Protein AF-A0A2D6L6X4-F1 (afdb_monomer)

Mean predicted aligned error: 18.99 Å

pLDDT: mean 77.28, std 18.65, range [30.44, 98.62]

Structure (mmCIF, N/CA/C/O backbone):
data_AF-A0A2D6L6X4-F1
#
_entry.id   AF-A0A2D6L6X4-F1
#
loop_
_atom_site.group_PDB
_atom_site.id
_atom_site.type_symbol
_atom_site.label_atom_id
_atom_site.label_alt_id
_atom_site.label_comp_id
_atom_site.label_asym_id
_atom_site.label_entity_id
_atom_site.label_seq_id
_atom_site.pdbx_PDB_ins_code
_atom_site.Cartn_x
_atom_site.Cartn_y
_atom_site.Cartn_z
_atom_site.occupancy
_atom_site.B_iso_or_equiv
_atom_site.auth_seq_id
_atom_site.auth_comp_id
_atom_site.auth_asym_id
_atom_site.auth_atom_id
_atom_site.pdbx_PDB_model_num
ATOM 1 N N . MET A 1 1 ? 1.448 -11.538 -87.434 1.00 34.59 1 MET A N 1
ATOM 2 C CA . MET A 1 1 ? 0.051 -11.839 -87.066 1.00 34.59 1 MET A CA 1
ATOM 3 C C . MET A 1 1 ? 0.050 -11.872 -85.547 1.00 34.59 1 MET A C 1
ATOM 5 O O . MET A 1 1 ? 0.572 -12.832 -85.002 1.00 34.59 1 MET A O 1
ATOM 9 N N . THR A 1 2 ? 0.038 -10.677 -84.942 1.00 36.59 2 THR A N 1
ATOM 10 C CA . THR A 1 2 ? -1.147 -9.905 -84.465 1.00 36.59 2 THR A CA 1
ATOM 11 C C . THR A 1 2 ? -1.623 -10.507 -83.142 1.00 36.59 2 THR A C 1
ATOM 13 O O . THR A 1 2 ? -2.024 -11.665 -83.146 1.00 36.59 2 THR A O 1
ATOM 16 N N . GLU A 1 3 ? -1.242 -9.938 -81.992 1.00 39.75 3 GLU A N 1
ATOM 17 C CA . GLU A 1 3 ? -1.817 -8.752 -81.298 1.00 39.75 3 GLU A CA 1
ATOM 18 C C . GLU A 1 3 ? -3.246 -8.966 -80.776 1.00 39.75 3 GLU A C 1
ATOM 20 O O . GLU A 1 3 ? -4.036 -9.616 -81.451 1.00 39.75 3 GLU A O 1
ATOM 25 N N . GLU A 1 4 ? -3.504 -8.356 -79.603 1.00 41.28 4 GLU A N 1
ATOM 26 C CA . GLU A 1 4 ? -4.781 -8.207 -78.864 1.00 41.28 4 GLU A CA 1
ATOM 27 C C . GLU A 1 4 ? -5.187 -9.436 -78.013 1.00 41.28 4 GLU A C 1
ATOM 29 O O . GLU A 1 4 ? -5.156 -10.564 -78.483 1.00 41.28 4 GLU A O 1
ATOM 34 N N . GLU A 1 5 ? -5.522 -9.387 -76.716 1.00 41.41 5 GLU A N 1
ATOM 35 C CA . GLU A 1 5 ? -5.902 -8.340 -75.754 1.00 41.41 5 GLU A CA 1
ATOM 36 C C . GLU A 1 5 ? -5.718 -8.914 -74.325 1.00 41.41 5 GLU A C 1
ATOM 38 O O . GLU A 1 5 ? -6.194 -10.013 -74.036 1.00 41.41 5 GLU A O 1
ATOM 43 N N . LYS A 1 6 ? -5.084 -8.178 -73.400 1.00 37.44 6 LYS A N 1
ATOM 44 C CA . LYS A 1 6 ? -5.322 -8.300 -71.946 1.00 37.44 6 LYS A CA 1
ATOM 45 C C . LYS A 1 6 ? -5.182 -6.919 -71.311 1.00 37.44 6 LYS A C 1
ATOM 47 O O . LYS A 1 6 ? -4.082 -6.472 -71.000 1.00 37.44 6 LYS A O 1
ATOM 52 N N . SER A 1 7 ? -6.314 -6.245 -71.152 1.00 34.25 7 SER A N 1
ATOM 53 C CA . SER A 1 7 ? -6.459 -5.026 -70.363 1.00 34.25 7 SER A CA 1
ATOM 54 C C . SER A 1 7 ? -6.369 -5.365 -68.873 1.00 34.25 7 SER A C 1
ATOM 56 O O . SER A 1 7 ? -7.303 -5.933 -68.306 1.00 34.25 7 SER A O 1
ATOM 58 N N . GLY A 1 8 ? -5.237 -5.039 -68.252 1.00 33.69 8 GLY A N 1
ATOM 59 C CA . GLY A 1 8 ? -5.114 -4.910 -66.803 1.00 33.69 8 GLY A CA 1
ATOM 60 C C . GLY A 1 8 ? -5.420 -3.470 -66.406 1.00 33.69 8 GLY A C 1
ATOM 61 O O . GLY A 1 8 ? -4.806 -2.541 -66.929 1.00 33.69 8 GLY A O 1
ATOM 62 N N . SER A 1 9 ? -6.385 -3.286 -65.511 1.00 31.66 9 SER A N 1
ATOM 63 C CA . SER A 1 9 ? -6.603 -2.037 -64.789 1.00 31.66 9 SER A CA 1
ATOM 64 C C . SER A 1 9 ? -5.427 -1.810 -63.838 1.00 31.66 9 SER A C 1
ATOM 66 O O . SER A 1 9 ? -5.205 -2.596 -62.920 1.00 31.66 9 SER A O 1
ATOM 68 N N . VAL A 1 10 ? -4.654 -0.758 -64.100 1.00 32.19 10 VAL A N 1
ATOM 69 C CA . VAL A 1 10 ? -3.645 -0.217 -63.187 1.00 32.19 10 VAL A CA 1
ATOM 70 C C . VAL A 1 10 ? -4.375 0.739 -62.251 1.00 32.19 10 VAL A C 1
ATOM 72 O O . VAL A 1 10 ? -4.785 1.817 -62.677 1.00 32.19 10 VAL A O 1
ATOM 75 N N . GLU A 1 11 ? -4.568 0.333 -60.999 1.00 33.31 11 GLU A N 1
ATOM 76 C CA . GLU A 1 11 ? -4.852 1.275 -59.920 1.00 33.31 11 GLU A CA 1
ATOM 77 C C . GLU A 1 11 ? -3.551 2.020 -59.614 1.00 33.31 11 GLU A C 1
ATOM 79 O O . GLU A 1 11 ? -2.537 1.432 -59.239 1.00 33.31 11 GLU A O 1
ATOM 84 N N . VAL A 1 12 ? -3.558 3.323 -59.885 1.00 32.38 12 VAL A N 1
ATOM 85 C CA . VAL A 1 12 ? -2.525 4.247 -59.430 1.00 32.38 12 VAL A CA 1
ATOM 86 C C . VAL A 1 12 ? -2.882 4.580 -57.987 1.00 32.38 12 VAL A C 1
ATOM 88 O O . VAL A 1 12 ? -3.754 5.410 -57.747 1.00 32.38 12 VAL A O 1
ATOM 91 N N . GLU A 1 13 ? -2.243 3.909 -57.032 1.00 33.19 13 GLU A N 1
ATOM 92 C CA . GLU A 1 13 ? -2.196 4.399 -55.658 1.00 33.19 13 GLU A CA 1
ATOM 93 C C . GLU A 1 13 ? -1.339 5.671 -55.656 1.00 33.19 13 GLU A C 1
ATOM 95 O O . GLU A 1 13 ? -0.118 5.631 -55.825 1.00 33.19 13 GLU A O 1
ATOM 100 N N . GLU A 1 14 ? -1.997 6.828 -55.547 1.00 31.38 14 GLU A N 1
ATOM 101 C CA . GLU A 1 14 ? -1.325 8.072 -55.189 1.00 31.38 14 GLU A CA 1
ATOM 102 C C . GLU A 1 14 ? -0.695 7.896 -53.804 1.00 31.38 14 GLU A C 1
ATOM 104 O O . GLU A 1 14 ? -1.373 7.660 -52.805 1.00 31.38 14 GLU A O 1
ATOM 109 N N . GLU A 1 15 ? 0.629 8.009 -53.770 1.00 32.16 15 GLU A N 1
ATOM 110 C CA . GLU A 1 15 ? 1.462 7.991 -52.577 1.00 32.16 15 GLU A CA 1
ATOM 111 C C . GLU A 1 15 ? 1.106 9.202 -51.690 1.00 32.16 15 GLU A C 1
ATOM 113 O O . GLU A 1 15 ? 1.673 10.292 -51.811 1.00 32.16 15 GLU A O 1
ATOM 118 N N . ILE A 1 16 ? 0.119 9.028 -50.804 1.00 33.69 16 ILE A N 1
ATOM 119 C CA . ILE A 1 16 ? -0.172 9.977 -49.727 1.00 33.69 16 ILE A CA 1
ATOM 120 C C . ILE A 1 16 ? 1.005 9.905 -48.758 1.00 33.69 16 ILE A C 1
ATOM 122 O O . ILE A 1 16 ? 1.120 8.986 -47.947 1.00 33.69 16 ILE A O 1
ATOM 126 N N . LYS A 1 17 ? 1.906 10.886 -48.853 1.00 32.12 17 LYS A N 1
ATOM 127 C CA . LYS A 1 17 ? 2.943 11.098 -47.842 1.00 32.12 17 LYS A CA 1
ATOM 128 C C . LYS A 1 17 ? 2.262 11.256 -46.477 1.00 32.12 17 LYS A C 1
ATOM 130 O O . LYS A 1 17 ? 1.397 12.126 -46.362 1.00 32.12 17 LYS A O 1
ATOM 135 N N . PRO A 1 18 ? 2.635 10.470 -45.454 1.00 31.59 18 PRO A N 1
ATOM 136 C CA . PRO A 1 18 ? 2.104 10.663 -44.118 1.00 31.59 18 PRO A CA 1
ATOM 137 C C . PRO A 1 18 ? 2.541 12.042 -43.628 1.00 31.59 18 PRO A C 1
ATOM 139 O O . PRO A 1 18 ? 3.733 12.335 -43.523 1.00 31.59 18 PRO A O 1
ATOM 142 N N . THR A 1 19 ? 1.563 12.908 -43.383 1.00 34.34 19 THR A N 1
ATOM 143 C CA . THR A 1 19 ? 1.746 14.116 -42.588 1.00 34.34 19 THR A CA 1
ATOM 144 C C . THR A 1 19 ? 2.292 13.692 -41.230 1.00 34.34 19 THR A C 1
ATOM 146 O O . THR A 1 19 ? 1.737 12.800 -40.588 1.00 34.34 19 THR A O 1
ATOM 149 N N . GLU A 1 20 ? 3.409 14.298 -40.832 1.00 31.61 20 GLU A N 1
ATOM 150 C CA . GLU A 1 20 ? 4.036 14.073 -39.533 1.00 31.61 20 GLU A CA 1
ATOM 151 C C . GLU A 1 20 ? 3.000 14.234 -38.404 1.00 31.61 20 GLU A C 1
ATOM 153 O O . GLU A 1 20 ? 2.127 15.106 -38.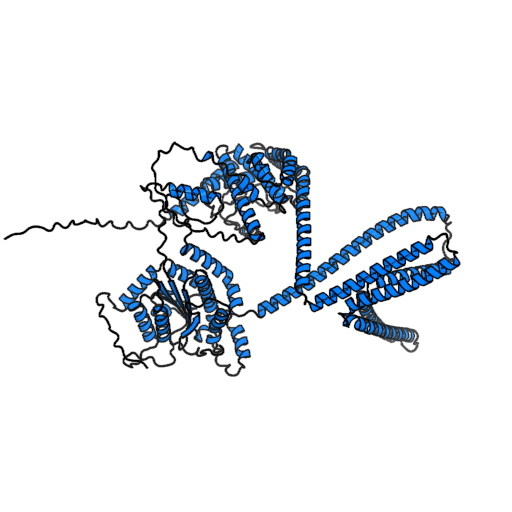494 1.00 31.61 20 GLU A O 1
ATOM 158 N N . PRO A 1 21 ? 3.060 13.402 -37.349 1.00 30.44 21 PRO A N 1
ATOM 159 C CA . PRO A 1 21 ? 2.186 13.553 -36.199 1.00 30.44 21 PRO A CA 1
ATOM 160 C C . PRO A 1 21 ? 2.417 14.930 -35.573 1.00 30.44 21 PRO A C 1
ATOM 162 O O . PRO A 1 21 ? 3.527 15.268 -35.162 1.00 30.44 21 PRO A O 1
ATOM 165 N N . ILE A 1 22 ? 1.351 15.725 -35.507 1.00 30.67 22 ILE A N 1
ATOM 166 C CA . ILE A 1 22 ? 1.318 16.956 -34.723 1.00 30.67 22 ILE A CA 1
ATOM 167 C C . ILE A 1 22 ? 1.385 16.523 -33.257 1.00 30.67 22 ILE A C 1
ATOM 169 O O . ILE A 1 22 ? 0.386 16.122 -32.665 1.00 30.67 22 ILE A O 1
ATOM 173 N N . ILE A 1 23 ? 2.588 16.556 -32.690 1.00 33.97 23 ILE A N 1
ATOM 174 C CA . ILE A 1 23 ? 2.798 16.583 -31.242 1.00 33.97 23 ILE A CA 1
ATOM 175 C C . ILE A 1 23 ? 2.035 17.817 -30.732 1.00 33.97 23 ILE A C 1
ATOM 177 O O . ILE A 1 23 ? 2.186 18.872 -31.357 1.00 33.97 23 ILE A O 1
ATOM 181 N N . PRO A 1 24 ? 1.236 17.739 -29.646 1.00 31.44 24 PRO A N 1
ATOM 182 C CA . PRO A 1 24 ? 0.692 18.934 -29.020 1.00 31.44 24 PRO A CA 1
ATOM 183 C C . PRO A 1 24 ? 1.869 19.859 -28.724 1.00 31.44 24 PRO A C 1
ATOM 185 O O . PRO A 1 24 ? 2.774 19.527 -27.955 1.00 31.44 24 PRO A O 1
ATOM 188 N N . SER A 1 25 ? 1.902 20.978 -29.431 1.00 36.38 25 SER A N 1
ATOM 189 C CA . SER A 1 25 ? 2.843 22.064 -29.218 1.00 36.38 25 SER A CA 1
ATOM 190 C C . SER A 1 25 ? 2.775 22.498 -27.746 1.00 36.38 25 SER A C 1
ATOM 192 O O . SER A 1 25 ? 1.835 22.191 -27.010 1.00 36.38 25 SER A O 1
ATOM 194 N N . MET A 1 26 ? 3.757 23.279 -27.302 1.00 34.78 26 MET A N 1
ATOM 195 C CA . MET A 1 26 ? 3.735 23.949 -25.995 1.00 34.78 26 MET A CA 1
ATOM 196 C C . MET A 1 26 ? 2.493 24.851 -25.743 1.00 34.78 26 MET A C 1
ATOM 198 O O . MET A 1 26 ? 2.417 25.460 -24.679 1.00 34.78 26 MET A O 1
ATOM 202 N N . GLU A 1 27 ? 1.506 24.899 -26.648 1.00 42.66 27 GLU A N 1
ATOM 203 C CA . GLU A 1 27 ? 0.260 25.677 -26.554 1.00 42.66 27 GLU A CA 1
ATOM 204 C C . GLU A 1 27 ? -0.662 25.228 -25.395 1.00 42.66 27 GLU A C 1
ATOM 206 O O . GLU A 1 27 ? -1.338 26.063 -24.805 1.00 42.66 27 GLU A O 1
ATOM 211 N N . GLY A 1 28 ? -0.614 23.967 -24.935 1.00 49.91 28 GLY A N 1
ATOM 212 C CA . GLY A 1 28 ? -1.445 23.516 -23.797 1.00 49.91 28 GLY A CA 1
ATOM 213 C C . GLY A 1 28 ? -1.080 24.136 -22.434 1.00 49.91 28 GLY A C 1
ATOM 214 O O . GLY A 1 28 ? -1.917 24.213 -21.534 1.00 49.91 28 GLY A O 1
ATOM 215 N N . LYS A 1 29 ? 0.163 24.615 -22.263 1.00 52.53 29 LYS A N 1
ATOM 216 C CA . LYS A 1 29 ? 0.559 25.387 -21.068 1.00 52.53 29 LYS A CA 1
ATOM 217 C C . LYS A 1 29 ? 0.121 26.850 -21.156 1.00 52.53 29 LYS A C 1
ATOM 219 O O . LYS A 1 29 ? -0.106 27.464 -20.115 1.00 52.53 29 LYS A O 1
ATOM 224 N N . GLU A 1 30 ? 0.004 27.396 -22.366 1.00 56.56 30 GLU A N 1
ATOM 225 C CA . GLU A 1 30 ? -0.491 28.760 -22.581 1.00 56.56 30 GLU A CA 1
ATOM 226 C C . GLU A 1 30 ? -2.002 28.842 -22.297 1.00 56.56 30 GLU A C 1
ATOM 228 O O . GLU A 1 30 ? -2.437 29.772 -21.616 1.00 56.56 30 GLU A O 1
ATOM 233 N N . ASP A 1 31 ? -2.772 27.815 -22.679 1.00 66.44 31 ASP A N 1
ATOM 234 C CA . ASP A 1 31 ? -4.220 27.737 -22.424 1.00 66.44 31 ASP A CA 1
ATOM 235 C C . ASP A 1 31 ? -4.576 27.639 -20.928 1.00 66.44 31 ASP A C 1
ATOM 237 O O . ASP A 1 31 ? -5.497 28.310 -20.457 1.00 66.44 31 ASP A O 1
ATOM 241 N N . MET A 1 32 ? -3.812 26.877 -20.135 1.00 68.75 32 MET A N 1
ATOM 242 C CA . MET A 1 32 ? -4.025 26.806 -18.678 1.00 68.75 32 MET A CA 1
ATOM 243 C C . MET A 1 32 ? -3.682 28.125 -17.977 1.00 68.75 32 MET A C 1
ATOM 245 O O . MET A 1 32 ? -4.373 28.531 -17.041 1.00 68.75 32 MET A O 1
ATOM 249 N N . GLY A 1 33 ? -2.648 28.830 -18.451 1.00 78.56 33 GLY A N 1
ATOM 250 C CA . GLY A 1 33 ? -2.317 30.169 -17.965 1.00 78.56 33 GLY A CA 1
ATOM 251 C C . GLY A 1 33 ? -3.445 31.171 -18.224 1.00 78.56 33 GLY A C 1
ATOM 252 O O . GLY A 1 33 ? -3.769 31.973 -17.347 1.00 78.56 33 GLY A O 1
ATOM 253 N N . HIS A 1 34 ? -4.090 31.082 -19.390 1.00 82.31 34 HIS A N 1
ATOM 254 C CA . HIS A 1 34 ? -5.250 31.906 -19.723 1.00 82.31 34 HIS A CA 1
ATOM 255 C C . HIS A 1 34 ? -6.455 31.597 -18.824 1.00 82.31 34 HIS A C 1
ATOM 257 O O . HIS A 1 34 ? -7.058 32.524 -18.283 1.00 82.31 34 HIS A O 1
ATOM 263 N N . LEU A 1 35 ? -6.763 30.316 -18.594 1.00 80.94 35 LEU A N 1
ATOM 264 C CA . LEU A 1 35 ? -7.847 29.910 -17.696 1.00 80.94 35 LEU A CA 1
ATOM 265 C C . LEU A 1 35 ? -7.605 30.386 -16.255 1.00 80.94 35 LEU A C 1
ATOM 267 O O . LEU A 1 35 ? -8.516 30.917 -15.621 1.00 80.94 35 LEU A O 1
ATOM 271 N N . HIS A 1 36 ? -6.378 30.264 -15.742 1.00 82.25 36 HIS A N 1
ATOM 272 C CA . HIS A 1 36 ? -6.020 30.776 -14.414 1.00 82.25 36 HIS A CA 1
ATOM 273 C C . HIS A 1 36 ? -6.205 32.291 -14.309 1.00 82.25 36 HIS A C 1
ATOM 275 O O . HIS A 1 36 ? -6.719 32.777 -13.302 1.00 82.25 36 HIS A O 1
ATOM 281 N N . GLU A 1 37 ? -5.833 33.043 -15.346 1.00 86.44 37 GLU A N 1
ATOM 282 C CA . GLU A 1 37 ? -5.993 34.497 -15.358 1.00 86.44 37 GLU A CA 1
ATOM 283 C C . GLU A 1 37 ? -7.463 34.922 -15.496 1.00 86.44 37 GLU A C 1
ATOM 285 O O . GLU A 1 37 ? -7.899 35.879 -14.847 1.00 86.44 37 GLU A O 1
ATOM 290 N N . GLN A 1 38 ? -8.257 34.194 -16.288 1.00 86.44 38 GLN A N 1
ATOM 291 C CA . GLN A 1 38 ? -9.705 34.392 -16.377 1.00 86.44 38 GLN A CA 1
ATOM 292 C C . GLN A 1 38 ? -10.372 34.137 -15.029 1.00 86.44 38 GLN A C 1
ATOM 294 O O . GLN A 1 38 ? -11.122 34.987 -14.545 1.00 86.44 38 GLN A O 1
ATOM 299 N N . ILE A 1 39 ? -10.055 33.009 -14.393 1.00 85.81 39 ILE A N 1
ATOM 300 C CA . ILE A 1 39 ? -10.564 32.670 -13.069 1.00 85.81 39 ILE A CA 1
ATOM 301 C C . ILE A 1 39 ? -10.131 33.729 -12.052 1.00 85.81 39 ILE A C 1
ATOM 303 O O . ILE A 1 39 ? -10.970 34.260 -11.328 1.00 85.81 39 ILE A O 1
ATOM 307 N N . GLY A 1 40 ? -8.854 34.113 -12.035 1.00 87.88 40 GLY A N 1
ATOM 308 C CA . GLY A 1 40 ? -8.357 35.154 -11.139 1.00 87.88 40 GLY A CA 1
ATOM 309 C C . GLY A 1 40 ? -9.059 36.496 -11.343 1.00 87.88 40 GLY A C 1
ATOM 310 O O . GLY A 1 40 ? -9.381 37.184 -10.374 1.00 87.88 40 GLY A O 1
ATOM 311 N N . SER A 1 41 ? -9.373 36.851 -12.588 1.00 88.44 41 SER A N 1
ATOM 312 C CA . SER A 1 41 ? -10.129 38.062 -12.915 1.00 88.44 41 SER A CA 1
ATOM 313 C C . SER A 1 41 ? -11.580 37.998 -12.437 1.00 88.44 41 SER A C 1
ATOM 315 O O . SER A 1 41 ? -12.091 39.001 -11.942 1.00 88.44 41 SER A O 1
ATOM 317 N N . LEU A 1 42 ? -12.225 36.831 -12.520 1.00 85.38 42 LEU A N 1
ATOM 318 C CA . LEU A 1 42 ? -13.570 36.616 -11.978 1.00 85.38 42 LEU A CA 1
ATOM 319 C C . LEU A 1 42 ? -13.585 36.710 -10.452 1.00 85.38 42 LEU A C 1
ATOM 321 O O . LEU A 1 42 ? -14.441 37.400 -9.902 1.00 85.38 42 LEU A O 1
ATOM 325 N N . ILE A 1 43 ? -12.605 36.096 -9.780 1.00 84.88 43 ILE A N 1
ATOM 326 C CA . ILE A 1 43 ? -12.444 36.181 -8.323 1.00 84.88 43 ILE A CA 1
ATOM 327 C C . ILE A 1 43 ? -12.307 37.653 -7.908 1.00 84.88 43 ILE A C 1
ATOM 329 O O . ILE A 1 43 ? -13.094 38.128 -7.092 1.00 84.88 43 ILE A O 1
ATOM 333 N N . ARG A 1 44 ? -11.384 38.408 -8.525 1.00 88.69 44 ARG A N 1
ATOM 334 C CA . ARG A 1 44 ? -11.177 39.846 -8.253 1.00 88.69 44 ARG A CA 1
ATOM 335 C C . ARG A 1 44 ? -12.428 40.687 -8.514 1.00 88.69 44 ARG A C 1
ATOM 337 O O . ARG A 1 44 ? -12.765 41.567 -7.723 1.00 88.69 44 ARG A O 1
ATOM 344 N N . ALA A 1 45 ? -13.133 40.423 -9.614 1.00 86.69 45 ALA A N 1
ATOM 345 C CA . ALA A 1 45 ? -14.360 41.138 -9.953 1.00 86.69 45 ALA A CA 1
ATOM 346 C C . ALA A 1 45 ? -15.466 40.886 -8.919 1.00 86.69 45 ALA A C 1
ATOM 348 O O . ALA A 1 45 ? -16.160 41.818 -8.511 1.00 86.69 45 ALA A O 1
ATOM 349 N N . MET A 1 46 ? -15.607 39.642 -8.463 1.00 82.88 46 MET A N 1
ATOM 350 C CA . MET A 1 46 ? -16.660 39.260 -7.533 1.00 82.88 46 MET A CA 1
ATOM 351 C C . MET A 1 46 ? -16.381 39.719 -6.097 1.00 82.88 46 MET A C 1
ATOM 353 O O . MET A 1 46 ? -17.316 40.120 -5.396 1.00 82.88 46 MET A O 1
ATOM 357 N N . THR A 1 47 ? -15.114 39.726 -5.668 1.00 81.88 47 THR A N 1
ATOM 358 C CA . THR A 1 47 ? -14.695 40.247 -4.354 1.00 81.88 47 THR A CA 1
ATOM 359 C C . THR A 1 47 ? -14.596 41.773 -4.319 1.00 81.88 47 THR A C 1
ATOM 361 O O . THR A 1 47 ? -14.638 42.349 -3.234 1.00 81.88 47 THR A O 1
ATOM 364 N N . LYS A 1 48 ? -14.508 42.433 -5.485 1.00 83.25 48 LYS A N 1
ATOM 365 C CA . LYS A 1 48 ? -14.160 43.859 -5.663 1.00 83.25 48 LYS A CA 1
ATOM 366 C C . LYS A 1 48 ? -12.779 44.245 -5.127 1.00 83.25 48 LYS A C 1
ATOM 368 O O . LYS A 1 48 ? -12.492 45.433 -4.976 1.00 83.25 48 LYS A O 1
ATOM 373 N N . ASP A 1 49 ? -11.924 43.264 -4.876 1.00 82.31 49 ASP A N 1
ATOM 374 C CA . ASP A 1 49 ? -10.539 43.482 -4.489 1.00 82.31 49 ASP A CA 1
ATOM 375 C C . ASP A 1 49 ? -9.647 43.230 -5.707 1.00 82.31 49 ASP A C 1
ATOM 377 O O . ASP A 1 49 ? -9.250 42.103 -5.999 1.00 82.31 49 ASP A O 1
ATOM 381 N N . TYR A 1 50 ? -9.376 44.291 -6.470 1.00 84.56 50 TYR A N 1
ATOM 382 C CA . TYR A 1 50 ? -8.532 44.207 -7.666 1.00 84.56 50 TYR A CA 1
ATOM 383 C C . TYR A 1 50 ? -7.052 43.970 -7.334 1.00 84.56 50 TYR A C 1
ATOM 385 O O . TYR A 1 50 ? -6.308 43.537 -8.215 1.00 84.56 50 TYR A O 1
ATOM 393 N N . ASP A 1 51 ? -6.646 44.210 -6.084 1.00 83.56 51 ASP A N 1
ATOM 394 C CA . ASP A 1 51 ? -5.290 43.963 -5.589 1.00 83.56 51 ASP A CA 1
ATOM 395 C C . ASP A 1 51 ? -5.139 42.544 -5.002 1.00 83.56 51 ASP A C 1
ATOM 397 O O . ASP A 1 51 ? -4.032 42.138 -4.629 1.00 83.56 51 ASP A O 1
ATOM 401 N N . LEU A 1 52 ? -6.226 41.761 -4.955 1.00 84.50 52 LEU A N 1
ATOM 402 C CA . LEU A 1 52 ? -6.219 40.382 -4.486 1.00 84.50 52 LEU A CA 1
ATOM 403 C C . LEU A 1 52 ? -5.300 39.521 -5.356 1.00 84.50 52 LEU A C 1
ATOM 405 O O . LEU A 1 52 ? -5.546 39.277 -6.544 1.00 84.50 52 LEU A O 1
ATOM 409 N N . SER A 1 53 ? -4.230 39.026 -4.735 1.00 85.88 53 SER A N 1
ATOM 410 C CA . SER A 1 53 ? -3.309 38.104 -5.384 1.00 85.88 53 SER A CA 1
ATOM 411 C C . SER A 1 53 ? -3.997 36.757 -5.600 1.00 85.88 53 SER A C 1
ATOM 413 O O . SER A 1 53 ? -4.640 36.212 -4.706 1.00 85.88 53 SER A O 1
ATOM 415 N N . VAL A 1 54 ? -3.861 36.212 -6.800 1.00 86.56 54 VAL A N 1
ATOM 416 C CA . VAL A 1 54 ? -4.358 34.885 -7.154 1.00 86.56 54 VAL A CA 1
ATOM 417 C C . VAL A 1 54 ? -3.154 34.077 -7.613 1.00 86.56 54 VAL A C 1
ATOM 419 O O . VAL A 1 54 ? -2.368 34.561 -8.427 1.00 86.56 54 VAL A O 1
ATOM 422 N N . THR A 1 55 ? -2.948 32.897 -7.037 1.00 87.94 55 THR A N 1
ATOM 423 C CA . THR A 1 55 ? -1.728 32.104 -7.240 1.00 87.94 55 THR A CA 1
ATOM 424 C C . THR A 1 55 ? -2.048 30.622 -7.319 1.00 87.94 55 THR A C 1
ATOM 426 O O . THR A 1 55 ? -2.985 30.165 -6.682 1.00 87.94 55 THR A O 1
ATOM 429 N N . SER A 1 56 ? -1.248 29.856 -8.051 1.00 85.81 56 SER A N 1
ATOM 430 C CA . SER A 1 56 ? -1.288 28.390 -8.011 1.00 85.81 56 SER A CA 1
ATOM 431 C C . SER A 1 56 ? -0.231 27.790 -7.084 1.00 85.81 56 SER A C 1
ATOM 433 O O . SER A 1 56 ? -0.081 26.579 -6.972 1.00 85.81 56 SER A O 1
ATOM 435 N N . HIS A 1 57 ? 0.541 28.648 -6.411 1.00 87.38 57 HIS A N 1
ATOM 436 C CA . HIS A 1 57 ? 1.573 28.204 -5.495 1.00 87.38 57 HIS A CA 1
ATOM 437 C C . HIS A 1 57 ? 0.993 27.907 -4.112 1.00 87.38 57 HIS A C 1
ATOM 439 O O . HIS A 1 57 ? 0.434 28.785 -3.446 1.00 87.38 57 HIS A O 1
ATOM 445 N N . VAL A 1 58 ? 1.202 26.680 -3.644 1.00 83.62 58 VAL A N 1
ATOM 446 C CA . VAL A 1 58 ? 0.804 26.260 -2.301 1.00 83.62 58 VAL A CA 1
ATOM 447 C C . VAL A 1 58 ? 1.876 26.660 -1.287 1.00 83.62 58 VAL A C 1
ATOM 449 O O . VAL A 1 58 ? 3.019 26.210 -1.358 1.00 83.62 58 VAL A O 1
ATOM 452 N N . ASP A 1 59 ? 1.498 27.451 -0.281 1.00 84.06 59 ASP A N 1
ATOM 453 C CA . ASP A 1 59 ? 2.392 27.765 0.837 1.00 84.06 59 ASP A CA 1
ATOM 454 C C . ASP A 1 59 ? 2.781 26.490 1.617 1.00 84.06 59 ASP A C 1
ATOM 456 O O . ASP A 1 59 ? 1.905 25.679 1.938 1.00 84.06 59 ASP A O 1
ATOM 460 N N . PRO A 1 60 ? 4.065 26.304 1.986 1.00 84.62 60 PRO A N 1
ATOM 461 C CA . PRO A 1 60 ? 4.533 25.097 2.671 1.00 84.62 60 PRO A CA 1
ATOM 462 C C . PRO A 1 60 ? 3.788 24.757 3.972 1.00 84.62 60 PRO A C 1
ATOM 464 O O . PRO A 1 60 ? 3.646 23.581 4.317 1.00 84.62 60 PRO A O 1
ATOM 467 N N . MET A 1 61 ? 3.306 25.762 4.708 1.00 80.19 61 MET A N 1
ATOM 468 C CA . MET A 1 61 ? 2.550 25.557 5.942 1.00 80.19 61 MET A CA 1
ATOM 469 C C . MET A 1 61 ? 1.157 25.004 5.640 1.00 80.19 61 MET A C 1
ATOM 471 O O . MET A 1 61 ? 0.731 24.048 6.286 1.00 80.19 61 MET A O 1
ATOM 475 N N . ILE A 1 62 ? 0.482 25.556 4.628 1.00 79.44 62 ILE A N 1
ATOM 476 C CA . ILE A 1 62 ? -0.837 25.087 4.178 1.00 79.44 62 ILE A CA 1
ATOM 477 C C . ILE A 1 62 ? -0.725 23.687 3.575 1.00 79.44 62 ILE A C 1
ATOM 479 O O . ILE A 1 62 ? -1.503 22.806 3.935 1.00 79.44 62 ILE A O 1
ATOM 483 N N . ARG A 1 63 ? 0.313 23.439 2.766 1.00 84.62 63 ARG A N 1
ATOM 484 C CA . ARG A 1 63 ? 0.652 22.108 2.241 1.00 84.62 63 ARG A CA 1
ATOM 485 C C . ARG A 1 63 ? 0.715 21.062 3.352 1.00 84.62 63 ARG A C 1
ATOM 487 O O . ARG A 1 63 ? 0.103 20.008 3.234 1.00 84.62 63 ARG A O 1
ATOM 494 N N . LYS A 1 64 ? 1.393 21.370 4.461 1.00 80.31 64 LYS A N 1
ATOM 495 C CA . LYS A 1 64 ? 1.493 20.466 5.617 1.00 80.31 64 LYS A CA 1
ATOM 496 C C . LYS A 1 64 ? 0.147 20.232 6.313 1.00 80.31 64 LYS A C 1
ATOM 498 O O . LYS A 1 64 ? -0.076 19.136 6.821 1.00 80.31 64 LYS A O 1
ATOM 503 N N . VAL A 1 65 ? -0.722 21.241 6.380 1.00 77.75 65 VAL A N 1
ATOM 504 C CA . VAL A 1 65 ? -2.061 21.114 6.983 1.00 77.75 65 VAL A CA 1
ATOM 505 C C . VAL A 1 65 ? -2.965 20.238 6.116 1.00 77.75 65 VAL A C 1
ATOM 507 O O . VAL A 1 65 ? -3.540 19.287 6.636 1.00 77.75 65 VAL A O 1
ATOM 510 N N . LEU A 1 66 ? -3.027 20.498 4.809 1.00 77.06 66 LEU A N 1
ATOM 511 C CA . LEU A 1 66 ? -3.841 19.726 3.865 1.00 77.06 66 LEU A CA 1
ATOM 512 C C . LEU A 1 66 ? -3.357 18.272 3.746 1.00 77.06 66 LEU A C 1
ATOM 514 O O . LEU A 1 66 ? -4.163 17.351 3.833 1.00 77.06 66 LEU A O 1
ATOM 518 N N . MET A 1 67 ? -2.040 18.036 3.708 1.00 79.62 67 MET A N 1
ATOM 519 C CA . MET A 1 67 ? -1.485 16.674 3.715 1.00 79.62 67 MET A CA 1
ATOM 520 C C . MET A 1 67 ? -1.827 15.897 4.994 1.00 79.62 67 MET A C 1
ATOM 522 O O . MET A 1 67 ? -2.103 14.704 4.930 1.00 79.62 67 MET A O 1
ATOM 526 N N . LYS A 1 68 ? -1.872 16.556 6.162 1.00 74.62 68 LYS A N 1
ATOM 527 C CA . LYS A 1 68 ? -2.341 15.917 7.408 1.00 74.62 68 LYS A CA 1
ATOM 528 C C . LYS A 1 68 ? -3.822 15.538 7.366 1.00 74.62 68 LYS A C 1
ATOM 530 O O . LYS A 1 68 ? -4.231 14.661 8.116 1.00 74.62 68 LYS A O 1
ATOM 535 N N . GLN A 1 69 ? -4.608 16.208 6.528 1.00 72.12 69 GLN A N 1
ATOM 536 C CA . GLN A 1 69 ? -6.018 15.905 6.287 1.00 72.12 69 GLN A CA 1
ATOM 537 C C . GLN A 1 69 ? -6.211 14.882 5.155 1.00 72.12 69 GLN A C 1
ATOM 539 O O . GLN A 1 69 ? -7.349 14.571 4.823 1.00 72.12 69 GLN A O 1
ATOM 544 N N . GLY A 1 70 ? -5.126 14.368 4.557 1.00 79.75 70 GLY A N 1
ATOM 545 C CA . GLY A 1 70 ? -5.184 13.443 3.423 1.00 79.75 70 GLY A CA 1
ATOM 546 C C . GLY A 1 70 ? -5.577 14.100 2.096 1.00 79.75 70 GLY A C 1
ATOM 547 O O . GLY A 1 70 ? -5.951 13.398 1.166 1.00 79.75 70 GLY A O 1
ATOM 548 N N . LYS A 1 71 ? -5.511 15.433 2.002 1.00 79.50 71 LYS A N 1
ATOM 549 C CA . LYS A 1 71 ? -5.865 16.200 0.802 1.00 79.50 71 LYS A CA 1
ATOM 550 C C . LYS A 1 71 ? -4.624 16.560 -0.011 1.00 79.50 71 LYS A C 1
ATOM 552 O O . LYS A 1 71 ? -3.601 16.927 0.575 1.00 79.50 71 LYS A O 1
ATOM 557 N N . ASP A 1 72 ? -4.722 16.513 -1.343 1.00 81.56 72 ASP A N 1
ATOM 558 C CA . ASP A 1 72 ? -3.671 16.998 -2.247 1.00 81.56 72 ASP A CA 1
ATOM 559 C C . ASP A 1 72 ? -3.753 18.531 -2.366 1.00 81.56 72 ASP A C 1
ATOM 561 O O . ASP A 1 72 ? -4.677 19.064 -2.981 1.00 81.56 72 ASP A O 1
ATOM 565 N N . PRO A 1 73 ? -2.777 19.282 -1.828 1.00 79.75 73 PRO A N 1
ATOM 566 C CA . PRO A 1 73 ? -2.806 20.739 -1.860 1.00 79.75 73 PRO A CA 1
ATOM 567 C C . PRO A 1 73 ? -2.777 21.330 -3.271 1.00 79.75 73 PRO A C 1
ATOM 569 O O . PRO A 1 73 ? -3.185 22.472 -3.454 1.00 79.75 73 PRO A O 1
ATOM 572 N N . SER A 1 74 ? -2.272 20.581 -4.257 1.00 80.44 74 SER A N 1
ATOM 573 C CA . SER A 1 74 ? -2.226 21.021 -5.654 1.00 80.44 74 SER A CA 1
ATOM 574 C C . SER A 1 74 ? -3.587 20.956 -6.354 1.00 80.44 74 SER A C 1
ATOM 576 O O . SER A 1 74 ? -3.716 21.483 -7.460 1.00 80.44 74 SER A O 1
ATOM 578 N N . GLN A 1 75 ? -4.584 20.343 -5.704 1.00 81.38 75 GLN A N 1
ATOM 579 C CA . GLN A 1 75 ? -5.939 20.124 -6.214 1.00 81.38 75 GLN A CA 1
ATOM 580 C C . GLN A 1 75 ? -7.015 20.911 -5.449 1.00 81.38 75 GLN A C 1
ATOM 582 O O . GLN A 1 75 ? -8.156 20.982 -5.895 1.00 81.38 75 GLN A O 1
ATOM 587 N N . GLU A 1 76 ? -6.669 21.533 -4.321 1.00 78.75 76 GLU A N 1
ATOM 588 C CA . GLU A 1 76 ? -7.632 22.200 -3.437 1.00 78.75 76 GLU A CA 1
ATOM 589 C C . GLU A 1 76 ? -7.644 23.720 -3.655 1.00 78.75 76 GLU A C 1
ATOM 591 O O . GLU A 1 76 ? -6.597 24.376 -3.658 1.00 78.75 76 GLU A O 1
ATOM 596 N N . TYR A 1 77 ? -8.833 24.305 -3.789 1.00 80.88 77 TYR A N 1
ATOM 597 C CA . TYR A 1 77 ? -9.004 25.755 -3.707 1.00 80.88 77 TYR A CA 1
ATOM 598 C C . TYR A 1 77 ? -8.957 26.193 -2.239 1.00 80.88 77 TYR A C 1
ATOM 600 O O . TYR A 1 77 ? -9.488 25.519 -1.359 1.00 80.88 77 TYR A O 1
ATOM 608 N N . PHE A 1 78 ? -8.295 27.315 -1.951 1.00 79.75 78 PHE A N 1
ATOM 609 C CA . PHE A 1 78 ? -8.333 27.914 -0.614 1.00 79.75 78 PHE A CA 1
ATOM 610 C C . PHE A 1 78 ? -7.974 29.400 -0.642 1.00 79.75 78 PHE A C 1
ATOM 612 O O . PHE A 1 78 ? -7.186 29.856 -1.468 1.00 79.75 78 PHE A O 1
ATOM 619 N N . ALA A 1 79 ? -8.486 30.164 0.321 1.00 80.25 79 ALA A N 1
ATOM 620 C CA . ALA A 1 79 ? -8.069 31.543 0.559 1.00 80.25 79 ALA A CA 1
ATOM 621 C C . ALA A 1 79 ? -7.115 31.616 1.758 1.00 80.25 79 ALA A C 1
ATOM 623 O O . ALA A 1 79 ? -7.376 31.041 2.817 1.00 80.25 79 ALA A O 1
ATOM 624 N N . ARG A 1 80 ? -6.004 32.347 1.616 1.00 80.25 80 ARG A N 1
ATOM 625 C CA . ARG A 1 80 ? -5.117 32.656 2.741 1.00 80.25 80 ARG A CA 1
ATOM 626 C C . ARG A 1 80 ? -5.363 34.070 3.216 1.00 80.25 80 ARG A C 1
ATOM 628 O O . ARG A 1 80 ? -5.185 35.021 2.465 1.00 80.25 80 ARG A O 1
ATOM 635 N N . PHE A 1 81 ? -5.650 34.208 4.498 1.00 78.44 81 PHE A N 1
ATOM 636 C CA . PHE A 1 81 ? -5.759 35.493 5.173 1.00 78.44 81 PHE A CA 1
ATOM 637 C C . PHE A 1 81 ? -4.385 35.942 5.687 1.00 78.44 81 PHE A C 1
ATOM 639 O O . PHE A 1 81 ? -3.584 35.117 6.147 1.00 78.44 81 PHE A O 1
ATOM 646 N N . LYS A 1 82 ? -4.078 37.243 5.605 1.00 80.44 82 LYS A N 1
ATOM 647 C CA . LYS A 1 82 ? -2.875 37.808 6.238 1.00 80.44 82 LYS A CA 1
ATOM 648 C C . LYS A 1 82 ? -2.944 37.524 7.737 1.00 80.44 82 LYS A C 1
ATOM 650 O O . LYS A 1 82 ? -4.019 37.494 8.305 1.00 80.44 82 LYS A O 1
ATOM 655 N N . MET A 1 83 ? -1.818 37.308 8.408 1.00 77.62 83 MET A N 1
ATOM 656 C CA . MET A 1 83 ? -1.803 37.099 9.862 1.00 77.62 83 MET A CA 1
ATOM 657 C C . MET A 1 83 ? -1.475 38.404 10.579 1.00 77.62 83 MET A C 1
ATOM 659 O O . MET A 1 83 ? -0.510 39.076 10.211 1.00 77.62 83 MET A O 1
ATOM 663 N N . ASP A 1 84 ? -2.222 38.740 11.632 1.00 77.00 84 ASP A N 1
ATOM 664 C CA . ASP A 1 84 ? -1.864 39.851 12.506 1.00 77.00 84 ASP A CA 1
ATOM 665 C C . ASP A 1 84 ? -0.537 39.485 13.187 1.00 77.00 84 ASP A C 1
ATOM 667 O O . ASP A 1 84 ? -0.457 38.482 13.913 1.00 77.00 84 ASP A O 1
ATOM 671 N N . PRO A 1 85 ? 0.534 40.270 12.982 1.00 75.44 85 PRO A N 1
ATOM 672 C CA . PRO A 1 85 ? 1.839 39.943 13.530 1.00 75.44 85 PRO A CA 1
ATOM 673 C C . PRO A 1 85 ? 1.843 39.871 15.063 1.00 75.44 85 PRO A C 1
ATOM 675 O O . PRO A 1 85 ? 2.688 39.147 15.605 1.00 75.44 85 PRO A O 1
ATOM 678 N N . ARG A 1 86 ? 0.923 40.577 15.743 1.00 76.62 86 ARG A N 1
ATOM 679 C CA . ARG A 1 86 ? 0.808 40.645 17.208 1.00 76.62 86 ARG A CA 1
ATOM 680 C C . ARG A 1 86 ? -0.031 39.515 17.784 1.00 76.62 86 ARG A C 1
ATOM 682 O O . ARG A 1 86 ? 0.423 38.854 18.711 1.00 76.62 86 ARG A O 1
ATOM 689 N N . THR A 1 87 ? -1.234 39.296 17.260 1.00 82.44 87 THR A N 1
ATOM 690 C CA . THR A 1 87 ? -2.169 38.311 17.830 1.00 82.44 87 THR A CA 1
ATOM 691 C C . THR A 1 87 ? -2.000 36.913 17.241 1.00 82.44 87 THR A C 1
ATOM 693 O O . THR A 1 87 ? -2.526 35.957 17.803 1.00 82.44 87 THR A O 1
ATOM 696 N N . LYS A 1 88 ? -1.273 36.785 16.117 1.00 76.62 88 LYS A N 1
ATOM 697 C CA . LYS A 1 88 ? -1.174 35.560 15.300 1.00 76.62 88 LYS A CA 1
ATOM 698 C C . LYS A 1 88 ? -2.527 35.032 14.822 1.00 76.62 88 LYS A C 1
ATOM 700 O O . LYS A 1 88 ? -2.610 33.898 14.361 1.00 76.62 88 LYS A O 1
ATOM 705 N N . ARG A 1 89 ? -3.572 35.854 14.914 1.00 69.88 89 ARG A N 1
ATOM 706 C CA . ARG A 1 89 ? -4.883 35.560 14.352 1.00 69.88 89 ARG A CA 1
ATOM 707 C C . ARG A 1 89 ? -4.910 36.033 12.898 1.00 69.88 89 ARG A C 1
ATOM 709 O O . ARG A 1 89 ? -4.276 37.048 12.593 1.00 69.88 89 ARG A O 1
ATOM 716 N N . PRO A 1 90 ? -5.605 35.323 12.001 1.00 66.25 90 PRO A N 1
ATOM 717 C CA . PRO A 1 90 ? -5.834 35.815 10.648 1.00 66.25 90 PRO A CA 1
ATOM 718 C C . PRO A 1 90 ? -6.524 37.189 10.709 1.00 66.25 90 PRO A C 1
ATOM 720 O O . PRO A 1 90 ? -7.503 37.374 11.431 1.00 66.25 90 PRO A O 1
ATOM 723 N N . THR A 1 91 ? -5.964 38.174 10.008 1.00 73.50 91 THR A N 1
ATOM 724 C CA . THR A 1 91 ? -6.598 39.457 9.709 1.00 73.50 91 THR A CA 1
ATOM 725 C C . THR A 1 91 ? -7.681 39.260 8.652 1.00 73.50 91 THR A C 1
ATOM 727 O O . THR A 1 91 ? -7.818 38.201 8.046 1.00 73.50 91 THR A O 1
ATOM 730 N N . ARG A 1 92 ? -8.463 40.313 8.415 1.00 62.03 92 ARG A N 1
ATOM 731 C CA . ARG A 1 92 ? -9.561 40.320 7.439 1.00 62.03 92 ARG A CA 1
ATOM 732 C C . ARG A 1 92 ? -9.093 40.557 6.000 1.00 62.03 92 ARG A C 1
ATOM 734 O O . ARG A 1 92 ? -9.892 40.457 5.080 1.00 62.03 92 ARG A O 1
ATOM 741 N N . GLU A 1 93 ? -7.809 40.855 5.802 1.00 71.75 93 GLU A N 1
ATOM 742 C CA . GLU A 1 93 ? -7.231 41.049 4.474 1.00 71.75 93 GLU A CA 1
ATOM 743 C C . GLU A 1 93 ? -6.825 39.695 3.893 1.00 71.75 93 GLU A C 1
ATOM 745 O O . GLU A 1 93 ? -5.916 39.034 4.408 1.00 71.75 93 GLU A O 1
ATOM 750 N N . VAL A 1 94 ? -7.473 39.290 2.802 1.00 74.81 94 VAL A N 1
ATOM 751 C CA . VAL A 1 94 ? -7.049 38.111 2.050 1.00 74.81 94 VAL A CA 1
ATOM 752 C C . VAL A 1 94 ? -5.685 38.415 1.436 1.00 74.81 94 VAL A C 1
ATOM 754 O O . VAL A 1 94 ? -5.490 39.400 0.730 1.00 74.81 94 VAL A O 1
ATOM 757 N N . GLN A 1 95 ? -4.699 37.593 1.772 1.00 77.81 95 GLN A N 1
ATOM 758 C CA . GLN A 1 95 ? -3.354 37.695 1.230 1.00 77.81 95 GLN A CA 1
ATOM 759 C C . GLN A 1 95 ? -3.324 37.206 -0.215 1.00 77.81 95 GLN A C 1
ATOM 761 O O . GLN A 1 95 ? -2.719 37.859 -1.061 1.00 77.81 95 GLN A O 1
ATOM 766 N N . TYR A 1 96 ? -3.943 36.051 -0.470 1.00 83.31 96 TYR A N 1
ATOM 767 C CA . TYR A 1 96 ? -4.146 35.518 -1.810 1.00 83.31 96 TYR A CA 1
ATOM 768 C C . TYR A 1 96 ? -5.221 34.423 -1.836 1.00 83.31 96 TYR A C 1
ATOM 770 O O . TYR A 1 96 ? -5.511 33.806 -0.807 1.00 83.31 96 TYR A O 1
ATOM 778 N N . VAL A 1 97 ? -5.753 34.144 -3.026 1.00 84.62 97 VAL A N 1
ATOM 779 C CA . VAL A 1 97 ? -6.580 32.963 -3.318 1.00 84.62 97 VAL A CA 1
ATOM 780 C C . VAL A 1 97 ? -5.764 31.962 -4.130 1.00 84.62 97 VAL A C 1
ATOM 782 O O . VAL A 1 97 ? -5.103 32.331 -5.101 1.00 84.62 97 VAL A O 1
ATOM 785 N N . HIS A 1 98 ? -5.776 30.705 -3.699 1.00 87.94 98 HIS A N 1
ATOM 786 C CA . HIS A 1 98 ? -5.123 29.602 -4.382 1.00 87.94 98 HIS A CA 1
ATOM 787 C C . HIS A 1 98 ? -6.042 28.988 -5.442 1.00 87.94 98 HIS A C 1
ATOM 789 O O . HIS A 1 98 ? -7.172 28.611 -5.130 1.00 87.94 98 HIS A O 1
ATOM 795 N N . ILE A 1 99 ? -5.535 28.860 -6.668 1.00 86.19 99 ILE A N 1
ATOM 796 C CA . ILE A 1 99 ? -6.156 28.102 -7.755 1.00 86.19 99 ILE A CA 1
ATOM 797 C C . ILE A 1 99 ? -5.292 26.860 -8.014 1.00 86.19 99 ILE A C 1
ATOM 799 O O . ILE A 1 99 ? -4.121 27.024 -8.352 1.00 86.19 99 ILE A O 1
ATOM 803 N N . PRO A 1 100 ? -5.841 25.641 -7.902 1.00 84.12 100 PRO A N 1
ATOM 804 C CA . PRO A 1 100 ? -5.147 24.398 -8.232 1.00 84.12 100 PRO A CA 1
ATOM 805 C C . PRO A 1 100 ? -4.381 24.456 -9.557 1.00 84.12 100 PRO A C 1
ATOM 807 O O . PRO A 1 100 ? -4.942 24.849 -10.573 1.00 84.12 100 PRO A O 1
ATOM 810 N N . GLU A 1 101 ? -3.120 24.005 -9.583 1.00 77.06 101 GLU A N 1
ATOM 811 C CA . GLU A 1 101 ? -2.351 23.904 -10.840 1.00 77.06 101 GLU A CA 1
ATOM 812 C C . GLU A 1 101 ? -2.993 22.921 -11.822 1.00 77.06 101 GLU A C 1
ATOM 814 O O . GLU A 1 101 ? -2.927 23.093 -13.039 1.00 77.06 101 GLU A O 1
ATOM 819 N N . LYS A 1 102 ? -3.629 21.887 -11.269 1.00 71.00 102 LYS A N 1
ATOM 820 C CA . LYS A 1 102 ? -4.380 20.876 -12.000 1.00 71.00 102 LYS A CA 1
ATOM 821 C C . LYS A 1 102 ? -5.869 21.111 -11.783 1.00 71.00 102 LYS A C 1
ATOM 823 O O . LYS A 1 102 ? -6.540 20.269 -11.191 1.00 71.00 102 LYS A O 1
ATOM 828 N N . ILE A 1 103 ? -6.400 22.242 -12.252 1.00 67.25 103 ILE A N 1
ATOM 829 C CA . ILE A 1 103 ? -7.856 22.379 -12.382 1.00 67.25 103 ILE A CA 1
ATOM 830 C C . ILE A 1 103 ? -8.324 21.189 -13.218 1.00 67.25 103 ILE A C 1
ATOM 832 O O . ILE A 1 103 ? -7.906 21.043 -14.365 1.00 67.25 103 ILE A O 1
ATOM 836 N N . HIS A 1 104 ? -9.127 20.294 -12.646 1.00 57.06 104 HIS A N 1
ATOM 837 C CA . HIS A 1 104 ? -9.648 19.156 -13.391 1.00 57.06 104 HIS A CA 1
ATOM 838 C C . HIS A 1 104 ? -10.539 19.675 -14.523 1.00 57.06 104 HIS A C 1
ATOM 840 O O . HIS A 1 104 ? -11.685 20.070 -14.313 1.00 57.06 104 HIS A O 1
ATOM 846 N N . VAL A 1 105 ? -9.983 19.694 -15.737 1.00 53.31 105 VAL A N 1
ATOM 847 C CA . VAL A 1 105 ? -10.592 20.239 -16.956 1.00 53.31 105 VAL A CA 1
ATOM 848 C C . VAL A 1 105 ? -11.663 19.281 -17.497 1.00 53.31 105 VAL A C 1
ATOM 850 O O . VAL A 1 105 ? -11.643 18.903 -18.664 1.00 53.31 105 VAL A O 1
ATOM 853 N N . ARG A 1 106 ? -12.624 18.856 -16.660 1.00 53.88 106 ARG A N 1
ATOM 854 C CA . ARG A 1 106 ? -13.834 18.180 -17.165 1.00 53.88 106 ARG A CA 1
ATOM 855 C C . ARG A 1 106 ? -14.578 19.124 -18.122 1.00 53.88 106 ARG A C 1
ATOM 857 O O . ARG A 1 106 ? -15.042 18.687 -19.170 1.00 53.88 106 ARG A O 1
ATOM 864 N N . ASN A 1 107 ? -14.667 20.413 -17.763 1.00 73.56 107 ASN A N 1
ATOM 865 C CA . ASN A 1 107 ? -15.251 21.502 -18.555 1.00 73.56 107 ASN A CA 1
ATOM 866 C C . ASN A 1 107 ? -14.814 22.871 -17.981 1.00 73.56 107 ASN A C 1
ATOM 868 O O . ASN A 1 107 ? -14.818 23.051 -16.763 1.00 73.56 107 ASN A O 1
ATOM 872 N N . GLU A 1 108 ? -14.506 23.852 -18.835 1.00 80.00 108 GLU A N 1
ATOM 873 C CA . GLU A 1 108 ? -14.227 25.249 -18.449 1.00 80.00 108 GLU A CA 1
ATOM 874 C C . GLU A 1 108 ? -15.335 25.843 -17.558 1.00 80.00 108 GLU A C 1
ATOM 876 O O . GLU A 1 108 ? -15.055 26.524 -16.574 1.00 80.00 108 GLU A O 1
ATOM 881 N N . ARG A 1 109 ? -16.606 25.525 -17.838 1.00 80.69 109 ARG A N 1
ATOM 882 C CA . ARG A 1 109 ? -17.751 26.010 -17.046 1.00 80.69 109 ARG A CA 1
ATOM 883 C C . ARG A 1 109 ? -17.729 25.519 -15.605 1.00 80.69 109 ARG A C 1
ATOM 885 O O . ARG A 1 109 ? -18.054 26.287 -14.708 1.00 80.69 109 ARG A O 1
ATOM 892 N N . ILE A 1 110 ? -17.328 24.266 -15.391 1.00 79.50 110 ILE A N 1
ATOM 893 C CA . ILE A 1 110 ? -17.212 23.661 -14.059 1.00 79.50 110 ILE A CA 1
ATOM 894 C C . ILE A 1 110 ? -16.089 24.350 -13.283 1.00 79.50 110 ILE A C 1
ATOM 896 O O . ILE A 1 110 ? -16.287 24.738 -12.137 1.00 79.50 110 ILE A O 1
ATOM 900 N N . ALA A 1 111 ? -14.943 24.585 -13.925 1.00 80.44 111 ALA A N 1
ATOM 901 C CA . ALA A 1 111 ? -13.833 25.315 -13.317 1.00 80.44 111 ALA A CA 1
ATOM 902 C C . ALA A 1 111 ? -14.235 26.740 -12.903 1.00 80.44 111 ALA A C 1
ATOM 904 O O . ALA A 1 111 ? -13.917 27.187 -11.801 1.00 80.44 111 ALA A O 1
ATOM 905 N N . ILE A 1 112 ? -14.978 27.438 -13.767 1.00 84.19 112 ILE A N 1
ATOM 906 C CA . ILE A 1 112 ? -15.502 28.771 -13.463 1.00 84.19 112 ILE A CA 1
ATOM 907 C C . ILE A 1 112 ? -16.536 28.709 -12.333 1.00 84.19 112 ILE A C 1
ATOM 909 O O . ILE A 1 112 ? -16.493 29.542 -11.434 1.00 84.19 112 ILE A O 1
ATOM 913 N N . ALA A 1 113 ? -17.439 27.728 -12.340 1.00 84.62 113 ALA A N 1
ATOM 914 C CA . ALA A 1 113 ? -18.430 27.546 -11.285 1.00 84.62 113 ALA A CA 1
ATOM 915 C C . ALA A 1 113 ? -17.777 27.308 -9.916 1.00 84.62 113 ALA A C 1
ATOM 917 O O . ALA A 1 113 ? -18.156 27.963 -8.948 1.00 84.62 113 ALA A O 1
ATOM 918 N N . ILE A 1 114 ? -16.757 26.445 -9.852 1.00 82.75 114 ILE A N 1
ATOM 919 C CA . ILE A 1 114 ? -15.983 26.197 -8.628 1.00 82.75 114 ILE A CA 1
ATOM 920 C C . ILE A 1 114 ? -15.313 27.494 -8.176 1.00 82.75 114 ILE A C 1
ATOM 922 O O . ILE A 1 114 ? -15.425 27.881 -7.021 1.00 82.75 114 ILE A O 1
ATOM 926 N N . ALA A 1 115 ? -14.680 28.232 -9.085 1.00 82.56 115 ALA A N 1
ATOM 927 C CA . ALA A 1 115 ? -14.036 29.482 -8.711 1.00 82.56 115 ALA A CA 1
ATOM 928 C C . ALA A 1 115 ? -15.006 30.564 -8.211 1.00 82.56 115 ALA A C 1
ATOM 930 O O . ALA A 1 115 ? -14.672 31.307 -7.289 1.00 82.56 115 ALA A O 1
ATOM 931 N N . LEU A 1 116 ? -16.192 30.673 -8.815 1.00 83.12 116 LEU A N 1
ATOM 932 C CA . LEU A 1 116 ? -17.244 31.580 -8.353 1.00 83.12 116 LEU A CA 1
ATOM 933 C C . LEU A 1 116 ? -17.770 31.161 -6.984 1.00 83.12 116 LEU A C 1
ATOM 935 O O . LEU A 1 116 ? -18.027 32.014 -6.143 1.00 83.12 116 LEU A O 1
ATOM 939 N N . HIS A 1 117 ? -17.895 29.861 -6.746 1.00 85.56 117 HIS A N 1
ATOM 940 C CA . HIS A 1 117 ? -18.246 29.335 -5.441 1.00 85.56 117 HIS A CA 1
ATOM 941 C C . HIS A 1 117 ? -17.182 29.710 -4.387 1.00 85.56 117 HIS A C 1
ATOM 943 O O . HIS A 1 117 ? -17.486 30.345 -3.382 1.00 85.56 117 HIS A O 1
ATOM 949 N N . GLU A 1 118 ? -15.903 29.467 -4.664 1.00 80.94 118 GLU A N 1
ATOM 950 C CA . GLU A 1 118 ? -14.799 29.769 -3.739 1.00 80.94 118 GLU A CA 1
ATOM 951 C C . GLU A 1 118 ? -14.614 31.267 -3.479 1.00 80.94 118 GLU A C 1
ATOM 953 O O . GLU A 1 118 ? -14.382 31.710 -2.351 1.00 80.94 118 GLU A O 1
ATOM 958 N N . ALA A 1 119 ? -14.774 32.099 -4.507 1.00 81.19 119 ALA A N 1
ATOM 959 C CA . ALA A 1 119 ? -14.793 33.540 -4.306 1.00 81.19 119 ALA A CA 1
ATOM 960 C C . ALA A 1 119 ? -16.032 33.983 -3.513 1.00 81.19 119 ALA A C 1
ATOM 962 O O . ALA A 1 119 ? -15.998 35.019 -2.848 1.00 81.19 119 ALA A O 1
ATOM 963 N N . GLY A 1 120 ? -17.119 33.209 -3.556 1.00 82.81 120 GLY A N 1
ATOM 964 C CA . GLY A 1 120 ? -18.307 33.441 -2.754 1.00 82.81 120 GLY A CA 1
ATOM 965 C C . GLY A 1 120 ? -17.968 33.254 -1.285 1.00 82.81 120 GLY A C 1
ATOM 966 O O . GLY A 1 120 ? -18.286 34.145 -0.507 1.00 82.81 120 GLY A O 1
ATOM 967 N N . HIS A 1 121 ? -17.200 32.212 -0.935 1.00 81.50 121 HIS A N 1
ATOM 968 C CA . HIS A 1 121 ? -16.672 32.005 0.418 1.00 81.50 121 HIS A CA 1
ATOM 969 C C . HIS A 1 121 ? -15.805 33.171 0.881 1.00 81.50 121 HIS A C 1
ATOM 971 O O . HIS A 1 121 ? -15.929 33.601 2.024 1.00 81.50 121 HIS A O 1
ATOM 977 N N . VAL A 1 122 ? -14.980 33.754 0.007 1.00 76.56 122 VAL A N 1
ATOM 978 C CA . VAL A 1 122 ? -14.189 34.956 0.346 1.00 76.56 122 VAL A CA 1
ATOM 979 C C . VAL A 1 122 ? -15.079 36.148 0.722 1.00 76.56 122 VAL A C 1
ATOM 981 O O . VAL A 1 122 ? -14.711 36.960 1.570 1.00 76.56 122 VAL A O 1
ATOM 984 N N . VAL A 1 123 ? -16.253 36.261 0.101 1.00 75.94 123 VAL A N 1
ATOM 985 C CA . VAL A 1 123 ? -17.210 37.348 0.346 1.00 75.94 123 VAL A CA 1
ATOM 986 C C . VAL A 1 123 ? -18.142 37.043 1.526 1.00 75.94 123 VAL A C 1
ATOM 988 O O . VAL A 1 123 ? -18.493 37.955 2.274 1.00 75.94 123 VAL A O 1
ATOM 991 N N . SER A 1 124 ? -18.566 35.788 1.682 1.00 71.25 124 SER A N 1
ATOM 992 C CA . SER A 1 124 ? -19.591 35.350 2.633 1.00 71.25 124 SER A CA 1
ATOM 993 C C . SER A 1 124 ? -19.009 34.928 3.984 1.00 71.25 124 SER A C 1
ATOM 995 O O . SER A 1 124 ? -19.618 35.223 5.018 1.00 71.25 124 SER A O 1
ATOM 997 N N . THR A 1 125 ? -17.843 34.269 4.002 1.00 63.09 125 THR A N 1
ATOM 998 C CA . THR A 1 125 ? -17.317 33.594 5.195 1.00 63.09 125 THR A CA 1
ATOM 999 C C . THR A 1 125 ? -16.249 34.402 5.930 1.00 63.09 125 THR A C 1
ATOM 1001 O O . THR A 1 125 ? -15.247 34.862 5.385 1.00 63.09 125 THR A O 1
ATOM 1004 N N . ARG A 1 126 ? -16.450 34.517 7.247 1.00 55.69 126 ARG A N 1
ATOM 1005 C CA . ARG A 1 126 ? -15.449 34.937 8.237 1.00 55.69 126 ARG A CA 1
ATOM 1006 C C . ARG A 1 126 ? -15.372 33.870 9.335 1.00 55.69 126 ARG A C 1
ATOM 1008 O O . ARG A 1 126 ? -15.724 34.119 10.481 1.00 55.69 126 ARG A O 1
ATOM 1015 N N . ASN A 1 127 ? -14.881 32.669 9.016 1.00 51.41 127 ASN A N 1
ATOM 1016 C CA . ASN A 1 127 ? -14.845 31.512 9.939 1.00 51.41 127 ASN A CA 1
ATOM 1017 C C . ASN A 1 127 ? -14.053 31.723 11.255 1.00 51.41 127 ASN A C 1
ATOM 1019 O O . ASN A 1 127 ? -13.993 30.833 12.096 1.00 51.41 127 ASN A O 1
ATOM 1023 N N . HIS A 1 128 ? -13.440 32.888 11.469 1.00 55.88 128 HIS A N 1
ATOM 1024 C CA . HIS A 1 128 ? -12.555 33.180 12.602 1.00 55.88 128 HIS A CA 1
ATOM 1025 C C . HIS A 1 128 ? -13.260 33.749 13.841 1.00 55.88 128 HIS A C 1
ATOM 1027 O O . HIS A 1 128 ? -12.591 34.070 14.822 1.00 55.88 128 HIS A O 1
ATOM 1033 N N . ILE A 1 129 ? -14.580 33.935 13.794 1.00 59.91 129 ILE A N 1
ATOM 1034 C CA . ILE A 1 129 ? -15.328 34.641 14.847 1.00 59.91 129 ILE A CA 1
ATOM 1035 C C . ILE A 1 129 ? -16.177 33.678 15.703 1.00 59.91 129 ILE A C 1
ATOM 1037 O O . ILE A 1 129 ? -16.707 34.068 16.742 1.00 59.91 129 ILE A O 1
ATOM 1041 N N . ILE A 1 130 ? -16.258 32.399 15.330 1.00 66.12 130 ILE A N 1
ATOM 1042 C CA . ILE A 1 130 ? -16.953 31.385 16.128 1.00 66.12 130 ILE A CA 1
ATOM 1043 C C . ILE A 1 130 ? -16.081 31.017 17.344 1.00 66.12 130 ILE A C 1
ATOM 1045 O O . ILE A 1 130 ? -14.938 30.602 17.152 1.00 66.12 130 ILE A O 1
ATOM 1049 N N . PRO A 1 131 ? -16.586 31.133 18.588 1.00 71.81 131 PRO A N 1
ATOM 1050 C CA . PRO A 1 131 ? -15.875 30.667 19.777 1.00 71.81 131 PRO A CA 1
ATOM 1051 C C . PRO A 1 131 ? -15.480 29.185 19.684 1.00 71.81 131 PRO A C 1
ATOM 1053 O O . PRO A 1 131 ? -16.307 28.345 19.321 1.00 71.81 131 PRO A O 1
ATOM 1056 N N . ASP A 1 132 ? -14.250 28.850 20.087 1.00 69.38 132 ASP A N 1
ATOM 1057 C CA . ASP A 1 132 ? -13.702 27.482 20.033 1.00 69.38 132 ASP A CA 1
ATOM 1058 C C . ASP A 1 132 ? -14.587 26.447 20.747 1.00 69.38 132 ASP A C 1
ATOM 1060 O O . ASP A 1 132 ? -14.681 25.298 20.323 1.00 69.38 132 ASP A O 1
ATOM 1064 N N . GLU A 1 133 ? -15.254 26.846 21.831 1.00 70.50 133 GLU A N 1
ATOM 1065 C CA . GLU A 1 133 ? -16.188 26.003 22.587 1.00 70.50 133 GLU A CA 1
ATOM 1066 C C . GLU A 1 133 ? -17.373 25.544 21.724 1.00 70.50 133 GLU A C 1
ATOM 1068 O O . GLU A 1 133 ? -17.784 24.387 21.790 1.00 70.50 133 GLU A O 1
ATOM 1073 N N . ILE A 1 134 ? -17.878 26.424 20.856 1.00 69.12 134 ILE A N 1
ATOM 1074 C CA . ILE A 1 134 ? -18.994 26.128 19.953 1.00 69.12 134 ILE A CA 1
ATOM 1075 C C . ILE A 1 134 ? -18.498 25.266 18.790 1.00 69.12 134 ILE A C 1
ATOM 1077 O O . ILE A 1 134 ? -19.134 24.267 18.455 1.00 69.12 134 ILE A O 1
ATOM 1081 N N . ALA A 1 135 ? -17.322 25.584 18.241 1.00 69.25 135 ALA A N 1
ATOM 1082 C CA . ALA A 1 135 ? -16.698 24.813 17.165 1.00 69.25 135 ALA A CA 1
ATOM 1083 C C . ALA A 1 135 ? -16.408 23.348 17.555 1.00 69.25 135 ALA A C 1
ATOM 1085 O O . ALA A 1 135 ? -16.429 22.469 16.695 1.00 69.25 135 ALA A O 1
ATOM 1086 N N . LYS A 1 136 ? -16.180 23.076 18.848 1.00 73.75 136 LYS A N 1
ATOM 1087 C CA . LYS A 1 136 ? -15.960 21.725 19.395 1.00 73.75 136 LYS A CA 1
ATOM 1088 C C . LYS A 1 136 ? -17.234 20.890 19.547 1.00 73.75 136 LYS A C 1
ATOM 1090 O O . LYS A 1 136 ? -17.132 19.693 19.813 1.00 73.75 136 LYS A O 1
ATOM 1095 N N . THR A 1 137 ? -18.420 21.480 19.395 1.00 76.75 137 THR A N 1
ATOM 1096 C CA . THR A 1 137 ? -19.674 20.723 19.498 1.00 76.75 137 THR A CA 1
ATOM 1097 C C . THR A 1 137 ? -19.769 19.737 18.332 1.00 76.75 137 THR A C 1
ATOM 1099 O O . THR A 1 137 ? -19.624 20.123 17.171 1.00 76.75 137 THR A O 1
ATOM 1102 N N . MET A 1 138 ? -19.987 18.450 18.627 1.00 73.44 138 MET A N 1
ATOM 1103 C CA . MET A 1 138 ? -20.003 17.396 17.607 1.00 73.44 138 MET A CA 1
ATOM 1104 C C . MET A 1 138 ? -21.030 17.714 16.509 1.00 73.44 138 MET A C 1
ATOM 1106 O O . MET A 1 138 ? -22.164 18.080 16.795 1.00 73.44 138 MET A O 1
ATOM 1110 N N . GLY A 1 139 ? -20.613 17.611 15.246 1.00 75.31 139 GLY A N 1
ATOM 1111 C CA . GLY A 1 139 ? -21.461 17.893 14.083 1.00 75.31 139 GLY A CA 1
ATOM 1112 C C . GLY A 1 139 ? -21.633 19.379 13.738 1.00 75.31 139 GLY A C 1
ATOM 1113 O O . GLY A 1 139 ? -21.975 19.686 12.598 1.00 75.31 139 GLY A O 1
ATOM 1114 N N . PHE A 1 140 ? -21.328 20.316 14.645 1.00 80.56 140 PHE A N 1
ATOM 1115 C CA . PHE A 1 140 ? -21.512 21.751 14.388 1.00 80.56 140 PHE A CA 1
ATOM 1116 C C . PHE A 1 140 ? -20.665 22.251 13.211 1.00 80.56 140 PHE A C 1
ATOM 1118 O O . PHE A 1 140 ? -21.181 22.968 12.361 1.00 80.56 140 PHE A O 1
ATOM 1125 N N . GLY A 1 141 ? -19.399 21.830 13.106 1.00 76.25 141 GLY A N 1
ATOM 1126 C CA . GLY A 1 141 ? -18.532 22.219 11.987 1.00 76.25 141 GLY A CA 1
ATOM 1127 C C . GLY A 1 141 ? -19.059 21.759 10.622 1.00 76.25 141 GLY A C 1
ATOM 1128 O O . GLY A 1 141 ? -19.078 22.544 9.679 1.00 76.25 141 GLY A O 1
ATOM 1129 N N . ALA A 1 142 ? -19.554 20.520 10.532 1.00 77.50 142 ALA A N 1
ATOM 1130 C CA . ALA A 1 142 ? -20.128 19.975 9.300 1.00 77.50 142 ALA A CA 1
ATOM 1131 C C . ALA A 1 142 ? -21.445 20.673 8.920 1.00 77.50 142 ALA A C 1
ATOM 1133 O O . ALA A 1 142 ? -21.663 20.989 7.751 1.00 77.50 142 ALA A O 1
ATOM 1134 N N . LEU A 1 143 ? -22.298 20.972 9.908 1.00 83.06 143 LEU A N 1
ATOM 1135 C CA . LEU A 1 143 ? -23.532 21.733 9.696 1.00 83.06 143 LEU A CA 1
ATOM 1136 C C . LEU A 1 143 ? -23.246 23.166 9.259 1.00 83.06 143 LEU A C 1
ATOM 1138 O O . LEU A 1 143 ? -23.853 23.628 8.302 1.00 83.06 143 LEU A O 1
ATOM 1142 N N . MET A 1 144 ? -22.326 23.859 9.933 1.00 83.12 144 MET A N 1
ATOM 1143 C CA . MET A 1 144 ? -21.930 25.218 9.562 1.00 83.12 144 MET A CA 1
ATOM 1144 C C . MET A 1 144 ? -21.388 25.262 8.140 1.00 83.12 144 MET A C 1
ATOM 1146 O O . MET A 1 144 ? -21.836 26.101 7.371 1.00 83.12 144 MET A O 1
ATOM 1150 N N . ALA A 1 145 ? -20.484 24.342 7.782 1.00 81.25 145 ALA A N 1
ATOM 1151 C CA . ALA A 1 145 ? -19.972 24.244 6.421 1.00 81.25 145 ALA A CA 1
ATOM 1152 C C . ALA A 1 145 ? -21.130 24.085 5.427 1.00 81.25 145 ALA A C 1
ATOM 1154 O O . ALA A 1 145 ? -21.310 24.934 4.568 1.00 81.25 145 ALA A O 1
ATOM 1155 N N . SER A 1 146 ? -21.995 23.087 5.637 1.00 83.31 146 SER A N 1
ATOM 1156 C CA . SER A 1 146 ? -23.127 22.792 4.743 1.00 83.31 146 SER A CA 1
ATOM 1157 C C . SER A 1 146 ? -24.122 23.948 4.606 1.00 83.31 146 SER A C 1
ATOM 1159 O O . SER A 1 146 ? -24.710 24.153 3.550 1.00 83.31 146 SER A O 1
ATOM 1161 N N . VAL A 1 147 ? -24.346 24.699 5.685 1.00 85.44 147 VAL A N 1
ATOM 1162 C CA . VAL A 1 147 ? -25.287 25.821 5.704 1.00 85.44 147 VAL A CA 1
ATOM 1163 C C . VAL A 1 147 ? -24.691 27.076 5.063 1.00 85.44 147 VAL A C 1
ATOM 1165 O O . VAL A 1 147 ? -25.444 27.834 4.459 1.00 85.44 147 VAL A O 1
ATOM 1168 N N . GLU A 1 148 ? -23.376 27.298 5.160 1.00 84.56 148 GLU A N 1
ATOM 1169 C CA . GLU A 1 148 ? -22.689 28.442 4.532 1.00 84.56 148 GLU A CA 1
ATOM 1170 C C . GLU A 1 148 ? -22.509 28.271 3.013 1.00 84.56 148 GLU A C 1
ATOM 1172 O O . GLU A 1 148 ? -22.419 29.271 2.303 1.00 84.56 148 GLU A O 1
ATOM 1177 N N . GLU A 1 149 ? -22.567 27.042 2.487 1.00 85.06 149 GLU A N 1
ATOM 1178 C CA . GLU A 1 149 ? -22.537 26.785 1.038 1.00 85.06 149 GLU A CA 1
ATOM 1179 C C . GLU A 1 149 ? -23.641 27.546 0.277 1.00 85.06 149 GLU A C 1
ATOM 1181 O O . GLU A 1 149 ? -23.398 28.074 -0.808 1.00 85.06 149 GLU A O 1
ATOM 1186 N N . ARG A 1 150 ? -24.849 27.665 0.852 1.00 84.00 150 ARG A N 1
ATOM 1187 C CA . ARG A 1 150 ? -25.976 28.360 0.203 1.00 84.00 150 ARG A CA 1
ATOM 1188 C C . ARG A 1 150 ? -25.797 29.878 0.125 1.00 84.00 150 ARG A C 1
ATOM 1190 O O . ARG A 1 150 ? -25.932 30.416 -0.973 1.00 84.00 150 ARG A O 1
ATOM 1197 N N . PRO A 1 151 ? -25.490 30.596 1.228 1.00 83.62 151 PRO A N 1
ATOM 1198 C CA . PRO A 1 151 ? -25.081 31.992 1.163 1.00 83.62 151 PRO A CA 1
ATOM 1199 C C . PRO A 1 151 ? -23.973 32.238 0.139 1.00 83.62 151 PRO A C 1
ATOM 1201 O O . PRO A 1 151 ? -24.034 33.207 -0.615 1.00 83.62 151 PRO A O 1
ATOM 1204 N N . THR A 1 152 ? -22.983 31.347 0.087 1.00 84.50 152 THR A N 1
ATOM 1205 C CA . THR A 1 152 ? -21.879 31.415 -0.870 1.00 84.50 152 THR A CA 1
ATOM 1206 C C . THR A 1 152 ? -22.367 31.334 -2.319 1.00 84.50 152 THR A C 1
ATOM 1208 O O . THR A 1 152 ? -22.044 32.213 -3.123 1.00 84.50 152 THR A O 1
ATOM 1211 N N . ASP A 1 153 ? -23.217 30.362 -2.648 1.00 85.62 153 ASP A N 1
ATOM 1212 C CA . ASP A 1 153 ? -23.797 30.245 -3.989 1.00 85.62 153 ASP A CA 1
ATOM 1213 C C . ASP A 1 153 ? -24.673 31.460 -4.323 1.00 85.62 153 ASP A C 1
ATOM 1215 O O . ASP A 1 153 ? -24.617 32.004 -5.428 1.00 85.62 153 ASP A O 1
ATOM 1219 N N . GLN A 1 154 ? -25.435 31.959 -3.351 1.00 84.88 154 GLN A N 1
ATOM 1220 C CA . GLN A 1 154 ? -26.303 33.117 -3.518 1.00 84.88 154 GLN A CA 1
ATOM 1221 C C . GLN A 1 154 ? -25.518 34.415 -3.778 1.00 84.88 154 GLN A C 1
ATOM 1223 O O . GLN A 1 154 ? -25.974 35.246 -4.567 1.00 84.88 154 GLN A O 1
ATOM 1228 N N . VAL A 1 155 ? -24.315 34.581 -3.211 1.00 85.00 155 VAL A N 1
ATOM 1229 C CA . VAL A 1 155 ? -23.404 35.676 -3.592 1.00 85.00 155 VAL A CA 1
ATOM 1230 C C . VAL A 1 155 ? -23.085 35.606 -5.086 1.00 85.00 155 VAL A C 1
ATOM 1232 O O . VAL A 1 155 ? -23.180 36.629 -5.774 1.00 85.00 155 VAL A O 1
ATOM 1235 N N . ALA A 1 156 ? -22.763 34.417 -5.604 1.00 83.75 156 ALA A N 1
ATOM 1236 C CA . ALA A 1 156 ? -22.513 34.230 -7.029 1.00 83.75 156 ALA A CA 1
ATOM 1237 C C . ALA A 1 156 ? -23.770 34.534 -7.864 1.00 83.75 156 ALA A C 1
ATOM 1239 O O . ALA A 1 156 ? -23.670 35.214 -8.886 1.00 83.75 156 ALA A O 1
ATOM 1240 N N . ARG A 1 157 ? -24.968 34.138 -7.404 1.00 84.38 157 ARG A N 1
ATOM 1241 C CA . ARG A 1 157 ? -26.234 34.438 -8.104 1.00 84.38 157 ARG A CA 1
ATOM 1242 C C . ARG A 1 157 ? -26.539 35.931 -8.186 1.00 84.38 157 ARG A C 1
ATOM 1244 O O . ARG A 1 157 ? -26.969 36.408 -9.234 1.00 84.38 157 ARG A O 1
ATOM 1251 N N . VAL A 1 158 ? -26.321 36.668 -7.098 1.00 84.00 158 VAL A N 1
ATOM 1252 C CA . VAL A 1 158 ? -26.613 38.108 -7.032 1.00 84.00 158 VAL A CA 1
ATOM 1253 C C . VAL A 1 158 ? -25.591 38.911 -7.829 1.00 84.00 158 VAL A C 1
ATOM 1255 O O . VAL A 1 158 ? -25.967 39.797 -8.596 1.00 84.00 158 VAL A O 1
ATOM 1258 N N . ARG A 1 159 ? -24.298 38.608 -7.668 1.00 84.69 159 ARG A N 1
ATOM 1259 C CA . ARG A 1 159 ? -23.219 39.400 -8.279 1.00 84.69 159 ARG A CA 1
ATOM 1260 C C . ARG A 1 159 ? -22.935 39.008 -9.727 1.00 84.69 159 ARG A C 1
ATOM 1262 O O . ARG A 1 159 ? -22.527 39.860 -10.510 1.00 84.69 159 ARG A O 1
ATOM 1269 N N . MET A 1 160 ? -23.176 37.749 -10.095 1.00 85.44 160 MET A N 1
ATOM 1270 C CA . MET A 1 160 ? -22.882 37.186 -11.417 1.00 85.44 160 MET A CA 1
ATOM 1271 C C . MET A 1 160 ? -24.082 36.383 -11.965 1.00 85.44 160 MET A C 1
ATOM 1273 O O . MET A 1 160 ? -23.958 35.189 -12.252 1.00 85.44 160 MET A O 1
ATOM 1277 N N . PRO A 1 161 ? -25.255 37.013 -12.186 1.00 81.44 161 PRO A N 1
ATOM 1278 C CA . PRO A 1 161 ? -26.503 36.306 -12.505 1.00 81.44 161 PRO A CA 1
ATOM 1279 C C . PRO A 1 161 ? -26.438 35.464 -13.789 1.00 81.44 161 PRO A C 1
ATOM 1281 O O . PRO A 1 161 ? -27.120 34.449 -13.896 1.00 81.44 161 PRO A O 1
ATOM 1284 N N . GLY A 1 162 ? -25.592 35.839 -14.756 1.00 81.00 162 GLY A N 1
ATOM 1285 C CA . GLY A 1 162 ? -25.380 35.056 -15.979 1.00 81.00 162 GLY A CA 1
ATOM 1286 C C . GLY A 1 162 ? -24.610 33.745 -15.768 1.00 81.00 162 GLY A C 1
ATOM 1287 O O . GLY A 1 162 ? -24.724 32.843 -16.592 1.00 81.00 162 GLY A O 1
ATOM 1288 N N . MET A 1 163 ? -23.852 33.626 -14.674 1.00 81.94 163 MET A N 1
ATOM 1289 C CA . MET A 1 163 ? -23.028 32.454 -14.343 1.00 81.94 163 MET A CA 1
ATOM 1290 C C . MET A 1 163 ? -23.629 31.600 -13.216 1.00 81.94 163 MET A C 1
ATOM 1292 O O . MET A 1 163 ? -23.172 30.485 -12.989 1.00 81.94 163 MET A O 1
ATOM 1296 N N . ALA A 1 164 ? -24.698 32.077 -12.568 1.00 77.44 164 ALA A N 1
ATOM 1297 C CA . ALA A 1 164 ? -25.462 31.355 -11.548 1.00 77.44 164 ALA A CA 1
ATOM 1298 C C . ALA A 1 164 ? -25.833 29.926 -11.979 1.00 77.44 164 ALA A C 1
ATOM 1300 O O . ALA A 1 164 ? -25.631 28.970 -11.237 1.00 77.44 164 ALA A O 1
ATOM 1301 N N . SER A 1 165 ? -26.296 29.782 -13.225 1.00 81.50 165 SER A N 1
ATOM 1302 C CA . SER A 1 165 ? -26.685 28.484 -13.786 1.00 81.50 165 SER A CA 1
ATOM 1303 C C . SER A 1 165 ? -25.548 27.456 -13.824 1.00 81.50 165 SER A C 1
ATOM 1305 O O . SER A 1 165 ? -25.829 26.263 -13.783 1.00 81.50 165 SER A O 1
ATOM 1307 N N . TRP A 1 166 ? -24.284 27.897 -13.872 1.00 86.81 166 TRP A N 1
ATOM 1308 C CA . TRP A 1 166 ? -23.120 27.005 -13.866 1.00 86.81 166 TRP A CA 1
ATOM 1309 C C . TRP A 1 166 ? -22.802 26.506 -12.459 1.00 86.81 166 TRP A C 1
ATOM 1311 O O . TRP A 1 166 ? -22.400 25.359 -12.305 1.00 86.81 166 TRP A O 1
ATOM 1321 N N . VAL A 1 167 ? -23.030 27.331 -11.431 1.00 83.25 167 VAL A N 1
ATOM 1322 C CA . VAL A 1 167 ? -22.956 26.894 -10.027 1.00 83.25 167 VAL A CA 1
ATOM 1323 C C . VAL A 1 167 ? -24.056 25.867 -9.758 1.00 83.25 167 VAL A C 1
ATOM 1325 O O . VAL A 1 167 ? -23.777 24.798 -9.229 1.00 83.25 167 VAL A O 1
ATOM 1328 N N . ASP A 1 168 ? -25.280 26.114 -10.229 1.00 81.25 168 ASP A N 1
ATOM 1329 C CA . ASP A 1 168 ? -26.384 25.156 -10.084 1.00 81.25 168 ASP A CA 1
ATOM 1330 C C . ASP A 1 168 ? -26.150 23.847 -10.884 1.00 81.25 168 ASP A C 1
ATOM 1332 O O . ASP A 1 168 ? -26.632 22.778 -10.508 1.00 81.25 168 ASP A O 1
ATOM 1336 N N . GLU A 1 169 ? -25.439 23.904 -12.015 1.00 80.81 169 GLU A N 1
ATOM 1337 C CA . GLU A 1 169 ? -24.994 22.726 -12.783 1.00 80.81 169 GLU A CA 1
ATOM 1338 C C . GLU A 1 169 ? -23.916 21.942 -12.020 1.00 80.81 169 GLU A C 1
ATOM 1340 O O . GLU A 1 169 ? -24.093 20.750 -11.784 1.00 80.81 169 GLU A O 1
ATOM 1345 N N . LEU A 1 170 ? -22.880 22.625 -11.518 1.00 83.00 170 LEU A N 1
ATOM 1346 C CA . LEU A 1 170 ? -21.836 22.038 -10.671 1.00 83.00 170 LEU A CA 1
ATOM 1347 C C . LEU A 1 170 ? -22.425 21.313 -9.457 1.00 83.00 170 LEU A C 1
ATOM 1349 O O . LEU A 1 170 ? -22.019 20.197 -9.144 1.00 83.00 170 LEU A O 1
ATOM 1353 N N . ARG A 1 171 ? -23.384 21.938 -8.768 1.00 81.06 171 ARG A N 1
ATOM 1354 C CA . ARG A 1 171 ? -24.033 21.354 -7.590 1.00 81.06 171 ARG A CA 1
ATOM 1355 C C . ARG A 1 171 ? -24.782 20.073 -7.922 1.00 81.06 171 ARG A C 1
ATOM 1357 O O . ARG A 1 171 ? -24.697 19.112 -7.166 1.00 81.06 171 ARG A O 1
ATOM 1364 N N . ARG A 1 172 ? -25.476 20.036 -9.061 1.00 75.38 172 ARG A N 1
ATOM 1365 C CA . ARG A 1 172 ? -26.150 18.818 -9.529 1.00 75.38 172 ARG A CA 1
ATOM 1366 C C . ARG A 1 172 ? -25.151 17.701 -9.816 1.00 75.38 172 ARG A C 1
ATOM 1368 O O . ARG A 1 172 ? -25.375 16.581 -9.364 1.00 75.38 172 ARG A O 1
ATOM 1375 N N . ASP A 1 173 ? -24.038 18.017 -10.472 1.00 75.75 173 ASP A N 1
ATOM 1376 C CA . ASP A 1 173 ? -22.982 17.043 -10.764 1.00 75.75 173 ASP A CA 1
ATOM 1377 C C . ASP A 1 173 ? -22.326 16.503 -9.482 1.00 75.75 173 ASP A C 1
ATOM 1379 O O . ASP A 1 173 ? -22.155 15.293 -9.340 1.00 75.75 173 ASP A O 1
ATOM 1383 N N . GLN A 1 174 ? -22.030 17.372 -8.507 1.00 75.94 174 GLN A N 1
ATOM 1384 C CA . GLN A 1 174 ? -21.453 16.975 -7.215 1.00 75.94 174 GLN A CA 1
ATOM 1385 C C . GLN A 1 174 ? -22.351 16.004 -6.441 1.00 75.94 174 GLN A C 1
ATOM 1387 O O . GLN A 1 174 ? -21.847 15.071 -5.818 1.00 75.94 174 GLN A O 1
ATOM 1392 N N . VAL A 1 175 ? -23.676 16.191 -6.479 1.00 68.81 175 VAL A N 1
ATOM 1393 C CA . VAL A 1 175 ? -24.588 15.248 -5.816 1.00 68.81 175 VAL A CA 1
ATOM 1394 C C . VAL A 1 175 ? -24.612 13.911 -6.529 1.00 68.81 175 VAL A C 1
ATOM 1396 O O . VAL A 1 175 ? -24.600 12.881 -5.863 1.00 68.81 175 VAL A O 1
ATOM 1399 N N . ILE A 1 176 ? -24.633 13.906 -7.861 1.00 69.44 176 ILE A N 1
ATOM 1400 C CA . ILE A 1 176 ? -24.586 12.659 -8.628 1.00 69.44 176 ILE A CA 1
ATOM 1401 C C . ILE A 1 176 ? -23.316 11.881 -8.267 1.00 69.44 176 ILE A C 1
ATOM 1403 O O . ILE A 1 176 ? -23.404 10.697 -7.945 1.00 69.44 176 ILE A O 1
ATOM 1407 N N . ASP A 1 177 ? -22.162 12.549 -8.234 1.00 69.88 177 ASP A N 1
ATOM 1408 C CA . ASP A 1 177 ? -20.891 11.927 -7.856 1.00 69.88 177 ASP A CA 1
ATOM 1409 C C . ASP A 1 177 ? -20.933 11.394 -6.406 1.00 69.88 177 ASP A C 1
ATOM 1411 O O . ASP A 1 177 ? -20.593 10.232 -6.170 1.00 69.88 177 ASP A O 1
ATOM 1415 N N . MET A 1 178 ? -21.454 12.174 -5.448 1.00 71.56 178 MET A N 1
ATOM 1416 C CA . MET A 1 178 ? -21.621 11.744 -4.050 1.00 71.56 178 MET A CA 1
ATOM 1417 C C . MET A 1 178 ? -22.534 10.514 -3.918 1.00 71.56 178 MET A C 1
ATOM 1419 O O . MET A 1 178 ? -22.205 9.571 -3.197 1.00 71.56 178 MET A O 1
ATOM 1423 N N . LEU A 1 179 ? -23.674 10.496 -4.614 1.00 63.81 179 LEU A N 1
ATOM 1424 C CA . LEU A 1 179 ? -24.612 9.368 -4.600 1.00 63.81 179 LEU A CA 1
ATOM 1425 C C . LEU A 1 179 ? -23.964 8.100 -5.170 1.00 63.81 179 LEU A C 1
ATOM 1427 O O . LEU A 1 179 ? -24.130 7.013 -4.616 1.00 63.81 179 LEU A O 1
ATOM 1431 N N . LEU A 1 180 ? -23.172 8.237 -6.236 1.00 67.75 180 LEU A N 1
ATOM 1432 C CA . LEU A 1 180 ? -22.428 7.129 -6.833 1.00 67.75 180 LEU A CA 1
ATOM 1433 C C . LEU A 1 180 ? -21.312 6.598 -5.920 1.00 67.75 180 LEU A C 1
ATOM 1435 O O . LEU A 1 180 ? -21.012 5.404 -5.959 1.00 67.75 180 LEU A O 1
ATOM 1439 N N . GLU A 1 181 ? -20.674 7.453 -5.118 1.00 68.44 181 GLU A N 1
ATOM 1440 C CA . GLU A 1 181 ? -19.688 7.034 -4.112 1.00 68.44 181 GLU A CA 1
ATOM 1441 C C . GLU A 1 181 ? -20.336 6.314 -2.928 1.00 68.44 181 GLU A C 1
ATOM 1443 O O . GLU A 1 181 ? -19.830 5.282 -2.479 1.00 68.44 181 GLU A O 1
ATOM 1448 N N . MET A 1 182 ? -21.465 6.830 -2.432 1.00 61.97 182 MET A N 1
ATOM 1449 C CA . MET A 1 182 ? -22.230 6.189 -1.360 1.00 61.97 182 MET A CA 1
ATOM 1450 C C . MET A 1 182 ? -22.679 4.786 -1.778 1.00 61.97 182 MET A C 1
ATOM 1452 O O . MET A 1 182 ? -22.507 3.843 -1.006 1.00 61.97 182 MET A O 1
ATOM 1456 N N . GLN A 1 183 ? -23.150 4.627 -3.017 1.00 64.38 183 GLN A N 1
ATOM 1457 C CA . GLN A 1 183 ? -23.510 3.324 -3.570 1.00 64.38 183 GLN A CA 1
ATOM 1458 C C . GLN A 1 183 ? -22.316 2.361 -3.605 1.00 64.38 183 GLN A C 1
ATOM 1460 O O . GLN A 1 183 ? -22.417 1.238 -3.118 1.00 64.38 183 GLN A O 1
ATOM 1465 N N . ALA A 1 184 ? -21.162 2.812 -4.105 1.00 66.31 184 ALA A N 1
ATOM 1466 C CA . ALA A 1 184 ? -19.965 1.975 -4.172 1.00 66.31 184 ALA A CA 1
ATOM 1467 C C . ALA A 1 184 ? -19.519 1.471 -2.786 1.00 66.31 184 ALA A C 1
ATOM 1469 O O . ALA A 1 184 ? -19.035 0.347 -2.661 1.00 66.31 184 ALA A O 1
ATOM 1470 N N . ARG A 1 185 ? -19.704 2.276 -1.728 1.00 62.81 185 ARG A N 1
ATOM 1471 C CA . ARG A 1 185 ? -19.441 1.842 -0.346 1.00 62.81 185 ARG A CA 1
ATOM 1472 C C . ARG A 1 185 ? -20.429 0.785 0.130 1.00 62.81 185 ARG A C 1
ATOM 1474 O O . ARG A 1 185 ? -19.990 -0.215 0.688 1.00 62.81 185 ARG A O 1
ATOM 1481 N N . VAL A 1 186 ? -21.722 0.972 -0.131 1.00 59.81 186 VAL A N 1
ATOM 1482 C CA . VAL A 1 186 ? -22.754 -0.018 0.214 1.00 59.81 186 VAL A CA 1
ATOM 1483 C C . VAL A 1 186 ? -22.486 -1.353 -0.486 1.00 59.81 186 VAL A C 1
ATOM 1485 O O . VAL A 1 186 ? -22.589 -2.403 0.146 1.00 59.81 186 VAL A O 1
ATOM 1488 N N . ASP A 1 187 ? -22.087 -1.326 -1.757 1.00 63.50 187 ASP A N 1
ATOM 1489 C CA . ASP A 1 187 ? -21.767 -2.537 -2.521 1.00 63.50 187 ASP A CA 1
ATOM 1490 C C . ASP A 1 187 ? -20.529 -3.255 -1.962 1.00 63.50 187 ASP A C 1
ATOM 1492 O O . ASP A 1 187 ? -20.527 -4.480 -1.810 1.00 63.50 187 ASP A O 1
ATOM 1496 N N . MET A 1 188 ? -19.501 -2.499 -1.555 1.00 66.25 188 MET A N 1
ATOM 1497 C CA . MET A 1 188 ? -18.336 -3.057 -0.858 1.00 66.25 188 MET A CA 1
ATOM 1498 C C . MET A 1 188 ? -18.706 -3.687 0.491 1.00 66.25 188 MET A C 1
ATOM 1500 O O . MET A 1 188 ? -18.220 -4.773 0.809 1.00 66.25 188 MET A O 1
ATOM 1504 N N . GLU A 1 189 ? -19.572 -3.044 1.278 1.00 63.44 189 GLU A N 1
ATOM 1505 C CA . GLU A 1 189 ? -20.014 -3.548 2.586 1.00 63.44 189 GLU A CA 1
ATOM 1506 C C . GLU A 1 189 ? -20.890 -4.799 2.479 1.00 63.44 189 GLU A C 1
ATOM 1508 O O . GLU A 1 189 ? -20.830 -5.673 3.346 1.00 63.44 189 GLU A O 1
ATOM 1513 N N . ARG A 1 190 ? -21.673 -4.928 1.402 1.00 62.56 190 ARG A N 1
ATOM 1514 C CA . ARG A 1 190 ? -22.487 -6.123 1.139 1.00 62.56 190 ARG A CA 1
ATOM 1515 C C . ARG A 1 190 ? -21.672 -7.321 0.663 1.00 62.56 190 ARG A C 1
ATOM 1517 O O . ARG A 1 190 ? -22.203 -8.428 0.630 1.00 62.56 190 ARG A O 1
ATOM 1524 N N . GLY A 1 191 ? -20.403 -7.132 0.292 1.00 51.50 191 GLY A N 1
ATOM 1525 C CA . GLY A 1 191 ? -19.584 -8.190 -0.307 1.00 51.50 191 GLY A CA 1
ATOM 1526 C C . GLY A 1 191 ? -20.128 -8.683 -1.655 1.00 51.50 191 GLY A C 1
ATOM 1527 O O . GLY A 1 191 ? -19.648 -9.684 -2.189 1.00 51.50 191 GLY A O 1
ATOM 1528 N N . GLU A 1 192 ? -21.113 -7.982 -2.219 1.00 45.25 192 GLU A N 1
ATOM 1529 C CA . GLU A 1 192 ? -21.693 -8.247 -3.527 1.00 45.25 192 GLU A CA 1
ATOM 1530 C C . GLU A 1 192 ? -20.743 -7.673 -4.584 1.00 45.25 192 GLU A C 1
ATOM 1532 O O . GLU A 1 192 ? -20.969 -6.614 -5.161 1.00 45.25 192 GLU A O 1
ATOM 1537 N N . ARG A 1 193 ? -19.648 -8.389 -4.871 1.00 42.78 193 ARG A N 1
ATOM 1538 C CA . ARG A 1 193 ? -19.016 -8.265 -6.191 1.00 42.78 193 ARG A CA 1
ATOM 1539 C C . ARG A 1 193 ? -20.002 -8.842 -7.203 1.00 42.78 193 ARG A C 1
ATOM 1541 O O . ARG A 1 193 ? -20.017 -10.049 -7.432 1.00 42.78 193 ARG A O 1
ATOM 1548 N N . SER A 1 194 ? -20.858 -7.997 -7.768 1.00 39.81 194 SER A N 1
ATOM 1549 C CA . SER A 1 194 ? -21.752 -8.367 -8.861 1.00 39.81 194 SER A CA 1
ATOM 1550 C C . SER A 1 194 ? -20.934 -8.640 -10.127 1.00 39.81 194 SER A C 1
ATOM 1552 O O . SER A 1 194 ? -20.723 -7.785 -10.979 1.00 39.81 194 SER A O 1
ATOM 1554 N N . VAL A 1 195 ? -20.465 -9.879 -10.265 1.00 40.00 195 VAL A N 1
ATOM 1555 C CA . VAL A 1 195 ? -20.093 -10.435 -11.566 1.00 40.00 195 VAL A CA 1
ATOM 1556 C C . VAL A 1 195 ? -21.406 -10.754 -12.283 1.00 40.00 195 VAL A C 1
ATOM 1558 O O . VAL A 1 195 ? -21.946 -11.850 -12.157 1.00 40.00 195 VAL A O 1
ATOM 1561 N N . ILE A 1 196 ? -21.980 -9.763 -12.966 1.00 35.91 196 ILE A N 1
ATOM 1562 C CA . ILE A 1 196 ? -23.016 -10.010 -13.973 1.00 35.91 196 ILE A CA 1
ATOM 1563 C C . ILE A 1 196 ? -22.268 -10.239 -15.285 1.00 35.91 196 ILE A C 1
ATOM 1565 O O . ILE A 1 196 ? -21.948 -9.291 -16.000 1.00 35.91 196 ILE A O 1
ATOM 1569 N N . GLU A 1 197 ? -21.948 -11.498 -15.583 1.00 34.31 197 GLU A N 1
ATOM 1570 C CA . GLU A 1 197 ? -21.581 -11.882 -16.946 1.00 34.31 197 GLU A CA 1
ATOM 1571 C C . GLU A 1 197 ? -22.823 -11.734 -17.840 1.00 34.31 197 GLU A C 1
ATOM 1573 O O . GLU A 1 197 ? -23.890 -12.253 -17.494 1.00 34.31 197 GLU A O 1
ATOM 1578 N N . PRO A 1 198 ? -22.746 -11.017 -18.973 1.00 38.59 198 PRO A N 1
ATOM 1579 C CA . PRO A 1 198 ? -23.850 -10.983 -19.915 1.00 38.59 198 PRO A CA 1
ATOM 1580 C C . PRO A 1 198 ? -23.901 -12.313 -20.676 1.00 38.59 198 PRO A C 1
ATOM 1582 O O . PRO A 1 198 ? -22.969 -12.655 -21.402 1.00 38.59 198 PRO A O 1
ATOM 1585 N N . GLU A 1 199 ? -25.004 -13.052 -20.533 1.00 35.38 199 GLU A N 1
ATOM 1586 C CA . GLU A 1 199 ? -25.308 -14.204 -21.385 1.00 35.38 199 GLU A CA 1
ATOM 1587 C C . GLU A 1 199 ? -25.391 -13.758 -22.855 1.00 35.38 199 GLU A C 1
ATOM 1589 O O . GLU A 1 199 ? -26.295 -13.025 -23.269 1.00 35.38 199 GLU A O 1
ATOM 1594 N N . GLU A 1 200 ? -24.437 -14.223 -23.660 1.00 41.25 200 GLU A N 1
ATOM 1595 C CA . GLU A 1 200 ? -24.482 -14.142 -25.114 1.00 41.25 200 GLU A CA 1
ATOM 1596 C C . GLU A 1 200 ? -25.623 -15.021 -25.646 1.00 41.25 200 GLU A C 1
ATOM 1598 O O . GLU A 1 200 ? -25.533 -16.248 -25.671 1.00 41.25 200 GLU A O 1
ATOM 1603 N N . SER A 1 201 ? -26.691 -14.400 -26.146 1.00 32.56 201 SER A N 1
ATOM 1604 C CA . SER A 1 201 ? -27.586 -15.051 -27.105 1.00 32.56 201 SER A CA 1
ATOM 1605 C C . SER A 1 201 ? -27.632 -14.235 -28.392 1.00 32.56 201 SER A C 1
ATOM 1607 O O . SER A 1 201 ? -28.145 -13.118 -28.461 1.00 32.56 201 SER A O 1
ATOM 1609 N N . ALA A 1 202 ? -27.013 -14.804 -29.422 1.00 40.81 202 ALA A N 1
ATOM 1610 C CA . ALA A 1 202 ? -27.071 -14.329 -30.788 1.00 40.81 202 ALA A CA 1
ATOM 1611 C C . ALA A 1 202 ? -28.372 -14.819 -31.432 1.00 40.81 202 ALA A C 1
ATOM 1613 O O . ALA A 1 202 ? -28.497 -16.006 -31.718 1.00 40.81 202 ALA A O 1
ATOM 1614 N N . GLU A 1 203 ? -29.305 -13.913 -31.720 1.00 37.12 203 GLU A N 1
ATOM 1615 C CA . GLU A 1 203 ? -30.301 -14.142 -32.767 1.00 37.12 203 GLU A CA 1
ATOM 1616 C C . GLU A 1 203 ? -30.411 -12.925 -33.690 1.00 37.12 203 GLU A C 1
ATOM 1618 O O . GLU A 1 203 ? -30.520 -11.767 -33.277 1.00 37.12 203 GLU A O 1
ATOM 1623 N N . GLU A 1 204 ? -30.307 -13.245 -34.977 1.00 45.59 204 GLU A N 1
ATOM 1624 C CA . GLU A 1 204 ? -30.385 -12.380 -36.142 1.00 45.59 204 GLU A CA 1
ATOM 1625 C C . GLU A 1 204 ? -31.681 -11.562 -36.136 1.00 45.59 204 GLU A C 1
ATOM 1627 O O . GLU A 1 204 ? -32.763 -12.112 -35.949 1.00 45.59 204 GLU A O 1
ATOM 1632 N N . ASN A 1 205 ? -31.602 -10.255 -36.416 1.00 35.97 205 ASN A N 1
ATOM 1633 C CA . ASN A 1 205 ? -32.781 -9.530 -36.878 1.00 35.97 205 ASN A CA 1
ATOM 1634 C C . ASN A 1 205 ? -32.470 -8.521 -37.987 1.00 35.97 205 ASN A C 1
ATOM 1636 O O . ASN A 1 205 ? -31.668 -7.590 -37.859 1.00 35.97 205 ASN A O 1
ATOM 1640 N N . GLU A 1 206 ? -33.165 -8.799 -39.083 1.00 35.81 206 GLU A N 1
ATOM 1641 C CA . GLU A 1 206 ? -33.262 -8.152 -40.379 1.00 35.81 206 GLU A CA 1
ATOM 1642 C C . GLU A 1 206 ? -33.759 -6.701 -40.242 1.00 35.81 206 GLU A C 1
ATOM 1644 O O . GLU A 1 206 ? -34.678 -6.397 -39.481 1.00 35.81 206 GLU A O 1
ATOM 1649 N N . VAL A 1 207 ? -33.128 -5.778 -40.970 1.00 36.47 207 VAL A N 1
ATOM 1650 C CA . VAL A 1 207 ? -33.445 -4.343 -40.941 1.00 36.47 207 VAL A CA 1
ATOM 1651 C C . VAL A 1 207 ? -34.595 -4.056 -41.909 1.00 36.47 207 VAL A C 1
ATOM 1653 O O . VAL A 1 207 ? -34.412 -4.120 -43.122 1.00 36.47 207 VAL A O 1
ATOM 1656 N N . LEU A 1 208 ? -35.763 -3.692 -41.373 1.00 36.41 208 LEU A N 1
ATOM 1657 C CA . LEU A 1 208 ? -36.825 -3.004 -42.110 1.00 36.41 208 LEU A CA 1
ATOM 1658 C C . LEU A 1 208 ? -36.677 -1.491 -41.907 1.00 36.41 208 LEU A C 1
ATOM 1660 O O . LEU A 1 208 ? -36.763 -0.990 -40.787 1.00 36.41 208 LEU A O 1
ATOM 1664 N N . GLU A 1 209 ? -36.440 -0.776 -43.006 1.00 35.66 209 GLU A N 1
ATOM 1665 C CA . GLU A 1 209 ? -36.428 0.686 -43.073 1.00 35.66 209 GLU A CA 1
ATOM 1666 C C . GLU A 1 209 ? -37.866 1.223 -42.971 1.00 35.66 209 GLU A C 1
ATOM 1668 O O . GLU A 1 209 ? -38.697 0.981 -43.847 1.00 35.66 209 GLU A O 1
ATOM 1673 N N . GLY A 1 210 ? -38.158 1.951 -41.893 1.00 35.69 210 GLY A N 1
ATOM 1674 C CA . GLY A 1 210 ? -39.397 2.699 -41.692 1.00 35.69 210 GLY A CA 1
ATOM 1675 C C . GLY A 1 210 ? -39.083 4.092 -41.150 1.00 35.69 210 GLY A C 1
ATOM 1676 O O . GLY A 1 210 ? -38.216 4.240 -40.292 1.00 35.69 210 GLY A O 1
ATOM 1677 N N . GLU A 1 211 ? -39.751 5.095 -41.718 1.00 36.59 211 GLU A N 1
ATOM 1678 C CA . GLU A 1 211 ? -39.565 6.534 -41.504 1.00 36.59 211 GLU A CA 1
ATOM 1679 C C . GLU A 1 211 ? -39.599 6.928 -40.014 1.00 36.59 211 GLU A C 1
ATOM 1681 O O . GLU A 1 211 ? -40.502 6.541 -39.276 1.00 36.59 211 GLU A O 1
ATOM 1686 N N . VAL A 1 212 ? -38.599 7.705 -39.581 1.00 35.53 212 VAL A N 1
ATOM 1687 C CA . VAL A 1 212 ? -38.466 8.218 -38.210 1.00 35.53 212 VAL A CA 1
ATOM 1688 C C . VAL A 1 212 ? -39.169 9.572 -38.122 1.00 35.53 212 VAL A C 1
ATOM 1690 O O . VAL A 1 212 ? -38.738 10.539 -38.752 1.00 35.53 212 VAL A O 1
ATOM 1693 N N . GLU A 1 213 ? -40.252 9.621 -37.346 1.00 38.72 213 GLU A N 1
ATOM 1694 C CA . GLU A 1 213 ? -40.840 10.858 -36.826 1.00 38.72 213 GLU A CA 1
ATOM 1695 C C . GLU A 1 213 ? -39.819 11.583 -35.927 1.00 38.72 213 GLU A C 1
ATOM 1697 O O . GLU A 1 213 ? -39.061 10.952 -35.189 1.00 38.72 213 GLU A O 1
ATOM 1702 N N . GLU A 1 214 ? -39.766 12.914 -36.016 1.00 34.81 214 GLU A N 1
ATOM 1703 C CA . GLU A 1 214 ? -38.871 13.758 -35.215 1.00 34.81 214 GLU A CA 1
ATOM 1704 C C . GLU A 1 214 ? -39.139 13.580 -33.708 1.00 34.81 214 GLU A C 1
ATOM 1706 O O . GLU A 1 214 ? -40.228 13.896 -33.231 1.00 34.81 214 GLU A O 1
ATOM 1711 N N . GLU A 1 215 ? -38.135 13.127 -32.947 1.00 35.16 215 GLU A N 1
ATOM 1712 C CA . GLU A 1 215 ? -38.188 13.055 -31.479 1.00 35.16 215 GLU A CA 1
ATOM 1713 C C . GLU A 1 215 ? -37.332 14.145 -30.783 1.00 35.16 215 GLU A C 1
ATOM 1715 O O . GLU A 1 215 ? -36.352 14.633 -31.355 1.00 35.16 215 GLU A O 1
ATOM 1720 N N . PRO A 1 216 ? -37.717 14.558 -29.554 1.00 34.53 216 PRO A N 1
ATOM 1721 C CA . PRO A 1 216 ? -37.397 15.863 -28.959 1.00 34.53 216 PRO A CA 1
ATOM 1722 C C . PRO A 1 216 ? -36.021 15.975 -28.259 1.00 34.53 216 PRO A C 1
ATOM 1724 O O . PRO A 1 216 ? -35.330 14.995 -27.989 1.00 34.53 216 PRO A O 1
ATOM 1727 N N . HIS A 1 217 ? -35.624 17.220 -27.959 1.00 33.00 217 HIS A N 1
ATOM 1728 C CA . HIS A 1 217 ? -34.335 17.634 -27.380 1.00 33.00 217 HIS A CA 1
ATOM 1729 C C . HIS A 1 217 ? -34.012 17.062 -25.973 1.00 33.00 217 HIS A C 1
ATOM 1731 O O . HIS A 1 217 ? -34.876 16.867 -25.128 1.00 33.00 217 HIS A O 1
ATOM 1737 N N . ILE A 1 218 ? -32.705 16.912 -25.699 1.00 34.62 218 ILE A N 1
ATOM 1738 C CA . ILE A 1 218 ? -32.047 16.311 -24.511 1.00 34.62 218 ILE A CA 1
ATOM 1739 C C . ILE A 1 218 ? -32.427 16.919 -23.143 1.00 34.62 218 ILE A C 1
ATOM 1741 O O . ILE A 1 218 ? -32.191 16.287 -22.116 1.00 34.62 218 ILE A O 1
ATOM 1745 N N . HIS A 1 219 ? -33.047 18.096 -23.086 1.00 38.12 219 HIS A N 1
ATOM 1746 C CA . HIS A 1 219 ? -33.408 18.726 -21.809 1.00 38.12 219 HIS A CA 1
ATOM 1747 C C . HIS A 1 219 ? -34.595 18.064 -21.075 1.00 38.12 219 HIS A C 1
ATOM 1749 O O . HIS A 1 219 ? -34.881 18.463 -19.951 1.00 38.12 219 HIS A O 1
ATOM 1755 N N . ASP A 1 220 ? -35.227 17.033 -21.655 1.00 37.38 220 ASP A N 1
ATOM 1756 C CA . ASP A 1 220 ? -36.450 16.411 -21.118 1.00 37.38 220 ASP A CA 1
ATOM 1757 C C . ASP A 1 220 ? -36.285 15.008 -20.497 1.00 37.38 220 ASP A C 1
ATOM 1759 O O . ASP A 1 220 ? -37.269 14.423 -20.033 1.00 37.38 220 ASP A O 1
ATOM 1763 N N . ARG A 1 221 ? -35.076 14.428 -20.425 1.00 42.56 221 ARG A N 1
ATOM 1764 C CA . ARG A 1 221 ? -34.909 13.123 -19.752 1.00 42.56 221 ARG A CA 1
ATOM 1765 C C . ARG A 1 221 ? -34.723 13.290 -18.244 1.00 42.56 221 ARG A C 1
ATOM 1767 O O . ARG A 1 221 ? -33.614 13.498 -17.763 1.00 42.56 221 ARG A O 1
ATOM 1774 N N . LYS A 1 222 ? -35.824 13.138 -17.504 1.00 46.31 222 LYS A N 1
ATOM 1775 C CA . LYS A 1 222 ? -35.817 12.843 -16.065 1.00 46.31 222 LYS A CA 1
ATOM 1776 C C . LYS A 1 222 ? -35.007 11.562 -15.828 1.00 46.31 222 LYS A C 1
ATOM 1778 O O . LYS A 1 222 ? -35.333 10.534 -16.421 1.00 46.31 222 LYS A O 1
ATOM 1783 N N . PHE A 1 223 ? -33.972 11.615 -14.986 1.00 49.56 223 PHE A N 1
ATOM 1784 C CA . PHE A 1 223 ? -33.445 10.395 -14.370 1.00 49.56 223 PHE A CA 1
ATOM 1785 C C . PHE A 1 223 ? -34.614 9.685 -13.686 1.00 49.56 223 PHE A C 1
ATOM 1787 O O . PHE A 1 223 ? -35.455 10.344 -13.070 1.00 49.56 223 PHE A O 1
ATOM 1794 N N . ASP A 1 224 ? -34.695 8.366 -13.831 1.00 60.28 224 ASP A N 1
ATOM 1795 C CA . ASP A 1 224 ? -35.692 7.597 -13.103 1.00 60.28 224 ASP A CA 1
ATOM 1796 C C . ASP A 1 224 ? -35.348 7.657 -11.613 1.00 60.28 224 ASP A C 1
ATOM 1798 O O . ASP A 1 224 ? -34.418 7.010 -11.129 1.00 60.28 224 ASP A O 1
ATOM 1802 N N . LEU A 1 225 ? -36.068 8.516 -10.900 1.00 53.12 225 LEU A N 1
ATOM 1803 C CA . LEU A 1 225 ? -35.856 8.776 -9.486 1.00 53.12 225 LEU A CA 1
ATOM 1804 C C . LEU A 1 225 ? -36.021 7.500 -8.661 1.00 53.12 225 LEU A C 1
ATOM 1806 O O . LEU A 1 225 ? -35.339 7.363 -7.649 1.00 53.12 225 LEU A O 1
ATOM 1810 N N . GLU A 1 226 ? -36.842 6.544 -9.113 1.00 53.22 226 GLU A N 1
ATOM 1811 C CA . GLU A 1 226 ? -37.001 5.244 -8.453 1.00 53.22 226 GLU A CA 1
ATOM 1812 C C . GLU A 1 226 ? -35.685 4.457 -8.423 1.00 53.22 226 GLU A C 1
ATOM 1814 O O . GLU A 1 226 ? -35.335 3.877 -7.393 1.00 53.22 226 GLU A O 1
ATOM 1819 N N . SER A 1 227 ? -34.906 4.515 -9.504 1.00 56.28 227 SER A N 1
ATOM 1820 C CA . SER A 1 227 ? -33.593 3.873 -9.591 1.00 56.28 227 SER A CA 1
ATOM 1821 C C . SER A 1 227 ? -32.569 4.513 -8.647 1.00 56.28 227 SER A C 1
ATOM 1823 O O . SER A 1 227 ? -31.769 3.799 -8.053 1.00 56.28 227 SER A O 1
ATOM 1825 N N . ILE A 1 228 ? -32.620 5.833 -8.430 1.00 54.50 228 ILE A N 1
ATOM 1826 C CA . ILE A 1 228 ? -31.729 6.524 -7.477 1.00 54.50 228 ILE A CA 1
ATOM 1827 C C . ILE A 1 228 ? -32.168 6.267 -6.019 1.00 54.50 228 ILE A C 1
ATOM 1829 O O . ILE A 1 228 ? -31.325 6.089 -5.140 1.00 54.50 228 ILE A O 1
ATOM 1833 N N . ALA A 1 229 ? -33.475 6.146 -5.762 1.00 54.41 229 ALA A N 1
ATOM 1834 C CA . ALA A 1 229 ? -34.049 5.789 -4.454 1.00 54.41 229 ALA A CA 1
ATOM 1835 C C . ALA A 1 229 ? -33.544 4.446 -3.909 1.00 54.41 229 ALA A C 1
ATOM 1837 O O . ALA A 1 229 ? -33.409 4.242 -2.701 1.00 54.41 229 ALA A O 1
ATOM 1838 N N . LEU A 1 230 ? -33.316 3.491 -4.814 1.00 52.66 230 LEU A N 1
ATOM 1839 C CA . LEU A 1 230 ? -32.838 2.147 -4.496 1.00 52.66 230 LEU A CA 1
ATOM 1840 C C . LEU A 1 230 ? -31.370 2.128 -4.036 1.00 52.66 230 LEU A C 1
ATOM 1842 O O . LEU A 1 230 ? -30.987 1.182 -3.345 1.00 52.66 230 LEU A O 1
ATOM 1846 N N . LEU A 1 231 ? -30.598 3.171 -4.365 1.00 48.16 231 LEU A N 1
ATOM 1847 C CA . LEU A 1 231 ? -29.148 3.278 -4.145 1.00 48.16 231 LEU A CA 1
ATOM 1848 C C . LEU A 1 231 ? -28.769 4.050 -2.867 1.00 48.16 231 LEU A C 1
ATOM 1850 O O . LEU A 1 231 ? -27.612 4.079 -2.455 1.00 48.16 231 LEU A O 1
ATOM 1854 N N . MET A 1 232 ? -29.735 4.689 -2.203 1.00 54.22 232 MET A N 1
ATOM 1855 C CA . MET A 1 232 ? -29.474 5.433 -0.969 1.00 54.22 232 MET A CA 1
ATOM 1856 C C . MET A 1 232 ? -29.350 4.474 0.230 1.00 54.22 232 MET A C 1
ATOM 1858 O O . MET A 1 232 ? -30.221 3.614 0.419 1.00 54.22 232 MET A O 1
ATOM 1862 N N . PRO A 1 233 ? -28.305 4.592 1.078 1.00 53.75 233 PRO A N 1
ATOM 1863 C CA . PRO A 1 233 ? -28.177 3.769 2.273 1.00 53.75 233 PRO A CA 1
ATOM 1864 C C . PRO A 1 233 ? -29.352 4.050 3.209 1.00 53.75 233 PRO A C 1
ATOM 1866 O O . PRO A 1 233 ? -29.484 5.129 3.784 1.00 53.75 233 PRO A O 1
ATOM 1869 N N . LYS A 1 234 ? -30.226 3.050 3.352 1.00 57.81 234 LYS A N 1
ATOM 1870 C CA . LYS A 1 234 ? -31.477 3.159 4.115 1.00 57.81 234 LYS A CA 1
ATOM 1871 C C . LYS A 1 234 ? -31.269 3.203 5.636 1.00 57.81 234 LYS A C 1
ATOM 1873 O O . LYS A 1 234 ? -32.248 3.377 6.349 1.00 57.81 234 LYS A O 1
ATOM 1878 N N . LYS A 1 235 ? -30.042 2.986 6.142 1.00 60.62 235 LYS A N 1
ATOM 1879 C CA . LYS A 1 235 ? -29.673 3.026 7.574 1.00 60.62 235 LYS A CA 1
ATOM 1880 C C . LYS A 1 235 ? -28.209 3.457 7.756 1.00 60.62 235 LYS A C 1
ATOM 1882 O O . LYS A 1 235 ? -27.382 3.081 6.933 1.00 60.62 235 LYS A O 1
ATOM 1887 N N . GLY A 1 236 ? -27.909 4.211 8.822 1.00 63.38 236 GLY A N 1
ATOM 1888 C CA . GLY A 1 236 ? -26.537 4.486 9.289 1.00 63.38 236 GLY A CA 1
ATOM 1889 C C . GLY A 1 236 ? -25.848 5.790 8.852 1.00 63.38 236 GLY A C 1
ATOM 1890 O O . GLY A 1 236 ? -24.687 5.982 9.197 1.00 63.38 236 GLY A O 1
ATOM 1891 N N . HIS A 1 237 ? -26.513 6.699 8.129 1.00 82.50 237 HIS A N 1
ATOM 1892 C CA . HIS A 1 237 ? -25.896 7.953 7.646 1.00 82.50 237 HIS A CA 1
ATOM 1893 C C . HIS A 1 237 ? -26.876 9.140 7.588 1.00 82.50 237 HIS A C 1
ATOM 1895 O O . HIS A 1 237 ? -26.770 10.004 6.710 1.00 82.50 237 HIS A O 1
ATOM 1901 N N . ARG A 1 238 ? -27.865 9.200 8.485 1.00 90.50 238 ARG A N 1
ATOM 1902 C CA . ARG A 1 238 ? -28.936 10.211 8.430 1.00 90.50 238 ARG A CA 1
ATOM 1903 C C . ARG A 1 238 ? -28.391 11.626 8.606 1.00 90.50 238 ARG A C 1
ATOM 1905 O O . ARG A 1 238 ? -28.802 12.541 7.893 1.00 90.50 238 ARG A O 1
ATOM 1912 N N . PHE A 1 239 ? -27.412 11.817 9.489 1.00 90.12 239 PHE A N 1
ATOM 1913 C CA . PHE A 1 239 ? -26.768 13.119 9.664 1.00 90.12 239 PHE A CA 1
ATOM 1914 C C . PHE A 1 239 ? -26.034 13.585 8.395 1.00 90.12 239 PHE A C 1
ATOM 1916 O O . PHE A 1 239 ? -26.131 14.753 8.016 1.00 90.12 239 PHE A O 1
ATOM 1923 N N . GLN A 1 240 ? -25.359 12.670 7.694 1.00 84.69 240 GLN A N 1
ATOM 1924 C CA . GLN A 1 240 ? -24.675 12.983 6.438 1.00 84.69 240 GLN A CA 1
ATOM 1925 C C . GLN A 1 240 ? -25.673 13.344 5.324 1.00 84.69 240 GLN A C 1
ATOM 1927 O O . GLN A 1 240 ? -25.469 14.319 4.596 1.00 84.69 240 GLN A O 1
ATOM 1932 N N . GLN A 1 241 ? -26.793 12.620 5.230 1.00 86.50 241 GLN A N 1
ATOM 1933 C CA . GLN A 1 241 ? -27.880 12.969 4.310 1.00 86.50 241 GLN A CA 1
ATOM 1934 C C . GLN A 1 241 ? -28.451 14.361 4.616 1.00 86.50 241 GLN A C 1
ATOM 1936 O O . GLN A 1 241 ? -28.675 15.141 3.690 1.00 86.50 241 GLN A O 1
ATOM 1941 N N . LEU A 1 242 ? -28.613 14.721 5.898 1.00 91.69 242 LEU A N 1
ATOM 1942 C CA . LEU A 1 242 ? -29.047 16.066 6.284 1.00 91.69 242 LEU A CA 1
ATOM 1943 C C . LEU A 1 242 ? -28.055 17.132 5.811 1.00 91.69 242 LEU A C 1
ATOM 1945 O O . LEU A 1 242 ? -28.479 18.130 5.237 1.00 91.69 242 LEU A O 1
ATOM 1949 N N . THR A 1 243 ? -26.749 16.930 6.015 1.00 88.00 243 THR A N 1
ATOM 1950 C CA . THR A 1 243 ? -25.726 17.875 5.532 1.00 88.00 243 THR A CA 1
ATOM 1951 C C . THR A 1 243 ? -25.769 18.042 4.012 1.00 88.00 243 THR A C 1
ATOM 1953 O O . THR A 1 243 ? -25.727 19.169 3.527 1.00 88.00 243 THR A O 1
ATOM 1956 N N . GLY A 1 244 ? -25.993 16.958 3.261 1.00 83.50 244 GLY A N 1
ATOM 1957 C CA . GLY A 1 244 ? -26.229 17.028 1.818 1.00 83.50 244 GLY A CA 1
ATOM 1958 C C . GLY A 1 244 ? -27.483 17.835 1.465 1.00 83.50 244 GLY A C 1
ATOM 1959 O O . GLY A 1 244 ? -27.416 18.754 0.653 1.00 83.50 244 GLY A O 1
ATOM 1960 N N . LEU A 1 245 ? -28.622 17.580 2.117 1.00 87.94 245 LEU A N 1
ATOM 1961 C CA . LEU A 1 245 ? -29.849 18.355 1.882 1.00 87.94 245 LEU A CA 1
ATOM 1962 C C . LEU A 1 245 ? -29.702 19.839 2.230 1.00 87.94 245 LEU A C 1
ATOM 1964 O O . LEU A 1 245 ? -30.294 20.702 1.576 1.00 87.94 245 LEU A O 1
ATOM 1968 N N . LEU A 1 246 ? -28.907 20.161 3.248 1.00 88.06 246 LEU A N 1
ATOM 1969 C CA . LEU A 1 246 ? -28.612 21.543 3.602 1.00 88.06 246 LEU A CA 1
ATOM 1970 C C . LEU A 1 246 ? -27.882 22.274 2.477 1.00 88.06 246 LEU A C 1
ATOM 1972 O O . LEU A 1 246 ? -28.192 23.437 2.258 1.00 88.06 246 LEU A O 1
ATOM 1976 N N . VAL A 1 247 ? -27.035 21.606 1.699 1.00 84.00 247 VAL A N 1
ATOM 1977 C CA . VAL A 1 247 ? -26.398 22.208 0.518 1.00 84.00 247 VAL A CA 1
ATOM 1978 C C . VAL A 1 247 ? -27.352 22.186 -0.679 1.00 84.00 247 VAL A C 1
ATOM 1980 O O . VAL A 1 247 ? -27.671 23.225 -1.251 1.00 84.00 247 VAL A O 1
ATOM 1983 N N . PHE A 1 248 ? -27.877 21.010 -1.020 1.00 81.31 248 PHE A N 1
ATOM 1984 C CA . PHE A 1 248 ? -28.461 20.755 -2.339 1.00 81.31 248 PHE A CA 1
ATOM 1985 C C . PHE A 1 248 ? -29.991 20.756 -2.382 1.00 81.31 248 PHE A C 1
ATOM 1987 O O . PHE A 1 248 ? -30.583 20.776 -3.458 1.00 81.31 248 PHE A O 1
ATOM 1994 N N . GLY A 1 249 ? -30.651 20.771 -1.224 1.00 83.00 249 GLY A N 1
ATOM 1995 C CA . GLY A 1 249 ? -32.107 20.689 -1.093 1.00 83.00 249 GLY A CA 1
ATOM 1996 C C . GLY A 1 249 ? -32.940 21.643 -1.968 1.00 83.00 249 GLY A C 1
ATOM 1997 O O . GLY A 1 249 ? -34.005 21.216 -2.401 1.00 83.00 249 GLY A O 1
ATOM 1998 N N . PRO A 1 250 ? -32.523 22.891 -2.283 1.00 82.75 250 PRO A N 1
ATOM 1999 C CA . PRO A 1 250 ? -33.305 23.793 -3.134 1.00 82.75 250 PRO A CA 1
ATOM 2000 C C . PRO A 1 250 ? -33.318 23.382 -4.608 1.00 82.75 250 PRO A C 1
ATOM 2002 O O . PRO A 1 250 ? -34.146 23.876 -5.369 1.00 82.75 250 PRO A O 1
ATOM 2005 N N . HIS A 1 251 ? -32.392 22.513 -5.019 1.00 77.75 251 HIS A N 1
ATOM 2006 C CA . HIS A 1 251 ? -32.253 22.056 -6.400 1.00 77.75 251 HIS A CA 1
ATOM 2007 C C . HIS A 1 251 ? -33.126 20.841 -6.724 1.00 77.75 251 HIS A C 1
ATOM 2009 O O . HIS A 1 251 ? -33.186 20.443 -7.885 1.00 77.75 251 HIS A O 1
ATOM 2015 N N . TYR A 1 252 ? -33.808 20.288 -5.719 1.00 79.19 252 TYR A N 1
ATOM 2016 C CA . TYR A 1 252 ? -34.704 19.149 -5.850 1.00 79.19 252 TYR A CA 1
ATOM 2017 C C . TYR A 1 252 ? -36.160 19.577 -5.687 1.00 79.19 252 TYR A C 1
ATOM 2019 O O . TYR A 1 252 ? -36.508 20.389 -4.827 1.00 79.19 252 TYR A O 1
ATOM 2027 N N . SER A 1 253 ? -37.028 18.991 -6.502 1.00 84.38 253 SER A N 1
ATOM 2028 C CA . SER A 1 253 ? -38.469 18.990 -6.264 1.00 84.38 253 SER A CA 1
ATOM 2029 C C . SER A 1 253 ? -38.810 18.227 -4.979 1.00 84.38 253 SER A C 1
ATOM 2031 O O . SER A 1 253 ? -38.045 17.391 -4.494 1.00 84.38 253 SER A O 1
ATOM 2033 N N . GLU A 1 254 ? -39.980 18.500 -4.400 1.00 85.56 254 GLU A N 1
ATOM 2034 C CA . GLU A 1 254 ? -40.419 17.800 -3.186 1.00 85.56 254 GLU A CA 1
ATOM 2035 C C . GLU A 1 254 ? -40.592 16.294 -3.419 1.00 85.56 254 GLU A C 1
ATOM 2037 O O . GLU A 1 254 ? -40.368 15.496 -2.509 1.00 85.56 254 GLU A O 1
ATOM 2042 N N . GLU A 1 255 ? -40.975 15.893 -4.632 1.00 84.94 255 GLU A N 1
ATOM 2043 C CA . GLU A 1 255 ? -41.044 14.494 -5.039 1.00 84.94 255 GLU A CA 1
ATOM 2044 C C . GLU A 1 255 ? -39.657 13.845 -5.054 1.00 84.94 255 GLU A C 1
ATOM 2046 O O . GLU A 1 255 ? -39.494 12.756 -4.510 1.00 84.94 255 GLU A O 1
ATOM 2051 N N . GLU A 1 256 ? -38.649 14.528 -5.601 1.00 82.81 256 GLU A N 1
ATOM 2052 C CA . GLU A 1 256 ? -37.261 14.053 -5.607 1.00 82.81 256 GLU A CA 1
ATOM 2053 C C . GLU A 1 256 ? -36.723 13.881 -4.187 1.00 82.81 256 GLU A C 1
ATOM 2055 O O . GLU A 1 256 ? -36.163 12.837 -3.862 1.00 82.81 256 GLU A O 1
ATOM 2060 N N . LEU A 1 257 ? -36.965 14.849 -3.300 1.00 84.19 257 LEU A N 1
ATOM 2061 C CA . LEU A 1 257 ? -36.516 14.769 -1.908 1.00 84.19 257 LEU A CA 1
ATOM 2062 C C . LEU A 1 257 ? -37.125 13.586 -1.147 1.00 84.19 257 LEU A C 1
ATOM 2064 O O . LEU A 1 257 ? -36.419 12.948 -0.366 1.00 84.19 257 LEU A O 1
ATOM 2068 N N . LYS A 1 258 ? -38.405 13.270 -1.384 1.00 86.31 258 LYS A N 1
ATOM 2069 C CA . LYS A 1 258 ? -39.096 12.119 -0.766 1.00 86.31 258 LYS A CA 1
ATOM 2070 C C . LYS A 1 258 ? -38.550 10.778 -1.227 1.00 86.31 258 LYS A C 1
ATOM 2072 O O . LYS A 1 258 ? -38.636 9.802 -0.489 1.00 86.31 258 LYS A O 1
ATOM 2077 N N . ILE A 1 259 ? -38.058 10.731 -2.456 1.00 80.94 259 ILE A N 1
ATOM 2078 C CA . ILE A 1 259 ? -37.528 9.517 -3.063 1.00 80.94 259 ILE A CA 1
ATOM 2079 C C . ILE A 1 259 ? -36.077 9.304 -2.630 1.00 80.94 259 ILE A C 1
ATOM 2081 O O . ILE A 1 259 ? -35.685 8.188 -2.299 1.00 80.94 259 ILE A O 1
ATOM 2085 N N . LEU A 1 260 ? -35.290 10.378 -2.621 1.00 79.00 260 LEU A N 1
ATOM 2086 C CA . LEU A 1 260 ? -33.864 10.310 -2.347 1.00 79.00 260 LEU A CA 1
ATOM 2087 C C . LEU A 1 260 ? -33.577 10.194 -0.852 1.00 79.00 260 LEU A C 1
ATOM 2089 O O . LEU A 1 260 ? -32.675 9.469 -0.470 1.00 79.00 260 LEU A O 1
ATOM 2093 N N . THR A 1 261 ? -34.326 10.864 0.016 1.00 85.00 261 THR A N 1
ATOM 2094 C CA . THR A 1 261 ? -33.902 11.036 1.413 1.00 85.00 261 THR A CA 1
ATOM 2095 C C . THR A 1 261 ? -34.607 10.080 2.367 1.00 85.00 261 THR A C 1
ATOM 2097 O O . THR A 1 261 ? -35.798 9.806 2.218 1.00 85.00 261 THR A O 1
ATOM 2100 N N . ASP A 1 262 ? -33.902 9.642 3.412 1.00 90.31 262 ASP A N 1
ATOM 2101 C CA . ASP A 1 262 ? -34.527 8.994 4.562 1.00 90.31 262 ASP A CA 1
ATOM 2102 C C . ASP A 1 262 ? -35.688 9.861 5.124 1.00 90.31 262 ASP A C 1
ATOM 2104 O O . ASP A 1 262 ? -35.529 11.081 5.283 1.00 90.31 262 ASP A O 1
ATOM 2108 N N . PRO A 1 263 ? -36.864 9.273 5.426 1.00 92.88 263 PRO A N 1
ATOM 2109 C CA . PRO A 1 263 ? -38.024 10.022 5.911 1.00 92.88 263 PRO A CA 1
ATOM 2110 C C . PRO A 1 263 ? -37.765 10.847 7.179 1.00 92.88 263 PRO A C 1
ATOM 2112 O O . PRO A 1 263 ? -38.326 11.937 7.317 1.00 92.88 263 PRO A O 1
ATOM 2115 N N . ASP A 1 264 ? -36.916 10.367 8.096 1.00 94.25 264 ASP A N 1
ATOM 2116 C CA . ASP A 1 264 ? -36.552 11.109 9.306 1.00 94.25 264 ASP A CA 1
ATOM 2117 C C . ASP A 1 264 ? -35.698 12.327 8.960 1.00 94.25 264 ASP A C 1
ATOM 2119 O O . ASP A 1 264 ? -35.898 13.409 9.518 1.00 94.25 264 ASP A O 1
ATOM 2123 N N . VAL A 1 265 ? -34.782 12.178 8.003 1.00 94.00 265 VAL A N 1
ATOM 2124 C CA . VAL A 1 265 ? -33.948 13.278 7.509 1.00 94.00 265 VAL A CA 1
ATOM 2125 C C . VAL A 1 265 ? -34.817 14.336 6.842 1.00 94.00 265 VAL A C 1
ATOM 2127 O O . VAL A 1 265 ? -34.660 15.518 7.142 1.00 94.00 265 VAL A O 1
ATOM 2130 N N . LEU A 1 266 ? -35.769 13.931 5.995 1.00 93.81 266 LEU A N 1
ATOM 2131 C CA . LEU A 1 266 ? -36.684 14.861 5.336 1.00 93.81 266 LEU A CA 1
ATOM 2132 C C . LEU A 1 266 ? -37.562 15.603 6.353 1.00 93.81 266 LEU A C 1
ATOM 2134 O O . LEU A 1 266 ? -37.682 16.825 6.280 1.00 93.81 266 LEU A O 1
ATOM 2138 N N . ARG A 1 267 ? -38.094 14.897 7.359 1.00 95.69 267 ARG A N 1
ATOM 2139 C CA . ARG A 1 267 ? -38.851 15.494 8.474 1.00 95.69 267 ARG A CA 1
ATOM 2140 C C . ARG A 1 267 ? -38.030 16.553 9.215 1.00 95.69 267 ARG A C 1
ATOM 2142 O O . ARG A 1 267 ? -38.541 17.628 9.535 1.00 95.69 267 ARG A O 1
ATOM 2149 N N . ILE A 1 268 ? -36.762 16.257 9.510 1.00 95.94 268 ILE A N 1
ATOM 2150 C CA . ILE A 1 268 ? -35.857 17.206 10.171 1.00 95.94 268 ILE A CA 1
ATOM 2151 C C . ILE A 1 268 ? -35.519 18.377 9.249 1.00 95.94 268 ILE A C 1
ATOM 2153 O O . ILE A 1 268 ? -35.554 19.520 9.701 1.00 95.94 268 ILE A O 1
ATOM 2157 N N . TYR A 1 269 ? -35.255 18.122 7.967 1.00 95.00 269 TYR A N 1
ATOM 2158 C CA . TYR A 1 269 ? -34.988 19.156 6.973 1.00 95.00 269 TYR A CA 1
ATOM 2159 C C . TYR A 1 269 ? -36.167 20.128 6.843 1.00 95.00 269 TYR A C 1
ATOM 2161 O O . TYR A 1 269 ? -35.969 21.337 6.934 1.00 95.00 269 TYR A O 1
ATOM 2169 N N . GLU A 1 270 ? -37.402 19.634 6.735 1.00 94.56 270 GLU A N 1
ATOM 2170 C CA . GLU A 1 270 ? -38.614 20.464 6.696 1.00 94.56 270 GLU A CA 1
ATOM 2171 C C . GLU A 1 270 ? -38.757 21.343 7.950 1.00 94.56 270 GLU A C 1
ATOM 2173 O O . GLU A 1 270 ? -39.086 22.527 7.842 1.00 94.56 270 GLU A O 1
ATOM 2178 N N . LYS A 1 271 ? -38.434 20.802 9.135 1.00 96.00 271 LYS A N 1
ATOM 2179 C CA . LYS A 1 271 ? -38.446 21.538 10.414 1.00 96.00 271 LYS A CA 1
ATOM 2180 C C . LYS A 1 271 ? -37.449 22.701 10.428 1.00 96.00 271 LYS A C 1
ATOM 2182 O O . LYS A 1 271 ? -37.733 23.730 11.039 1.00 96.00 271 LYS A O 1
ATOM 2187 N N . ILE A 1 272 ? -36.293 22.555 9.776 1.00 95.69 272 ILE A N 1
ATOM 2188 C CA . ILE A 1 272 ? -35.234 23.578 9.764 1.00 95.69 272 ILE A CA 1
ATOM 2189 C C . ILE A 1 272 ? -35.200 24.429 8.491 1.00 95.69 272 ILE A C 1
ATOM 2191 O O . ILE A 1 272 ? -34.503 25.442 8.475 1.00 95.69 272 ILE A O 1
ATOM 2195 N N . ARG A 1 273 ? -35.954 24.071 7.446 1.00 94.12 273 ARG A N 1
ATOM 2196 C CA . ARG A 1 273 ? -35.904 24.688 6.110 1.00 94.12 273 ARG A CA 1
ATOM 2197 C C . ARG A 1 273 ? -36.007 26.211 6.149 1.00 94.12 273 ARG A C 1
ATOM 2199 O O . ARG A 1 273 ? -35.170 26.889 5.567 1.00 94.12 273 ARG A O 1
ATOM 2206 N N . GLN A 1 274 ? -36.962 26.750 6.907 1.00 94.25 274 GLN A N 1
ATOM 2207 C CA . GLN A 1 274 ? -37.151 28.202 7.042 1.00 94.25 274 GLN A CA 1
ATOM 2208 C C . GLN A 1 274 ? -35.942 28.904 7.681 1.00 94.25 274 GLN A C 1
ATOM 2210 O O . GLN A 1 274 ? -35.655 30.058 7.376 1.00 94.25 274 GLN A O 1
ATOM 2215 N N . HIS A 1 275 ? -35.219 28.222 8.574 1.00 95.25 275 HIS A N 1
ATOM 2216 C CA . HIS A 1 275 ? -34.005 28.759 9.191 1.00 95.25 275 HIS A CA 1
ATOM 2217 C C . HIS A 1 275 ? -32.818 28.732 8.229 1.00 95.25 275 HIS A C 1
ATOM 2219 O O . HIS A 1 275 ? -32.006 29.651 8.249 1.00 95.25 275 HIS A O 1
ATOM 2225 N N . VAL A 1 276 ? -32.741 27.717 7.368 1.00 91.56 276 VAL A N 1
ATOM 2226 C CA . VAL A 1 276 ? -31.732 27.641 6.304 1.00 91.56 276 VAL A CA 1
ATOM 2227 C C . VAL A 1 276 ? -31.982 28.727 5.258 1.00 91.56 276 VAL A C 1
ATOM 2229 O O . VAL A 1 276 ? -31.060 29.452 4.905 1.00 91.56 276 VAL A O 1
ATOM 2232 N N . GLU A 1 277 ? -33.235 28.908 4.834 1.00 90.88 277 GLU A N 1
ATOM 2233 C CA . GLU A 1 277 ? -33.635 29.997 3.933 1.00 90.88 277 GLU A CA 1
ATOM 2234 C C . GLU A 1 277 ? -33.344 31.368 4.565 1.00 90.88 277 GLU A C 1
ATOM 2236 O O . GLU A 1 277 ? -32.821 32.258 3.903 1.00 90.88 277 GLU A O 1
ATOM 2241 N N . PHE A 1 278 ? -33.602 31.550 5.863 1.00 93.19 278 PHE A N 1
ATOM 2242 C CA . PHE A 1 278 ? -33.228 32.780 6.568 1.00 93.19 278 PHE A CA 1
ATOM 2243 C C . PHE A 1 278 ? -31.717 33.048 6.523 1.00 93.19 278 PHE A C 1
ATOM 2245 O O . PHE A 1 278 ? -31.303 34.179 6.275 1.00 93.19 278 PHE A O 1
ATOM 2252 N N . ILE A 1 279 ? -30.896 32.014 6.728 1.00 90.06 279 ILE A N 1
ATOM 2253 C CA . ILE A 1 279 ? -29.436 32.118 6.643 1.00 90.06 279 ILE A CA 1
ATOM 2254 C C . ILE A 1 279 ? -29.012 32.515 5.225 1.00 90.06 279 ILE A C 1
ATOM 2256 O O . ILE A 1 279 ? -28.232 33.457 5.079 1.00 90.06 279 ILE A O 1
ATOM 2260 N N . GLU A 1 280 ? -29.567 31.872 4.198 1.00 87.44 280 GLU A N 1
ATOM 2261 C CA . GLU A 1 280 ? -29.311 32.184 2.785 1.00 87.44 280 GLU A CA 1
ATOM 2262 C C . GLU A 1 280 ? -29.603 33.654 2.443 1.00 87.44 280 GLU A C 1
ATOM 2264 O O . GLU A 1 280 ? -28.866 34.269 1.679 1.00 87.44 280 GLU A O 1
ATOM 2269 N N . HIS A 1 281 ? -30.625 34.256 3.058 1.00 88.50 281 HIS A N 1
ATOM 2270 C CA . HIS A 1 281 ? -30.985 35.662 2.839 1.00 88.50 281 HIS A CA 1
ATOM 2271 C C . HIS A 1 281 ? -30.288 36.646 3.791 1.00 88.50 281 HIS A C 1
ATOM 2273 O O . HIS A 1 281 ? -30.423 37.856 3.627 1.00 88.50 281 HIS A O 1
ATOM 2279 N N . SER A 1 282 ? -29.529 36.160 4.774 1.00 87.81 282 SER A N 1
ATOM 2280 C CA . SER A 1 282 ? -28.790 36.991 5.738 1.00 87.81 282 SER A CA 1
ATOM 2281 C C . SER A 1 282 ? -27.375 37.348 5.261 1.00 87.81 282 SER A C 1
ATOM 2283 O O . SER A 1 282 ? -26.443 37.486 6.055 1.00 87.81 282 SER A O 1
ATOM 2285 N N . ILE A 1 283 ? -27.194 37.465 3.945 1.00 84.81 283 ILE A N 1
ATOM 2286 C CA . ILE A 1 283 ? -25.937 37.903 3.335 1.00 84.81 283 ILE A CA 1
ATOM 2287 C C . ILE A 1 283 ? -25.859 39.429 3.469 1.00 84.81 283 ILE A C 1
ATOM 2289 O O . ILE A 1 283 ? -26.849 40.105 3.183 1.00 84.81 283 ILE A O 1
ATOM 2293 N N . PRO A 1 284 ? -24.715 39.990 3.894 1.00 81.06 284 PRO A N 1
ATOM 2294 C CA . PRO A 1 284 ? -24.546 41.437 3.932 1.00 81.06 284 PRO A CA 1
ATOM 2295 C C . PRO A 1 284 ? -24.747 42.056 2.538 1.00 81.06 284 PRO A C 1
ATOM 2297 O O . PRO A 1 284 ? -24.329 41.485 1.526 1.00 81.06 284 PRO A O 1
ATOM 2300 N N . GLU A 1 285 ? -25.381 43.231 2.484 1.00 82.38 285 GLU A N 1
ATOM 2301 C CA . GLU A 1 285 ? -25.593 43.951 1.227 1.00 82.38 285 GLU A CA 1
ATOM 2302 C C . GLU A 1 285 ? -24.261 44.309 0.546 1.00 82.38 285 GLU A C 1
ATOM 2304 O O . GLU A 1 285 ? -23.183 44.356 1.147 1.00 82.38 285 GLU A O 1
ATOM 2309 N N . GLU A 1 286 ? -24.312 44.552 -0.760 1.00 76.94 286 GLU A N 1
ATOM 2310 C CA . GLU A 1 286 ? -23.128 44.922 -1.524 1.00 76.94 286 GLU A CA 1
ATOM 2311 C C . GLU A 1 286 ? -22.569 46.276 -1.051 1.00 76.94 286 GLU A C 1
ATOM 2313 O O . GLU A 1 286 ? -23.165 47.324 -1.285 1.00 76.94 286 GLU A O 1
ATOM 2318 N N . GLY A 1 287 ? -21.390 46.257 -0.419 1.00 77.06 287 GLY A N 1
ATOM 2319 C CA . GLY A 1 287 ? -20.773 47.450 0.175 1.00 77.06 287 GLY A CA 1
ATOM 2320 C C . GLY A 1 287 ? -21.066 47.640 1.665 1.00 77.06 287 GLY A C 1
ATOM 2321 O O . GLY A 1 287 ? -20.680 48.678 2.200 1.00 77.06 287 GLY A O 1
ATOM 2322 N N . ALA A 1 288 ? -21.700 46.653 2.307 1.00 78.31 288 ALA A N 1
ATOM 2323 C CA . ALA A 1 288 ? -21.850 46.590 3.754 1.00 78.31 288 ALA A CA 1
ATOM 2324 C C . ALA A 1 288 ? -20.509 46.792 4.461 1.00 78.31 288 ALA A C 1
ATOM 2326 O O . ALA A 1 288 ? -19.462 46.307 4.006 1.00 78.31 288 ALA A O 1
ATOM 2327 N N . ASP A 1 289 ? -20.548 47.521 5.570 1.00 80.31 289 ASP A N 1
ATOM 2328 C CA . ASP A 1 289 ? -19.348 47.766 6.349 1.00 80.31 289 ASP A CA 1
ATOM 2329 C C . ASP A 1 289 ? -18.926 46.534 7.166 1.00 80.31 289 ASP A C 1
ATOM 2331 O O . ASP A 1 289 ? -19.514 45.447 7.133 1.00 80.31 289 ASP A O 1
ATOM 2335 N N . GLU A 1 290 ? -17.811 46.690 7.868 1.00 71.50 290 GLU A N 1
ATOM 2336 C CA . GLU A 1 290 ? -17.187 45.609 8.609 1.00 71.50 290 GLU A CA 1
ATOM 2337 C C . GLU A 1 290 ? -18.080 45.048 9.725 1.00 71.50 290 GLU A C 1
ATOM 2339 O O . GLU A 1 290 ? -18.026 43.845 9.993 1.00 71.50 290 GLU A O 1
ATOM 2344 N N . GLU A 1 291 ? -18.875 45.919 10.347 1.00 80.38 291 GLU A N 1
ATOM 2345 C CA . GLU A 1 291 ? -19.758 45.623 11.470 1.00 80.38 291 GLU A CA 1
ATOM 2346 C C . GLU A 1 291 ? -21.026 44.915 10.983 1.00 80.38 291 GLU A C 1
ATOM 2348 O O . GLU A 1 291 ? -21.453 43.924 11.576 1.00 80.38 291 GLU A O 1
ATOM 2353 N N . GLU A 1 292 ? -21.592 45.352 9.859 1.00 81.94 292 GLU A N 1
ATOM 2354 C CA . GLU A 1 292 ? -22.737 44.702 9.218 1.00 81.94 292 GLU A CA 1
ATOM 2355 C C . GLU A 1 292 ? -22.418 43.263 8.784 1.00 81.94 292 GLU A C 1
ATOM 2357 O O . GLU A 1 292 ? -23.207 42.349 9.044 1.00 81.94 292 GLU A O 1
ATOM 2362 N N . ALA A 1 293 ? -21.239 43.031 8.197 1.00 78.31 293 ALA A N 1
ATOM 2363 C CA . ALA A 1 293 ? -20.787 41.690 7.824 1.00 78.31 293 ALA A CA 1
ATOM 2364 C C . ALA A 1 293 ? -20.586 40.772 9.047 1.00 78.31 293 ALA A C 1
ATOM 2366 O O . ALA A 1 293 ? -20.966 39.597 9.012 1.00 78.31 293 ALA A O 1
ATOM 2367 N N . ASP A 1 294 ? -20.032 41.303 10.143 1.00 78.94 294 ASP A N 1
ATOM 2368 C CA . ASP A 1 294 ? -19.867 40.559 11.398 1.00 78.94 294 ASP A CA 1
ATOM 2369 C C . ASP A 1 294 ? -21.221 40.215 12.031 1.00 78.94 294 ASP A C 1
ATOM 2371 O O . ASP A 1 294 ? -21.434 39.081 12.464 1.00 78.94 294 ASP A O 1
ATOM 2375 N N . ASN A 1 295 ? -22.155 41.167 12.044 1.00 84.12 295 ASN A N 1
ATOM 2376 C CA . ASN A 1 295 ? -23.503 40.970 12.569 1.00 84.12 295 ASN A CA 1
ATOM 2377 C C . ASN A 1 295 ? -24.273 39.915 11.768 1.00 84.12 295 ASN A C 1
ATOM 2379 O O . ASN A 1 295 ? -24.898 39.033 12.361 1.00 84.12 295 ASN A O 1
ATOM 2383 N N . ALA A 1 296 ? -24.185 39.960 10.437 1.00 84.81 296 ALA A N 1
ATOM 2384 C CA . ALA A 1 296 ? -24.776 38.966 9.548 1.00 84.81 296 ALA A CA 1
ATOM 2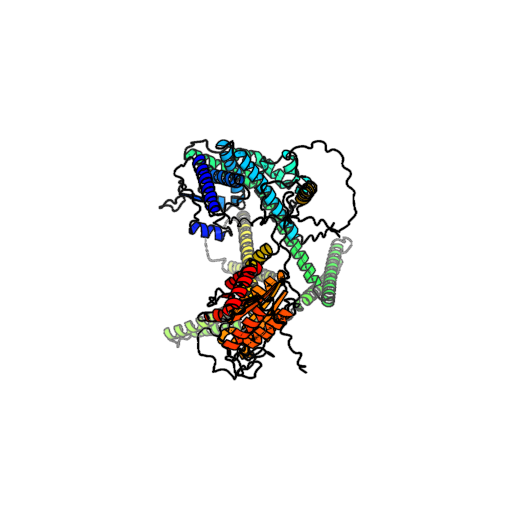385 C C . ALA A 1 296 ? -24.241 37.553 9.838 1.00 84.81 296 ALA A C 1
ATOM 2387 O O . ALA A 1 296 ? -25.011 36.612 10.021 1.00 84.81 296 ALA A O 1
ATOM 2388 N N . MET A 1 297 ? -22.923 37.399 9.967 1.00 82.44 297 MET A N 1
ATOM 2389 C CA . MET A 1 297 ? -22.309 36.106 10.266 1.00 82.44 297 MET A CA 1
ATOM 2390 C C . MET A 1 297 ? -22.634 35.616 11.691 1.00 82.44 297 MET A C 1
ATOM 2392 O O . MET A 1 297 ? -22.961 34.444 11.875 1.00 82.44 297 MET A O 1
ATOM 2396 N N . MET A 1 298 ? -22.615 36.491 12.704 1.00 84.38 298 MET A N 1
ATOM 2397 C CA . MET A 1 298 ? -23.014 36.133 14.074 1.00 84.38 298 MET A CA 1
ATOM 2398 C C . MET A 1 298 ? -24.469 35.669 14.127 1.00 84.38 298 MET A C 1
ATOM 2400 O O . MET A 1 298 ? -24.800 34.717 14.835 1.00 84.38 298 MET A O 1
ATOM 2404 N N . LEU A 1 299 ? -25.340 36.316 13.352 1.00 88.06 299 LEU A N 1
ATOM 2405 C CA . LEU A 1 299 ? -26.741 35.947 13.221 1.00 88.06 299 LEU A CA 1
ATOM 2406 C C . LEU A 1 299 ? -26.906 34.562 12.578 1.00 88.06 299 LEU A C 1
ATOM 2408 O O . LEU A 1 299 ? -27.702 33.759 13.077 1.00 88.06 299 LEU A O 1
ATOM 2412 N N . ARG A 1 300 ? -26.124 34.241 11.538 1.00 88.12 300 ARG A N 1
ATOM 2413 C CA . ARG A 1 300 ? -26.094 32.898 10.934 1.00 88.12 300 ARG A CA 1
ATOM 2414 C C . ARG A 1 300 ? -25.609 31.843 11.916 1.00 88.12 300 ARG A C 1
ATOM 2416 O O . ARG A 1 300 ? -26.335 30.884 12.169 1.00 88.12 300 ARG A O 1
ATOM 2423 N N . ALA A 1 301 ? -24.459 32.061 12.552 1.00 83.44 301 ALA A N 1
ATOM 2424 C CA . ALA A 1 301 ? -23.896 31.138 13.536 1.00 83.44 301 ALA A CA 1
ATOM 2425 C C . ALA A 1 301 ? -24.859 30.892 14.712 1.00 83.44 301 ALA A C 1
ATOM 2427 O O . ALA A 1 301 ? -25.102 29.747 15.098 1.00 83.44 301 ALA A O 1
ATOM 2428 N N . ALA A 1 302 ? -25.482 31.952 15.239 1.00 88.19 302 ALA A N 1
ATOM 2429 C CA . ALA A 1 302 ? -26.484 31.843 16.295 1.00 88.19 302 ALA A CA 1
ATOM 2430 C C . ALA A 1 302 ? -27.730 31.071 15.834 1.00 88.19 302 ALA A C 1
ATOM 2432 O O . ALA A 1 302 ? -28.307 30.314 16.618 1.00 88.19 302 ALA A O 1
ATOM 2433 N N . THR A 1 303 ? -28.145 31.238 14.576 1.00 92.19 303 THR A N 1
ATOM 2434 C CA . THR A 1 303 ? -29.268 30.491 13.995 1.00 92.19 303 THR A CA 1
ATOM 2435 C C . THR A 1 303 ? -28.921 29.011 13.854 1.00 92.19 303 THR A C 1
ATOM 2437 O O . THR A 1 303 ? -29.706 28.168 14.293 1.00 92.19 303 THR A O 1
ATOM 2440 N N . VAL A 1 304 ? -27.729 28.675 13.346 1.00 88.88 304 VAL A N 1
ATOM 2441 C CA . VAL A 1 304 ? -27.277 27.280 13.263 1.00 88.88 304 VAL A CA 1
ATOM 2442 C C . VAL A 1 304 ? -27.243 26.653 14.651 1.00 88.88 304 VAL A C 1
ATOM 2444 O O . VAL A 1 304 ? -27.880 25.628 14.875 1.00 88.88 304 VAL A O 1
ATOM 2447 N N . GLN A 1 305 ? -26.592 27.305 15.614 1.00 87.12 305 GLN A N 1
ATOM 2448 C CA . GLN A 1 305 ? -26.431 26.769 16.962 1.00 87.12 305 GLN A CA 1
ATOM 2449 C C . GLN A 1 305 ? -27.766 26.590 17.699 1.00 87.12 305 GLN A C 1
ATOM 2451 O O . GLN A 1 305 ? -27.974 25.580 18.364 1.00 87.12 305 GLN A O 1
ATOM 2456 N N . ARG A 1 306 ? -28.674 27.571 17.621 1.00 92.88 306 ARG A N 1
ATOM 2457 C CA . ARG A 1 306 ? -29.903 27.576 18.436 1.00 92.88 306 ARG A CA 1
ATOM 2458 C C . ARG A 1 306 ? -31.086 26.886 17.772 1.00 92.88 306 ARG A C 1
ATOM 2460 O O . ARG A 1 306 ? -32.034 26.542 18.475 1.00 92.88 306 ARG A O 1
ATOM 2467 N N . LYS A 1 307 ? -31.093 26.769 16.442 1.00 95.44 307 LYS A N 1
ATOM 2468 C CA . LYS A 1 307 ? -32.255 26.280 15.682 1.00 95.44 307 LYS A CA 1
ATOM 2469 C C . LYS A 1 307 ? -31.957 25.032 14.865 1.00 95.44 307 LYS A C 1
ATOM 2471 O O . LYS A 1 307 ? -32.755 24.103 14.910 1.00 95.44 307 LYS A O 1
ATOM 2476 N N . ILE A 1 308 ? -30.830 24.995 14.154 1.00 92.81 308 ILE A N 1
ATOM 2477 C CA . ILE A 1 308 ? -30.511 23.887 13.240 1.00 92.81 308 ILE A CA 1
ATOM 2478 C C . ILE A 1 308 ? -29.862 22.721 13.988 1.00 92.81 308 ILE A C 1
ATOM 2480 O O . ILE A 1 308 ? -30.326 21.589 13.875 1.00 92.81 308 ILE A O 1
ATOM 2484 N N . LEU A 1 309 ? -28.839 22.993 14.800 1.00 91.38 309 LEU A N 1
ATOM 2485 C CA . LEU A 1 309 ? -28.081 21.974 15.523 1.00 91.38 309 LEU A CA 1
ATOM 2486 C C . LEU A 1 309 ? -28.960 21.105 16.443 1.00 91.38 309 LEU A C 1
ATOM 2488 O O . LEU A 1 309 ? -28.827 19.888 16.361 1.0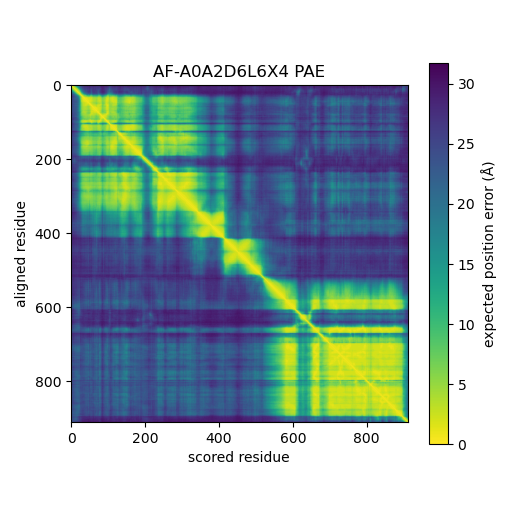0 91.38 309 LEU A O 1
ATOM 2492 N N . PRO A 1 310 ? -29.900 21.643 17.250 1.00 93.75 310 PRO A N 1
ATOM 2493 C CA . PRO A 1 310 ? -30.745 20.800 18.097 1.00 93.75 310 PRO A CA 1
ATOM 2494 C C . PRO A 1 310 ? -31.630 19.834 17.301 1.00 93.75 310 PRO A C 1
ATOM 2496 O O . PRO A 1 310 ? -31.893 18.730 17.759 1.00 93.75 310 PRO A O 1
ATOM 2499 N N . ALA A 1 311 ? -32.079 20.230 16.106 1.00 93.38 311 ALA A N 1
ATOM 2500 C CA . ALA A 1 311 ? -32.859 19.354 15.236 1.00 93.38 311 ALA A CA 1
ATOM 2501 C C . ALA A 1 311 ? -31.972 18.300 14.556 1.00 93.38 311 ALA A C 1
ATOM 2503 O O . ALA A 1 311 ? -32.371 17.148 14.438 1.00 93.38 311 ALA A O 1
ATOM 2504 N N . ALA A 1 312 ? -30.754 18.672 14.155 1.00 92.00 312 ALA A N 1
ATOM 2505 C CA . ALA A 1 312 ? -29.779 17.739 13.600 1.00 92.00 312 ALA A CA 1
ATOM 2506 C C . ALA A 1 312 ? -29.276 16.717 14.637 1.00 92.00 312 ALA A C 1
ATOM 2508 O O . ALA A 1 312 ? -28.984 15.579 14.274 1.00 92.00 312 ALA A O 1
ATOM 2509 N N . GLN A 1 313 ? -29.220 17.095 15.919 1.00 90.62 313 GLN A N 1
ATOM 2510 C CA . GLN A 1 313 ? -28.834 16.205 17.016 1.00 90.62 313 GLN A CA 1
ATOM 2511 C C . GLN A 1 313 ? -29.769 14.992 17.127 1.00 90.62 313 GLN A C 1
ATOM 2513 O O . GLN A 1 313 ? -29.286 13.900 17.410 1.00 90.62 313 GLN A O 1
ATOM 2518 N N . GLU A 1 314 ? -31.063 15.148 16.802 1.00 93.38 314 GLU A N 1
ATOM 2519 C CA . GLU A 1 314 ? -32.010 14.022 16.730 1.00 93.38 314 GLU A CA 1
ATOM 2520 C C . GLU A 1 314 ? -31.495 12.923 15.777 1.00 93.38 314 GLU A C 1
ATOM 2522 O O . GLU A 1 314 ? -31.556 11.744 16.113 1.00 93.38 314 GLU A O 1
ATOM 2527 N N . LEU A 1 315 ? -30.932 13.294 14.619 1.00 91.44 315 LEU A N 1
ATOM 2528 C CA . LEU A 1 315 ? -30.391 12.334 13.647 1.00 91.44 315 LEU A CA 1
ATOM 2529 C C . LEU A 1 315 ? -29.048 11.745 14.088 1.00 91.44 315 LEU A C 1
ATOM 2531 O O . LEU A 1 315 ? -28.806 10.564 13.864 1.00 91.44 315 LEU A O 1
ATOM 2535 N N . ILE A 1 316 ? -28.190 12.544 14.732 1.00 87.56 316 ILE A N 1
ATOM 2536 C CA . ILE A 1 316 ? -26.910 12.064 15.283 1.00 87.56 316 ILE A CA 1
ATOM 2537 C C . ILE A 1 316 ? -27.163 10.975 16.331 1.00 87.56 316 ILE A C 1
ATOM 2539 O O . ILE A 1 316 ? -26.460 9.966 16.364 1.00 87.56 316 ILE A O 1
ATOM 2543 N N . ASP A 1 317 ? -28.164 11.166 17.189 1.00 88.69 317 ASP A N 1
ATOM 2544 C CA . ASP A 1 317 ? -28.498 10.197 18.230 1.00 88.69 317 ASP A CA 1
ATOM 2545 C C . ASP A 1 317 ? -29.124 8.923 17.637 1.00 88.69 317 ASP A C 1
ATOM 2547 O O . ASP A 1 317 ? -28.818 7.825 18.104 1.00 88.69 317 ASP A O 1
ATOM 2551 N N . MET A 1 318 ? -29.910 9.044 16.559 1.00 89.06 318 MET A N 1
ATOM 2552 C CA . MET A 1 318 ? -30.404 7.893 15.790 1.00 89.06 318 MET A CA 1
ATOM 2553 C C . MET A 1 318 ? -29.266 7.099 15.135 1.00 89.06 318 MET A C 1
ATOM 2555 O O . MET A 1 318 ? -29.209 5.883 15.304 1.00 89.06 318 MET A O 1
ATOM 2559 N N . ASP A 1 319 ? -28.332 7.768 14.449 1.00 87.62 319 ASP A N 1
ATOM 2560 C CA . ASP A 1 319 ? -27.174 7.113 13.820 1.00 87.62 319 ASP A CA 1
ATOM 2561 C C . ASP A 1 319 ? -26.285 6.419 14.876 1.00 87.62 319 ASP A C 1
ATOM 2563 O O . ASP A 1 319 ? -25.791 5.311 14.661 1.00 87.62 319 ASP A O 1
ATOM 2567 N N . ARG A 1 320 ? -26.118 7.022 16.064 1.00 84.31 320 ARG A N 1
ATOM 2568 C CA . ARG A 1 320 ? -25.402 6.398 17.194 1.00 84.31 320 ARG A CA 1
ATOM 2569 C C . ARG A 1 320 ? -26.101 5.149 17.715 1.00 84.31 320 ARG A C 1
ATOM 2571 O O . ARG A 1 320 ? -25.420 4.192 18.081 1.00 84.31 320 ARG A O 1
ATOM 2578 N N . GLN A 1 321 ? -27.428 5.172 17.803 1.00 86.56 321 GLN A N 1
ATOM 2579 C CA . GLN A 1 321 ? -28.192 4.012 18.247 1.00 86.56 321 GLN A CA 1
ATOM 2580 C C . GLN A 1 321 ? -28.088 2.873 17.227 1.00 86.56 321 GLN A C 1
ATOM 2582 O O . GLN A 1 321 ? -27.776 1.751 17.620 1.00 86.56 321 GLN A O 1
ATOM 2587 N N . ASP A 1 322 ? -28.241 3.176 15.932 1.00 84.69 322 ASP A N 1
ATOM 2588 C CA . ASP A 1 322 ? -28.068 2.203 14.845 1.00 84.69 322 ASP A CA 1
ATOM 2589 C C . ASP A 1 322 ? -26.673 1.545 14.910 1.00 84.69 322 ASP A C 1
ATOM 2591 O O . ASP A 1 322 ? -26.558 0.322 14.803 1.00 84.69 322 ASP A O 1
ATOM 2595 N N . PHE A 1 323 ? -25.618 2.332 15.166 1.00 77.94 323 PHE A N 1
ATOM 2596 C CA . PHE A 1 323 ? -24.252 1.817 15.312 1.00 77.94 323 PHE A CA 1
ATOM 2597 C C . PHE A 1 323 ? -24.089 0.878 16.520 1.00 77.94 323 PHE A C 1
ATOM 2599 O O . PHE A 1 323 ? -23.458 -0.174 16.404 1.00 77.94 323 PHE A O 1
ATOM 2606 N N . ARG A 1 324 ? -24.677 1.215 17.679 1.00 79.50 324 ARG A N 1
ATOM 2607 C CA . ARG A 1 324 ? -24.658 0.345 18.872 1.00 79.50 324 ARG A CA 1
ATOM 2608 C C . ARG A 1 324 ? -25.385 -0.972 18.620 1.00 79.50 324 ARG A C 1
ATOM 2610 O O . ARG A 1 324 ? -24.879 -2.032 18.987 1.00 79.50 324 ARG A O 1
ATOM 2617 N N . ASP A 1 325 ? -26.548 -0.908 17.979 1.00 83.94 325 ASP A N 1
ATOM 2618 C CA . ASP A 1 325 ? -27.344 -2.090 17.651 1.00 83.94 325 ASP A CA 1
ATOM 2619 C C . ASP A 1 325 ? -26.589 -3.004 16.668 1.00 83.94 325 ASP A C 1
ATOM 2621 O O . ASP A 1 325 ? -26.612 -4.232 16.798 1.00 83.94 325 ASP A O 1
ATOM 2625 N N . GLU A 1 326 ? -25.868 -2.426 15.703 1.00 81.19 326 GLU A N 1
ATOM 2626 C CA . GLU A 1 326 ? -25.010 -3.176 14.786 1.00 81.19 326 GLU A CA 1
ATOM 2627 C C . GLU A 1 326 ? -23.807 -3.814 15.498 1.00 81.19 326 GLU A C 1
ATOM 2629 O O . GLU A 1 326 ? -23.492 -4.984 15.254 1.00 81.19 326 GLU A O 1
ATOM 2634 N N . GLU A 1 327 ? -23.152 -3.092 16.410 1.00 75.12 327 GLU A N 1
ATOM 2635 C CA . GLU A 1 327 ? -22.040 -3.624 17.202 1.00 75.12 327 GLU A CA 1
ATOM 2636 C C . GLU A 1 327 ? -22.485 -4.816 18.062 1.00 75.12 327 GLU A C 1
ATOM 2638 O O . GLU A 1 327 ? -21.810 -5.850 18.093 1.00 75.12 327 GLU A O 1
ATOM 2643 N N . MET A 1 328 ? -23.663 -4.724 18.687 1.00 77.56 328 MET A N 1
ATOM 2644 C CA . MET A 1 328 ? -24.264 -5.827 19.441 1.00 77.56 328 MET A CA 1
ATOM 2645 C C . MET A 1 328 ? -24.516 -7.051 18.554 1.00 77.56 328 MET A C 1
ATOM 2647 O O . MET A 1 328 ? -24.120 -8.161 18.917 1.00 77.56 328 MET A O 1
ATOM 2651 N N . ARG A 1 329 ? -25.058 -6.870 17.340 1.00 78.75 329 ARG A N 1
ATOM 2652 C CA . ARG A 1 329 ? -25.223 -7.973 16.371 1.00 78.75 329 ARG A CA 1
ATOM 2653 C C . ARG A 1 329 ? -23.892 -8.590 15.949 1.00 78.75 329 ARG A C 1
ATOM 2655 O O . ARG A 1 329 ? -23.797 -9.813 15.816 1.00 78.75 329 ARG A O 1
ATOM 2662 N N . LYS A 1 330 ? -22.847 -7.780 15.752 1.00 75.62 330 LYS A N 1
ATOM 2663 C CA . LYS A 1 330 ? -21.497 -8.278 15.435 1.00 75.62 330 LYS A CA 1
ATOM 2664 C C . LYS A 1 330 ? -20.921 -9.093 16.595 1.00 75.62 330 LYS A C 1
ATOM 2666 O O . LYS A 1 330 ? -20.355 -10.158 16.348 1.00 75.62 330 LYS A O 1
ATOM 2671 N N . ARG A 1 331 ? -21.107 -8.656 17.848 1.00 71.12 331 ARG A N 1
ATOM 2672 C CA . ARG A 1 331 ? -20.710 -9.416 19.050 1.00 71.12 331 ARG A CA 1
ATOM 2673 C C . ARG A 1 331 ? -21.455 -10.745 19.156 1.00 71.12 331 ARG A C 1
ATOM 2675 O O . ARG A 1 331 ? -20.815 -11.775 19.347 1.00 71.12 331 ARG A O 1
ATOM 2682 N N . GLU A 1 332 ? -22.771 -10.751 18.950 1.00 79.12 332 GLU A N 1
ATOM 2683 C CA . GLU A 1 332 ? -23.566 -11.986 18.919 1.00 79.12 332 GLU A CA 1
ATOM 2684 C C . GLU A 1 332 ? -23.112 -12.942 17.810 1.00 79.12 332 GLU A C 1
ATOM 2686 O O . GLU A 1 332 ? -23.022 -14.150 18.022 1.00 79.12 332 GLU A O 1
ATOM 2691 N N . THR A 1 333 ? -22.781 -12.412 16.632 1.00 75.44 333 THR A N 1
ATOM 2692 C CA . THR A 1 333 ? -22.303 -13.220 15.503 1.00 75.44 333 THR A CA 1
ATOM 2693 C C . THR A 1 333 ? -20.929 -13.825 15.793 1.00 75.44 333 THR A C 1
ATOM 2695 O O . THR A 1 333 ? -20.728 -15.014 15.561 1.00 75.44 333 THR A O 1
ATOM 2698 N N . ARG A 1 334 ? -19.999 -13.052 16.374 1.00 70.12 334 ARG A N 1
ATOM 2699 C CA . ARG A 1 334 ? -18.695 -13.567 16.830 1.00 70.12 334 ARG A CA 1
ATOM 2700 C C . ARG A 1 334 ? -18.850 -14.639 17.900 1.00 70.12 334 ARG A C 1
ATOM 2702 O O . ARG A 1 334 ? -18.174 -15.657 17.825 1.00 70.12 334 ARG A O 1
ATOM 2709 N N . LYS A 1 335 ? -19.766 -14.441 18.853 1.00 75.62 335 LYS A N 1
ATOM 2710 C CA . LYS A 1 335 ? -20.091 -15.444 19.873 1.00 75.62 335 LYS A CA 1
ATOM 2711 C C . LYS A 1 335 ? -20.568 -16.750 19.230 1.00 75.62 335 LYS A C 1
ATOM 2713 O O . LYS A 1 335 ? -20.041 -17.803 19.562 1.00 75.62 335 LYS A O 1
ATOM 2718 N N . LYS A 1 336 ? -21.470 -16.676 18.244 1.00 77.94 336 LYS A N 1
ATOM 2719 C CA . LYS A 1 336 ? -21.931 -17.849 17.479 1.00 77.94 336 LYS A CA 1
ATOM 2720 C C . LYS A 1 336 ? -20.808 -18.526 16.689 1.00 77.94 336 LYS A C 1
ATOM 2722 O O . LYS A 1 336 ? -20.762 -19.748 16.647 1.00 77.94 336 LYS A O 1
ATOM 2727 N N . MET A 1 337 ? -19.900 -17.764 16.078 1.00 67.19 337 MET A N 1
ATOM 2728 C CA . MET A 1 337 ? -18.742 -18.328 15.368 1.00 67.19 337 MET A CA 1
ATOM 2729 C C . MET A 1 337 ? -17.764 -19.020 16.323 1.00 67.19 337 MET A C 1
ATOM 2731 O O . MET A 1 337 ? -17.264 -20.094 16.005 1.00 67.19 337 MET A O 1
ATOM 2735 N N . LEU A 1 338 ? -17.529 -18.443 17.506 1.00 69.88 338 LEU A N 1
ATOM 2736 C CA . LEU A 1 338 ? -16.714 -19.062 18.550 1.00 69.88 338 LEU A CA 1
ATOM 2737 C C . LEU A 1 338 ? -17.357 -20.374 19.028 1.00 69.88 338 LEU A C 1
ATOM 2739 O O . LEU A 1 338 ? -16.684 -21.397 19.103 1.00 69.88 338 LEU A O 1
ATOM 2743 N N . GLU A 1 339 ? -18.672 -20.367 19.262 1.00 71.19 339 GLU A N 1
ATOM 2744 C CA . GLU A 1 339 ? -19.447 -21.566 19.610 1.00 71.19 339 GLU A CA 1
ATOM 2745 C C . GLU A 1 339 ? -19.397 -22.645 18.516 1.00 71.19 339 GLU A C 1
ATOM 2747 O O . GLU A 1 339 ? -19.360 -23.830 18.831 1.00 71.19 339 GLU A O 1
ATOM 2752 N N . GLN A 1 340 ? -19.353 -22.251 17.240 1.00 72.62 340 GLN A N 1
ATOM 2753 C CA . GLN A 1 340 ? -19.177 -23.162 16.103 1.00 72.62 340 GLN A CA 1
ATOM 2754 C C . GLN A 1 340 ? -17.739 -23.679 15.941 1.00 72.62 340 GLN A C 1
ATOM 2756 O O . GLN A 1 340 ? -17.539 -24.661 15.234 1.00 72.62 340 GLN A O 1
ATOM 2761 N N . SER A 1 341 ? -16.749 -23.025 16.558 1.00 63.44 341 SER A N 1
ATOM 2762 C CA . SER A 1 341 ? -15.333 -23.412 16.479 1.00 63.44 341 SER A CA 1
ATOM 2763 C C . SER A 1 341 ? -14.882 -24.384 17.575 1.00 63.44 341 SER A C 1
ATOM 2765 O O . SER A 1 341 ? -13.797 -24.950 17.462 1.00 63.44 341 SER A O 1
ATOM 2767 N N . MET A 1 342 ? -15.698 -24.581 18.618 1.00 74.44 342 MET A N 1
ATOM 2768 C CA . MET A 1 342 ? -15.452 -25.595 19.651 1.00 74.44 342 MET A CA 1
ATOM 2769 C C . MET A 1 342 ? -15.670 -27.001 19.084 1.00 74.44 342 MET A C 1
ATOM 2771 O O . MET A 1 342 ? -16.492 -27.183 18.183 1.00 74.44 342 MET A O 1
ATOM 2775 N N . SER A 1 343 ? -14.952 -27.996 19.609 1.00 81.00 343 SER A N 1
ATOM 2776 C CA . SER A 1 343 ? -15.178 -29.387 19.204 1.00 81.00 343 SER A CA 1
ATOM 2777 C C . SER A 1 343 ? -16.570 -29.872 19.633 1.00 81.00 343 SER A C 1
ATOM 2779 O O . SER A 1 343 ? -17.128 -29.393 20.623 1.00 81.00 343 SER A O 1
ATOM 2781 N N . ASP A 1 344 ? -17.142 -30.832 18.898 1.00 78.44 344 ASP A N 1
ATOM 2782 C CA . ASP A 1 344 ? -18.463 -31.394 19.224 1.00 78.44 344 ASP A CA 1
ATOM 2783 C C . ASP A 1 344 ? -18.492 -32.006 20.642 1.00 78.44 344 ASP A C 1
ATOM 2785 O O . ASP A 1 344 ? -19.509 -31.911 21.325 1.00 78.44 344 ASP A O 1
ATOM 2789 N N . GLU A 1 345 ? -17.364 -32.556 21.116 1.00 76.25 345 GLU A N 1
ATOM 2790 C CA . GLU A 1 345 ? -17.214 -33.107 22.472 1.00 76.25 345 GLU A CA 1
ATOM 2791 C C . GLU A 1 345 ? -17.257 -32.010 23.552 1.00 76.25 345 GLU A C 1
ATOM 2793 O O . GLU A 1 345 ? -18.041 -32.112 24.496 1.00 76.25 345 GLU A O 1
ATOM 2798 N N . GLU A 1 346 ? -16.501 -30.917 23.386 1.00 74.62 346 GLU A N 1
ATOM 2799 C CA . GLU A 1 346 ? -16.524 -29.771 24.317 1.00 74.62 346 GLU A CA 1
ATOM 2800 C C . GLU A 1 346 ? -17.891 -29.076 24.337 1.00 74.62 346 GLU A C 1
ATOM 2802 O O . GLU A 1 346 ? -18.334 -28.554 25.366 1.00 74.62 346 GLU A O 1
ATOM 2807 N N . ARG A 1 347 ? -18.576 -29.060 23.190 1.00 73.44 347 ARG A N 1
ATOM 2808 C CA . ARG A 1 347 ? -19.922 -28.507 23.067 1.00 73.44 347 ARG A CA 1
ATOM 2809 C C . ARG A 1 347 ? -20.943 -29.356 23.819 1.00 73.44 347 ARG A C 1
ATOM 2811 O O . ARG A 1 347 ? -21.752 -28.792 24.553 1.00 73.44 347 ARG A O 1
ATOM 2818 N N . GLU A 1 348 ? -20.885 -30.678 23.677 1.00 81.06 348 GLU A N 1
ATOM 2819 C CA . GLU A 1 348 ? -21.779 -31.607 24.374 1.00 81.06 348 GLU A CA 1
ATOM 2820 C C . GLU A 1 348 ? -21.549 -31.586 25.896 1.00 81.06 348 GLU A C 1
ATOM 2822 O O . GLU A 1 348 ? -22.505 -31.639 26.672 1.00 81.06 348 GLU A O 1
ATOM 2827 N N . GLU A 1 349 ? -20.297 -31.460 26.342 1.00 82.31 349 GLU A N 1
ATOM 2828 C CA . GLU A 1 349 ? -19.956 -31.366 27.765 1.00 82.31 349 GLU A CA 1
ATOM 2829 C C . GLU A 1 349 ? -20.459 -30.058 28.394 1.00 82.31 349 GLU A C 1
ATOM 2831 O O . GLU A 1 349 ? -21.126 -30.084 29.432 1.00 82.31 349 GLU A O 1
ATOM 2836 N N . ARG A 1 350 ? -20.260 -28.920 27.715 1.00 76.31 350 ARG A N 1
ATOM 2837 C CA . ARG A 1 350 ? -20.810 -27.627 28.156 1.00 76.31 350 ARG A CA 1
ATOM 2838 C C . ARG A 1 350 ? -22.335 -27.594 28.149 1.00 76.31 350 ARG A C 1
ATOM 2840 O O . ARG A 1 350 ? -22.932 -26.944 29.006 1.00 76.31 350 ARG A O 1
ATOM 2847 N N . GLU A 1 351 ? -22.977 -28.265 27.197 1.00 81.44 351 GLU A N 1
ATOM 2848 C CA . GLU A 1 351 ? -24.439 -28.346 27.128 1.00 81.44 351 GLU A CA 1
ATOM 2849 C C . GLU A 1 351 ? -25.005 -29.199 28.273 1.00 81.44 351 GLU A C 1
ATOM 2851 O O . GLU A 1 351 ? -25.964 -28.779 28.918 1.00 81.44 351 GLU A O 1
ATOM 2856 N N . LYS A 1 352 ? -24.350 -30.315 28.628 1.00 86.56 352 LYS A N 1
ATOM 2857 C CA . LYS A 1 352 ? -24.705 -31.130 29.807 1.00 86.56 352 LYS A CA 1
ATOM 2858 C C . LYS A 1 352 ? -24.535 -30.370 31.121 1.00 86.56 352 LYS A C 1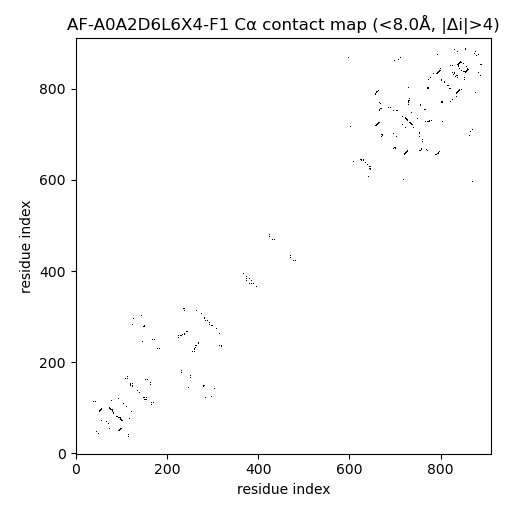
ATOM 2860 O O . LYS A 1 352 ? -25.403 -30.461 31.986 1.00 86.56 352 LYS A O 1
ATOM 2865 N N . GLN A 1 353 ? -23.450 -29.610 31.269 1.00 83.50 353 GLN A N 1
ATOM 2866 C CA . GLN A 1 353 ? -23.213 -28.787 32.460 1.00 83.50 353 GLN A CA 1
ATOM 2867 C C . GLN A 1 353 ? -24.249 -27.663 32.591 1.00 83.50 353 GLN A C 1
ATOM 2869 O O . GLN A 1 353 ? -24.792 -27.454 33.674 1.00 83.50 353 GLN A O 1
ATOM 2874 N N . ARG A 1 354 ? -24.598 -26.992 31.482 1.00 81.38 354 ARG A N 1
ATOM 2875 C CA . ARG A 1 354 ? -25.680 -25.992 31.460 1.00 81.38 354 ARG A CA 1
ATOM 2876 C C . ARG A 1 354 ? -27.033 -26.595 31.808 1.00 81.38 354 ARG A C 1
ATOM 2878 O O . ARG A 1 354 ? -27.751 -26.020 32.614 1.00 81.38 354 ARG A O 1
ATOM 2885 N N . GLN A 1 355 ? -27.354 -27.755 31.244 1.00 89.00 355 GLN A N 1
ATOM 2886 C CA . GLN A 1 355 ? -28.616 -28.431 31.520 1.00 89.00 355 GLN A CA 1
ATOM 2887 C C . GLN A 1 355 ? -28.721 -28.849 32.993 1.00 89.00 355 GLN A C 1
ATOM 2889 O O . GLN A 1 355 ? -29.752 -28.615 33.614 1.00 89.00 355 GLN A O 1
ATOM 2894 N N . LYS A 1 356 ? -27.635 -29.373 33.581 1.00 91.44 356 LYS A N 1
ATOM 2895 C CA . LYS A 1 356 ? -27.572 -29.689 35.017 1.00 91.44 356 LYS A CA 1
ATOM 2896 C C . LYS A 1 356 ? -27.785 -28.440 35.882 1.00 91.44 356 LYS A C 1
ATOM 2898 O O . LYS A 1 356 ? -28.504 -28.506 36.872 1.00 91.44 356 LYS A O 1
ATOM 2903 N N . LEU A 1 357 ? -27.204 -27.301 35.495 1.00 88.25 357 LEU A N 1
ATOM 2904 C CA . LEU A 1 357 ? -27.392 -26.035 36.205 1.00 88.25 357 LEU A CA 1
ATOM 2905 C C . LEU A 1 357 ? -28.843 -25.531 36.129 1.00 88.25 357 LEU A C 1
ATOM 2907 O O . LEU A 1 357 ? -29.400 -25.102 37.137 1.00 88.25 357 LEU A O 1
ATOM 2911 N N . ASP A 1 358 ? -29.454 -25.591 34.945 1.00 88.06 358 ASP A N 1
ATOM 2912 C CA . ASP A 1 358 ? -30.845 -25.178 34.746 1.00 88.06 358 ASP A CA 1
ATOM 2913 C C . ASP A 1 358 ? -31.811 -26.085 35.532 1.00 88.06 358 ASP A C 1
ATOM 2915 O O . ASP A 1 358 ? -32.759 -25.593 36.147 1.00 88.06 358 ASP A O 1
ATOM 2919 N N . ASP A 1 359 ? -31.546 -27.394 35.590 1.00 92.50 359 ASP A N 1
ATOM 2920 C CA . ASP A 1 359 ? -32.327 -28.349 36.385 1.00 92.50 359 ASP A CA 1
ATOM 2921 C C . ASP A 1 359 ? -32.237 -28.051 37.894 1.00 92.50 359 ASP A C 1
ATOM 2923 O O . ASP A 1 359 ? -33.256 -28.080 38.590 1.00 92.50 359 ASP A O 1
ATOM 2927 N N . LEU A 1 360 ? -31.048 -27.697 38.398 1.00 90.31 360 LEU A N 1
ATOM 2928 C CA . LEU A 1 360 ? -30.845 -27.311 39.800 1.00 90.31 360 LEU A CA 1
ATOM 2929 C C . LEU A 1 360 ? -31.554 -25.994 40.143 1.00 90.31 360 LEU A C 1
ATOM 2931 O O . LEU A 1 360 ? -32.194 -25.907 41.193 1.00 90.31 360 LEU A O 1
ATOM 2935 N N . LYS A 1 361 ? -31.534 -25.003 39.242 1.00 89.94 361 LYS A N 1
ATOM 2936 C CA . LYS A 1 361 ? -32.272 -23.739 39.420 1.00 89.94 361 LYS A CA 1
ATOM 2937 C C . LYS A 1 361 ? -33.781 -23.956 39.463 1.00 89.94 361 LYS A C 1
ATOM 2939 O O . LYS A 1 361 ? -34.440 -23.473 40.379 1.00 89.94 361 LYS A O 1
ATOM 2944 N N . ASN A 1 362 ? -34.317 -24.748 38.535 1.00 91.31 362 ASN A N 1
ATOM 2945 C CA . ASN A 1 362 ? -35.742 -25.083 38.519 1.00 91.31 362 ASN A CA 1
ATOM 2946 C C . ASN A 1 362 ? -36.163 -25.843 39.789 1.00 91.31 362 ASN A C 1
ATOM 2948 O O . ASN A 1 362 ? -37.238 -25.594 40.333 1.00 91.31 362 ASN A O 1
ATOM 2952 N N . LYS A 1 363 ? -35.314 -26.754 40.286 1.00 94.25 363 LYS A N 1
ATOM 2953 C CA . LYS A 1 363 ? -35.566 -27.493 41.530 1.00 94.25 363 LYS A CA 1
ATOM 2954 C C . LYS A 1 363 ? -35.578 -26.566 42.749 1.00 94.25 363 LYS A C 1
ATOM 2956 O O . LYS A 1 363 ? -36.455 -26.718 43.595 1.00 94.25 363 LYS A O 1
ATOM 2961 N N . LYS A 1 364 ? -34.683 -25.574 42.810 1.00 93.62 364 LYS A N 1
ATOM 2962 C CA . LYS A 1 364 ? -34.695 -24.542 43.858 1.00 93.62 364 LYS A CA 1
ATOM 2963 C C . LYS A 1 364 ? -35.994 -23.735 43.838 1.00 93.62 364 LYS A C 1
ATOM 2965 O O . LYS A 1 364 ? -36.656 -23.640 44.867 1.00 93.62 364 LYS A O 1
ATOM 2970 N N . GLU A 1 365 ? -36.398 -23.231 42.669 1.00 92.06 365 GLU A N 1
ATOM 2971 C CA . GLU A 1 365 ? -37.658 -22.486 42.516 1.00 92.06 365 GLU A CA 1
ATOM 2972 C C . GLU A 1 365 ? -38.882 -23.329 42.939 1.00 92.06 365 GLU A C 1
ATOM 2974 O O . GLU A 1 365 ? -39.822 -22.816 43.551 1.00 92.06 365 GLU A O 1
ATOM 2979 N N . GLU A 1 366 ? -38.882 -24.642 42.666 1.00 95.06 366 GLU A N 1
ATOM 2980 C CA . GLU A 1 366 ? -39.947 -25.551 43.113 1.00 95.06 366 GLU A CA 1
ATOM 2981 C C . GLU A 1 366 ? -39.974 -25.719 44.643 1.00 95.06 366 GLU A C 1
ATOM 2983 O O . GLU A 1 366 ? -41.055 -25.734 45.243 1.00 95.06 366 GLU A O 1
ATOM 2988 N N . LEU A 1 367 ? -38.807 -25.848 45.280 1.00 93.50 367 LEU A N 1
ATOM 2989 C CA . LEU A 1 367 ? -38.687 -25.991 46.734 1.00 93.50 367 LEU A CA 1
ATOM 2990 C C . LEU A 1 367 ? -39.099 -24.710 47.470 1.00 93.50 367 LEU A C 1
ATOM 2992 O O . LEU A 1 367 ? -39.863 -24.781 48.435 1.00 93.50 367 LEU A O 1
ATOM 2996 N N . GLU A 1 368 ? -38.689 -23.542 46.974 1.00 93.19 368 GLU A N 1
ATOM 2997 C CA . GLU A 1 368 ? -39.107 -22.240 47.510 1.00 93.19 368 GLU A CA 1
ATOM 2998 C C . GLU A 1 368 ? -40.626 -22.058 47.406 1.00 93.19 368 GLU A C 1
ATOM 3000 O O . GLU A 1 368 ? -41.283 -21.672 48.375 1.00 93.19 368 GLU A O 1
ATOM 3005 N N . ARG A 1 369 ? -41.225 -22.452 46.278 1.00 93.81 369 ARG A N 1
ATOM 3006 C CA . ARG A 1 369 ? -42.681 -22.423 46.119 1.00 93.81 369 ARG A CA 1
ATOM 3007 C C . ARG A 1 369 ? -43.400 -23.359 47.097 1.00 93.81 369 ARG A C 1
ATOM 3009 O O . ARG A 1 369 ? -44.427 -22.980 47.656 1.00 93.81 369 ARG A O 1
ATOM 3016 N N . LYS A 1 370 ? -42.881 -24.569 47.339 1.00 94.62 370 LYS A N 1
ATOM 3017 C CA . LYS A 1 370 ? -43.446 -25.488 48.352 1.00 94.62 370 LYS A CA 1
ATOM 3018 C C . LYS A 1 370 ? -43.351 -24.904 49.760 1.00 94.62 370 LYS A C 1
ATOM 3020 O O . LYS A 1 370 ? -44.279 -25.075 50.552 1.00 94.62 370 LYS A O 1
ATOM 3025 N N . LYS A 1 371 ? -42.265 -24.188 50.058 1.00 93.75 371 LYS A N 1
ATOM 3026 C CA . LYS A 1 371 ? -42.073 -23.491 51.334 1.00 93.75 371 LYS A CA 1
ATOM 3027 C C . LYS A 1 371 ? -43.125 -22.396 51.527 1.00 93.75 371 LYS A C 1
ATOM 3029 O O . LYS A 1 371 ? -43.743 -22.339 52.592 1.00 93.75 371 LYS A O 1
ATOM 3034 N N . GLU A 1 372 ? -43.400 -21.602 50.490 1.00 92.50 372 GLU A N 1
ATOM 3035 C CA . GLU A 1 372 ? -44.485 -20.609 50.497 1.00 92.50 372 GLU A CA 1
ATOM 3036 C C . GLU A 1 372 ? -45.877 -21.251 50.634 1.00 92.50 372 GLU A C 1
ATOM 3038 O O . GLU A 1 372 ? -46.737 -20.729 51.346 1.00 92.50 372 GLU A O 1
ATOM 3043 N N . GLU A 1 373 ? -46.132 -22.390 49.980 1.00 94.06 373 GLU A N 1
ATOM 3044 C CA . GLU A 1 373 ? -47.414 -23.103 50.087 1.00 94.06 373 GLU A CA 1
ATOM 3045 C C . GLU A 1 373 ? -47.670 -23.615 51.518 1.00 94.06 373 GLU A C 1
ATOM 3047 O O . GLU A 1 373 ? -48.785 -23.476 52.023 1.00 94.06 373 GLU A O 1
ATOM 3052 N N . ILE A 1 374 ? -46.645 -24.130 52.207 1.00 91.06 374 ILE A N 1
ATOM 3053 C CA . ILE A 1 374 ? -46.739 -24.579 53.612 1.00 91.06 374 ILE A CA 1
ATOM 3054 C C . ILE A 1 374 ? -46.929 -23.403 54.574 1.00 91.06 374 ILE A C 1
ATOM 3056 O O . ILE A 1 374 ? -47.684 -23.501 55.544 1.00 91.06 374 ILE A O 1
ATOM 3060 N N . GLU A 1 375 ? -46.264 -22.277 54.315 1.00 90.88 375 GLU A N 1
ATOM 3061 C CA . GLU A 1 375 ? -46.436 -21.056 55.103 1.00 90.88 375 GLU A CA 1
ATOM 3062 C C . GLU A 1 375 ? -47.886 -20.556 55.056 1.00 90.88 375 GLU A C 1
ATOM 3064 O O . GLU A 1 375 ? -48.477 -20.252 56.098 1.00 90.88 375 GLU A O 1
ATOM 3069 N N . ASN A 1 376 ? -48.482 -20.582 53.864 1.00 92.00 376 ASN A N 1
ATOM 3070 C CA . ASN A 1 376 ? -49.831 -20.090 53.603 1.00 92.00 376 ASN A CA 1
ATOM 3071 C C . ASN A 1 376 ? -50.962 -21.096 53.918 1.00 92.00 376 ASN A C 1
ATOM 3073 O O . ASN A 1 376 ? -52.135 -20.735 53.813 1.00 92.00 376 ASN A O 1
ATOM 3077 N N . ASP A 1 377 ? -50.666 -22.344 54.305 1.00 92.00 377 ASP A N 1
ATOM 3078 C CA . ASP A 1 377 ? -51.701 -23.334 54.640 1.00 92.00 377 ASP A CA 1
ATOM 3079 C C . ASP A 1 377 ? -52.248 -23.130 56.064 1.00 92.00 377 ASP A C 1
ATOM 3081 O O . ASP A 1 377 ? -51.722 -23.650 57.047 1.00 92.00 377 ASP A O 1
ATOM 3085 N N . ASP A 1 378 ? -53.346 -22.386 56.192 1.00 90.81 378 ASP A N 1
ATOM 3086 C CA . ASP A 1 378 ? -54.054 -22.140 57.461 1.00 90.81 378 ASP A CA 1
ATOM 3087 C C . ASP A 1 378 ? -54.569 -23.415 58.167 1.00 90.81 378 ASP A C 1
ATOM 3089 O O . ASP A 1 378 ? -55.030 -23.350 59.310 1.00 90.81 378 ASP A O 1
ATOM 3093 N N . SER A 1 379 ? -54.543 -24.580 57.506 1.00 89.75 379 SER A N 1
ATOM 3094 C CA . SER A 1 379 ? -55.008 -25.848 58.079 1.00 89.75 379 SER A CA 1
ATOM 3095 C C . SER A 1 379 ? -53.933 -26.618 58.857 1.00 89.75 379 SER A C 1
ATOM 3097 O O . SER A 1 379 ? -54.267 -27.536 59.618 1.00 89.75 379 SER A O 1
ATOM 3099 N N . MET A 1 380 ? -52.659 -26.242 58.706 1.00 85.25 380 MET A N 1
ATOM 3100 C CA . MET A 1 380 ? -51.547 -26.814 59.461 1.00 85.25 380 MET A CA 1
ATOM 3101 C C . MET A 1 380 ? -51.324 -26.069 60.781 1.00 85.25 380 MET A C 1
ATOM 3103 O O . MET A 1 380 ? -51.283 -24.844 60.826 1.00 85.25 380 MET A O 1
ATOM 3107 N N . ASP A 1 381 ? -51.150 -26.835 61.860 1.00 90.44 381 ASP A N 1
ATOM 3108 C CA . ASP A 1 381 ? -50.724 -26.309 63.161 1.00 90.44 381 ASP A CA 1
ATOM 3109 C C . ASP A 1 381 ? -49.274 -25.800 63.079 1.00 90.44 381 ASP A C 1
ATOM 3111 O O . ASP A 1 381 ? -48.464 -26.383 62.352 1.00 90.44 381 ASP A O 1
ATOM 3115 N N . GLU A 1 382 ? -48.943 -24.746 63.826 1.00 86.56 382 GLU A N 1
ATOM 3116 C CA . GLU A 1 382 ? -47.663 -24.019 63.732 1.00 86.56 382 GLU A CA 1
ATOM 3117 C C . GLU A 1 382 ? -46.452 -24.942 63.917 1.00 86.56 382 GLU A C 1
ATOM 3119 O O . GLU A 1 382 ? -45.502 -24.895 63.142 1.00 86.56 382 GLU A O 1
ATOM 3124 N N . GLU A 1 383 ? -46.532 -25.888 64.857 1.00 87.12 383 GLU A N 1
ATOM 3125 C CA . GLU A 1 383 ? -45.460 -26.862 65.115 1.00 87.12 383 GLU A CA 1
ATOM 3126 C C . GLU A 1 383 ? -45.180 -27.759 63.890 1.00 87.12 383 GLU A C 1
ATOM 3128 O O . GLU A 1 383 ? -44.039 -28.135 63.605 1.00 87.12 383 GLU A O 1
ATOM 3133 N N . LYS A 1 384 ? -46.217 -28.076 63.102 1.00 88.75 384 LYS A N 1
ATOM 3134 C CA . LYS A 1 384 ? -46.066 -28.857 61.866 1.00 88.75 384 LYS A CA 1
ATOM 3135 C C . LYS A 1 384 ? -45.547 -28.010 60.711 1.00 88.75 384 LYS A C 1
ATOM 3137 O O . LYS A 1 384 ? -44.819 -28.545 59.879 1.00 88.75 384 LYS A O 1
ATOM 3142 N N . LYS A 1 385 ? -45.913 -26.724 60.651 1.00 89.38 385 LYS A N 1
ATOM 3143 C CA . LYS A 1 385 ? -45.363 -25.785 59.661 1.00 89.38 385 LYS A CA 1
ATOM 3144 C C . LYS A 1 385 ? -43.870 -25.601 59.876 1.00 89.38 385 LYS A C 1
ATOM 3146 O O . LYS A 1 385 ? -43.109 -25.683 58.922 1.00 89.38 385 LYS A O 1
ATOM 3151 N N . GLU A 1 386 ? -43.456 -25.417 61.124 1.00 85.19 386 GLU A N 1
ATOM 3152 C CA . GLU A 1 386 ? -42.053 -25.229 61.490 1.00 85.19 386 GLU A CA 1
ATOM 3153 C C . GLU A 1 386 ? -41.212 -26.470 61.156 1.00 85.19 386 GLU A C 1
ATOM 3155 O O . GLU A 1 386 ? -40.149 -26.352 60.550 1.00 85.19 386 GLU A O 1
ATOM 3160 N N . THR A 1 387 ? -41.740 -27.670 61.429 1.00 89.31 387 THR A N 1
ATOM 3161 C CA . THR A 1 387 ? -41.066 -28.929 61.064 1.00 89.31 387 THR A CA 1
ATOM 3162 C C . THR A 1 387 ? -40.917 -29.079 59.543 1.00 89.31 387 THR A C 1
ATOM 3164 O O . THR A 1 387 ? -39.830 -29.375 59.061 1.00 89.31 387 THR A O 1
ATOM 3167 N N . ALA A 1 388 ? -41.982 -28.830 58.772 1.00 89.75 388 ALA A N 1
ATOM 3168 C CA . ALA A 1 388 ? -41.951 -28.971 57.314 1.00 89.75 388 ALA A CA 1
ATOM 3169 C C . ALA A 1 388 ? -41.104 -27.884 56.620 1.00 89.75 388 ALA A C 1
ATOM 3171 O O . ALA A 1 388 ? -40.461 -28.159 55.609 1.00 89.75 388 ALA A O 1
ATOM 3172 N N . LYS A 1 389 ? -41.054 -26.664 57.177 1.00 90.69 389 LYS A N 1
ATOM 3173 C CA . LYS A 1 389 ? -40.131 -25.612 56.725 1.00 90.69 389 LYS A CA 1
ATOM 3174 C C . LYS A 1 389 ? -38.677 -26.011 56.959 1.00 90.69 389 LYS A C 1
ATOM 3176 O O . LYS A 1 389 ? -37.876 -25.870 56.048 1.00 90.69 389 LYS A O 1
ATOM 3181 N N . SER A 1 390 ? -38.356 -26.558 58.133 1.00 89.62 390 SER A N 1
ATOM 3182 C CA . SER A 1 390 ? -36.998 -27.022 58.437 1.00 89.62 390 SER A CA 1
ATOM 3183 C C . SER A 1 390 ? -36.537 -28.151 57.511 1.00 89.62 390 SER A C 1
ATOM 3185 O O . SER A 1 390 ? -35.351 -28.218 57.205 1.00 89.62 390 SER A O 1
ATOM 3187 N N . GLU A 1 391 ? -37.438 -29.041 57.085 1.00 92.19 391 GLU A N 1
ATOM 3188 C CA . GLU A 1 391 ? -37.115 -30.090 56.108 1.00 92.19 391 GLU A CA 1
ATOM 3189 C C . GLU A 1 391 ? -36.845 -29.497 54.716 1.00 92.19 391 GLU A C 1
ATOM 3191 O O . GLU A 1 391 ? -35.847 -29.846 54.090 1.00 92.19 391 GLU A O 1
ATOM 3196 N N . LEU A 1 392 ? -37.677 -28.552 54.258 1.00 92.94 392 LEU A N 1
ATOM 3197 C CA . LEU A 1 392 ? -37.468 -27.868 52.976 1.00 92.94 392 LEU A CA 1
ATOM 3198 C C . LEU A 1 392 ? -36.218 -26.989 52.957 1.00 92.94 392 LEU A C 1
ATOM 3200 O O . LEU A 1 392 ? -35.559 -26.919 51.927 1.00 92.94 392 LEU A O 1
ATOM 3204 N N . ASP A 1 393 ? -35.877 -26.343 54.070 1.00 90.44 393 ASP A N 1
ATOM 3205 C CA . ASP A 1 393 ? -34.657 -25.541 54.174 1.00 90.44 393 ASP A CA 1
ATOM 3206 C C . ASP A 1 393 ? -33.404 -26.406 54.004 1.00 90.44 393 ASP A C 1
ATOM 3208 O O . ASP A 1 393 ? -32.489 -26.005 53.292 1.00 90.44 393 ASP A O 1
ATOM 3212 N N . GLY A 1 394 ? -33.408 -27.629 54.549 1.00 92.56 394 GLY A N 1
ATOM 3213 C CA . GLY A 1 394 ? -32.338 -28.597 54.304 1.00 92.56 394 GLY A CA 1
ATOM 3214 C C . GLY A 1 394 ? -32.257 -29.054 52.841 1.00 92.56 394 GLY A C 1
ATOM 3215 O O . GLY A 1 394 ? -31.161 -29.185 52.305 1.00 92.56 394 GLY A O 1
ATOM 3216 N N . GLU A 1 395 ? -33.398 -29.255 52.168 1.00 93.06 395 GLU A N 1
ATOM 3217 C CA . GLU A 1 395 ? -33.419 -29.603 50.735 1.00 93.06 395 GLU A CA 1
ATOM 3218 C C . GLU A 1 395 ? -32.966 -28.439 49.835 1.00 93.06 395 GLU A C 1
ATOM 3220 O O . GLU A 1 395 ? -32.347 -28.676 48.795 1.00 93.06 395 GLU A O 1
ATOM 3225 N N . ILE A 1 396 ? -33.268 -27.190 50.210 1.00 91.69 396 ILE A N 1
ATOM 3226 C CA . ILE A 1 396 ? -32.801 -25.991 49.498 1.00 91.69 396 ILE A CA 1
ATOM 3227 C C . ILE A 1 396 ? -31.286 -25.851 49.657 1.00 91.69 396 ILE A C 1
ATOM 3229 O O . ILE A 1 396 ? -30.610 -25.660 48.650 1.00 91.69 396 ILE A O 1
ATOM 3233 N N . GLU A 1 397 ? -30.757 -26.007 50.872 1.00 92.31 397 GLU A N 1
ATOM 3234 C CA . GLU A 1 397 ? -29.318 -25.929 51.160 1.00 92.31 397 GLU A CA 1
ATOM 3235 C C . GLU A 1 397 ? -28.531 -27.012 50.399 1.00 92.31 397 GLU A C 1
ATOM 3237 O O . GLU A 1 397 ? -27.556 -26.700 49.720 1.00 92.31 397 GLU A O 1
ATOM 3242 N N . GLU A 1 398 ? -29.009 -28.264 50.385 1.00 91.50 398 GLU A N 1
ATOM 3243 C CA . GLU A 1 398 ? -28.389 -29.349 49.602 1.00 91.50 398 GLU A CA 1
ATOM 3244 C C . GLU A 1 398 ? -28.406 -29.050 48.089 1.00 91.50 398 GLU A C 1
ATOM 3246 O O . GLU A 1 398 ? -27.445 -29.331 47.369 1.00 91.50 398 GLU A O 1
ATOM 3251 N N . ASN A 1 399 ? -29.490 -28.451 47.586 1.00 92.06 399 ASN A N 1
ATOM 3252 C CA . ASN A 1 399 ? -29.609 -28.083 46.177 1.00 92.06 399 ASN A CA 1
ATOM 3253 C C . ASN A 1 399 ? -28.736 -26.869 45.803 1.00 92.06 399 ASN A C 1
ATOM 3255 O O . ASN A 1 399 ? -28.235 -26.806 44.679 1.00 92.06 399 ASN A O 1
ATOM 3259 N N . GLU A 1 400 ? -28.539 -25.923 46.724 1.00 89.81 400 GLU A N 1
ATOM 3260 C CA . GLU A 1 400 ? -27.595 -24.810 46.581 1.00 89.81 400 GLU A CA 1
ATOM 3261 C C . GLU A 1 400 ? -26.146 -25.304 46.576 1.00 89.81 400 GLU A C 1
ATOM 3263 O O . GLU A 1 400 ? -25.391 -24.908 45.691 1.00 89.81 400 GLU A O 1
ATOM 3268 N N . GLU A 1 401 ? -25.775 -26.231 47.465 1.00 90.38 401 GLU A N 1
ATOM 3269 C CA . GLU A 1 401 ? -24.448 -26.862 47.457 1.00 90.38 401 GLU A CA 1
ATOM 3270 C C . GLU A 1 401 ? -24.191 -27.636 46.153 1.00 90.38 401 GLU A C 1
ATOM 3272 O O . GLU A 1 401 ? -23.089 -27.601 45.601 1.00 90.38 401 GLU A O 1
ATOM 3277 N N . GLU A 1 402 ? -25.193 -28.343 45.618 1.00 90.69 402 GLU A N 1
ATOM 3278 C CA . GLU A 1 402 ? -25.063 -29.051 44.339 1.00 90.69 402 GLU A CA 1
ATOM 3279 C C . GLU A 1 402 ? -24.944 -28.077 43.151 1.00 90.69 402 GLU A C 1
ATOM 3281 O O . GLU A 1 402 ? -24.187 -28.335 42.202 1.00 90.69 402 GLU A O 1
ATOM 3286 N N . GLN A 1 403 ? -25.645 -26.937 43.208 1.00 89.06 403 GLN A N 1
ATOM 3287 C CA . GLN A 1 403 ? -25.513 -25.857 42.231 1.00 89.06 403 GLN A CA 1
ATOM 3288 C C . GLN A 1 403 ? -24.118 -25.233 42.301 1.00 89.06 403 GLN A C 1
ATOM 3290 O O . GLN A 1 403 ? -23.454 -25.146 41.269 1.00 89.06 403 GLN A O 1
ATOM 3295 N N . GLU A 1 404 ? -23.642 -24.881 43.494 1.00 84.12 404 GLU A N 1
ATOM 3296 C CA . GLU A 1 404 ? -22.321 -24.293 43.715 1.00 84.12 404 GLU A CA 1
ATOM 3297 C C . GLU A 1 404 ? -21.210 -25.256 43.288 1.00 84.12 404 GLU A C 1
ATOM 3299 O O . GLU A 1 404 ? -20.286 -24.846 42.594 1.00 84.12 404 GLU A O 1
ATOM 3304 N N . ASN A 1 405 ? -21.328 -26.555 43.584 1.00 82.75 405 ASN A N 1
ATOM 3305 C CA . ASN A 1 405 ? -20.381 -27.564 43.107 1.00 82.75 405 ASN A CA 1
ATOM 3306 C C . ASN A 1 405 ? -20.391 -27.702 41.580 1.00 82.75 405 ASN A C 1
ATOM 3308 O O . ASN A 1 405 ? -19.336 -27.868 40.979 1.00 82.75 405 ASN A O 1
ATOM 3312 N N . THR A 1 406 ? -21.552 -27.600 40.929 1.00 82.69 406 THR A N 1
ATOM 3313 C CA . THR A 1 406 ? -21.643 -27.661 39.459 1.00 82.69 406 THR A CA 1
ATOM 3314 C C . THR A 1 406 ? -21.087 -26.386 38.807 1.00 82.69 406 THR A C 1
ATOM 3316 O O . THR A 1 406 ? -20.402 -26.457 37.786 1.00 82.69 406 THR A O 1
ATOM 3319 N N . GLU A 1 407 ? -21.320 -25.212 39.402 1.00 79.81 407 GLU A N 1
ATOM 3320 C CA . GLU A 1 407 ? -20.701 -23.944 38.991 1.00 79.81 407 GLU A CA 1
ATOM 3321 C C . GLU A 1 407 ? -19.190 -23.955 39.225 1.00 79.81 407 GLU A C 1
ATOM 3323 O O . GLU A 1 407 ? -18.425 -23.492 38.377 1.00 79.81 407 GLU A O 1
ATOM 3328 N N . LYS A 1 408 ? -18.756 -24.552 40.335 1.00 73.44 408 LYS A N 1
ATOM 3329 C CA . LYS A 1 408 ? -17.358 -24.767 40.679 1.00 73.44 408 LYS A CA 1
ATOM 3330 C C . LYS A 1 408 ? -16.695 -25.763 39.737 1.00 73.44 408 LYS A C 1
ATOM 3332 O O . LYS A 1 408 ? -15.613 -25.462 39.280 1.00 73.44 408 LYS A O 1
ATOM 3337 N N . GLU A 1 409 ? -17.325 -26.861 39.327 1.00 74.69 409 GLU A N 1
ATOM 3338 C CA . GLU A 1 409 ? -16.788 -27.761 38.289 1.00 74.69 409 GLU A CA 1
ATOM 3339 C C . GLU A 1 409 ? -16.639 -27.049 36.930 1.00 74.69 409 GLU A C 1
ATOM 3341 O O . GLU A 1 409 ? -15.651 -27.261 36.223 1.00 74.69 409 GLU A O 1
ATOM 3346 N N . MET A 1 410 ? -17.565 -26.143 36.580 1.00 71.06 410 MET A N 1
ATOM 3347 C CA . MET A 1 410 ? -17.414 -25.264 35.409 1.00 71.06 410 MET A CA 1
ATOM 3348 C C . MET A 1 410 ? -16.257 -24.259 35.564 1.00 71.06 410 MET A C 1
ATOM 3350 O O . MET A 1 410 ? -15.704 -23.806 34.558 1.00 71.06 410 MET A O 1
ATOM 3354 N N . ARG A 1 411 ? -15.887 -23.918 36.805 1.00 58.59 411 ARG A N 1
ATOM 3355 C CA . ARG A 1 411 ? -14.785 -23.012 37.167 1.00 58.59 411 ARG A CA 1
ATOM 3356 C C . ARG A 1 411 ? -13.439 -23.745 37.274 1.00 58.59 411 ARG A C 1
ATOM 3358 O O . ARG A 1 411 ? -12.443 -23.251 36.767 1.00 58.59 411 ARG A O 1
ATOM 3365 N N . ASP A 1 412 ? -13.424 -24.949 37.835 1.00 52.06 412 ASP A N 1
ATOM 3366 C CA . ASP A 1 412 ? -12.263 -25.787 38.168 1.00 52.06 412 ASP A CA 1
ATOM 3367 C C . ASP A 1 412 ? -11.693 -26.540 36.952 1.00 52.06 412 ASP A C 1
ATOM 3369 O O . ASP A 1 412 ? -10.598 -27.102 37.016 1.00 52.06 412 ASP A O 1
ATOM 3373 N N . GLY A 1 413 ? -12.331 -26.418 35.782 1.00 54.25 413 GLY A N 1
ATOM 3374 C CA . GLY A 1 413 ? -11.636 -26.531 34.491 1.00 54.25 413 GLY A CA 1
ATOM 3375 C C . GLY A 1 413 ? -10.435 -25.568 34.347 1.00 54.25 413 GLY A C 1
ATOM 3376 O O . GLY A 1 413 ? -9.670 -25.684 33.392 1.00 54.25 413 GLY A O 1
ATOM 3377 N N . LEU A 1 414 ? -10.243 -24.651 35.308 1.00 49.09 414 LEU A N 1
ATOM 3378 C CA . LEU A 1 414 ? -9.109 -23.739 35.501 1.00 49.09 414 LEU A CA 1
ATOM 3379 C C . LEU A 1 414 ? -8.288 -24.082 36.771 1.00 49.09 414 LEU A C 1
ATOM 3381 O O . LEU A 1 414 ? -7.840 -23.187 37.483 1.00 49.09 414 LEU A O 1
ATOM 3385 N N . GLY A 1 415 ? -8.100 -25.371 37.082 1.00 41.19 415 GLY A N 1
ATOM 3386 C CA . GLY A 1 415 ? -7.599 -25.915 38.363 1.00 41.19 415 GLY A CA 1
ATOM 3387 C C . GLY A 1 415 ? -6.212 -25.504 38.909 1.00 41.19 415 GLY A C 1
ATOM 3388 O O . GLY A 1 415 ? -5.677 -26.225 39.742 1.00 41.19 415 GLY A O 1
ATOM 3389 N N . ASN A 1 416 ? -5.625 -24.376 38.505 1.00 54.22 416 ASN A N 1
ATOM 3390 C CA . ASN A 1 416 ? -4.399 -23.828 39.105 1.00 54.22 416 ASN A CA 1
ATOM 3391 C C . ASN A 1 416 ? -4.664 -22.738 40.164 1.00 54.22 416 ASN A C 1
ATOM 3393 O O . ASN A 1 416 ? -3.802 -22.488 40.999 1.00 54.22 416 ASN A O 1
ATOM 3397 N N . GLU A 1 417 ? -5.837 -22.099 40.180 1.00 52.81 417 GLU A N 1
ATOM 3398 C CA . GLU A 1 417 ? -6.040 -20.875 40.977 1.00 52.81 417 GLU A CA 1
ATOM 3399 C C . GLU A 1 417 ? -6.285 -21.121 42.478 1.00 52.81 417 GLU A C 1
ATOM 3401 O O . GLU A 1 417 ? -5.858 -20.317 43.303 1.00 52.81 417 GLU A O 1
ATOM 3406 N N . GLN A 1 418 ? -6.915 -22.236 42.873 1.00 49.72 418 GLN A N 1
ATOM 3407 C CA . GLN A 1 418 ? -7.212 -22.496 44.296 1.00 49.72 418 GLN A CA 1
ATOM 3408 C C . GLN A 1 418 ? -5.963 -22.818 45.119 1.00 49.72 418 GLN A C 1
ATOM 3410 O O . GLN A 1 418 ? -5.853 -22.387 46.264 1.00 49.72 418 GLN A O 1
ATOM 3415 N N . GLN A 1 419 ? -5.006 -23.531 44.524 1.00 61.81 419 GLN A N 1
ATOM 3416 C CA . GLN A 1 419 ? -3.753 -23.868 45.193 1.00 61.81 419 GLN A CA 1
ATOM 3417 C C . GLN A 1 419 ? -2.850 -22.636 45.352 1.00 61.81 419 GLN A C 1
ATOM 3419 O O . GLN A 1 419 ? -2.201 -22.481 46.380 1.00 61.81 419 GLN A O 1
ATOM 3424 N N . GLU A 1 420 ? -2.893 -21.702 44.396 1.00 65.44 420 GLU A N 1
ATOM 3425 C CA . GLU A 1 420 ? -2.211 -20.413 44.533 1.00 65.44 420 GLU A CA 1
ATOM 3426 C C . GLU A 1 420 ? -2.759 -19.586 45.711 1.00 65.44 420 GLU A C 1
ATOM 3428 O O . GLU A 1 420 ? -1.978 -18.960 46.424 1.00 65.44 420 GLU A O 1
ATOM 3433 N N . ILE A 1 421 ? -4.081 -19.583 45.939 1.00 62.66 421 ILE A N 1
ATOM 3434 C CA . ILE A 1 421 ? -4.713 -18.845 47.052 1.00 62.66 421 ILE A CA 1
ATOM 3435 C C . ILE A 1 421 ? -4.266 -19.392 48.413 1.00 62.66 421 ILE A C 1
ATOM 3437 O O . ILE A 1 421 ? -3.956 -18.609 49.311 1.00 62.66 421 ILE A O 1
ATOM 3441 N N . GLU A 1 422 ? -4.196 -20.715 48.563 1.00 68.88 422 GLU A N 1
ATOM 3442 C CA . GLU A 1 422 ? -3.750 -21.356 49.807 1.00 68.88 422 GLU A CA 1
ATOM 3443 C C . GLU A 1 422 ? -2.257 -21.095 50.079 1.00 68.88 422 GLU A C 1
ATOM 3445 O O . GLU A 1 422 ? -1.881 -20.764 51.206 1.00 68.88 422 GLU A O 1
ATOM 3450 N N . ASP A 1 423 ? -1.417 -21.135 49.040 1.00 71.06 423 ASP A N 1
ATOM 3451 C CA . ASP A 1 423 ? 0.009 -20.811 49.151 1.00 71.06 423 ASP A CA 1
ATOM 3452 C C . ASP A 1 423 ? 0.233 -19.338 49.549 1.00 71.06 423 ASP A C 1
ATOM 3454 O O . ASP A 1 423 ? 1.056 -19.057 50.420 1.00 71.06 423 ASP A O 1
ATOM 3458 N N . MET A 1 424 ? -0.538 -18.393 48.992 1.00 72.88 424 MET A N 1
ATOM 3459 C CA . MET A 1 424 ? -0.452 -16.970 49.365 1.00 72.88 424 MET A CA 1
ATOM 3460 C C . MET A 1 424 ? -0.949 -16.683 50.789 1.00 72.88 424 MET A C 1
ATOM 3462 O O . MET A 1 424 ? -0.429 -15.774 51.436 1.00 72.88 424 MET A O 1
ATOM 3466 N N . ALA A 1 425 ? -1.928 -17.439 51.296 1.00 71.31 425 ALA A N 1
ATOM 3467 C CA . ALA A 1 425 ? -2.424 -17.277 52.662 1.00 71.31 425 ALA A CA 1
ATOM 3468 C C . ALA A 1 425 ? -1.364 -17.674 53.707 1.00 71.31 425 ALA A C 1
ATOM 3470 O O . ALA A 1 425 ? -1.110 -16.909 54.640 1.00 71.31 425 ALA A O 1
ATOM 3471 N N . ASN A 1 426 ? -0.688 -18.811 53.506 1.00 76.12 426 ASN A N 1
ATOM 3472 C CA . ASN A 1 426 ? 0.424 -19.254 54.362 1.00 76.12 426 ASN A CA 1
ATOM 3473 C C . ASN A 1 426 ? 1.580 -18.236 54.354 1.00 76.12 426 ASN A C 1
ATOM 3475 O O . ASN A 1 426 ? 2.161 -17.898 55.382 1.00 76.12 426 ASN A O 1
ATOM 3479 N N . ASP A 1 427 ? 1.848 -17.674 53.179 1.00 75.81 427 ASP A N 1
ATOM 3480 C CA . ASP A 1 427 ? 2.860 -16.653 52.940 1.00 75.81 427 ASP A CA 1
ATOM 3481 C C . ASP A 1 427 ? 2.594 -15.309 53.652 1.00 75.81 427 ASP A C 1
ATOM 3483 O O . ASP A 1 427 ? 3.532 -14.527 53.842 1.00 75.81 427 ASP A O 1
ATOM 3487 N N . ILE A 1 428 ? 1.334 -15.001 53.987 1.00 74.44 428 ILE A N 1
ATOM 3488 C CA . ILE A 1 428 ? 0.940 -13.826 54.782 1.00 74.44 428 ILE A CA 1
ATOM 3489 C C . ILE A 1 428 ? 1.118 -14.120 56.274 1.00 74.44 428 ILE A C 1
ATOM 3491 O O . ILE A 1 428 ? 1.614 -13.261 57.003 1.00 74.44 428 ILE A O 1
ATOM 3495 N N . GLU A 1 429 ? 0.760 -15.323 56.725 1.00 78.56 429 GLU A N 1
ATOM 3496 C CA . GLU A 1 429 ? 0.914 -15.745 58.124 1.00 78.56 429 GLU A CA 1
ATOM 3497 C C . GLU A 1 429 ? 2.394 -15.736 58.554 1.00 78.56 429 GLU A C 1
ATOM 3499 O O . GLU A 1 429 ? 2.735 -15.199 59.613 1.00 78.56 429 GLU A O 1
ATOM 3504 N N . ASP A 1 430 ? 3.295 -16.202 57.684 1.00 82.12 430 ASP A N 1
ATOM 3505 C CA . ASP A 1 430 ? 4.744 -16.155 57.917 1.00 82.12 430 ASP A CA 1
ATOM 3506 C C . ASP A 1 430 ? 5.275 -14.713 58.051 1.00 82.12 430 ASP A C 1
ATOM 3508 O O . ASP A 1 430 ? 6.108 -14.422 58.917 1.00 82.12 430 ASP A O 1
ATOM 3512 N N . LEU A 1 431 ? 4.772 -13.778 57.235 1.00 80.94 431 LEU A N 1
ATOM 3513 C CA . LEU A 1 431 ? 5.168 -12.366 57.296 1.00 80.94 431 LEU A CA 1
ATOM 3514 C C . LEU A 1 431 ? 4.605 -11.651 58.536 1.00 80.94 431 LEU A C 1
ATOM 3516 O O . LEU A 1 431 ? 5.273 -10.776 59.090 1.00 80.94 431 LEU A O 1
ATOM 3520 N N . GLN A 1 432 ? 3.410 -12.027 59.007 1.00 78.56 432 GLN A N 1
ATOM 3521 C CA . GLN A 1 432 ? 2.863 -11.523 60.274 1.00 78.56 432 GLN A CA 1
ATOM 3522 C C . GLN A 1 432 ? 3.737 -11.940 61.457 1.00 78.56 432 GLN A C 1
ATOM 3524 O O . GLN A 1 432 ? 4.066 -11.110 62.307 1.00 78.56 432 GLN A O 1
ATOM 3529 N N . HIS A 1 433 ? 4.184 -13.198 61.479 1.00 81.56 433 HIS A N 1
ATOM 3530 C CA . HIS A 1 433 ? 5.094 -13.679 62.514 1.00 81.56 433 HIS A CA 1
ATOM 3531 C C . HIS A 1 433 ? 6.443 -12.932 62.485 1.00 81.56 433 HIS A C 1
ATOM 3533 O O . HIS A 1 433 ? 6.992 -12.600 63.539 1.00 81.56 433 HIS A O 1
ATOM 3539 N N . GLU A 1 434 ? 6.972 -12.617 61.297 1.00 86.31 434 GLU A N 1
ATOM 3540 C CA . GLU A 1 434 ? 8.184 -11.798 61.142 1.00 86.31 434 GLU A CA 1
ATOM 3541 C C . GLU A 1 434 ? 7.992 -10.377 61.712 1.00 86.31 434 GLU A C 1
ATOM 3543 O O . GLU A 1 434 ? 8.853 -9.883 62.448 1.00 86.31 434 GLU A O 1
ATOM 3548 N N . GLN A 1 435 ? 6.845 -9.731 61.462 1.00 83.00 435 GLN A N 1
ATOM 3549 C CA . GLN A 1 435 ? 6.542 -8.411 62.033 1.00 83.00 435 GLN A CA 1
ATOM 3550 C C . GLN A 1 435 ? 6.436 -8.421 63.556 1.00 83.00 435 GLN A C 1
ATOM 3552 O O . GLN A 1 435 ? 6.946 -7.510 64.215 1.00 83.00 435 GLN A O 1
ATOM 3557 N N . ASP A 1 436 ? 5.793 -9.434 64.131 1.00 82.50 436 ASP A N 1
ATOM 3558 C CA . ASP A 1 436 ? 5.640 -9.547 65.581 1.00 82.50 436 ASP A CA 1
ATOM 3559 C C . ASP A 1 436 ? 6.989 -9.777 66.280 1.00 82.50 436 ASP A C 1
ATOM 3561 O O . ASP A 1 436 ? 7.250 -9.221 67.359 1.00 82.50 436 ASP A O 1
ATOM 3565 N N . GLU A 1 437 ? 7.898 -10.528 65.650 1.00 89.38 437 GLU A N 1
ATOM 3566 C CA . GLU A 1 437 ? 9.276 -10.666 66.120 1.00 89.38 437 GLU A CA 1
ATOM 3567 C C . GLU A 1 437 ? 10.043 -9.341 66.053 1.00 89.38 437 GLU A C 1
ATOM 3569 O O . GLU A 1 437 ? 10.715 -8.980 67.028 1.00 89.38 437 GLU A O 1
ATOM 3574 N N . LEU A 1 438 ? 9.918 -8.589 64.956 1.00 88.50 438 LEU A N 1
ATOM 3575 C CA . LEU A 1 438 ? 10.552 -7.277 64.805 1.00 88.50 438 LEU A CA 1
ATOM 3576 C C . LEU A 1 438 ? 10.005 -6.269 65.828 1.00 88.50 438 LEU A C 1
ATOM 3578 O O . LEU A 1 438 ? 10.784 -5.643 66.544 1.00 88.50 438 LEU A O 1
ATOM 3582 N N . ARG A 1 439 ? 8.685 -6.178 66.026 1.00 84.88 439 ARG A N 1
ATOM 3583 C CA . ARG A 1 439 ? 8.075 -5.322 67.068 1.00 84.88 439 ARG A CA 1
ATOM 3584 C C . ARG A 1 439 ? 8.539 -5.708 68.472 1.00 84.88 439 ARG A C 1
ATOM 3586 O O . ARG A 1 439 ? 8.841 -4.845 69.300 1.00 84.88 439 ARG A O 1
ATOM 3593 N N . SER A 1 440 ? 8.690 -7.005 68.734 1.00 87.31 440 SER A N 1
ATOM 3594 C CA . SER A 1 440 ? 9.252 -7.500 69.995 1.00 87.31 440 SER A CA 1
ATOM 3595 C C . SER A 1 440 ? 10.716 -7.091 70.193 1.00 87.31 440 SER A C 1
ATOM 3597 O O . SER A 1 440 ? 11.137 -6.827 71.323 1.00 87.31 440 SER A O 1
ATOM 3599 N N . GLN A 1 441 ? 11.511 -7.025 69.123 1.00 89.06 441 GLN A N 1
ATOM 3600 C CA . GLN A 1 441 ? 12.880 -6.499 69.162 1.00 89.06 441 GLN A CA 1
ATOM 3601 C C . GLN A 1 441 ? 12.901 -4.979 69.382 1.00 89.06 441 GLN A C 1
ATOM 3603 O O . GLN A 1 441 ? 13.729 -4.499 70.157 1.00 89.06 441 GLN A O 1
ATOM 3608 N N . GLN A 1 442 ? 11.944 -4.239 68.816 1.00 88.12 442 GLN A N 1
ATOM 3609 C CA . GLN A 1 442 ? 11.808 -2.789 68.994 1.00 88.12 442 GLN A CA 1
ATOM 3610 C C . GLN A 1 442 ? 11.592 -2.427 70.464 1.00 88.12 442 GLN A C 1
ATOM 3612 O O . GLN A 1 442 ? 12.295 -1.582 71.019 1.00 88.12 442 GLN A O 1
ATOM 3617 N N . ILE A 1 443 ? 10.675 -3.141 71.122 1.00 84.75 443 ILE A N 1
ATOM 3618 C CA . ILE A 1 443 ? 10.387 -2.978 72.551 1.00 84.75 443 ILE A CA 1
ATOM 3619 C C . ILE A 1 443 ? 11.636 -3.294 73.391 1.00 84.75 443 ILE A C 1
ATOM 3621 O O . ILE A 1 443 ? 11.949 -2.569 74.337 1.00 84.75 443 ILE A O 1
ATOM 3625 N N . LYS A 1 444 ? 12.394 -4.343 73.036 1.00 89.81 444 LYS A N 1
ATOM 3626 C CA . LYS A 1 444 ? 13.646 -4.692 73.733 1.00 89.81 444 LYS A CA 1
ATOM 3627 C C . LYS A 1 444 ? 14.702 -3.593 73.598 1.00 89.81 444 LYS A C 1
ATOM 3629 O O . LYS A 1 444 ? 15.303 -3.240 74.605 1.00 89.81 444 LYS A O 1
ATOM 3634 N N . ILE A 1 445 ? 14.890 -3.026 72.406 1.00 87.81 445 ILE A N 1
ATOM 3635 C CA . ILE A 1 445 ? 15.869 -1.955 72.149 1.00 87.81 445 ILE A CA 1
ATOM 3636 C C . ILE A 1 445 ? 15.482 -0.662 72.885 1.00 87.81 445 ILE A C 1
ATOM 3638 O O . ILE A 1 445 ? 16.340 -0.012 73.487 1.00 87.81 445 ILE A O 1
ATOM 3642 N N . GLN A 1 446 ? 14.191 -0.311 72.918 1.00 84.06 446 GLN A N 1
ATOM 3643 C CA . GLN A 1 446 ? 13.711 0.860 73.663 1.00 84.06 446 GLN A CA 1
ATOM 3644 C C . GLN A 1 446 ? 14.010 0.748 75.166 1.00 84.06 446 GLN A C 1
ATOM 3646 O O . GLN A 1 446 ? 14.460 1.719 75.787 1.00 84.06 446 GLN A O 1
ATOM 3651 N N . HIS A 1 447 ? 13.834 -0.445 75.739 1.00 84.25 447 HIS A N 1
ATOM 3652 C CA . HIS A 1 447 ? 14.022 -0.701 77.167 1.00 84.25 447 HIS A CA 1
ATOM 3653 C C . HIS A 1 447 ? 15.437 -1.140 77.577 1.00 84.25 447 HIS A C 1
ATOM 3655 O O . HIS A 1 447 ? 15.687 -1.291 78.773 1.00 84.25 447 HIS A O 1
ATOM 3661 N N . ASP A 1 448 ? 16.375 -1.322 76.644 1.00 87.06 448 ASP A N 1
ATOM 3662 C CA . ASP A 1 448 ? 17.739 -1.739 76.981 1.00 87.06 448 ASP A CA 1
ATOM 3663 C C . ASP A 1 448 ? 18.552 -0.563 77.543 1.00 87.06 448 ASP A C 1
ATOM 3665 O O . ASP A 1 448 ? 18.985 0.323 76.815 1.00 87.06 448 ASP A O 1
ATOM 3669 N N . GLU A 1 449 ? 18.750 -0.508 78.858 1.00 84.25 449 GLU A N 1
ATOM 3670 C CA . GLU A 1 449 ? 19.525 0.555 79.519 1.00 84.25 449 GLU A CA 1
ATOM 3671 C C . GLU A 1 449 ? 21.040 0.476 79.248 1.00 84.25 449 GLU A C 1
ATOM 3673 O O . GLU A 1 449 ? 21.775 1.374 79.660 1.00 84.25 449 GLU A O 1
ATOM 3678 N N . SER A 1 450 ? 21.526 -0.587 78.592 1.00 85.50 450 SER A N 1
ATOM 3679 C CA . SER A 1 450 ? 22.957 -0.788 78.336 1.00 85.50 450 SER A CA 1
ATOM 3680 C C . SER A 1 450 ? 23.480 -0.114 77.065 1.00 85.50 450 SER A C 1
ATOM 3682 O O . SER A 1 450 ? 24.689 0.093 76.965 1.00 85.50 450 SER A O 1
ATOM 3684 N N . LEU A 1 451 ? 22.590 0.256 76.140 1.00 84.25 451 LEU A N 1
ATOM 3685 C CA . LEU A 1 451 ? 22.916 0.984 74.914 1.00 84.25 451 LEU A CA 1
ATOM 3686 C C . LEU A 1 451 ? 22.865 2.492 75.166 1.00 84.25 451 LEU A C 1
ATOM 3688 O O . LEU A 1 451 ? 21.921 2.993 75.790 1.00 84.25 451 LEU A O 1
ATOM 3692 N N . ASP A 1 452 ? 23.856 3.221 74.659 1.00 90.69 452 ASP A N 1
ATOM 3693 C CA . ASP A 1 452 ? 23.794 4.682 74.646 1.00 90.69 452 ASP A CA 1
ATOM 3694 C C . ASP A 1 452 ? 22.785 5.195 73.599 1.00 90.69 452 ASP A C 1
ATOM 3696 O O . ASP A 1 452 ? 22.271 4.437 72.772 1.00 90.69 452 ASP A O 1
ATOM 3700 N N . GLU A 1 453 ? 22.408 6.476 73.673 1.00 84.31 453 GLU A N 1
ATOM 3701 C CA . GLU A 1 453 ? 21.338 7.010 72.816 1.00 84.31 453 GLU A CA 1
ATOM 3702 C C . GLU A 1 453 ? 21.666 6.944 71.318 1.00 84.31 453 GLU A C 1
ATOM 3704 O O . GLU A 1 453 ? 20.751 6.776 70.508 1.00 84.31 453 GLU A O 1
ATOM 3709 N N . ASP A 1 454 ? 22.946 7.025 70.944 1.00 88.19 454 ASP A N 1
ATOM 3710 C CA . ASP A 1 454 ? 23.368 6.947 69.546 1.00 88.19 454 ASP A CA 1
ATOM 3711 C C . ASP A 1 454 ? 23.286 5.495 69.039 1.00 88.19 454 ASP A C 1
ATOM 3713 O O . ASP A 1 454 ? 22.787 5.251 67.938 1.00 88.19 454 ASP A O 1
ATOM 3717 N N . GLU A 1 455 ? 23.683 4.514 69.858 1.00 89.69 455 GLU A N 1
ATOM 3718 C CA . GLU A 1 455 ? 23.539 3.085 69.554 1.00 89.69 455 GLU A CA 1
ATOM 3719 C C . GLU A 1 455 ? 22.066 2.649 69.481 1.00 89.69 455 GLU A C 1
ATOM 3721 O O . GLU A 1 455 ? 21.685 1.916 68.562 1.00 89.69 455 GLU A O 1
ATOM 3726 N N . LYS A 1 456 ? 21.209 3.147 70.386 1.00 90.12 456 LYS A N 1
ATOM 3727 C CA . LYS A 1 456 ? 19.754 2.907 70.334 1.00 90.12 456 LYS A CA 1
ATOM 3728 C C . LYS A 1 456 ? 19.133 3.444 69.063 1.00 90.12 456 LYS A C 1
ATOM 3730 O O . LYS A 1 456 ? 18.281 2.782 68.478 1.00 90.12 456 LYS A O 1
ATOM 3735 N N . LYS A 1 457 ? 19.546 4.641 68.648 1.00 89.00 457 LYS A N 1
ATOM 3736 C CA . LYS A 1 457 ? 19.022 5.277 67.445 1.00 89.00 457 LYS A CA 1
ATOM 3737 C C . LYS A 1 457 ? 19.390 4.484 66.193 1.00 89.00 457 LYS A C 1
ATOM 3739 O O . LYS A 1 457 ? 18.514 4.202 65.391 1.00 89.00 457 LYS A O 1
ATOM 3744 N N . ILE A 1 458 ? 20.645 4.051 66.064 1.00 92.00 458 ILE A N 1
ATOM 3745 C CA . ILE A 1 458 ? 21.085 3.236 64.918 1.00 92.00 458 ILE A CA 1
ATOM 3746 C C . ILE A 1 458 ? 20.341 1.892 64.874 1.00 92.00 458 ILE A C 1
ATOM 3748 O O . ILE A 1 458 ? 19.934 1.451 63.802 1.00 92.00 458 ILE A O 1
ATOM 3752 N N . ALA A 1 459 ? 20.147 1.246 66.028 1.00 90.62 459 ALA A N 1
ATOM 3753 C CA . ALA A 1 459 ? 19.410 -0.013 66.108 1.00 90.62 459 ALA A CA 1
ATOM 3754 C C . ALA A 1 459 ? 17.909 0.161 65.807 1.00 90.62 459 ALA A C 1
ATOM 3756 O O . ALA A 1 459 ? 17.326 -0.693 65.147 1.00 90.62 459 ALA A O 1
ATOM 3757 N N . MET A 1 460 ? 17.296 1.266 66.249 1.00 88.44 460 MET A N 1
ATOM 3758 C CA . MET A 1 460 ? 15.908 1.623 65.932 1.00 88.44 460 MET A CA 1
ATOM 3759 C C . MET A 1 460 ? 15.714 1.912 64.441 1.00 88.44 460 MET A C 1
ATOM 3761 O O . MET A 1 460 ? 14.791 1.357 63.858 1.00 88.44 460 MET A O 1
ATOM 3765 N N . ASP A 1 461 ? 16.591 2.711 63.825 1.00 89.56 461 ASP A N 1
ATOM 3766 C CA . ASP A 1 461 ? 16.485 3.086 62.408 1.00 89.56 461 ASP A CA 1
ATOM 3767 C C . ASP A 1 461 ? 16.593 1.846 61.488 1.00 89.56 461 ASP A C 1
ATOM 3769 O O . ASP A 1 461 ? 15.861 1.722 60.506 1.00 89.56 461 ASP A O 1
ATOM 3773 N N . GLU A 1 462 ? 17.475 0.888 61.807 1.00 93.50 462 GLU A N 1
ATOM 3774 C CA . GLU A 1 462 ? 17.600 -0.361 61.035 1.00 93.50 462 GLU A CA 1
ATOM 3775 C C . GLU A 1 462 ? 16.396 -1.292 61.229 1.00 93.50 462 GLU A C 1
ATOM 3777 O O . GLU A 1 462 ? 15.956 -1.944 60.282 1.00 93.50 462 GLU A O 1
ATOM 3782 N N . LEU A 1 463 ? 15.840 -1.341 62.438 1.00 91.25 463 LEU A N 1
ATOM 3783 C CA . LEU A 1 463 ? 14.665 -2.154 62.727 1.00 91.25 463 LEU A CA 1
ATOM 3784 C C . LEU A 1 463 ? 13.395 -1.571 62.090 1.00 91.25 463 LEU A C 1
ATOM 3786 O O . LEU A 1 463 ? 12.558 -2.319 61.595 1.00 91.25 463 LEU A O 1
ATOM 3790 N N . GLU A 1 464 ? 13.269 -0.244 62.057 1.00 88.75 464 GLU A N 1
ATOM 3791 C CA . GLU A 1 464 ? 12.179 0.468 61.385 1.00 88.75 464 GLU A CA 1
ATOM 3792 C C . GLU A 1 464 ? 12.227 0.238 59.869 1.00 88.75 464 GLU A C 1
ATOM 3794 O O . GLU A 1 464 ? 11.197 -0.035 59.256 1.00 88.75 464 GLU A O 1
ATOM 3799 N N . ARG A 1 465 ? 13.430 0.203 59.275 1.00 91.25 465 ARG A N 1
ATOM 3800 C CA . ARG A 1 465 ? 13.622 -0.183 57.869 1.00 91.25 465 ARG A CA 1
ATOM 3801 C C . ARG A 1 465 ? 13.171 -1.622 57.591 1.00 91.25 465 ARG A C 1
ATOM 3803 O O . ARG A 1 465 ? 12.504 -1.863 56.589 1.00 91.25 465 ARG A O 1
ATOM 3810 N N . GLN A 1 466 ? 13.506 -2.569 58.469 1.00 91.00 466 GLN A N 1
ATOM 3811 C CA . GLN A 1 466 ? 13.079 -3.971 58.338 1.00 91.00 466 GLN A CA 1
ATOM 3812 C C . GLN A 1 466 ? 11.564 -4.134 58.521 1.00 91.00 466 GLN A C 1
ATOM 3814 O O . GLN A 1 466 ? 10.938 -4.904 57.794 1.00 91.00 466 GLN A O 1
ATOM 3819 N N . LEU A 1 467 ? 10.967 -3.373 59.444 1.00 88.06 467 LEU A N 1
ATOM 3820 C CA . LEU A 1 467 ? 9.521 -3.350 59.650 1.00 88.06 467 LEU A CA 1
ATOM 3821 C C . LEU A 1 467 ? 8.803 -2.815 58.402 1.00 88.06 467 LEU A C 1
ATOM 3823 O O . LEU A 1 467 ? 7.859 -3.442 57.932 1.00 88.06 467 LEU A O 1
ATOM 3827 N N . GLN A 1 468 ? 9.306 -1.725 57.817 1.00 86.00 468 GLN A N 1
ATOM 3828 C CA . GLN A 1 468 ? 8.745 -1.127 56.606 1.00 86.00 468 GLN A CA 1
ATOM 3829 C C . GLN A 1 468 ? 8.861 -2.064 55.387 1.00 86.00 468 GLN A C 1
ATOM 3831 O O . GLN A 1 468 ? 7.896 -2.228 54.644 1.00 86.00 468 GLN A O 1
ATOM 3836 N N . GLU A 1 469 ? 10.004 -2.738 55.203 1.00 88.25 469 GLU A N 1
ATOM 3837 C CA . GLU A 1 469 ? 10.185 -3.734 54.132 1.00 88.25 469 GLU A CA 1
ATOM 3838 C C . GLU A 1 469 ? 9.249 -4.951 54.295 1.00 88.25 469 GLU A C 1
ATOM 3840 O O . GLU A 1 469 ? 8.778 -5.511 53.301 1.00 88.25 469 GLU A O 1
ATOM 3845 N N . SER A 1 470 ? 8.966 -5.371 55.532 1.00 85.94 470 SER A N 1
ATOM 3846 C CA . SER A 1 470 ? 8.009 -6.447 55.822 1.00 85.94 470 SER A CA 1
ATOM 3847 C C . SER A 1 470 ? 6.555 -5.997 55.603 1.00 85.94 470 SER A C 1
ATOM 3849 O O . SER A 1 470 ? 5.766 -6.732 55.008 1.00 85.94 470 SER A O 1
ATOM 3851 N N . GLU A 1 471 ? 6.200 -4.768 56.000 1.00 83.38 471 GLU A N 1
ATOM 3852 C CA . GLU A 1 471 ? 4.884 -4.156 55.752 1.00 83.38 471 GLU A CA 1
ATOM 3853 C C . GLU A 1 471 ? 4.573 -4.019 54.258 1.00 83.38 471 GLU A C 1
ATOM 3855 O O . GLU A 1 471 ? 3.474 -4.376 53.834 1.00 83.38 471 GLU A O 1
ATOM 3860 N N . GLU A 1 472 ? 5.532 -3.581 53.439 1.00 83.81 472 GLU A N 1
ATOM 3861 C CA . GLU A 1 472 ? 5.345 -3.491 51.985 1.00 83.81 472 GLU A CA 1
ATOM 3862 C C . GLU A 1 472 ? 5.128 -4.869 51.341 1.00 83.81 472 GLU A C 1
ATOM 3864 O O . GLU A 1 472 ? 4.258 -5.017 50.480 1.00 83.81 472 GLU A O 1
ATOM 3869 N N . LYS A 1 473 ? 5.858 -5.901 51.787 1.00 84.12 473 LYS A N 1
ATOM 3870 C CA . LYS A 1 473 ? 5.664 -7.281 51.307 1.00 84.12 473 LYS A CA 1
ATOM 3871 C C . LYS A 1 473 ? 4.309 -7.849 51.712 1.00 84.12 473 LYS A C 1
ATOM 3873 O O . LYS A 1 473 ? 3.657 -8.484 50.888 1.00 84.12 473 LYS A O 1
ATOM 3878 N N . MET A 1 474 ? 3.886 -7.622 52.954 1.00 77.12 474 MET A N 1
ATOM 3879 C CA . MET A 1 474 ? 2.562 -8.034 53.417 1.00 77.12 474 MET A CA 1
ATOM 3880 C C . MET A 1 474 ? 1.459 -7.337 52.638 1.00 77.12 474 MET A C 1
ATOM 3882 O O . MET A 1 474 ? 0.530 -8.001 52.195 1.00 77.12 474 MET A O 1
ATOM 3886 N N . ARG A 1 475 ? 1.582 -6.024 52.426 1.00 74.12 475 ARG A N 1
ATOM 3887 C CA . ARG A 1 475 ? 0.586 -5.244 51.694 1.00 74.12 475 ARG A CA 1
ATOM 3888 C C . ARG A 1 475 ? 0.452 -5.718 50.250 1.00 74.12 475 ARG A C 1
ATOM 3890 O O . ARG A 1 475 ? -0.662 -5.957 49.809 1.00 74.12 475 ARG A O 1
ATOM 3897 N N . GLY A 1 476 ? 1.571 -5.964 49.564 1.00 78.00 476 GLY A N 1
ATOM 3898 C CA . GLY A 1 476 ? 1.552 -6.536 48.216 1.00 78.00 476 GLY A CA 1
ATOM 3899 C C . GLY A 1 476 ? 0.854 -7.899 48.157 1.00 78.00 476 GLY A C 1
ATOM 3900 O O . GLY A 1 476 ? -0.012 -8.104 47.315 1.00 78.00 476 GLY A O 1
ATOM 3901 N N . LYS A 1 477 ? 1.154 -8.809 49.096 1.00 79.38 477 LYS A N 1
ATOM 3902 C CA . LYS A 1 477 ? 0.490 -10.124 49.142 1.00 79.38 477 LYS A CA 1
ATOM 3903 C C . LYS A 1 477 ? -0.985 -10.042 49.546 1.00 79.38 477 LYS A C 1
ATOM 3905 O O . LYS A 1 477 ? -1.781 -10.833 49.060 1.00 79.38 477 LYS A O 1
ATOM 3910 N N . GLN A 1 478 ? -1.357 -9.107 50.421 1.00 73.50 478 GLN A N 1
ATOM 3911 C CA . GLN A 1 478 ? -2.751 -8.855 50.795 1.00 73.50 478 GLN A CA 1
ATOM 3912 C C . GLN A 1 478 ? -3.556 -8.294 49.623 1.00 73.50 478 GLN A C 1
ATOM 3914 O O . GLN A 1 478 ? -4.686 -8.731 49.432 1.00 73.50 478 GLN A O 1
ATOM 3919 N N . ASP A 1 479 ? -2.976 -7.395 48.826 1.00 74.88 479 ASP A N 1
ATOM 3920 C CA . ASP A 1 479 ? -3.605 -6.857 47.616 1.00 74.88 479 ASP A CA 1
ATOM 3921 C C . ASP A 1 479 ? -3.789 -7.967 46.559 1.00 74.88 479 ASP A C 1
ATOM 3923 O O . ASP A 1 479 ? -4.887 -8.133 46.024 1.00 74.88 479 ASP A O 1
ATOM 3927 N N . ASP A 1 480 ? -2.768 -8.807 46.344 1.00 74.62 480 ASP A N 1
ATOM 3928 C CA . ASP A 1 480 ? -2.835 -9.960 45.430 1.00 74.62 480 ASP A CA 1
ATOM 3929 C C . ASP A 1 480 ? -3.872 -11.011 45.878 1.00 74.62 480 ASP A C 1
ATOM 3931 O O . ASP A 1 480 ? -4.594 -11.581 45.052 1.00 74.62 480 ASP A O 1
ATOM 3935 N N . LEU A 1 481 ? -3.969 -11.272 47.188 1.00 74.12 481 LEU A N 1
ATOM 3936 C CA . LEU A 1 481 ? -4.961 -12.185 47.759 1.00 74.12 481 LEU A CA 1
ATOM 3937 C C . LEU A 1 481 ? -6.369 -11.589 47.660 1.00 74.12 481 LEU A C 1
ATOM 3939 O O . LEU A 1 481 ? -7.309 -12.289 47.288 1.00 74.12 481 LEU A O 1
ATOM 3943 N N . TRP A 1 482 ? -6.515 -10.295 47.957 1.00 74.62 482 TRP A N 1
ATOM 3944 C CA . TRP A 1 482 ? -7.784 -9.583 47.865 1.00 74.62 482 TRP A CA 1
ATOM 3945 C C . TRP A 1 482 ? -8.313 -9.614 46.436 1.00 74.62 482 TRP A C 1
ATOM 3947 O O . TRP A 1 482 ? -9.459 -9.999 46.232 1.00 74.62 482 TRP A O 1
ATOM 3957 N N . ASP A 1 483 ? -7.488 -9.321 45.433 1.00 76.19 483 ASP A N 1
ATOM 3958 C CA . ASP A 1 483 ? -7.907 -9.331 44.029 1.00 76.19 483 ASP A CA 1
ATOM 3959 C C . ASP A 1 483 ? -8.370 -10.711 43.541 1.00 76.19 483 ASP A C 1
ATOM 3961 O O . ASP A 1 483 ? -9.275 -10.791 42.704 1.00 76.19 483 ASP A O 1
ATOM 3965 N N . LYS A 1 484 ? -7.824 -11.791 44.108 1.00 73.81 484 LYS A N 1
ATOM 3966 C CA . LYS A 1 484 ? -8.188 -13.175 43.772 1.00 73.81 484 LYS A CA 1
ATOM 3967 C C . LYS A 1 484 ? -9.420 -13.706 44.519 1.00 73.81 484 LYS A C 1
ATOM 3969 O O . LYS A 1 484 ? -9.954 -14.745 44.128 1.00 73.81 484 LYS A O 1
ATOM 3974 N N . ILE A 1 485 ? -9.917 -13.013 45.547 1.00 67.81 485 ILE A N 1
ATOM 3975 C CA . ILE A 1 485 ? -11.162 -13.386 46.239 1.00 67.81 485 ILE A CA 1
ATOM 3976 C C . ILE A 1 485 ? -12.382 -12.971 45.385 1.00 67.81 485 ILE A C 1
ATOM 3978 O O . ILE A 1 485 ? -12.441 -11.832 44.917 1.00 67.81 485 ILE A O 1
ATOM 3982 N N . PRO A 1 486 ? -13.387 -13.850 45.190 1.00 72.88 486 PRO A N 1
ATOM 3983 C CA . PRO A 1 486 ? -14.640 -13.499 44.518 1.00 72.88 486 PRO A CA 1
ATOM 3984 C C . PRO A 1 486 ? -15.366 -12.315 45.176 1.00 72.88 486 PRO A C 1
ATOM 3986 O O . PRO A 1 486 ? -15.438 -12.225 46.402 1.00 72.88 486 PRO A O 1
ATOM 3989 N N . ASP A 1 487 ? -15.959 -11.433 44.368 1.00 63.09 487 ASP A N 1
ATOM 3990 C CA . ASP A 1 487 ? -16.536 -10.166 44.845 1.00 63.09 487 ASP A CA 1
ATOM 3991 C C . ASP A 1 487 ? -17.679 -10.346 45.866 1.00 63.09 487 ASP A C 1
ATOM 3993 O O . ASP A 1 487 ? -17.813 -9.549 46.792 1.00 63.09 487 ASP A O 1
ATOM 3997 N N . GLU A 1 488 ? -18.428 -11.448 45.788 1.00 57.88 488 GLU A N 1
ATOM 3998 C CA . GLU A 1 488 ? -19.471 -11.809 46.764 1.00 57.88 488 GLU A CA 1
ATOM 3999 C C . GLU A 1 488 ? -18.903 -12.057 48.174 1.00 57.88 488 GLU A C 1
ATOM 4001 O O . GLU A 1 488 ? -19.519 -11.713 49.188 1.00 57.88 488 GLU A O 1
ATOM 4006 N N . ILE A 1 489 ? -17.698 -12.628 48.254 1.00 61.31 489 ILE A N 1
ATOM 4007 C CA . ILE A 1 489 ? -16.998 -12.867 49.520 1.00 61.31 489 ILE A CA 1
ATOM 4008 C C . ILE A 1 489 ? -16.387 -11.557 50.027 1.00 61.31 489 ILE A C 1
ATOM 4010 O O . ILE A 1 489 ? -16.479 -11.275 51.224 1.00 61.31 489 ILE A O 1
ATOM 4014 N N . LYS A 1 490 ? -15.844 -10.716 49.132 1.00 66.94 490 LYS A N 1
ATOM 4015 C CA . LYS A 1 490 ? -15.369 -9.368 49.493 1.00 66.94 490 LYS A CA 1
ATOM 4016 C C . LYS A 1 490 ? -16.480 -8.545 50.140 1.00 66.94 490 LYS A C 1
ATOM 4018 O O . LYS A 1 490 ? -16.246 -7.910 51.166 1.00 66.94 490 LYS A O 1
ATOM 4023 N N . GLU A 1 491 ? -17.693 -8.593 49.588 1.00 61.53 491 GLU A N 1
ATOM 4024 C CA . GLU A 1 491 ? -18.840 -7.854 50.119 1.00 61.53 491 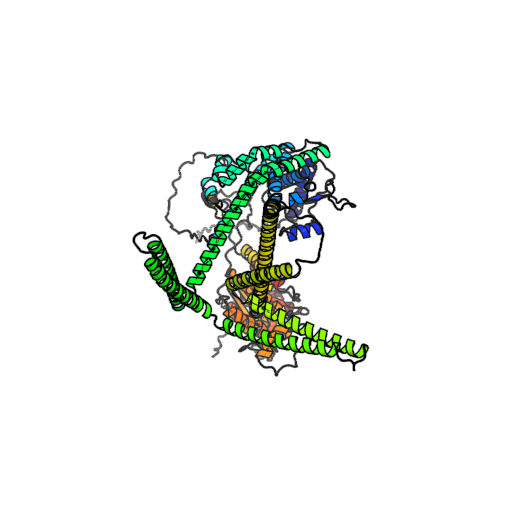GLU A CA 1
ATOM 4025 C C . GLU A 1 491 ? -19.264 -8.358 51.512 1.00 61.53 491 GLU A C 1
ATOM 4027 O O . GLU A 1 491 ? -19.532 -7.555 52.410 1.00 61.53 491 GLU A O 1
ATOM 4032 N N . LYS A 1 492 ? -19.258 -9.680 51.743 1.00 61.19 492 LYS A N 1
ATOM 4033 C CA . LYS A 1 492 ? -19.500 -10.257 53.080 1.00 61.19 492 LYS A CA 1
ATOM 4034 C C . LYS A 1 492 ? -18.427 -9.844 54.092 1.00 61.19 492 LYS A C 1
ATOM 4036 O O . LYS A 1 492 ? -18.774 -9.469 55.211 1.00 61.19 492 LYS A O 1
ATOM 4041 N N . ILE A 1 493 ? -17.149 -9.875 53.708 1.00 66.12 493 ILE A N 1
ATOM 4042 C CA . ILE A 1 493 ? -16.033 -9.477 54.580 1.00 66.12 493 ILE A CA 1
ATOM 4043 C C . ILE A 1 493 ? -16.127 -7.987 54.932 1.00 66.12 493 ILE A C 1
ATOM 4045 O O . ILE A 1 493 ? -15.979 -7.636 56.102 1.00 66.12 493 ILE A O 1
ATOM 4049 N N . MET A 1 494 ? -16.443 -7.121 53.963 1.00 64.38 494 MET A N 1
ATOM 4050 C CA . MET A 1 494 ? -16.626 -5.687 54.211 1.00 64.38 494 MET A CA 1
ATOM 4051 C C . MET A 1 494 ? -17.779 -5.413 55.183 1.00 64.38 494 MET A C 1
ATOM 4053 O O . MET A 1 494 ? -17.587 -4.673 56.143 1.00 64.38 494 MET A O 1
ATOM 4057 N N . LYS A 1 495 ? -18.934 -6.075 55.019 1.00 66.19 495 LYS A N 1
ATOM 4058 C CA . LYS A 1 495 ? -20.070 -5.932 55.952 1.00 66.19 495 LYS A CA 1
ATOM 4059 C C . LYS A 1 495 ? -19.735 -6.403 57.369 1.00 66.19 495 LYS A C 1
ATOM 4061 O O . LYS A 1 495 ? -20.153 -5.778 58.340 1.00 66.19 495 LYS A O 1
ATOM 4066 N N . MET A 1 496 ? -18.972 -7.489 57.509 1.00 60.69 496 MET A N 1
ATOM 4067 C CA . MET A 1 496 ? -18.525 -7.967 58.824 1.00 60.69 496 MET A CA 1
ATOM 4068 C C . MET A 1 496 ? -17.506 -7.017 59.468 1.00 60.69 496 MET A C 1
ATOM 4070 O O . MET A 1 496 ? -17.575 -6.792 60.675 1.00 60.69 496 MET A O 1
ATOM 4074 N N . ALA A 1 497 ? -16.595 -6.435 58.682 1.00 62.59 497 ALA A N 1
ATOM 4075 C CA . ALA A 1 497 ? -15.627 -5.452 59.163 1.00 62.59 497 ALA A CA 1
ATOM 4076 C C . ALA A 1 497 ? -16.302 -4.138 59.587 1.00 62.59 497 ALA A C 1
ATOM 4078 O O . ALA A 1 497 ? -15.973 -3.590 60.636 1.00 62.59 497 ALA A O 1
ATOM 4079 N N . GLU A 1 498 ? -17.283 -3.667 58.818 1.00 62.50 498 GLU A N 1
ATOM 4080 C CA . GLU A 1 498 ? -18.072 -2.472 59.124 1.00 62.50 498 GLU A CA 1
ATOM 4081 C C . GLU A 1 498 ? -18.887 -2.651 60.413 1.00 62.50 498 GLU A C 1
ATOM 4083 O O . GLU A 1 498 ? -18.854 -1.795 61.297 1.00 62.50 498 GLU A O 1
ATOM 4088 N N . GLN A 1 499 ? -19.531 -3.811 60.586 1.00 61.31 499 GLN A N 1
ATOM 4089 C CA . GLN A 1 499 ? -20.240 -4.138 61.823 1.00 61.31 499 GLN A CA 1
ATOM 4090 C C . GLN A 1 499 ? -19.287 -4.234 63.025 1.00 61.31 499 GLN A C 1
ATOM 4092 O O . GLN A 1 499 ? -19.594 -3.706 64.091 1.00 61.31 499 GLN A O 1
ATOM 4097 N N . ALA A 1 500 ? -18.115 -4.854 62.860 1.00 59.50 500 ALA A N 1
ATOM 4098 C CA . ALA A 1 500 ? -17.123 -4.967 63.928 1.00 59.50 500 ALA A CA 1
ATOM 4099 C C . ALA A 1 500 ? -16.533 -3.604 64.333 1.00 59.50 500 ALA A C 1
ATOM 4101 O O . ALA A 1 500 ? -16.316 -3.366 65.519 1.00 59.50 500 ALA A O 1
ATOM 4102 N N . MET A 1 501 ? -16.299 -2.703 63.373 1.00 55.97 501 MET A N 1
ATOM 4103 C CA . MET A 1 501 ? -15.852 -1.329 63.634 1.00 55.97 501 MET A CA 1
ATOM 4104 C C . MET A 1 501 ? -16.918 -0.538 64.391 1.00 55.97 501 MET A C 1
ATOM 4106 O O . MET A 1 501 ? -16.593 0.132 65.367 1.00 55.97 501 MET A O 1
ATOM 4110 N N . LYS A 1 502 ? -18.191 -0.690 64.014 1.00 61.47 502 LYS A N 1
ATOM 4111 C CA . LYS A 1 502 ? -19.327 -0.055 64.692 1.00 61.47 502 LYS A CA 1
ATOM 4112 C C . LYS A 1 502 ? -19.487 -0.539 66.136 1.00 61.47 502 LYS A C 1
ATOM 4114 O O . LYS A 1 502 ? -19.624 0.268 67.050 1.00 61.47 502 LYS A O 1
ATOM 4119 N N . ASP A 1 503 ? -19.363 -1.845 66.362 1.00 64.75 503 ASP A N 1
ATOM 4120 C CA . ASP A 1 503 ? -19.399 -2.431 67.707 1.00 64.75 503 ASP A CA 1
ATOM 4121 C C . ASP A 1 503 ? -18.198 -1.971 68.569 1.00 64.75 503 ASP A C 1
ATOM 4123 O O . ASP A 1 503 ? -18.306 -1.848 69.795 1.00 64.75 503 ASP A O 1
ATOM 4127 N N . MET A 1 504 ? -17.050 -1.695 67.935 1.00 55.47 504 MET A N 1
ATOM 4128 C CA . MET A 1 504 ? -15.838 -1.189 68.587 1.00 55.47 504 MET A CA 1
ATOM 4129 C C . MET A 1 504 ? -15.946 0.311 68.909 1.00 55.47 504 MET A C 1
ATOM 4131 O O . MET A 1 504 ? -15.574 0.725 70.006 1.00 55.47 504 MET A O 1
ATOM 4135 N N . GLU A 1 505 ? -16.520 1.117 68.013 1.00 55.41 505 GLU A N 1
ATOM 4136 C CA . GLU A 1 505 ? -16.853 2.527 68.253 1.00 55.41 505 GLU A CA 1
ATOM 4137 C C . GLU A 1 505 ? -17.878 2.679 69.379 1.00 55.41 505 GLU A C 1
ATOM 4139 O O . GLU A 1 505 ? -17.696 3.523 70.257 1.00 55.41 505 GLU A O 1
ATOM 4144 N N . ASP A 1 506 ? -18.889 1.811 69.433 1.00 60.97 506 ASP A N 1
ATOM 4145 C CA . ASP A 1 506 ? -19.862 1.769 70.527 1.00 60.97 506 ASP A CA 1
ATOM 4146 C C . ASP A 1 506 ? -19.205 1.386 71.865 1.00 60.97 506 ASP A C 1
ATOM 4148 O O . ASP A 1 506 ? -19.566 1.921 72.918 1.00 60.97 506 ASP A O 1
ATOM 4152 N N . GLN A 1 507 ? -18.204 0.496 71.858 1.00 64.19 507 GLN A N 1
ATOM 4153 C CA . GLN A 1 507 ? -17.404 0.191 73.051 1.00 64.19 507 GLN A CA 1
ATOM 4154 C C . GLN A 1 507 ? -16.531 1.370 73.491 1.00 64.19 507 GLN A C 1
ATOM 4156 O O . GLN A 1 507 ? -16.490 1.672 74.684 1.00 64.19 507 GLN A O 1
ATOM 4161 N N . ILE A 1 508 ? -15.884 2.062 72.551 1.00 57.16 508 ILE A N 1
ATOM 4162 C CA . ILE A 1 508 ? -15.051 3.238 72.830 1.00 57.16 508 ILE A CA 1
ATOM 4163 C C . ILE A 1 508 ? -15.923 4.383 73.357 1.00 57.16 508 ILE A C 1
ATOM 4165 O O . ILE A 1 508 ? -15.608 4.982 74.383 1.00 57.16 508 ILE A O 1
ATOM 4169 N N . MET A 1 509 ? -17.068 4.652 72.733 1.00 56.53 509 MET A N 1
ATOM 4170 C CA . MET A 1 509 ? -18.017 5.663 73.205 1.00 56.53 509 MET A CA 1
ATOM 4171 C C . MET A 1 509 ? -18.523 5.346 74.612 1.00 56.53 509 MET A C 1
ATOM 4173 O O . MET A 1 509 ? -18.601 6.244 75.445 1.00 56.53 509 MET A O 1
ATOM 4177 N N . LYS A 1 510 ? -18.763 4.069 74.924 1.00 60.59 510 LYS A N 1
ATOM 4178 C CA . LYS A 1 510 ? -19.174 3.611 76.257 1.00 60.59 510 LYS A CA 1
ATOM 4179 C C . LYS A 1 510 ? -18.064 3.692 77.314 1.00 60.59 510 LYS A C 1
ATOM 4181 O O . LYS A 1 510 ? -18.373 3.826 78.497 1.00 60.59 510 LYS A O 1
ATOM 4186 N N . GLU A 1 511 ? -16.792 3.616 76.922 1.00 57.16 511 GLU A N 1
ATOM 4187 C CA . GLU A 1 511 ? -15.642 3.805 77.822 1.00 57.16 511 GLU A CA 1
ATOM 4188 C C . GLU A 1 511 ? -15.279 5.283 78.041 1.00 57.16 511 GLU A C 1
ATOM 4190 O O . GLU A 1 511 ? -14.759 5.628 79.104 1.00 57.16 511 GLU A O 1
ATOM 4195 N N . TYR A 1 512 ? -15.594 6.164 77.087 1.00 54.06 512 TYR A N 1
ATOM 4196 C CA . TYR A 1 512 ? -15.292 7.601 77.153 1.00 54.06 512 TYR A CA 1
ATOM 4197 C C . TYR A 1 512 ? -16.498 8.489 77.517 1.00 54.06 512 TYR A C 1
ATOM 4199 O O . TYR A 1 512 ? -16.356 9.712 77.646 1.00 54.06 512 TYR A O 1
ATOM 4207 N N . GLU A 1 513 ? -17.664 7.889 77.775 1.00 43.47 513 GLU A N 1
ATOM 4208 C CA . GLU A 1 513 ? -18.854 8.545 78.330 1.00 43.47 513 GLU A CA 1
ATOM 4209 C C . GLU A 1 513 ? -18.629 8.924 79.811 1.00 43.47 513 GLU A C 1
ATOM 4211 O O . GLU A 1 513 ? -19.084 8.268 80.749 1.00 43.47 513 GLU A O 1
ATOM 4216 N N . GLY A 1 514 ? -17.870 9.997 80.048 1.00 53.78 514 GLY A N 1
ATOM 4217 C CA . GLY A 1 514 ? -17.623 10.477 81.410 1.00 53.78 514 GLY A CA 1
ATOM 4218 C C . GLY A 1 514 ? -16.868 11.794 81.566 1.00 53.78 514 GLY A C 1
ATOM 4219 O O . GLY A 1 514 ? -17.121 12.486 82.550 1.00 53.78 514 GLY A O 1
ATOM 4220 N N . ASP A 1 515 ? -16.000 12.187 80.623 1.00 51.53 515 ASP A N 1
ATOM 4221 C CA . ASP A 1 515 ? -14.977 13.202 80.941 1.00 51.53 515 ASP A CA 1
ATOM 4222 C C . ASP A 1 515 ? -14.939 14.489 80.095 1.00 51.53 515 ASP A C 1
ATOM 4224 O O . ASP A 1 515 ? -14.131 15.366 80.407 1.00 51.53 515 ASP A O 1
ATOM 4228 N N . LEU A 1 516 ? -15.792 14.708 79.081 1.00 42.72 516 LEU A N 1
ATOM 4229 C CA . LEU A 1 516 ? -15.680 15.931 78.261 1.00 42.72 516 LEU A CA 1
ATOM 4230 C C . LEU A 1 516 ? -17.009 16.615 77.882 1.00 42.72 516 LEU A C 1
ATOM 4232 O O . LEU A 1 516 ? -17.840 16.071 77.169 1.00 42.72 516 LEU A O 1
ATOM 4236 N N . SER A 1 517 ? -17.071 17.900 78.267 1.00 42.94 517 SER A N 1
ATOM 4237 C CA . SER A 1 517 ? -17.920 19.007 77.779 1.00 42.94 517 SER A CA 1
ATOM 4238 C C . SER A 1 517 ? -19.266 19.300 78.492 1.00 42.94 517 SER A C 1
ATOM 4240 O O . SER A 1 517 ? -20.110 18.417 78.615 1.00 42.94 517 SER A O 1
ATOM 4242 N N . PRO A 1 518 ? -19.511 20.562 78.929 1.00 49.09 518 PRO A N 1
ATOM 4243 C CA . PRO A 1 518 ? -20.705 20.992 79.659 1.00 49.09 518 PRO A CA 1
ATOM 4244 C C . PRO A 1 518 ? -21.712 21.800 78.806 1.00 49.09 518 PRO A C 1
ATOM 4246 O O . PRO A 1 518 ? -22.249 22.802 79.289 1.00 49.09 518 PRO A O 1
ATOM 4249 N N . GLU A 1 519 ? -21.986 21.408 77.557 1.00 41.56 519 GLU A N 1
ATOM 4250 C CA . GLU A 1 519 ? -23.068 22.025 76.767 1.00 41.56 519 GLU A CA 1
ATOM 4251 C C . GLU A 1 519 ? -24.360 21.183 76.789 1.00 41.56 519 GLU A C 1
ATOM 4253 O O . GLU A 1 519 ? -24.307 19.957 76.685 1.00 41.56 519 GLU A O 1
ATOM 4258 N N . PRO A 1 520 ? -25.540 21.812 76.968 1.00 44.69 520 PRO A N 1
ATOM 4259 C CA . PRO A 1 520 ? -26.800 21.095 77.103 1.00 44.69 520 PRO A CA 1
ATOM 4260 C C . PRO A 1 520 ? -27.245 20.512 75.757 1.00 44.69 520 PRO A C 1
ATOM 4262 O O . PRO A 1 520 ? -27.480 21.238 74.792 1.00 44.69 520 PRO A O 1
ATOM 4265 N N . MET A 1 521 ? -27.382 19.187 75.731 1.00 43.59 521 MET A N 1
ATOM 4266 C CA . MET A 1 521 ? -27.794 18.398 74.573 1.00 43.59 521 MET A CA 1
ATOM 4267 C C . MET A 1 521 ? -29.220 18.737 74.119 1.00 43.59 521 MET A C 1
ATOM 4269 O O . MET A 1 521 ? -30.139 18.856 74.936 1.00 43.59 521 MET A O 1
ATOM 4273 N N . MET A 1 522 ? -29.408 18.825 72.799 1.00 43.34 522 MET A N 1
ATOM 4274 C CA . MET A 1 522 ? -30.730 18.748 72.172 1.00 43.34 522 MET A CA 1
ATOM 4275 C C . MET A 1 522 ? -31.357 17.378 72.454 1.00 43.34 522 MET A C 1
ATOM 4277 O O . MET A 1 522 ? -30.666 16.362 72.507 1.00 43.34 522 MET A O 1
ATOM 4281 N N . THR A 1 523 ? -32.674 17.332 72.640 1.00 50.16 523 THR A N 1
ATOM 4282 C CA . THR A 1 523 ? -33.398 16.075 72.855 1.00 50.16 523 THR A CA 1
ATOM 4283 C C . THR A 1 523 ? -33.370 15.204 71.598 1.00 50.16 523 THR A C 1
ATOM 4285 O O . THR A 1 523 ? -33.744 15.695 70.534 1.00 50.16 523 THR A O 1
ATOM 4288 N N . HIS A 1 524 ? -33.009 13.919 71.754 1.00 43.28 524 HIS A N 1
ATOM 4289 C CA . HIS A 1 524 ? -32.863 12.902 70.692 1.00 43.28 524 HIS A CA 1
ATOM 4290 C C . HIS A 1 524 ? -33.862 13.052 69.544 1.00 43.28 524 HIS A C 1
ATOM 4292 O O . HIS A 1 524 ? -33.475 13.150 68.400 1.00 43.28 524 HIS A O 1
ATOM 4298 N N . LYS A 1 525 ? -35.150 13.228 69.831 1.00 43.50 525 LYS A N 1
ATOM 4299 C CA . LYS A 1 525 ? -36.192 13.235 68.801 1.00 43.50 525 LYS A CA 1
ATOM 4300 C C . LYS A 1 525 ? -36.126 14.382 67.774 1.00 43.50 525 LYS A C 1
ATOM 4302 O O . LYS A 1 525 ? -36.539 14.185 66.642 1.00 43.50 525 LYS A O 1
ATOM 4307 N N . GLU A 1 526 ? -35.652 15.564 68.168 1.00 43.75 526 GLU A N 1
ATOM 4308 C CA . GLU A 1 526 ? -35.517 16.735 67.272 1.00 43.75 526 GLU A CA 1
ATOM 4309 C C . GLU A 1 526 ? -34.152 16.768 66.576 1.00 43.75 526 GLU A C 1
ATOM 4311 O O . GLU A 1 526 ? -33.988 17.398 65.532 1.00 43.75 526 GLU A O 1
ATOM 4316 N N . ARG A 1 527 ? -33.182 16.065 67.163 1.00 45.16 527 ARG A N 1
ATOM 4317 C CA . ARG A 1 527 ? -31.868 15.831 66.589 1.00 45.16 527 ARG A CA 1
ATOM 4318 C C . ARG A 1 527 ? -31.946 14.737 65.522 1.00 45.16 527 ARG A C 1
ATOM 4320 O O . ARG A 1 527 ? -31.515 14.977 64.410 1.00 45.16 527 ARG A O 1
ATOM 4327 N N . ASP A 1 528 ? -32.638 13.638 65.812 1.00 51.38 528 ASP A N 1
ATOM 4328 C CA . ASP A 1 528 ? -32.806 12.483 64.929 1.00 51.38 528 ASP A CA 1
ATOM 4329 C C . ASP A 1 528 ? -33.581 12.819 63.642 1.00 51.38 528 ASP A C 1
ATOM 4331 O O . ASP A 1 528 ? -33.311 12.222 62.614 1.00 51.38 528 ASP A O 1
ATOM 4335 N N . GLU A 1 529 ? -34.554 13.740 63.657 1.00 58.50 529 GLU A N 1
ATOM 4336 C CA . GLU A 1 529 ? -35.306 14.113 62.439 1.00 58.50 529 GLU A CA 1
ATOM 4337 C C . GLU A 1 529 ? -34.493 15.030 61.519 1.00 58.50 529 GLU A C 1
ATOM 4339 O O . GLU A 1 529 ? -34.498 14.856 60.306 1.00 58.50 529 GLU A O 1
ATOM 4344 N N . LYS A 1 530 ? -33.757 15.983 62.098 1.00 60.66 530 LYS A N 1
ATOM 4345 C CA . LYS A 1 530 ? -32.936 16.918 61.328 1.00 60.66 530 LYS A CA 1
ATOM 4346 C C . LYS A 1 530 ? -31.612 16.294 60.882 1.00 60.66 530 LYS A C 1
ATOM 4348 O O . LYS A 1 530 ? -31.164 16.569 59.776 1.00 60.66 530 LYS A O 1
ATOM 4353 N N . GLU A 1 531 ? -31.007 15.463 61.730 1.00 61.84 531 GLU A N 1
ATOM 4354 C CA . GLU A 1 531 ? -29.861 14.642 61.348 1.00 61.84 531 GLU A CA 1
ATOM 4355 C C . GLU A 1 531 ? -30.291 13.635 60.284 1.00 61.84 531 GLU A C 1
ATOM 4357 O O . GLU A 1 531 ? -29.622 13.612 59.274 1.00 61.84 531 GLU A O 1
ATOM 4362 N N . ARG A 1 532 ? -31.449 12.956 60.366 1.00 68.31 532 ARG A N 1
ATOM 4363 C CA . ARG A 1 532 ? -31.898 12.050 59.284 1.00 68.31 532 ARG A CA 1
ATOM 4364 C C . ARG A 1 532 ? -32.069 12.713 57.926 1.00 68.31 532 ARG A C 1
ATOM 4366 O O . ARG A 1 532 ? -31.716 12.094 56.932 1.00 68.31 532 ARG A O 1
ATOM 4373 N N . ASP A 1 533 ? -32.632 13.917 57.863 1.00 71.06 533 ASP A N 1
ATOM 4374 C CA . ASP A 1 533 ? -32.841 14.590 56.576 1.00 71.06 533 ASP A CA 1
ATOM 4375 C C . ASP A 1 533 ? -31.509 15.110 55.997 1.00 71.06 533 ASP A C 1
ATOM 4377 O O . ASP A 1 533 ? -31.255 14.952 54.806 1.00 71.06 533 ASP A O 1
ATOM 4381 N N . GLU A 1 534 ? -30.624 15.676 56.831 1.00 73.62 534 GLU A N 1
ATOM 4382 C CA . GLU A 1 534 ? -29.287 16.128 56.400 1.00 73.62 534 GLU A CA 1
ATOM 4383 C C . GLU A 1 534 ? -28.309 14.958 56.155 1.00 73.62 534 GLU A C 1
ATOM 4385 O O . GLU A 1 534 ? -27.368 15.093 55.374 1.00 73.62 534 GLU A O 1
ATOM 4390 N N . GLU A 1 535 ? -28.503 13.824 56.826 1.00 75.50 535 GLU A N 1
ATOM 4391 C CA . GLU A 1 535 ? -27.745 12.578 56.676 1.00 75.50 535 GLU A CA 1
ATOM 4392 C C . GLU A 1 535 ? -28.214 11.820 55.438 1.00 75.50 535 GLU A C 1
ATOM 4394 O O . GLU A 1 535 ? -27.369 11.396 54.669 1.00 75.50 535 GLU A O 1
ATOM 4399 N N . ALA A 1 536 ? -29.518 11.764 55.146 1.00 76.19 536 ALA A N 1
ATOM 4400 C CA . ALA A 1 536 ? -30.027 11.174 53.906 1.00 76.19 536 ALA A CA 1
ATOM 4401 C C . ALA A 1 536 ? -29.531 11.919 52.654 1.00 76.19 536 ALA A C 1
ATOM 4403 O O . ALA A 1 536 ? -29.176 11.281 51.667 1.00 76.19 536 ALA A O 1
ATOM 4404 N N . GLU A 1 537 ? -29.467 13.255 52.696 1.00 78.50 537 GLU A N 1
ATOM 4405 C CA . GLU A 1 537 ? -28.966 14.063 51.575 1.00 78.50 537 GLU A CA 1
ATOM 4406 C C . GLU A 1 537 ? -27.441 13.897 51.400 1.00 78.50 537 GLU A C 1
ATOM 4408 O O . GLU A 1 537 ? -26.959 13.750 50.278 1.00 78.50 537 GLU A O 1
ATOM 4413 N N . ARG A 1 538 ? -26.674 13.810 52.502 1.00 80.81 538 ARG A N 1
ATOM 4414 C CA . ARG A 1 538 ? -25.234 13.483 52.452 1.00 80.81 538 ARG A CA 1
ATOM 4415 C C . ARG A 1 538 ? -24.967 12.041 52.025 1.00 80.81 538 ARG A C 1
ATOM 4417 O O . ARG A 1 538 ? -24.010 11.806 51.300 1.00 80.81 538 ARG A O 1
ATOM 4424 N N . GLU A 1 539 ? -25.793 11.088 52.446 1.00 79.69 539 GLU A N 1
ATOM 4425 C CA . GLU A 1 539 ? -25.703 9.686 52.033 1.00 79.69 539 GLU A CA 1
ATOM 4426 C C . GLU A 1 539 ? -26.007 9.522 50.539 1.00 79.69 539 GLU A C 1
ATOM 4428 O O . GLU A 1 539 ? -25.390 8.686 49.882 1.00 79.69 539 GLU A O 1
ATOM 4433 N N . GLU A 1 540 ? -26.937 10.306 49.985 1.00 82.56 540 GLU A N 1
ATOM 4434 C CA . GLU A 1 540 ? -27.235 10.314 48.549 1.00 82.56 540 GLU A CA 1
ATOM 4435 C C . GLU A 1 540 ? -26.082 10.934 47.743 1.00 82.56 540 GLU A C 1
ATOM 4437 O O . GLU A 1 540 ? -25.626 10.326 46.774 1.00 82.56 540 GLU A O 1
ATOM 4442 N N . GLU A 1 541 ? -25.529 12.071 48.184 1.00 79.06 541 GLU A N 1
ATOM 4443 C CA . GLU A 1 541 ? -24.346 12.677 47.552 1.00 79.06 541 GLU A CA 1
ATOM 4444 C C . GLU A 1 541 ? -23.102 11.772 47.644 1.00 79.06 541 GLU A C 1
ATOM 4446 O O . GLU A 1 541 ? -22.396 11.602 46.648 1.00 79.06 541 GLU A O 1
ATOM 4451 N N . GLU A 1 542 ? -22.856 11.123 48.790 1.00 81.56 542 GLU A N 1
ATOM 4452 C CA . GLU A 1 542 ? -21.761 10.155 48.943 1.00 81.56 542 GLU A CA 1
ATOM 4453 C C . GLU A 1 542 ? -21.964 8.898 48.090 1.00 81.56 542 GLU A C 1
ATOM 4455 O O . GLU A 1 542 ? -20.987 8.336 47.593 1.00 81.56 542 GLU A O 1
ATOM 4460 N N . ARG A 1 543 ? -23.207 8.431 47.901 1.00 81.88 543 ARG A N 1
ATOM 4461 C CA . ARG A 1 543 ? -23.501 7.305 46.998 1.00 81.88 543 ARG A CA 1
ATOM 4462 C C . ARG A 1 543 ? -23.227 7.671 45.548 1.00 81.88 543 ARG A C 1
ATOM 4464 O O . ARG A 1 543 ? -22.596 6.882 44.849 1.00 81.88 543 ARG A O 1
ATOM 4471 N N . ASP A 1 544 ? -23.642 8.855 45.114 1.00 79.69 544 ASP A N 1
ATOM 4472 C CA . ASP A 1 544 ? -23.393 9.346 43.758 1.00 79.69 544 ASP A CA 1
ATOM 4473 C C . ASP A 1 544 ? -21.895 9.587 43.497 1.00 79.69 544 ASP A C 1
ATOM 4475 O O . ASP A 1 544 ? -21.399 9.329 42.394 1.00 79.69 544 ASP A O 1
ATOM 4479 N N . GLU A 1 545 ? -21.151 10.066 44.499 1.00 85.00 545 GLU A N 1
ATOM 4480 C CA . GLU A 1 545 ? -19.699 10.243 44.415 1.00 85.00 545 GLU A CA 1
ATOM 4481 C C . GLU A 1 545 ? -18.969 8.893 44.380 1.00 85.00 545 GLU A C 1
ATOM 4483 O O . GLU A 1 545 ? -18.157 8.671 43.478 1.00 85.00 545 GLU A O 1
ATOM 4488 N N . LYS A 1 546 ? -19.335 7.943 45.253 1.00 83.81 546 LYS A N 1
ATOM 4489 C CA . LYS A 1 546 ? -18.805 6.567 45.225 1.00 83.81 546 LYS A CA 1
ATOM 4490 C C . LYS A 1 546 ? -19.115 5.865 43.903 1.00 83.81 546 LYS A C 1
ATOM 4492 O O . LYS A 1 546 ? -18.218 5.266 43.316 1.00 83.81 546 LYS A O 1
ATOM 4497 N N . GLU A 1 547 ? -20.329 6.001 43.364 1.00 85.81 547 GLU A N 1
ATOM 4498 C CA . GLU A 1 547 ? -20.694 5.409 42.070 1.00 85.81 547 GLU A CA 1
ATOM 4499 C C . GLU A 1 547 ? -19.893 6.039 40.910 1.00 85.81 547 GLU A C 1
ATOM 4501 O O . GLU A 1 547 ? -19.521 5.355 39.950 1.00 85.81 547 GLU A O 1
ATOM 4506 N N . ARG A 1 548 ? -19.586 7.343 40.976 1.00 83.38 548 ARG A N 1
ATOM 4507 C CA . ARG A 1 548 ? -18.706 8.002 39.996 1.00 83.38 548 ARG A CA 1
ATOM 4508 C C . ARG A 1 548 ? -17.268 7.513 40.103 1.00 83.38 548 ARG A C 1
ATOM 4510 O O . ARG A 1 548 ? -16.688 7.202 39.062 1.00 83.38 548 ARG A O 1
ATOM 4517 N N . GLU A 1 549 ? -16.723 7.408 41.311 1.00 86.88 549 GLU A N 1
ATOM 4518 C CA . GLU A 1 549 ? -15.375 6.882 41.536 1.00 86.88 549 GLU A CA 1
ATOM 4519 C C . GLU A 1 549 ? -15.251 5.419 41.096 1.00 86.88 549 GLU A C 1
ATOM 4521 O O . GLU A 1 549 ? -14.265 5.047 40.461 1.00 86.88 549 GLU A O 1
ATOM 4526 N N . GLU A 1 550 ? -16.254 4.583 41.369 1.00 86.44 550 GLU A N 1
ATOM 4527 C CA . GLU A 1 550 ? -16.291 3.189 40.918 1.00 86.44 550 GLU A CA 1
ATOM 4528 C C . GLU A 1 550 ? -16.370 3.090 39.394 1.00 86.44 550 GLU A C 1
ATOM 4530 O O . GLU A 1 550 ? -15.620 2.325 38.781 1.00 86.44 550 GLU A O 1
ATOM 4535 N N . LYS A 1 551 ? -17.215 3.906 38.749 1.00 84.88 551 LYS A N 1
ATOM 4536 C CA . LYS A 1 551 ? -17.282 3.980 37.280 1.00 84.88 551 LYS A CA 1
ATOM 4537 C C . LYS A 1 551 ? -15.977 4.482 36.669 1.00 84.88 551 LYS A C 1
ATOM 4539 O O . LYS A 1 551 ? -15.617 4.044 35.575 1.00 84.88 551 LYS A O 1
ATOM 4544 N N . GLU A 1 552 ? -15.275 5.401 37.324 1.00 84.75 552 GLU A N 1
ATOM 4545 C CA . GLU A 1 552 ? -13.984 5.907 36.861 1.00 84.75 552 GLU A CA 1
ATOM 4546 C C . GLU A 1 552 ? -12.880 4.854 37.013 1.00 84.75 552 GLU A C 1
ATOM 4548 O O . GLU A 1 552 ? -12.206 4.552 36.027 1.00 84.75 552 GLU A O 1
ATOM 4553 N N . LYS A 1 553 ? -12.791 4.188 38.172 1.00 88.38 553 LYS A N 1
ATOM 4554 C CA . LYS A 1 553 ? -11.875 3.059 38.411 1.00 88.38 553 LYS A CA 1
ATOM 4555 C C . LYS A 1 553 ? -12.139 1.894 37.455 1.00 88.38 553 LYS A C 1
ATOM 4557 O O . LYS A 1 553 ? -11.199 1.301 36.931 1.00 88.38 553 LYS A O 1
ATOM 4562 N N . ALA A 1 554 ? -13.403 1.580 37.160 1.00 86.31 554 ALA A N 1
ATOM 4563 C CA . ALA A 1 554 ? -13.761 0.556 36.177 1.00 86.31 554 ALA A CA 1
ATOM 4564 C C . ALA A 1 554 ? -13.295 0.929 34.759 1.00 86.31 554 ALA A C 1
ATOM 4566 O O . ALA A 1 554 ? -12.743 0.090 34.047 1.00 86.31 554 ALA A O 1
ATOM 4567 N N . ARG A 1 555 ? -13.455 2.199 34.359 1.00 84.25 555 ARG A N 1
ATOM 4568 C CA . ARG A 1 555 ? -12.955 2.706 33.070 1.00 84.25 555 ARG A CA 1
ATOM 4569 C C . ARG A 1 555 ? -11.432 2.716 32.997 1.00 84.25 555 ARG A C 1
ATOM 4571 O O . ARG A 1 555 ? -10.884 2.493 31.920 1.00 84.25 555 ARG A O 1
ATOM 4578 N N . GLU A 1 556 ? -10.750 2.992 34.102 1.00 88.88 556 GLU A N 1
ATOM 4579 C CA . GLU A 1 556 ? -9.290 2.948 34.180 1.00 88.88 556 GLU A CA 1
ATOM 4580 C C . GLU A 1 556 ? -8.773 1.511 34.036 1.00 88.88 556 GLU A C 1
ATOM 4582 O O . GLU A 1 556 ? -7.960 1.250 33.152 1.00 88.88 556 GLU A O 1
ATOM 4587 N N . LYS A 1 557 ? -9.355 0.549 34.767 1.00 88.62 557 LYS A N 1
ATOM 4588 C CA . LYS A 1 557 ? -9.050 -0.885 34.609 1.00 88.62 557 LYS A CA 1
ATOM 4589 C C . LYS A 1 557 ? -9.325 -1.392 33.188 1.00 88.62 557 LYS A C 1
ATOM 4591 O O . LYS A 1 557 ? -8.549 -2.177 32.643 1.00 88.62 557 LYS A O 1
ATOM 4596 N N . GLU A 1 558 ? -10.407 -0.938 32.553 1.00 86.19 558 GLU A N 1
ATOM 4597 C CA . GLU A 1 558 ? -10.714 -1.280 31.158 1.00 86.19 558 GLU A CA 1
ATOM 4598 C C . GLU A 1 558 ? -9.679 -0.691 30.183 1.00 86.19 558 GLU A C 1
ATOM 4600 O O . GLU A 1 558 ? -9.252 -1.375 29.249 1.00 86.19 558 GLU A O 1
ATOM 4605 N N . ARG A 1 559 ? -9.217 0.545 30.418 1.00 84.00 559 ARG A N 1
ATOM 4606 C CA . ARG A 1 559 ? -8.139 1.168 29.632 1.00 84.00 559 ARG A CA 1
ATOM 4607 C C . ARG A 1 559 ? -6.822 0.419 29.775 1.00 84.00 559 ARG A C 1
ATOM 4609 O O . ARG A 1 559 ? -6.210 0.126 28.753 1.00 84.00 559 ARG A O 1
ATOM 4616 N N . GLU A 1 560 ? -6.427 0.056 30.993 1.00 91.50 560 GLU A N 1
ATOM 4617 C CA . GLU A 1 560 ? -5.214 -0.733 31.232 1.00 91.50 560 GLU A CA 1
ATOM 4618 C C . GLU A 1 560 ? -5.288 -2.111 30.568 1.00 91.50 560 GLU A C 1
ATOM 4620 O O . GLU A 1 560 ? -4.313 -2.579 29.978 1.00 91.50 560 GLU A O 1
ATOM 4625 N N . LYS A 1 561 ? -6.458 -2.765 30.610 1.00 91.88 561 LYS A N 1
ATOM 4626 C CA . LYS A 1 561 ? -6.673 -4.045 29.925 1.00 91.88 561 LYS A CA 1
ATOM 4627 C C . LYS A 1 561 ? -6.530 -3.901 28.409 1.00 91.88 561 LYS A C 1
ATOM 4629 O O . LYS A 1 561 ? -5.842 -4.710 27.790 1.00 91.88 561 LYS A O 1
ATOM 4634 N N . MET A 1 562 ? -7.132 -2.866 27.819 1.00 81.19 562 MET A N 1
ATOM 4635 C CA . MET A 1 562 ? -6.994 -2.595 26.385 1.00 81.19 562 MET A CA 1
ATOM 4636 C C . MET A 1 562 ? -5.563 -2.214 25.993 1.00 81.19 562 MET A C 1
ATOM 4638 O O . MET A 1 562 ? -5.122 -2.556 24.898 1.00 81.19 562 MET A O 1
ATOM 4642 N N . GLU A 1 563 ? -4.824 -1.527 26.865 1.00 89.88 563 GLU A N 1
ATOM 4643 C CA . GLU A 1 563 ? -3.421 -1.186 26.628 1.00 89.88 563 GLU A CA 1
ATOM 4644 C C . GLU A 1 563 ? -2.532 -2.437 26.638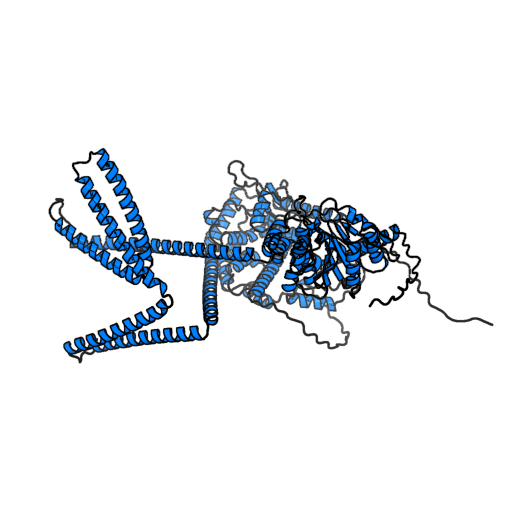 1.00 89.88 563 GLU A C 1
ATOM 4646 O O . GLU A 1 563 ? -1.797 -2.656 25.676 1.00 89.88 563 GLU A O 1
ATOM 4651 N N . LYS A 1 564 ? -2.694 -3.331 27.625 1.00 92.25 564 LYS A N 1
ATOM 4652 C CA . LYS A 1 564 ? -1.996 -4.631 27.668 1.00 92.25 564 LYS A CA 1
ATOM 4653 C C . LYS A 1 564 ? -2.325 -5.513 26.458 1.00 92.25 564 LYS A C 1
ATOM 4655 O O . LYS A 1 564 ? -1.428 -6.122 25.877 1.00 92.25 564 LYS A O 1
ATOM 4660 N N . GLU A 1 565 ? -3.590 -5.564 26.040 1.00 88.06 565 GLU A N 1
ATOM 4661 C CA . GLU A 1 565 ? -4.004 -6.321 24.850 1.00 88.06 565 GLU A CA 1
ATOM 4662 C C . GLU A 1 565 ? -3.392 -5.731 23.569 1.00 88.06 565 GLU A C 1
ATOM 4664 O O . GLU A 1 565 ? -2.903 -6.465 22.707 1.00 88.06 565 GLU A O 1
ATOM 4669 N N . LYS A 1 566 ? -3.344 -4.399 23.460 1.00 85.56 566 LYS A N 1
ATOM 4670 C CA . LYS A 1 566 ? -2.694 -3.709 22.343 1.00 85.56 566 LYS A CA 1
ATOM 4671 C C . LYS A 1 566 ? -1.192 -4.001 22.295 1.00 85.56 566 LYS A C 1
ATOM 4673 O O . LYS A 1 566 ? -0.683 -4.280 21.210 1.00 85.56 566 LYS A O 1
ATOM 4678 N N . GLU A 1 567 ? -0.501 -3.982 23.433 1.00 90.69 567 GLU A N 1
ATOM 4679 C CA . GLU A 1 567 ? 0.919 -4.344 23.523 1.00 90.69 567 GLU A CA 1
ATOM 4680 C C . GLU A 1 567 ? 1.166 -5.812 23.140 1.00 90.69 567 GLU A C 1
ATOM 4682 O O . GLU A 1 567 ? 2.121 -6.116 22.420 1.00 90.69 567 GLU A O 1
ATOM 4687 N N . GLU A 1 568 ? 0.293 -6.737 23.553 1.00 89.50 568 GLU A N 1
ATOM 4688 C CA . GLU A 1 568 ? 0.402 -8.150 23.175 1.00 89.50 568 GLU A CA 1
ATOM 4689 C C . GLU A 1 568 ? 0.189 -8.357 21.667 1.00 89.50 568 GLU A C 1
ATOM 4691 O O . GLU A 1 568 ? 0.944 -9.100 21.028 1.00 89.50 568 GLU A O 1
ATOM 4696 N N . ILE A 1 569 ? -0.805 -7.681 21.082 1.00 81.56 569 ILE A N 1
ATOM 4697 C CA . ILE A 1 569 ? -1.052 -7.692 19.636 1.00 81.56 569 ILE A CA 1
ATOM 4698 C C . ILE A 1 569 ? 0.147 -7.101 18.893 1.00 81.56 569 ILE A C 1
ATOM 4700 O O . ILE A 1 569 ? 0.595 -7.686 17.908 1.00 81.56 569 ILE A O 1
ATOM 4704 N N . GLU A 1 570 ? 0.706 -5.986 19.364 1.00 82.50 570 GLU A N 1
ATOM 4705 C CA . GLU A 1 570 ? 1.883 -5.361 18.758 1.00 82.50 570 GLU A CA 1
ATOM 4706 C C . GLU A 1 570 ? 3.108 -6.285 18.821 1.00 82.50 570 GLU A C 1
ATOM 4708 O O . GLU A 1 570 ? 3.807 -6.450 17.816 1.00 82.50 570 GLU A O 1
ATOM 4713 N N . ARG A 1 571 ? 3.319 -6.986 19.945 1.00 87.81 571 ARG A N 1
ATOM 4714 C CA . ARG A 1 571 ? 4.373 -8.003 20.079 1.00 87.81 571 ARG A CA 1
ATOM 4715 C C . ARG A 1 571 ? 4.175 -9.158 19.097 1.00 87.81 571 ARG A C 1
ATOM 4717 O O . ARG A 1 571 ? 5.111 -9.493 18.373 1.00 87.81 571 ARG A O 1
ATOM 4724 N N . LYS A 1 572 ? 2.967 -9.727 19.012 1.00 83.69 572 LYS A N 1
ATOM 4725 C CA . LYS A 1 572 ? 2.650 -10.815 18.064 1.00 83.69 572 LYS A CA 1
ATOM 4726 C C . LYS A 1 572 ? 2.805 -10.364 16.612 1.00 83.69 572 LYS A C 1
ATOM 4728 O O . LYS A 1 572 ? 3.351 -11.099 15.795 1.00 83.69 572 LYS A O 1
ATOM 4733 N N . MET A 1 573 ? 2.379 -9.145 16.284 1.00 74.81 573 MET A N 1
ATOM 4734 C CA . MET A 1 573 ? 2.547 -8.566 14.948 1.00 74.81 573 MET A CA 1
ATOM 4735 C C . MET A 1 573 ? 4.021 -8.361 14.600 1.00 74.81 573 MET A C 1
ATOM 4737 O O . MET A 1 573 ? 4.417 -8.623 13.464 1.00 74.81 573 MET A O 1
ATOM 4741 N N . LYS A 1 574 ? 4.846 -7.948 15.567 1.00 79.00 574 LYS A N 1
ATOM 4742 C CA . LYS A 1 574 ? 6.293 -7.811 15.390 1.00 79.00 574 LYS A CA 1
ATOM 4743 C C . LYS A 1 574 ? 6.976 -9.166 15.194 1.00 79.00 574 LYS A C 1
ATOM 4745 O O . LYS A 1 574 ? 7.751 -9.304 14.254 1.00 79.00 574 LYS A O 1
ATOM 4750 N N . GLU A 1 575 ? 6.637 -10.175 15.993 1.00 81.19 575 GLU A N 1
ATOM 4751 C CA . GLU A 1 575 ? 7.147 -11.547 15.832 1.00 81.19 575 GLU A CA 1
ATOM 4752 C C . GLU A 1 575 ? 6.749 -12.151 14.477 1.00 81.19 575 GLU A C 1
ATOM 4754 O O . GLU A 1 575 ? 7.572 -12.755 13.785 1.00 81.19 575 GLU A O 1
ATOM 4759 N N . LEU A 1 576 ? 5.499 -11.946 14.047 1.00 77.44 576 LEU A N 1
ATOM 4760 C CA . LEU A 1 576 ? 5.040 -12.367 12.724 1.00 77.44 576 LEU A CA 1
ATOM 4761 C C . LEU A 1 576 ? 5.783 -11.620 11.613 1.00 77.44 576 LEU A C 1
ATOM 4763 O O . LEU A 1 576 ? 6.209 -12.251 10.650 1.00 77.44 576 LEU A O 1
ATOM 4767 N N . ALA A 1 577 ? 5.989 -10.306 11.746 1.00 76.06 577 ALA A N 1
ATOM 4768 C CA . ALA A 1 577 ? 6.742 -9.507 10.781 1.00 76.06 577 ALA A CA 1
ATOM 4769 C C . ALA A 1 577 ? 8.221 -9.925 10.692 1.00 76.06 577 ALA A C 1
ATOM 4771 O O . ALA A 1 577 ? 8.784 -9.977 9.596 1.00 76.06 577 ALA A O 1
ATOM 4772 N N . GLU A 1 578 ? 8.841 -10.279 11.819 1.00 80.75 578 GLU A N 1
ATOM 4773 C CA . GLU A 1 578 ? 10.215 -10.786 11.880 1.00 80.75 578 GLU A CA 1
ATOM 4774 C C . GLU A 1 578 ? 10.352 -12.157 11.202 1.00 80.75 578 GLU A C 1
ATOM 4776 O O . GLU A 1 578 ? 11.355 -12.398 10.527 1.00 80.75 578 GLU A O 1
ATOM 4781 N N . ASN A 1 579 ? 9.320 -13.002 11.270 1.00 82.38 579 ASN A N 1
ATOM 4782 C CA . ASN A 1 579 ? 9.299 -14.329 10.649 1.00 82.38 579 ASN A CA 1
ATOM 4783 C C . ASN A 1 579 ? 8.836 -14.347 9.182 1.00 82.38 579 ASN A C 1
ATOM 4785 O O . ASN A 1 579 ? 8.866 -15.406 8.552 1.00 82.38 579 ASN A O 1
ATOM 4789 N N . LYS A 1 580 ? 8.439 -13.204 8.603 1.00 88.88 580 LYS A N 1
ATOM 4790 C CA . LYS A 1 580 ? 8.064 -13.151 7.181 1.00 88.88 580 LYS A CA 1
ATOM 4791 C C . LYS A 1 580 ? 9.246 -13.556 6.281 1.00 88.88 580 LYS A C 1
ATOM 4793 O O . LYS A 1 580 ? 10.383 -13.142 6.556 1.00 88.88 580 LYS A O 1
ATOM 4798 N N . PRO A 1 581 ? 8.999 -14.318 5.197 1.00 92.38 581 PRO A N 1
ATOM 4799 C CA . PRO A 1 581 ? 10.019 -14.619 4.197 1.00 92.38 581 PRO A CA 1
ATOM 4800 C C . PRO A 1 581 ? 10.619 -13.338 3.606 1.00 92.38 581 PRO A C 1
ATOM 4802 O O . PRO A 1 581 ? 9.959 -12.297 3.590 1.00 92.38 581 PRO A O 1
ATOM 4805 N N . ILE A 1 582 ? 11.856 -13.410 3.099 1.00 93.44 582 ILE A N 1
ATOM 4806 C CA . ILE A 1 582 ? 12.550 -12.245 2.514 1.00 93.44 582 ILE A CA 1
ATOM 4807 C C . ILE A 1 582 ? 11.686 -11.600 1.426 1.00 93.44 582 ILE A C 1
ATOM 4809 O O . ILE A 1 582 ? 11.501 -10.390 1.435 1.00 93.44 582 ILE A O 1
ATOM 4813 N N . TYR A 1 583 ? 11.084 -12.419 0.560 1.00 95.62 583 TYR A N 1
ATOM 4814 C CA . TYR A 1 583 ? 10.213 -11.955 -0.519 1.00 95.62 583 TYR A CA 1
ATOM 4815 C C . TYR A 1 583 ? 9.118 -11.001 -0.027 1.00 95.62 583 TYR A C 1
ATOM 4817 O O . TYR A 1 583 ? 8.975 -9.901 -0.540 1.00 95.62 583 TYR A O 1
ATOM 4825 N N . GLU A 1 584 ? 8.375 -11.399 1.007 1.00 95.50 584 GLU A N 1
ATOM 4826 C CA . GLU A 1 584 ? 7.234 -10.639 1.525 1.00 95.50 584 GLU A CA 1
ATOM 4827 C C . GLU A 1 584 ? 7.670 -9.346 2.234 1.00 95.50 584 GLU A C 1
ATOM 4829 O O . GLU A 1 584 ? 6.961 -8.339 2.210 1.00 95.50 584 GLU A O 1
ATOM 4834 N N . LYS A 1 585 ? 8.848 -9.360 2.870 1.00 93.81 585 LYS A N 1
ATOM 4835 C CA . LYS A 1 585 ? 9.443 -8.158 3.470 1.00 93.81 585 LYS A CA 1
ATOM 4836 C C . LYS A 1 585 ? 9.809 -7.139 2.396 1.00 93.81 585 LYS A C 1
ATOM 4838 O O . LYS A 1 585 ? 9.468 -5.970 2.543 1.00 93.81 585 LYS A O 1
ATOM 4843 N N . GLU A 1 586 ? 10.452 -7.590 1.322 1.00 95.12 586 GLU A N 1
ATOM 4844 C CA . GLU A 1 586 ? 10.859 -6.713 0.225 1.00 95.12 586 GLU A CA 1
ATOM 4845 C C . GLU A 1 586 ? 9.661 -6.243 -0.607 1.00 95.12 586 GLU A C 1
ATOM 4847 O O . GLU A 1 586 ? 9.573 -5.060 -0.930 1.00 95.12 586 GLU A O 1
ATOM 4852 N N . PHE A 1 587 ? 8.674 -7.113 -0.849 1.00 96.19 587 PHE A N 1
ATOM 4853 C CA . PHE A 1 587 ? 7.429 -6.749 -1.529 1.00 96.19 587 PHE A CA 1
ATOM 4854 C C . PHE A 1 587 ? 6.678 -5.617 -0.809 1.00 96.19 587 PHE A C 1
ATOM 4856 O O . PHE A 1 587 ? 6.177 -4.691 -1.443 1.00 96.19 587 PHE A O 1
ATOM 4863 N N . GLN A 1 588 ? 6.654 -5.628 0.529 1.00 95.06 588 GLN A N 1
ATOM 4864 C CA . GLN A 1 588 ? 6.047 -4.544 1.311 1.00 95.06 588 GLN A CA 1
ATOM 4865 C C . GLN A 1 588 ? 6.740 -3.191 1.111 1.00 95.06 588 GLN A C 1
ATOM 4867 O O . GLN A 1 588 ? 6.062 -2.166 1.176 1.00 95.06 588 GLN A O 1
ATOM 4872 N N . LEU A 1 589 ? 8.052 -3.170 0.852 1.00 93.81 589 LEU A N 1
ATOM 4873 C CA . LEU A 1 589 ? 8.799 -1.934 0.600 1.00 93.81 589 LEU A CA 1
ATOM 4874 C C . LEU A 1 589 ? 8.527 -1.363 -0.797 1.00 93.81 589 LEU A C 1
ATOM 4876 O O . LEU A 1 589 ? 8.512 -0.147 -0.960 1.00 93.81 589 LEU A O 1
ATOM 4880 N N . ILE A 1 590 ? 8.269 -2.223 -1.785 1.00 95.94 590 ILE A N 1
ATOM 4881 C CA . ILE A 1 590 ? 7.987 -1.822 -3.175 1.00 95.94 590 ILE A CA 1
ATOM 4882 C C . ILE A 1 590 ? 6.493 -1.706 -3.493 1.00 95.94 590 ILE A C 1
ATOM 4884 O O . ILE A 1 590 ? 6.134 -1.510 -4.649 1.00 95.94 590 ILE A O 1
ATOM 4888 N N . ARG A 1 591 ? 5.608 -1.822 -2.497 1.00 95.12 591 ARG A N 1
ATOM 4889 C CA . ARG A 1 591 ? 4.155 -1.870 -2.715 1.00 95.12 591 ARG A CA 1
ATOM 4890 C C . ARG A 1 591 ? 3.600 -0.637 -3.429 1.00 95.12 591 ARG A C 1
ATOM 4892 O O . ARG A 1 591 ? 2.692 -0.777 -4.242 1.00 95.12 591 ARG A O 1
ATOM 4899 N N . GLU A 1 592 ? 4.120 0.548 -3.114 1.00 94.19 592 GLU A N 1
ATOM 4900 C CA . GLU A 1 592 ? 3.693 1.788 -3.774 1.00 94.19 592 GLU A CA 1
ATOM 4901 C C . GLU A 1 592 ? 4.212 1.859 -5.226 1.00 94.19 592 GLU A C 1
ATOM 4903 O O . GLU A 1 592 ? 3.367 1.922 -6.117 1.00 94.19 592 GLU A O 1
ATOM 4908 N N . PRO A 1 593 ? 5.525 1.688 -5.518 1.00 91.06 593 PRO A N 1
ATOM 4909 C CA . PRO A 1 593 ? 6.011 1.572 -6.900 1.00 91.06 593 PRO A CA 1
ATOM 4910 C C . PRO A 1 593 ? 5.315 0.486 -7.731 1.00 91.06 593 PRO A C 1
ATOM 4912 O O . PRO A 1 593 ? 5.081 0.674 -8.920 1.00 91.06 593 PRO A O 1
ATOM 4915 N N . TYR A 1 594 ? 4.978 -0.649 -7.109 1.00 95.12 594 TYR A N 1
ATOM 4916 C CA . TYR A 1 594 ? 4.215 -1.731 -7.732 1.00 95.12 594 TYR A CA 1
ATOM 4917 C C . TYR A 1 594 ? 2.839 -1.251 -8.200 1.00 95.12 594 TYR A C 1
ATOM 4919 O O . TYR A 1 594 ? 2.473 -1.506 -9.341 1.00 95.12 594 TYR A O 1
ATOM 4927 N N . ARG A 1 595 ? 2.082 -0.547 -7.344 1.00 94.25 595 ARG A N 1
ATOM 4928 C CA . ARG A 1 595 ? 0.752 -0.027 -7.701 1.00 94.25 595 ARG A CA 1
ATOM 4929 C C . ARG A 1 595 ? 0.833 1.014 -8.805 1.00 94.25 595 ARG A C 1
ATOM 4931 O O . ARG A 1 595 ? 0.079 0.920 -9.760 1.00 94.25 595 ARG A O 1
ATOM 4938 N N . GLU A 1 596 ? 1.766 1.956 -8.690 1.00 92.50 596 GLU A N 1
ATOM 4939 C CA . GLU A 1 596 ? 1.963 2.994 -9.706 1.00 92.50 596 GLU A CA 1
ATOM 4940 C C . GLU A 1 596 ? 2.287 2.373 -11.071 1.00 92.50 596 GLU A C 1
ATOM 4942 O O . GLU A 1 596 ? 1.645 2.696 -12.067 1.00 92.50 596 GLU A O 1
ATOM 4947 N N . LEU A 1 597 ? 3.224 1.418 -11.115 1.00 91.31 597 LEU A N 1
ATOM 4948 C CA . LEU A 1 597 ? 3.573 0.715 -12.349 1.00 91.31 597 LEU A CA 1
ATOM 4949 C C . LEU A 1 597 ? 2.408 -0.133 -12.886 1.00 91.31 597 LEU A C 1
ATOM 4951 O O . LEU A 1 597 ? 2.217 -0.198 -14.098 1.00 91.31 597 LEU A O 1
ATOM 4955 N N . MET A 1 598 ? 1.655 -0.791 -12.002 1.00 95.31 598 MET A N 1
ATOM 4956 C CA . MET A 1 598 ? 0.489 -1.599 -12.362 1.00 95.31 598 MET A CA 1
ATOM 4957 C C . MET A 1 598 ? -0.586 -0.745 -13.034 1.00 95.31 598 MET A C 1
ATOM 4959 O O . MET A 1 598 ? -1.021 -1.083 -14.130 1.00 95.31 598 MET A O 1
ATOM 4963 N N . ASP A 1 599 ? -0.963 0.372 -12.410 1.00 92.00 599 ASP A N 1
ATOM 4964 C CA . ASP A 1 599 ? -1.990 1.281 -12.921 1.00 92.00 599 ASP A CA 1
ATOM 4965 C C . ASP A 1 599 ? -1.546 1.916 -14.251 1.00 92.00 599 ASP A C 1
ATOM 4967 O O . ASP A 1 599 ? -2.324 1.975 -15.204 1.00 92.00 599 ASP A O 1
ATOM 4971 N N . GLU A 1 600 ? -0.277 2.332 -14.360 1.00 89.56 600 GLU A N 1
ATOM 4972 C CA . GLU A 1 600 ? 0.272 2.894 -15.601 1.00 89.56 600 GLU A CA 1
ATOM 4973 C C . GLU A 1 600 ? 0.290 1.876 -16.748 1.00 89.56 600 GLU A C 1
ATOM 4975 O O . GLU A 1 600 ? -0.100 2.196 -17.874 1.00 89.56 600 GLU A O 1
ATOM 4980 N N . LEU A 1 601 ? 0.770 0.653 -16.497 1.00 90.38 601 LEU A N 1
ATOM 4981 C CA . LEU A 1 601 ? 0.829 -0.376 -17.532 1.00 90.38 601 LEU A CA 1
ATOM 4982 C C . LEU A 1 601 ? -0.558 -0.897 -17.901 1.00 90.38 601 LEU A C 1
ATOM 4984 O O . LEU A 1 601 ? -0.782 -1.162 -19.082 1.00 90.38 601 LEU A O 1
ATOM 4988 N N . ASP A 1 602 ? -1.486 -1.001 -16.950 1.00 91.38 602 ASP A N 1
ATOM 4989 C CA . ASP A 1 602 ? -2.879 -1.326 -17.250 1.00 91.38 602 ASP A CA 1
ATOM 4990 C C . ASP A 1 602 ? -3.506 -0.245 -18.136 1.00 91.38 602 ASP A C 1
ATOM 4992 O O . ASP A 1 602 ? -4.082 -0.563 -19.171 1.00 91.38 602 ASP A O 1
ATOM 4996 N N . GLU A 1 603 ? -3.289 1.040 -17.836 1.00 87.69 603 GLU A N 1
ATOM 4997 C CA . GLU A 1 603 ? -3.753 2.133 -18.697 1.00 87.69 603 GLU A CA 1
ATOM 4998 C C . GLU A 1 603 ? -3.124 2.076 -20.103 1.00 87.69 603 GLU A C 1
ATOM 5000 O O . GLU A 1 603 ? -3.774 2.397 -21.098 1.00 87.69 603 GLU A O 1
ATOM 5005 N N . ILE A 1 604 ? -1.865 1.656 -20.223 1.00 84.88 604 ILE A N 1
ATOM 5006 C CA . ILE A 1 604 ? -1.176 1.533 -21.515 1.00 84.88 604 ILE A CA 1
ATOM 5007 C C . ILE A 1 604 ? -1.695 0.342 -22.331 1.00 84.88 604 ILE A C 1
ATOM 5009 O O . ILE A 1 604 ? -1.897 0.469 -23.543 1.00 84.88 604 ILE A O 1
ATOM 5013 N N . LEU A 1 605 ? -1.845 -0.821 -21.696 1.00 85.19 605 LEU A N 1
ATOM 5014 C CA . LEU A 1 605 ? -2.206 -2.085 -22.346 1.00 85.19 605 LEU A CA 1
ATOM 5015 C C . LEU A 1 605 ? -3.708 -2.180 -22.601 1.00 85.19 605 LEU A C 1
ATOM 5017 O O . LEU A 1 605 ? -4.137 -2.655 -23.654 1.00 85.19 605 LEU A O 1
ATOM 5021 N N . ASN A 1 606 ? -4.491 -1.666 -21.661 1.00 83.00 606 ASN A N 1
ATOM 5022 C CA . ASN A 1 606 ? -5.937 -1.585 -21.693 1.00 83.00 606 ASN A CA 1
ATOM 5023 C C . ASN A 1 606 ? -6.352 -0.109 -21.710 1.00 83.00 606 ASN A C 1
ATOM 5025 O O . ASN A 1 606 ? -7.015 0.342 -20.774 1.00 83.00 606 ASN A O 1
ATOM 5029 N N . PRO A 1 607 ? -6.004 0.665 -22.764 1.00 70.62 607 PRO A N 1
ATOM 5030 C CA . PRO A 1 607 ? -6.324 2.082 -22.813 1.00 70.62 607 PRO A CA 1
ATOM 5031 C C . PRO A 1 607 ? -7.818 2.260 -22.626 1.00 70.62 607 PRO A C 1
ATOM 5033 O O . PRO A 1 607 ? -8.631 1.938 -23.503 1.00 70.62 607 PRO A O 1
ATOM 5036 N N . THR A 1 608 ? -8.180 2.783 -21.453 1.00 57.34 608 THR A N 1
ATOM 5037 C CA . THR A 1 608 ? -9.533 3.240 -21.209 1.00 57.34 608 THR A CA 1
ATOM 5038 C C . THR A 1 608 ? -9.816 4.247 -22.309 1.00 57.34 608 THR A C 1
ATOM 5040 O O . THR A 1 608 ? -9.057 5.176 -22.580 1.00 57.34 608 THR A O 1
ATOM 5043 N N . THR A 1 609 ? -10.902 4.029 -23.035 1.00 50.66 609 THR A N 1
ATOM 5044 C CA . THR A 1 609 ? -11.216 4.719 -24.298 1.00 50.66 609 THR A CA 1
ATOM 5045 C C . THR A 1 609 ? -11.300 6.249 -24.193 1.00 50.66 609 THR A C 1
ATOM 5047 O O . THR A 1 609 ? -11.490 6.933 -25.193 1.00 50.66 609 THR A O 1
ATOM 5050 N N . ALA A 1 610 ? -11.199 6.798 -22.983 1.00 50.44 610 ALA A N 1
ATOM 5051 C CA . ALA A 1 610 ? -11.067 8.217 -22.718 1.00 50.44 610 ALA A CA 1
ATOM 5052 C C . ALA A 1 610 ? -9.722 8.812 -23.192 1.00 50.44 610 ALA A C 1
ATOM 5054 O O . ALA A 1 610 ? -9.712 9.985 -23.559 1.00 50.44 610 ALA A O 1
ATOM 5055 N N . SER A 1 611 ? -8.621 8.045 -23.240 1.00 44.38 611 SER A N 1
ATOM 5056 C CA . SER A 1 611 ? -7.267 8.586 -23.482 1.00 44.38 611 SER A CA 1
ATOM 5057 C C . SER A 1 611 ? -6.859 8.720 -24.961 1.00 44.38 611 SER A C 1
ATOM 5059 O O . SER A 1 611 ? -5.946 9.480 -25.277 1.00 44.38 611 SER A O 1
ATOM 5061 N N . GLN A 1 612 ? -7.560 8.068 -25.901 1.00 44.72 612 GLN A N 1
ATOM 5062 C CA . GLN A 1 612 ? -7.243 8.103 -27.346 1.00 44.72 612 GLN A CA 1
ATOM 5063 C C . GLN A 1 612 ? -8.333 8.757 -28.212 1.00 44.72 612 GLN A C 1
ATOM 5065 O O . GLN A 1 612 ? -8.600 8.347 -29.346 1.00 44.72 612 GLN A O 1
ATOM 5070 N N . VAL A 1 613 ? -8.978 9.807 -27.700 1.00 42.62 613 VAL A N 1
ATOM 5071 C CA . VAL A 1 613 ? -10.007 10.543 -28.447 1.00 42.62 613 VAL A CA 1
ATOM 5072 C C . VAL A 1 613 ? -9.344 11.533 -29.406 1.00 42.62 613 VAL A C 1
ATOM 5074 O O . VAL A 1 613 ? -9.111 12.693 -29.075 1.00 42.62 613 VAL A O 1
ATOM 5077 N N . THR A 1 614 ? -9.064 11.095 -30.632 1.00 44.06 614 THR A N 1
ATOM 5078 C CA . THR A 1 614 ? -8.787 12.023 -31.737 1.00 44.06 614 THR A CA 1
ATOM 5079 C C . THR A 1 614 ? -10.090 12.310 -32.477 1.00 44.06 614 THR A C 1
ATOM 5081 O O . THR A 1 614 ? -10.654 11.454 -33.156 1.00 44.06 614 THR A O 1
ATOM 5084 N N . PHE A 1 615 ? -10.608 13.532 -32.336 1.00 44.09 615 PHE A N 1
ATOM 5085 C CA . PHE A 1 615 ? -11.739 13.985 -33.141 1.00 44.09 615 PHE A CA 1
ATOM 5086 C C . PHE A 1 615 ? -11.250 14.229 -34.573 1.00 44.09 615 PHE A C 1
ATOM 5088 O O . PHE A 1 615 ? -10.633 15.253 -34.863 1.00 44.09 615 PHE A O 1
ATOM 5095 N N . THR A 1 616 ? -11.511 13.300 -35.495 1.00 46.88 616 THR A N 1
ATOM 5096 C CA . THR A 1 616 ? -11.319 13.582 -36.922 1.00 46.88 616 THR A CA 1
ATOM 5097 C C . THR A 1 616 ? -12.310 14.667 -37.330 1.00 46.88 616 THR A C 1
ATOM 5099 O O . THR A 1 616 ? -13.521 14.455 -37.294 1.00 46.88 616 THR A O 1
ATOM 5102 N N . SER A 1 617 ? -11.803 15.835 -37.720 1.00 43.88 617 SER A N 1
ATOM 5103 C CA . SER A 1 617 ? -12.597 17.040 -37.982 1.00 43.88 617 SER A CA 1
ATOM 5104 C C . SER A 1 617 ? -13.523 16.954 -39.202 1.00 43.88 617 SER A C 1
ATOM 5106 O O . SER A 1 617 ? -14.244 17.909 -39.479 1.00 43.88 617 SER A O 1
ATOM 5108 N N . THR A 1 618 ? -13.551 15.844 -39.949 1.00 46.75 618 THR A N 1
ATOM 5109 C CA . THR A 1 618 ? -14.329 15.755 -41.191 1.00 46.75 618 THR A CA 1
ATOM 5110 C C . THR A 1 618 ? -14.821 14.332 -41.508 1.00 46.75 618 THR A C 1
ATOM 5112 O O . THR A 1 618 ? -14.046 13.445 -41.842 1.00 46.75 618 THR A O 1
ATOM 5115 N N . GLY A 1 619 ? -16.147 14.133 -41.505 1.00 47.03 619 GLY A N 1
ATOM 5116 C CA . GLY A 1 619 ? -16.803 13.406 -42.604 1.00 47.03 619 GLY A CA 1
ATOM 5117 C C . GLY A 1 619 ? -17.428 12.019 -42.390 1.00 47.03 619 GLY A C 1
ATOM 5118 O O . GLY A 1 619 ? -18.083 11.555 -43.323 1.00 47.03 619 GLY A O 1
ATOM 5119 N N . THR A 1 620 ? -17.323 11.343 -41.245 1.00 47.50 620 THR A N 1
ATOM 5120 C CA . THR A 1 620 ? -17.941 10.006 -41.082 1.00 47.50 620 THR A CA 1
ATOM 5121 C C . THR A 1 620 ? -19.325 10.058 -40.427 1.00 47.50 620 THR A C 1
ATOM 5123 O O . THR A 1 620 ? -19.540 10.674 -39.386 1.00 47.50 620 THR A O 1
ATOM 5126 N N . ARG A 1 621 ? -20.298 9.414 -41.089 1.00 47.66 621 ARG A N 1
ATOM 5127 C CA . ARG A 1 621 ? -21.706 9.323 -40.673 1.00 47.66 621 ARG A CA 1
ATOM 5128 C C . ARG A 1 621 ? -21.829 8.688 -39.282 1.00 47.66 621 ARG A C 1
ATOM 5130 O O . ARG A 1 621 ? -21.317 7.598 -39.046 1.00 47.66 621 ARG A O 1
ATOM 5137 N N . LEU A 1 622 ? -22.551 9.375 -38.401 1.00 49.03 622 LEU A N 1
ATOM 5138 C CA . LEU A 1 622 ? -22.835 9.000 -37.016 1.00 49.03 622 LEU A CA 1
ATOM 5139 C C . LEU A 1 622 ? -23.554 7.640 -36.958 1.00 49.03 622 LEU A C 1
ATOM 5141 O O . LEU A 1 622 ? -24.614 7.469 -37.561 1.00 49.03 622 LEU A O 1
ATOM 5145 N N . ASN A 1 623 ? -22.992 6.664 -36.237 1.00 55.59 623 ASN A N 1
ATOM 5146 C CA . ASN A 1 623 ? -23.619 5.351 -36.076 1.00 55.59 623 ASN A CA 1
ATOM 5147 C C . ASN A 1 623 ? -24.650 5.396 -34.935 1.00 55.59 623 ASN A C 1
ATOM 5149 O O . ASN A 1 623 ? -24.338 5.149 -33.769 1.00 55.59 623 ASN A O 1
ATOM 5153 N N . ILE A 1 624 ? -25.888 5.736 -35.296 1.00 51.38 624 ILE A N 1
ATOM 5154 C CA . ILE A 1 624 ? -27.004 5.982 -34.372 1.00 51.38 624 ILE A CA 1
ATOM 5155 C C . ILE A 1 624 ? -27.293 4.763 -33.471 1.00 51.38 624 ILE A C 1
ATOM 5157 O O . ILE A 1 624 ? -27.559 4.935 -32.285 1.00 51.38 624 ILE A O 1
ATOM 5161 N N . LYS A 1 625 ? -27.134 3.524 -33.967 1.00 52.16 625 LYS A N 1
ATOM 5162 C CA . LYS A 1 625 ? -27.305 2.299 -33.155 1.00 52.16 625 LYS A CA 1
ATOM 5163 C C . LYS A 1 625 ? -26.317 2.231 -31.981 1.00 52.16 625 LYS A C 1
ATOM 5165 O O . LYS A 1 625 ? -26.715 1.874 -30.876 1.00 52.16 625 LYS A O 1
ATOM 5170 N N . LYS A 1 626 ? -25.053 2.623 -32.194 1.00 56.28 626 LYS A N 1
ATOM 5171 C CA . LYS A 1 626 ? -24.033 2.683 -31.129 1.00 56.28 626 LYS A CA 1
ATOM 5172 C C . LYS A 1 626 ? -24.281 3.827 -30.144 1.00 56.28 626 LYS A C 1
ATOM 5174 O O . LYS A 1 626 ? -24.015 3.654 -28.963 1.00 56.28 626 LYS A O 1
ATOM 5179 N N . LEU A 1 627 ? -24.838 4.954 -30.601 1.00 53.50 627 LEU A N 1
ATOM 5180 C CA . LEU A 1 627 ? -25.223 6.072 -29.724 1.00 53.50 627 LEU A CA 1
ATOM 5181 C C . LEU A 1 627 ? -26.324 5.644 -28.743 1.00 53.50 627 LEU A C 1
ATOM 5183 O O . LEU A 1 627 ? -26.247 5.964 -27.560 1.00 53.50 627 LEU A O 1
ATOM 5187 N N . PHE A 1 628 ? -27.319 4.892 -29.223 1.00 50.72 628 PHE A N 1
ATOM 5188 C CA . PHE A 1 628 ? -28.416 4.416 -28.381 1.00 50.72 628 PHE A CA 1
ATOM 5189 C C . PHE A 1 628 ? -27.974 3.347 -27.376 1.00 50.72 628 PHE A C 1
ATOM 5191 O O . PHE A 1 628 ? -28.313 3.480 -26.201 1.00 50.72 628 PHE A O 1
ATOM 5198 N N . LEU A 1 629 ? -27.154 2.370 -27.788 1.00 52.88 629 LEU A N 1
ATOM 5199 C CA . LEU A 1 629 ? -26.531 1.387 -26.884 1.00 52.88 629 LEU A CA 1
ATOM 5200 C C . LEU A 1 629 ? -25.678 2.064 -25.798 1.00 52.88 629 LEU A C 1
ATOM 5202 O O . LEU A 1 629 ? -25.859 1.787 -24.615 1.00 52.88 629 LEU A O 1
ATOM 5206 N N . TRP A 1 630 ? -24.847 3.037 -26.185 1.00 54.31 630 TRP A N 1
ATOM 5207 C CA . TRP A 1 630 ? -24.050 3.842 -25.255 1.00 54.31 630 TRP A CA 1
ATOM 5208 C C . TRP A 1 630 ? -24.914 4.628 -24.258 1.00 54.31 630 TRP A C 1
ATOM 5210 O O . TRP A 1 630 ? -24.603 4.678 -23.071 1.00 54.31 630 TRP A O 1
ATOM 5220 N N . SER A 1 631 ? -26.028 5.214 -24.713 1.00 47.28 631 SER A N 1
ATOM 5221 C CA . SER A 1 631 ? -26.934 5.980 -23.845 1.00 47.28 631 SER A CA 1
ATOM 5222 C C . SER A 1 631 ? -27.777 5.107 -22.906 1.00 47.28 631 SER A C 1
ATOM 5224 O O . SER A 1 631 ? -28.056 5.524 -21.785 1.00 47.28 631 SER A O 1
ATOM 5226 N N . GLY A 1 632 ? -28.170 3.903 -23.339 1.00 50.59 632 GLY A N 1
ATOM 5227 C CA . GLY A 1 632 ? -28.982 2.975 -22.548 1.00 50.59 632 GLY A CA 1
ATOM 5228 C C . GLY A 1 632 ? -28.188 2.272 -21.446 1.00 50.59 632 GLY A C 1
ATOM 5229 O O . GLY A 1 632 ? -28.695 2.104 -20.344 1.00 50.59 632 GLY A O 1
ATOM 5230 N N . GLN A 1 633 ? -26.923 1.928 -21.706 1.00 52.09 633 GLN A N 1
ATOM 5231 C CA . GLN A 1 633 ? -26.067 1.234 -20.735 1.00 52.09 633 GLN A CA 1
ATOM 5232 C C . GLN A 1 633 ? -25.494 2.177 -19.664 1.00 52.09 633 GLN A C 1
ATOM 5234 O O . GLN A 1 633 ? -25.342 1.782 -18.511 1.00 52.09 633 GLN A O 1
ATOM 5239 N N . ARG A 1 634 ? -25.298 3.466 -19.983 1.00 48.97 634 ARG A N 1
ATOM 5240 C CA . ARG A 1 634 ? -24.875 4.480 -18.999 1.00 48.97 634 ARG A CA 1
ATOM 5241 C C . ARG A 1 634 ? -25.954 4.807 -17.955 1.00 48.97 634 ARG A C 1
ATOM 5243 O O . ARG A 1 634 ? -25.618 5.235 -16.857 1.00 48.97 634 ARG A O 1
ATOM 5250 N N . GLY A 1 635 ? -27.230 4.577 -18.278 1.00 47.44 635 GLY A N 1
ATOM 5251 C CA . GLY A 1 635 ? -28.345 4.713 -17.334 1.00 47.44 635 GLY A CA 1
ATOM 5252 C C . GLY A 1 635 ? -28.414 3.604 -16.274 1.00 47.44 635 GLY A C 1
ATOM 5253 O O . GLY A 1 635 ? -29.113 3.777 -15.285 1.00 47.44 635 GLY A O 1
ATOM 5254 N N . GLY A 1 636 ? -27.680 2.497 -16.454 1.00 46.28 636 GLY A N 1
ATOM 5255 C CA . GLY A 1 636 ? -27.679 1.331 -15.559 1.00 46.28 636 GLY A CA 1
ATOM 5256 C C . GLY A 1 636 ? -26.478 1.225 -14.612 1.00 46.28 636 GLY A C 1
ATOM 5257 O O . GLY A 1 636 ? -26.297 0.185 -13.992 1.00 46.28 636 GLY A O 1
ATOM 5258 N N . GLY A 1 637 ? -25.635 2.259 -14.506 1.00 44.66 637 GLY A N 1
ATOM 5259 C CA . GLY A 1 637 ? -24.552 2.299 -13.512 1.00 44.66 637 GLY A CA 1
ATOM 5260 C C . GLY A 1 637 ? -23.265 1.539 -13.863 1.00 44.66 637 GLY A C 1
ATOM 5261 O O . GLY A 1 637 ? -22.368 1.474 -13.025 1.00 44.66 637 GLY A O 1
ATOM 5262 N N . SER A 1 638 ? -23.098 1.022 -15.086 1.00 38.91 638 SER A N 1
ATOM 5263 C CA . SER A 1 638 ? -21.811 0.450 -15.505 1.00 38.91 638 SER A CA 1
ATOM 5264 C C . SER A 1 638 ? -20.766 1.567 -15.678 1.00 38.91 638 SER A C 1
ATOM 5266 O O . SER A 1 638 ? -20.812 2.333 -16.646 1.00 38.91 638 SER A O 1
ATOM 5268 N N . LYS A 1 639 ? -19.825 1.683 -14.728 1.00 44.09 639 LYS A N 1
ATOM 5269 C CA . LYS A 1 639 ? -18.680 2.618 -14.797 1.00 44.09 639 LYS A CA 1
ATOM 5270 C C . LYS A 1 639 ? -17.622 2.199 -15.830 1.00 44.09 639 LYS A C 1
ATOM 5272 O O . LYS A 1 639 ? -16.781 3.012 -16.200 1.00 44.09 639 LYS A O 1
ATOM 5277 N N . GLU A 1 640 ? -17.741 0.997 -16.380 1.00 45.59 640 GLU A N 1
ATOM 5278 C CA . GLU A 1 640 ? -16.970 0.500 -17.517 1.00 45.59 640 GLU A CA 1
ATOM 5279 C C . GLU A 1 640 ? -17.952 0.271 -18.690 1.00 45.59 640 GLU A C 1
ATOM 5281 O O . GLU A 1 640 ? -18.940 -0.425 -18.512 1.00 45.59 640 GLU A O 1
ATOM 5286 N N . LEU A 1 641 ? -17.839 0.787 -19.922 1.00 54.06 641 LEU A N 1
ATOM 5287 C CA . LEU A 1 641 ? -16.739 1.444 -20.626 1.00 54.06 641 LEU A CA 1
ATOM 5288 C C . LEU A 1 641 ? -17.200 1.835 -22.076 1.00 54.06 641 LEU A C 1
ATOM 5290 O O . LEU A 1 641 ? -18.103 1.233 -22.651 1.00 54.06 641 LEU A O 1
ATOM 5294 N N . THR A 1 642 ? -16.471 2.751 -22.732 1.00 51.47 642 THR A N 1
ATOM 5295 C CA . THR A 1 642 ? -15.928 2.634 -24.121 1.00 51.47 642 THR A CA 1
ATOM 5296 C C . THR A 1 642 ? -16.638 2.822 -25.476 1.00 51.47 642 THR A C 1
ATOM 5298 O O . THR A 1 642 ? -16.003 2.495 -26.478 1.00 51.47 642 THR A O 1
ATOM 5301 N N . VAL A 1 643 ? -17.828 3.404 -25.669 1.00 45.41 643 VAL A N 1
ATOM 5302 C CA . VAL A 1 643 ? -18.233 3.661 -27.084 1.00 45.41 643 VAL A CA 1
ATOM 5303 C C . VAL A 1 643 ? -18.936 4.989 -27.311 1.00 45.41 643 VAL A C 1
ATOM 5305 O O . VAL A 1 643 ? -20.156 5.016 -27.450 1.00 45.41 643 VAL A O 1
ATOM 5308 N N . LYS A 1 644 ? -18.195 6.103 -27.460 1.00 50.94 644 LYS A N 1
ATOM 5309 C CA . LYS A 1 644 ? -18.840 7.263 -28.090 1.00 50.94 644 LYS A CA 1
ATOM 5310 C C . LYS A 1 644 ? -19.106 6.927 -29.566 1.00 50.94 644 LYS A C 1
ATOM 5312 O O . LYS A 1 644 ? -18.250 6.387 -30.262 1.00 50.94 644 LYS A O 1
ATOM 5317 N N . PRO A 1 645 ? -20.281 7.270 -30.101 1.00 46.16 645 PRO A N 1
ATOM 5318 C CA . PRO A 1 645 ? -20.730 6.857 -31.440 1.00 46.16 645 PRO A CA 1
ATOM 5319 C C . PRO A 1 645 ? -19.977 7.496 -32.610 1.00 46.16 645 PRO A C 1
ATOM 5321 O O . PRO A 1 645 ? -20.230 7.148 -33.764 1.00 46.16 645 PRO A O 1
ATOM 5324 N N . PHE A 1 646 ? -19.084 8.436 -32.312 1.00 45.50 646 PHE A N 1
ATOM 5325 C CA . PHE A 1 646 ? -18.213 9.105 -33.273 1.00 45.50 646 PHE A CA 1
ATOM 5326 C C . PHE A 1 646 ? -16.796 8.521 -33.293 1.00 45.50 646 PHE A C 1
ATOM 5328 O O . PHE A 1 646 ? -15.962 8.970 -34.071 1.00 45.50 646 PHE A O 1
ATOM 5335 N N . GLU A 1 647 ? -16.513 7.533 -32.443 1.00 51.91 647 GLU A N 1
ATOM 5336 C CA . GLU A 1 647 ? -15.171 7.001 -32.247 1.00 51.91 647 GLU A CA 1
ATOM 5337 C C . GLU A 1 647 ? -15.024 5.678 -33.010 1.00 51.91 647 GLU A C 1
ATOM 5339 O O . GLU A 1 647 ? -15.576 4.639 -32.642 1.00 51.91 647 GLU A O 1
ATOM 5344 N N . THR A 1 648 ? -14.244 5.685 -34.091 1.00 47.59 648 THR A N 1
ATOM 5345 C CA . THR A 1 648 ? -13.558 4.462 -34.519 1.00 47.59 648 THR A CA 1
ATOM 5346 C C . THR A 1 648 ? -12.408 4.233 -33.553 1.00 47.59 648 THR A C 1
ATOM 5348 O O . THR A 1 648 ? -11.317 4.760 -33.753 1.00 47.59 648 THR A O 1
ATOM 5351 N N . VAL A 1 649 ? -12.665 3.465 -32.494 1.00 49.06 649 VAL A N 1
ATOM 5352 C CA . VAL A 1 649 ? -11.615 2.948 -31.615 1.00 49.06 649 VAL A CA 1
ATOM 5353 C C . VAL A 1 649 ? -10.757 2.013 -32.464 1.00 49.06 649 VAL A C 1
ATOM 5355 O O . VAL A 1 649 ? -11.123 0.861 -32.698 1.00 49.06 649 VAL A O 1
ATOM 5358 N N . LYS A 1 650 ? -9.628 2.507 -32.983 1.00 51.31 650 LYS A N 1
ATOM 5359 C CA . LYS A 1 650 ? -8.547 1.611 -33.387 1.00 51.31 650 LYS A CA 1
ATOM 5360 C C . LYS A 1 650 ? -7.972 1.078 -32.085 1.00 51.31 650 LYS A C 1
ATOM 5362 O O . LYS A 1 650 ? -7.076 1.700 -31.528 1.00 51.31 650 LYS A O 1
ATOM 5367 N N . LYS A 1 651 ? -8.538 -0.020 -31.569 1.00 51.16 651 LYS A N 1
ATOM 5368 C CA . LYS A 1 651 ? -7.862 -0.770 -30.510 1.00 51.16 651 LYS A CA 1
ATOM 5369 C C . LYS A 1 651 ? -6.442 -1.025 -31.026 1.00 51.16 651 LYS A C 1
ATOM 5371 O O . LYS A 1 651 ? -6.332 -1.463 -32.179 1.00 51.16 651 LYS A O 1
ATOM 5376 N N . PRO A 1 652 ? -5.385 -0.691 -30.267 1.00 58.81 652 PRO A N 1
ATOM 5377 C CA . PRO A 1 652 ? -4.066 -1.175 -30.631 1.00 58.81 652 PRO A CA 1
ATOM 5378 C C . PRO A 1 652 ? -4.188 -2.688 -30.828 1.00 58.81 652 PRO A C 1
ATOM 5380 O O . PRO A 1 652 ? -4.919 -3.351 -30.089 1.00 58.81 652 PRO A O 1
ATOM 5383 N N . GLU A 1 653 ? -3.578 -3.208 -31.893 1.00 64.50 653 GLU A N 1
ATOM 5384 C CA . GLU A 1 653 ? -3.508 -4.654 -32.087 1.00 64.50 653 GLU A CA 1
ATOM 5385 C C . GLU A 1 653 ? -2.947 -5.240 -30.792 1.00 64.50 653 GLU A C 1
ATOM 5387 O O . GLU A 1 653 ? -1.906 -4.773 -30.320 1.00 64.50 653 GLU A O 1
ATOM 5392 N N . ALA A 1 654 ? -3.692 -6.160 -30.172 1.00 69.75 654 ALA A N 1
ATOM 5393 C CA . ALA A 1 654 ? -3.245 -6.827 -28.962 1.00 69.75 654 ALA A CA 1
ATOM 5394 C C . ALA A 1 654 ? -1.907 -7.485 -29.297 1.00 69.75 654 ALA A C 1
ATOM 5396 O O . ALA A 1 654 ? -1.847 -8.342 -30.175 1.00 69.75 654 ALA A O 1
ATOM 5397 N N . ARG A 1 655 ? -0.833 -6.986 -28.689 1.00 82.25 655 ARG A N 1
ATOM 5398 C CA . ARG A 1 655 ? 0.501 -7.544 -28.865 1.00 82.25 655 ARG A CA 1
ATOM 5399 C C . ARG A 1 655 ? 0.717 -8.541 -27.755 1.00 82.25 655 ARG A C 1
ATOM 5401 O O . ARG A 1 655 ? 0.585 -8.186 -26.586 1.00 82.25 655 ARG A O 1
ATOM 5408 N N . ASP A 1 656 ? 1.102 -9.746 -28.131 1.00 92.75 656 ASP A N 1
ATOM 5409 C CA . ASP A 1 656 ? 1.513 -10.746 -27.163 1.00 92.75 656 ASP A CA 1
ATOM 5410 C C . ASP A 1 656 ? 2.981 -10.514 -26.800 1.00 92.75 656 ASP A C 1
ATOM 5412 O O . ASP A 1 656 ? 3.856 -10.443 -27.670 1.00 92.75 656 ASP A O 1
ATOM 5416 N N . TYR A 1 657 ? 3.247 -10.380 -25.502 1.00 96.12 657 TYR A N 1
ATOM 5417 C CA . TYR A 1 657 ? 4.582 -10.147 -24.960 1.00 96.12 657 TYR A CA 1
ATOM 5418 C C . TYR A 1 657 ? 5.055 -11.372 -24.171 1.00 96.12 657 TYR A C 1
ATOM 5420 O O . TYR A 1 657 ? 4.328 -11.876 -23.313 1.00 96.12 657 TYR A O 1
ATOM 5428 N N . SER A 1 658 ? 6.301 -11.790 -24.410 1.00 97.75 658 SER A N 1
ATOM 5429 C CA . SER A 1 658 ? 7.067 -12.645 -23.495 1.00 97.75 658 SER A CA 1
ATOM 5430 C C . SER A 1 658 ? 8.284 -11.872 -23.003 1.00 97.75 658 SER A C 1
ATOM 5432 O O . SER A 1 658 ? 9.137 -11.469 -23.798 1.00 97.75 658 SER A O 1
ATOM 5434 N N . ILE A 1 659 ? 8.364 -11.651 -21.691 1.00 98.19 659 ILE A N 1
ATOM 5435 C CA . ILE A 1 659 ? 9.444 -10.886 -21.060 1.00 98.19 659 ILE A CA 1
ATOM 5436 C C . ILE A 1 659 ? 10.261 -11.804 -20.151 1.00 98.19 659 ILE A C 1
ATOM 5438 O O . ILE A 1 659 ? 9.734 -12.432 -19.237 1.00 98.19 659 ILE A O 1
ATOM 5442 N N . GLN A 1 660 ? 11.570 -11.863 -20.376 1.00 98.62 660 GLN A N 1
ATOM 5443 C CA . GLN A 1 660 ? 12.501 -12.609 -19.538 1.00 98.62 660 GLN A CA 1
ATOM 5444 C C . GLN A 1 660 ? 13.418 -11.663 -18.764 1.00 98.62 660 GLN A C 1
ATOM 5446 O O . GLN A 1 660 ? 14.129 -10.847 -19.354 1.00 98.62 660 GLN A O 1
ATOM 5451 N N . LEU A 1 661 ? 13.424 -11.797 -17.439 1.00 98.56 661 LEU A N 1
ATOM 5452 C CA . LEU A 1 661 ? 14.330 -11.090 -16.538 1.00 98.56 661 LEU A CA 1
ATOM 5453 C C . LEU A 1 661 ? 15.541 -11.984 -16.249 1.00 98.56 661 LEU A C 1
ATOM 5455 O O . LEU A 1 661 ? 15.388 -13.080 -15.706 1.00 98.56 661 LEU A O 1
ATOM 5459 N N . VAL A 1 662 ? 16.734 -11.517 -16.615 1.00 98.38 662 VAL A N 1
ATOM 5460 C CA . VAL A 1 662 ? 18.005 -12.243 -16.490 1.00 98.38 662 VAL A CA 1
ATOM 5461 C C . VAL A 1 662 ? 18.882 -11.521 -15.468 1.00 98.38 662 VAL A C 1
ATOM 5463 O O . VAL A 1 662 ? 19.423 -10.455 -15.751 1.00 98.38 662 VAL A O 1
ATOM 5466 N N . VAL A 1 663 ? 18.999 -12.075 -14.263 1.00 98.25 663 VAL A N 1
ATOM 5467 C CA . VAL A 1 663 ? 19.621 -11.408 -13.108 1.00 98.25 663 VAL A CA 1
ATOM 5468 C C . VAL A 1 663 ? 21.004 -11.987 -12.821 1.00 98.25 663 VAL A C 1
ATOM 5470 O O . VAL A 1 663 ? 21.139 -13.188 -12.596 1.00 98.25 663 VAL A O 1
ATOM 5473 N N . ASP A 1 664 ? 22.031 -11.142 -12.805 1.00 97.75 664 ASP A N 1
ATOM 5474 C CA . ASP A 1 664 ? 23.394 -11.518 -12.419 1.00 97.75 664 ASP A CA 1
ATOM 5475 C C . ASP A 1 664 ? 23.418 -11.932 -10.944 1.00 97.75 664 ASP A C 1
ATOM 5477 O O . ASP A 1 664 ? 22.927 -11.212 -10.074 1.00 97.75 664 ASP A O 1
ATOM 5481 N N . LEU A 1 665 ? 23.961 -13.116 -10.665 1.00 97.00 665 LEU A N 1
ATOM 5482 C CA . LEU A 1 665 ? 24.091 -13.671 -9.318 1.00 97.00 665 LEU A CA 1
ATOM 5483 C C . LEU A 1 665 ? 25.555 -13.863 -8.912 1.00 97.00 665 LEU A C 1
ATOM 5485 O O . LEU A 1 665 ? 25.869 -14.673 -8.032 1.00 97.00 665 LEU A O 1
ATOM 5489 N N . SER A 1 666 ? 26.474 -13.159 -9.564 1.00 94.88 666 SER A N 1
ATOM 5490 C CA . SER A 1 666 ? 27.882 -13.171 -9.206 1.00 94.88 666 SER A CA 1
ATOM 5491 C C . SER A 1 666 ? 28.146 -12.401 -7.907 1.00 94.88 666 SER A C 1
ATOM 5493 O O . SER A 1 666 ? 27.353 -11.608 -7.403 1.00 94.88 666 SER A O 1
ATOM 5495 N N . SER A 1 667 ? 29.309 -12.649 -7.320 1.00 92.88 667 SER A N 1
ATOM 5496 C CA . SER A 1 667 ? 29.705 -12.121 -6.016 1.00 92.88 667 SER A CA 1
ATOM 5497 C C . SER A 1 667 ? 29.916 -10.607 -6.024 1.00 92.88 667 SER A C 1
ATOM 5499 O O . SER A 1 667 ? 29.893 -10.004 -4.948 1.00 92.88 667 SER A O 1
ATOM 5501 N N . SER A 1 668 ? 30.073 -9.965 -7.189 1.00 92.00 668 SER A N 1
ATOM 5502 C CA . SER A 1 668 ? 30.077 -8.500 -7.281 1.00 92.00 668 SER A CA 1
ATOM 5503 C C . SER A 1 668 ? 28.736 -7.904 -6.858 1.00 92.00 668 SER A C 1
ATOM 5505 O O . SER A 1 668 ? 28.737 -6.891 -6.156 1.00 92.00 668 SER A O 1
ATOM 5507 N N . MET A 1 669 ? 27.623 -8.605 -7.103 1.00 94.12 669 MET A N 1
ATOM 5508 C CA . MET A 1 669 ? 26.278 -8.161 -6.718 1.00 94.12 669 MET A CA 1
ATOM 5509 C C . MET A 1 669 ? 26.091 -8.068 -5.195 1.00 94.12 669 MET A C 1
ATOM 5511 O O . MET A 1 669 ? 25.209 -7.360 -4.706 1.00 94.12 669 MET A O 1
ATOM 5515 N N . SER A 1 670 ? 26.955 -8.728 -4.414 1.00 90.44 670 SER A N 1
ATOM 5516 C CA . SER A 1 670 ? 26.967 -8.620 -2.949 1.00 90.44 670 SER A CA 1
ATOM 5517 C C . SER A 1 670 ? 27.575 -7.305 -2.432 1.00 90.44 670 SER A C 1
ATOM 5519 O O . SER A 1 670 ? 27.410 -6.967 -1.257 1.00 90.44 670 SER A O 1
ATOM 5521 N N . ALA A 1 671 ? 28.324 -6.571 -3.266 1.00 74.50 671 ALA A N 1
ATOM 5522 C CA . ALA A 1 671 ? 29.265 -5.558 -2.803 1.00 74.50 671 ALA A CA 1
ATOM 5523 C C . ALA A 1 671 ? 28.657 -4.153 -2.665 1.00 74.50 671 ALA A C 1
ATOM 5525 O O . ALA A 1 671 ? 28.668 -3.344 -3.591 1.00 74.50 671 ALA A O 1
ATOM 5526 N N . GLY A 1 672 ? 28.317 -3.795 -1.427 1.00 59.75 672 GLY A N 1
ATOM 5527 C CA . GLY A 1 672 ? 28.517 -2.439 -0.915 1.00 59.75 672 GLY A CA 1
ATOM 5528 C C . GLY A 1 672 ? 30.001 -2.204 -0.586 1.00 59.75 672 GLY A C 1
ATOM 5529 O O . GLY A 1 672 ? 30.404 -2.289 0.567 1.00 59.75 672 GLY A O 1
ATOM 5530 N N . GLY A 1 673 ? 30.849 -1.998 -1.600 1.00 46.81 673 GLY A N 1
ATOM 5531 C CA . GLY A 1 673 ? 32.166 -1.328 -1.509 1.00 46.81 673 GLY A CA 1
ATOM 5532 C C . GLY A 1 673 ? 33.293 -1.866 -0.590 1.00 46.81 673 GLY A C 1
ATOM 5533 O O . GLY A 1 673 ? 34.383 -1.296 -0.609 1.00 46.81 673 GLY A O 1
ATOM 5534 N N . GLY A 1 674 ? 33.113 -2.928 0.203 1.00 47.16 674 GLY A N 1
ATOM 5535 C CA . GLY A 1 674 ? 34.091 -3.358 1.219 1.00 47.16 674 GLY A CA 1
ATOM 5536 C C . GLY A 1 674 ? 34.715 -4.740 0.982 1.00 47.16 674 GLY A C 1
ATOM 5537 O O . GLY A 1 674 ? 34.040 -5.757 1.088 1.00 47.16 674 GLY A O 1
ATOM 5538 N N . TYR A 1 675 ? 36.030 -4.784 0.748 1.00 46.62 675 TYR A N 1
ATOM 5539 C CA . TYR A 1 675 ? 36.915 -5.957 0.567 1.00 46.62 675 TYR A CA 1
ATOM 5540 C C . TYR A 1 675 ? 36.958 -6.947 1.774 1.00 46.62 675 TYR A C 1
ATOM 5542 O O . TYR A 1 675 ? 38.012 -7.191 2.359 1.00 46.62 675 TYR A O 1
ATOM 5550 N N . GLY A 1 676 ? 35.826 -7.528 2.192 1.00 50.19 676 GLY A N 1
ATOM 5551 C CA . GLY A 1 676 ? 35.720 -8.318 3.436 1.00 50.19 676 GLY A CA 1
ATOM 5552 C C . GLY A 1 676 ? 35.452 -9.832 3.310 1.00 50.19 676 GLY A C 1
ATOM 5553 O O . GLY A 1 676 ? 35.487 -10.530 4.322 1.00 50.19 676 GLY A O 1
ATOM 5554 N N . SER A 1 677 ? 35.185 -10.379 2.117 1.00 49.81 677 SER A N 1
ATOM 5555 C CA . SER A 1 677 ? 34.517 -11.698 1.985 1.00 49.81 677 SER A CA 1
ATOM 5556 C C . SER A 1 677 ? 35.396 -12.958 2.183 1.00 49.81 677 SER A C 1
ATOM 5558 O O . SER A 1 677 ? 34.884 -14.059 2.378 1.00 49.81 677 SER A O 1
ATOM 5560 N N . TYR A 1 678 ? 36.729 -12.862 2.240 1.00 57.12 678 TYR A N 1
ATOM 5561 C CA . TYR A 1 678 ? 37.580 -14.073 2.249 1.00 57.12 678 TYR A CA 1
ATOM 5562 C C . TYR A 1 678 ? 37.635 -14.862 3.579 1.00 57.12 678 TYR A C 1
ATOM 5564 O O . TYR A 1 678 ? 38.270 -15.916 3.639 1.00 57.12 678 TYR A O 1
ATOM 5572 N N . GLY A 1 679 ? 36.971 -14.404 4.645 1.00 56.12 679 GLY A N 1
ATOM 5573 C CA . GLY A 1 679 ? 37.168 -14.937 6.000 1.00 56.12 679 GLY A CA 1
ATOM 5574 C C . GLY A 1 679 ? 36.301 -16.122 6.451 1.00 56.12 679 GLY A C 1
ATOM 5575 O O . GLY A 1 679 ? 36.589 -16.673 7.509 1.00 56.12 679 GLY A O 1
ATOM 5576 N N . ASN A 1 680 ? 35.242 -16.528 5.734 1.00 55.88 680 ASN A N 1
ATOM 5577 C CA . ASN A 1 680 ? 34.120 -17.206 6.415 1.00 55.88 680 ASN A CA 1
ATOM 5578 C C . ASN A 1 680 ? 33.645 -18.555 5.831 1.00 55.88 680 ASN A C 1
ATOM 5580 O O . ASN A 1 680 ? 32.445 -18.820 5.766 1.00 55.88 680 ASN A O 1
ATOM 5584 N N . ARG A 1 681 ? 34.561 -19.460 5.452 1.00 61.44 681 ARG A N 1
ATOM 5585 C CA . ARG A 1 681 ? 34.178 -20.795 4.932 1.00 61.44 681 ARG A CA 1
ATOM 5586 C C . ARG A 1 681 ? 33.635 -21.789 5.979 1.00 61.44 681 ARG A C 1
ATOM 5588 O O . ARG A 1 681 ? 33.069 -22.798 5.573 1.00 61.44 681 ARG A O 1
ATOM 5595 N N . PHE A 1 682 ? 33.752 -21.527 7.287 1.00 66.00 682 PHE A N 1
ATOM 5596 C CA . PHE A 1 682 ? 33.547 -22.544 8.342 1.00 66.00 682 PHE A CA 1
ATOM 5597 C C . PHE A 1 682 ? 32.284 -22.391 9.230 1.00 66.00 682 PHE A C 1
ATOM 5599 O O . PHE A 1 682 ? 32.237 -22.959 10.316 1.00 66.00 682 PHE A O 1
ATOM 5606 N N . GLY A 1 683 ? 31.245 -21.663 8.802 1.00 70.62 683 GLY A N 1
ATOM 5607 C CA . GLY A 1 683 ? 29.959 -21.589 9.531 1.00 70.62 683 GLY A CA 1
ATOM 5608 C C . GLY A 1 683 ? 28.946 -22.677 9.131 1.00 70.62 683 GLY A C 1
ATOM 5609 O O . GLY A 1 683 ? 28.953 -23.119 7.981 1.00 70.62 683 GLY A O 1
ATOM 5610 N N . SER A 1 684 ? 28.053 -23.078 10.050 1.00 76.81 684 SER A N 1
ATOM 5611 C CA . SER A 1 684 ? 26.880 -23.921 9.742 1.00 76.81 684 SER A CA 1
ATOM 5612 C C . SER A 1 684 ? 25.964 -23.244 8.709 1.00 76.81 684 SER A C 1
ATOM 5614 O O . SER A 1 684 ? 25.935 -22.015 8.622 1.00 76.81 684 SER A O 1
ATOM 5616 N N . ALA A 1 685 ? 25.213 -24.027 7.924 1.00 74.94 685 ALA A N 1
ATOM 5617 C CA . ALA A 1 685 ? 24.322 -23.504 6.878 1.00 74.94 685 ALA A CA 1
ATOM 5618 C C . ALA A 1 685 ? 23.316 -22.468 7.419 1.00 74.94 685 ALA A C 1
ATOM 5620 O O . ALA A 1 685 ? 23.101 -21.428 6.803 1.00 74.94 685 ALA A O 1
ATOM 5621 N N . GLU A 1 686 ? 22.786 -22.694 8.622 1.00 78.31 686 GLU A N 1
ATOM 5622 C CA . GLU A 1 686 ? 21.852 -21.777 9.281 1.00 78.31 686 GLU A CA 1
ATOM 5623 C C . GLU A 1 686 ? 22.505 -20.441 9.678 1.00 78.31 686 GLU A C 1
ATOM 5625 O O . GLU A 1 686 ? 21.942 -19.372 9.445 1.00 78.31 686 GLU A O 1
ATOM 5630 N N . ASN A 1 687 ? 23.742 -20.475 10.191 1.00 76.44 687 ASN A N 1
ATOM 5631 C CA . ASN A 1 687 ? 24.494 -19.254 10.499 1.00 76.44 687 ASN A CA 1
ATOM 5632 C C . ASN A 1 687 ? 24.874 -18.478 9.233 1.00 76.44 687 ASN A C 1
ATOM 5634 O O . ASN A 1 687 ? 24.941 -17.249 9.268 1.00 76.44 687 ASN A O 1
ATOM 5638 N N . LYS A 1 688 ? 25.114 -19.171 8.111 1.00 73.88 688 LYS A N 1
ATOM 5639 C CA . LYS A 1 688 ? 25.324 -18.516 6.813 1.00 73.88 688 LYS A CA 1
ATOM 5640 C C . LYS A 1 688 ? 24.056 -17.798 6.354 1.00 73.88 688 LYS A C 1
ATOM 5642 O O . LYS A 1 688 ? 24.168 -16.638 5.977 1.00 73.88 688 LYS A O 1
ATOM 5647 N N . LYS A 1 689 ? 22.883 -18.433 6.484 1.00 74.88 689 LYS A N 1
ATOM 5648 C CA . LYS A 1 689 ? 21.579 -17.852 6.119 1.00 74.88 689 LYS A CA 1
ATOM 5649 C C . LYS A 1 689 ? 21.260 -16.576 6.911 1.00 74.88 689 LYS A C 1
ATOM 5651 O O . LYS A 1 689 ? 21.014 -15.531 6.314 1.00 74.88 689 LYS A O 1
ATOM 5656 N N . LYS A 1 690 ? 21.370 -16.619 8.246 1.00 76.81 690 LYS A N 1
ATOM 5657 C CA . LYS A 1 690 ? 21.140 -15.438 9.109 1.00 76.81 690 LYS A CA 1
ATOM 5658 C C . LYS A 1 690 ? 22.115 -14.295 8.807 1.00 76.81 690 LYS A C 1
ATOM 5660 O O . LYS A 1 690 ? 21.740 -13.127 8.822 1.00 76.81 690 LYS A O 1
ATOM 5665 N N . LYS A 1 691 ? 23.377 -14.619 8.506 1.00 76.00 691 LYS A N 1
ATOM 5666 C CA . LYS A 1 691 ? 24.387 -13.610 8.171 1.00 76.00 691 LYS A CA 1
ATOM 5667 C C . LYS A 1 691 ? 24.173 -13.007 6.780 1.00 76.00 691 LYS A C 1
ATOM 5669 O O . LYS A 1 691 ? 24.356 -11.802 6.639 1.00 76.00 691 LYS A O 1
ATOM 5674 N N . SER A 1 692 ? 23.783 -13.801 5.777 1.00 69.88 692 SER A N 1
ATOM 5675 C CA . SER A 1 692 ? 23.405 -13.260 4.463 1.00 69.88 692 SER A CA 1
ATOM 5676 C C . SER A 1 692 ? 22.200 -12.334 4.584 1.00 69.88 692 SER A C 1
ATOM 5678 O O . SER A 1 692 ? 22.233 -11.254 4.010 1.00 69.88 692 SER A O 1
ATOM 5680 N N . GLU A 1 693 ? 21.213 -12.681 5.422 1.00 74.50 693 GLU A N 1
ATOM 5681 C CA . GLU A 1 693 ? 20.037 -11.840 5.693 1.00 74.50 693 GLU A CA 1
ATOM 5682 C C . GLU A 1 693 ? 20.382 -10.471 6.305 1.00 74.50 693 GLU A C 1
ATOM 5684 O O . GLU A 1 693 ? 19.726 -9.471 6.035 1.00 74.50 693 GLU A O 1
ATOM 5689 N N . GLN A 1 694 ? 21.437 -10.386 7.110 1.00 76.50 694 GLN A N 1
ATOM 5690 C CA . GLN A 1 694 ? 21.873 -9.106 7.663 1.00 76.50 694 GLN A CA 1
ATOM 5691 C C . GLN A 1 694 ? 22.692 -8.272 6.663 1.00 76.50 694 GLN A C 1
ATOM 5693 O O . GLN A 1 694 ? 22.715 -7.048 6.762 1.00 76.50 694 GLN A O 1
ATOM 5698 N N . LEU A 1 695 ? 23.390 -8.928 5.731 1.00 76.31 695 LEU A N 1
ATOM 5699 C CA . LEU A 1 695 ? 24.331 -8.293 4.806 1.00 76.31 695 LEU A CA 1
ATOM 5700 C C . LEU A 1 695 ? 23.701 -7.833 3.487 1.00 76.31 695 LEU A C 1
ATOM 5702 O O . LEU A 1 695 ? 24.318 -7.007 2.818 1.00 76.31 695 LEU A O 1
ATOM 5706 N N . TYR A 1 696 ? 22.530 -8.355 3.097 1.00 82.69 696 TYR A N 1
ATOM 5707 C CA . TYR A 1 696 ? 21.941 -8.002 1.800 1.00 82.69 696 TYR A CA 1
ATOM 5708 C C . TYR A 1 696 ? 21.306 -6.614 1.781 1.00 82.69 696 TYR A C 1
ATOM 5710 O O . TYR A 1 696 ? 21.375 -5.969 0.744 1.00 82.69 696 TYR A O 1
ATOM 5718 N N . LYS A 1 697 ? 20.756 -6.107 2.890 1.00 84.12 697 LYS A N 1
ATOM 5719 C CA . LYS A 1 697 ? 20.032 -4.823 2.879 1.00 84.12 697 LYS A CA 1
ATOM 5720 C C . LYS A 1 697 ? 20.883 -3.669 2.335 1.00 84.12 697 LYS A C 1
ATOM 5722 O O . LYS A 1 697 ? 21.931 -3.354 2.898 1.00 84.12 697 LYS A O 1
ATOM 5727 N N . GLY A 1 698 ? 20.405 -3.036 1.263 1.00 85.00 698 GLY A N 1
ATOM 5728 C CA . GLY A 1 698 ? 21.077 -1.936 0.560 1.00 85.00 698 GLY A CA 1
ATOM 5729 C C . GLY A 1 698 ? 22.241 -2.358 -0.347 1.00 85.00 698 GLY A C 1
ATOM 5730 O O . GLY A 1 698 ? 23.007 -1.512 -0.804 1.00 85.00 698 GLY A O 1
ATOM 5731 N N . SER A 1 699 ? 22.422 -3.658 -0.591 1.00 91.75 699 SER A N 1
ATOM 5732 C CA . SER A 1 699 ? 23.370 -4.165 -1.590 1.00 91.75 699 SER A CA 1
ATOM 5733 C C . SER A 1 699 ? 22.790 -4.083 -3.009 1.00 91.75 699 SER A C 1
ATOM 5735 O O . SER A 1 699 ? 21.594 -3.871 -3.201 1.00 91.75 699 SER A O 1
ATOM 5737 N N . ARG A 1 700 ? 23.630 -4.291 -4.031 1.00 95.00 700 ARG A N 1
ATOM 5738 C CA . ARG A 1 700 ? 23.178 -4.307 -5.434 1.00 95.00 700 ARG A CA 1
ATOM 5739 C C . ARG A 1 700 ? 22.170 -5.426 -5.688 1.00 95.00 700 ARG A C 1
ATOM 5741 O O . ARG A 1 700 ? 21.190 -5.195 -6.386 1.00 95.00 700 ARG A O 1
ATOM 5748 N N . ILE A 1 701 ? 22.387 -6.611 -5.105 1.00 95.94 701 ILE A N 1
ATOM 5749 C CA . ILE A 1 701 ? 21.447 -7.733 -5.230 1.00 95.94 701 ILE A CA 1
ATOM 5750 C C . ILE A 1 701 ? 20.109 -7.457 -4.540 1.00 95.94 701 ILE A C 1
ATOM 5752 O O . ILE A 1 701 ? 19.087 -7.897 -5.046 1.00 95.94 701 ILE A O 1
ATOM 5756 N N . ASP A 1 702 ? 20.089 -6.713 -3.433 1.00 95.56 702 ASP A N 1
ATOM 5757 C CA . ASP A 1 702 ? 18.843 -6.352 -2.742 1.00 95.56 702 ASP A CA 1
ATOM 5758 C C . ASP A 1 702 ? 17.941 -5.488 -3.622 1.00 95.56 702 ASP A C 1
ATOM 5760 O O . ASP A 1 702 ? 16.792 -5.835 -3.885 1.00 95.56 702 ASP A O 1
ATOM 5764 N N . GLU A 1 703 ? 18.492 -4.415 -4.184 1.00 96.12 703 GLU A N 1
ATOM 5765 C CA . GLU A 1 703 ? 17.727 -3.559 -5.091 1.00 96.12 703 GLU A CA 1
ATOM 5766 C C . GLU A 1 703 ? 17.391 -4.258 -6.413 1.00 96.12 703 GLU A C 1
ATOM 5768 O O . GLU A 1 703 ? 16.302 -4.070 -6.958 1.00 96.12 703 GLU A O 1
ATOM 5773 N N . ALA A 1 704 ? 18.280 -5.119 -6.925 1.00 97.12 704 ALA A N 1
ATOM 5774 C CA . ALA A 1 704 ? 17.984 -5.926 -8.109 1.00 97.12 704 ALA A CA 1
ATOM 5775 C C . ALA A 1 704 ? 16.832 -6.901 -7.847 1.00 97.12 704 ALA A C 1
ATOM 5777 O O . ALA A 1 704 ? 15.974 -7.094 -8.709 1.00 97.12 704 ALA A O 1
ATOM 5778 N N . PHE A 1 705 ? 16.786 -7.486 -6.650 1.00 97.69 705 PHE A N 1
ATOM 5779 C CA . PHE A 1 705 ? 15.720 -8.378 -6.221 1.00 97.69 705 PHE A CA 1
ATOM 5780 C C . PHE A 1 705 ? 14.388 -7.633 -6.094 1.00 97.69 705 PHE A C 1
ATOM 5782 O O . PHE A 1 705 ? 13.404 -8.074 -6.684 1.00 97.69 705 PHE A O 1
ATOM 5789 N N . LYS A 1 706 ? 14.366 -6.463 -5.443 1.00 97.88 706 LYS A N 1
ATOM 5790 C CA . LYS A 1 706 ? 13.192 -5.573 -5.376 1.00 97.88 706 LYS A CA 1
ATOM 5791 C C . LYS A 1 706 ? 12.661 -5.207 -6.761 1.00 97.88 706 LYS A C 1
ATOM 5793 O O . LYS A 1 706 ? 11.474 -5.379 -7.031 1.00 97.88 706 LYS A O 1
ATOM 5798 N N . ALA A 1 707 ? 13.535 -4.760 -7.663 1.00 98.00 707 ALA A N 1
ATOM 5799 C CA . ALA A 1 707 ? 13.151 -4.412 -9.031 1.00 98.00 707 ALA A CA 1
ATOM 5800 C C . ALA A 1 707 ? 12.615 -5.625 -9.809 1.00 98.00 707 ALA A C 1
ATOM 5802 O O . ALA A 1 707 ? 11.630 -5.505 -10.536 1.00 98.00 707 ALA A O 1
ATOM 5803 N N . THR A 1 708 ? 13.222 -6.801 -9.616 1.00 98.38 708 THR A N 1
ATOM 5804 C CA . THR A 1 708 ? 12.781 -8.058 -10.240 1.00 98.38 708 THR A CA 1
ATOM 5805 C C . THR A 1 708 ? 11.411 -8.494 -9.726 1.00 98.38 708 THR A C 1
ATOM 5807 O O . THR A 1 708 ? 10.572 -8.878 -10.534 1.00 98.38 708 THR A O 1
ATOM 5810 N N . ILE A 1 709 ? 11.155 -8.411 -8.413 1.00 98.19 709 ILE A N 1
ATOM 5811 C CA . ILE A 1 709 ? 9.835 -8.710 -7.835 1.00 98.19 709 ILE A CA 1
ATOM 5812 C C . ILE A 1 709 ? 8.790 -7.736 -8.374 1.00 98.19 709 ILE A C 1
ATOM 5814 O O . ILE A 1 709 ? 7.738 -8.181 -8.820 1.00 98.19 709 ILE A O 1
ATOM 5818 N N . CYS A 1 710 ? 9.083 -6.431 -8.358 1.00 97.88 710 CYS A N 1
ATOM 5819 C CA . CYS A 1 710 ? 8.166 -5.401 -8.848 1.00 97.88 710 CYS A CA 1
ATOM 5820 C C . CYS A 1 710 ? 7.739 -5.699 -10.290 1.00 97.88 710 CYS A C 1
ATOM 5822 O O . CYS A 1 710 ? 6.551 -5.823 -10.578 1.00 97.88 710 CYS A O 1
ATOM 5824 N N . ALA A 1 711 ? 8.719 -5.916 -11.172 1.00 97.94 711 ALA A N 1
ATOM 5825 C CA . ALA A 1 711 ? 8.478 -6.262 -12.565 1.00 97.94 711 ALA A CA 1
ATOM 5826 C C . ALA A 1 711 ? 7.700 -7.579 -12.715 1.00 97.94 711 ALA A C 1
ATOM 5828 O O . ALA A 1 711 ? 6.727 -7.632 -13.460 1.00 97.94 711 ALA A O 1
ATOM 5829 N N . ALA A 1 712 ? 8.107 -8.641 -12.015 1.00 98.25 712 ALA A N 1
ATOM 5830 C CA . ALA A 1 712 ? 7.477 -9.952 -12.140 1.00 98.25 712 ALA A CA 1
ATOM 5831 C C . ALA A 1 712 ? 6.022 -9.957 -11.645 1.00 98.25 712 ALA A C 1
ATOM 5833 O O . ALA A 1 712 ? 5.167 -10.485 -12.347 1.00 98.25 712 ALA A O 1
ATOM 5834 N N . GLU A 1 713 ? 5.731 -9.359 -10.485 1.00 98.19 713 GLU A N 1
ATOM 5835 C CA . GLU A 1 713 ? 4.369 -9.285 -9.932 1.00 98.19 713 GLU A CA 1
ATOM 5836 C C . GLU A 1 713 ? 3.452 -8.434 -10.820 1.00 98.19 713 GLU A C 1
ATOM 5838 O O . GLU A 1 713 ? 2.310 -8.825 -11.051 1.00 98.19 713 GLU A O 1
ATOM 5843 N N . VAL A 1 714 ? 3.928 -7.296 -11.349 1.00 97.50 714 VAL A N 1
ATOM 5844 C CA . VAL A 1 714 ? 3.112 -6.468 -12.257 1.00 97.50 714 VAL A CA 1
ATOM 5845 C C . VAL A 1 714 ? 2.830 -7.209 -13.564 1.00 97.50 714 VAL A C 1
ATOM 5847 O O . VAL A 1 714 ? 1.680 -7.298 -13.985 1.00 97.50 714 VAL A O 1
ATOM 5850 N N . LEU A 1 715 ? 3.859 -7.774 -14.202 1.00 97.12 715 LEU A N 1
ATOM 5851 C CA . LEU A 1 715 ? 3.694 -8.461 -15.483 1.00 97.12 715 LEU A CA 1
ATOM 5852 C C . LEU A 1 715 ? 2.797 -9.703 -15.359 1.00 97.12 715 LEU A C 1
ATOM 5854 O O . LEU A 1 715 ? 1.920 -9.888 -16.200 1.00 97.12 715 LEU A O 1
ATOM 5858 N N . ASP A 1 716 ? 2.960 -10.509 -14.302 1.00 97.19 716 ASP A N 1
ATOM 5859 C CA . ASP A 1 716 ? 2.117 -11.690 -14.049 1.00 97.19 716 ASP A CA 1
ATOM 5860 C C . ASP A 1 716 ? 0.655 -11.283 -13.798 1.00 97.19 716 ASP A C 1
ATOM 5862 O O . ASP A 1 716 ? -0.263 -11.887 -14.354 1.00 97.19 716 ASP A O 1
ATOM 5866 N N . ALA A 1 717 ? 0.427 -10.207 -13.034 1.00 96.31 717 ALA A N 1
ATOM 5867 C CA . ALA A 1 717 ? -0.914 -9.711 -12.735 1.00 96.31 717 ALA A CA 1
ATOM 5868 C C . ALA A 1 717 ? -1.625 -9.092 -13.956 1.00 96.31 717 ALA A C 1
ATOM 5870 O O . ALA A 1 717 ? -2.848 -9.189 -14.053 1.00 96.31 717 ALA A O 1
ATOM 5871 N N . LEU A 1 718 ? -0.877 -8.526 -14.909 1.00 94.69 718 LEU A N 1
ATOM 5872 C CA . LEU A 1 718 ? -1.390 -8.052 -16.204 1.00 94.69 718 LEU A CA 1
ATOM 5873 C C . LEU A 1 718 ? -1.556 -9.179 -17.240 1.00 94.69 718 LEU A C 1
ATOM 5875 O O . LEU A 1 718 ? -1.975 -8.926 -18.368 1.00 94.69 718 LEU A O 1
ATOM 5879 N N . GLY A 1 719 ? -1.219 -10.424 -16.886 1.00 95.06 719 GLY A N 1
ATOM 5880 C CA . GLY A 1 719 ? -1.293 -11.573 -17.791 1.00 95.06 719 GLY A CA 1
ATOM 5881 C C . GLY A 1 719 ? -0.202 -11.600 -18.867 1.00 95.06 719 GLY A C 1
ATOM 5882 O O . GLY A 1 719 ? -0.319 -12.356 -19.831 1.00 95.06 719 GLY A O 1
ATOM 5883 N N . ILE A 1 720 ? 0.862 -10.805 -18.719 1.00 96.12 720 ILE A N 1
ATOM 5884 C CA . ILE A 1 720 ? 2.035 -10.860 -19.595 1.00 96.12 720 ILE A CA 1
ATOM 5885 C C . ILE A 1 720 ? 2.899 -12.056 -19.185 1.00 96.12 720 ILE A C 1
ATOM 5887 O O . ILE A 1 720 ? 3.254 -12.216 -18.015 1.00 96.12 720 ILE A O 1
ATOM 5891 N N . ARG A 1 721 ? 3.294 -12.888 -20.158 1.00 97.50 721 ARG A N 1
ATOM 5892 C CA . ARG A 1 721 ? 4.155 -14.049 -19.898 1.00 97.50 721 ARG A CA 1
ATOM 5893 C C . ARG A 1 721 ? 5.523 -13.574 -19.426 1.00 97.50 721 ARG A C 1
ATOM 5895 O O . ARG A 1 721 ? 6.277 -12.965 -20.187 1.00 97.50 721 ARG A O 1
ATOM 5902 N N . VAL A 1 722 ? 5.855 -13.873 -18.173 1.00 98.44 722 VAL A N 1
ATOM 5903 C CA . VAL A 1 722 ? 7.115 -13.454 -17.553 1.00 98.44 722 VAL A CA 1
ATOM 5904 C C . VAL A 1 722 ? 7.900 -14.646 -17.018 1.00 98.44 722 VAL A C 1
ATOM 5906 O O . VAL A 1 722 ? 7.362 -15.468 -16.272 1.00 98.44 722 VAL A O 1
ATOM 5909 N N . SER A 1 723 ? 9.188 -14.713 -17.362 1.00 98.56 723 SER A N 1
ATOM 5910 C CA . SER A 1 723 ? 10.151 -15.660 -16.792 1.00 98.56 723 SER A CA 1
ATOM 5911 C C . SER A 1 723 ? 11.253 -14.915 -16.048 1.00 98.56 723 SER A C 1
ATOM 5913 O O . SER A 1 723 ? 11.708 -13.853 -16.472 1.00 98.56 723 SER A O 1
ATOM 5915 N N . VAL A 1 724 ? 11.692 -15.488 -14.928 1.00 98.62 724 VAL A N 1
ATOM 5916 C CA . VAL A 1 724 ? 12.804 -14.973 -14.127 1.00 98.62 724 VAL A CA 1
ATOM 5917 C C . VAL A 1 724 ? 13.884 -16.036 -14.034 1.00 98.62 724 VAL A C 1
ATOM 5919 O O . VAL A 1 724 ? 13.646 -17.149 -13.550 1.00 98.62 724 VAL A O 1
ATOM 5922 N N . VAL A 1 725 ? 15.088 -15.670 -14.457 1.00 98.56 725 VAL A N 1
ATOM 5923 C CA . VAL A 1 725 ? 16.275 -16.515 -14.381 1.00 98.56 725 VAL A CA 1
ATOM 5924 C C . VAL A 1 725 ? 17.426 -15.747 -13.743 1.00 98.56 725 VAL A C 1
ATOM 5926 O O . VAL A 1 725 ? 17.676 -14.587 -14.055 1.00 98.56 725 VAL A O 1
ATOM 5929 N N . GLY A 1 726 ? 18.134 -16.398 -12.830 1.00 98.19 726 GLY A N 1
ATOM 5930 C CA . GLY A 1 726 ? 19.429 -15.929 -12.353 1.00 98.19 726 GLY A CA 1
ATOM 5931 C C . GLY A 1 726 ? 20.564 -16.512 -13.192 1.00 98.19 726 GLY A C 1
ATOM 5932 O O . GLY A 1 726 ? 20.374 -17.547 -13.833 1.00 98.19 726 GLY A O 1
ATOM 5933 N N . PHE A 1 727 ? 21.755 -15.916 -13.178 1.00 97.81 727 PHE A N 1
ATOM 5934 C CA . PHE A 1 727 ? 22.915 -16.507 -13.847 1.00 97.81 727 PHE A CA 1
ATOM 5935 C C . PHE A 1 727 ? 24.237 -16.340 -13.093 1.00 97.81 727 PHE A C 1
ATOM 5937 O O . PHE A 1 727 ? 24.460 -15.362 -12.387 1.00 97.81 727 PHE A O 1
ATOM 5944 N N . GLN A 1 728 ? 25.104 -17.345 -13.249 1.00 96.25 728 GLN A N 1
ATOM 5945 C CA . GLN A 1 728 ? 26.498 -17.379 -12.780 1.00 96.25 728 GLN A CA 1
ATOM 5946 C C . GLN A 1 728 ? 27.360 -18.031 -13.878 1.00 96.25 728 GLN A C 1
ATOM 5948 O O . GLN A 1 728 ? 27.506 -17.474 -14.960 1.00 96.25 728 GLN A O 1
ATOM 5953 N N . ASP A 1 729 ? 27.862 -19.257 -13.669 1.00 95.06 729 ASP A N 1
ATOM 5954 C CA . ASP A 1 729 ? 28.459 -20.114 -14.711 1.00 95.06 729 ASP A CA 1
ATOM 5955 C C . ASP A 1 729 ? 27.421 -20.915 -15.533 1.00 95.06 729 ASP A C 1
ATOM 5957 O O . ASP A 1 729 ? 27.776 -21.631 -16.477 1.00 95.06 729 ASP A O 1
ATOM 5961 N N . ARG A 1 730 ? 26.139 -20.805 -15.166 1.00 96.81 730 ARG A N 1
ATOM 5962 C CA . ARG A 1 730 ? 24.966 -21.352 -15.864 1.00 96.81 730 ARG A CA 1
ATOM 5963 C C . ARG A 1 730 ? 23.714 -20.530 -15.543 1.00 96.81 730 ARG A C 1
ATOM 5965 O O . ARG A 1 730 ? 23.716 -19.785 -14.559 1.00 96.81 730 ARG A O 1
ATOM 5972 N N . ILE A 1 731 ? 22.647 -20.728 -16.316 1.00 98.06 731 ILE A N 1
ATOM 5973 C CA . ILE A 1 731 ? 21.305 -20.234 -15.984 1.00 98.06 731 ILE A CA 1
ATOM 5974 C C . ILE A 1 731 ? 20.712 -21.015 -14.797 1.00 98.06 731 ILE A C 1
ATOM 5976 O O . ILE A 1 731 ? 20.842 -22.237 -14.696 1.00 98.06 731 ILE A O 1
ATOM 5980 N N . ILE A 1 732 ? 20.061 -20.294 -13.883 1.00 98.12 732 ILE A N 1
ATOM 5981 C CA . ILE A 1 732 ? 19.395 -20.803 -12.680 1.00 98.12 732 ILE A CA 1
ATOM 5982 C C . ILE A 1 732 ? 17.921 -20.364 -12.745 1.00 98.12 732 ILE A C 1
ATOM 5984 O O . ILE A 1 732 ? 17.626 -19.188 -12.521 1.00 98.12 732 ILE A O 1
ATOM 5988 N N . PRO A 1 733 ? 16.982 -21.268 -13.072 1.00 98.00 733 PRO A N 1
ATOM 5989 C CA . PRO A 1 733 ? 15.581 -20.901 -13.254 1.00 98.00 733 PRO A CA 1
ATOM 5990 C C . PRO A 1 733 ? 14.895 -20.597 -11.916 1.00 98.00 733 PRO A C 1
ATOM 5992 O O . PRO A 1 733 ? 14.917 -21.423 -11.002 1.00 98.00 733 PRO A O 1
ATOM 5995 N N . MET A 1 734 ? 14.240 -19.435 -11.826 1.00 97.88 734 MET A N 1
ATOM 5996 C CA . MET A 1 734 ? 13.443 -19.036 -10.658 1.00 97.88 734 MET A CA 1
ATOM 5997 C C . MET A 1 734 ? 11.940 -19.133 -10.942 1.00 97.88 734 MET A C 1
ATOM 5999 O O . MET A 1 734 ? 11.214 -19.723 -10.144 1.00 97.88 734 MET A O 1
ATOM 6003 N N . LYS A 1 735 ? 11.495 -18.633 -12.102 1.00 98.38 735 LYS A N 1
ATOM 6004 C CA . LYS A 1 735 ? 10.106 -18.686 -12.593 1.00 98.38 735 LYS A CA 1
ATOM 6005 C C . LYS A 1 735 ? 10.091 -18.985 -14.098 1.00 98.38 735 LYS A C 1
ATOM 6007 O O . LYS A 1 735 ? 10.773 -18.293 -14.858 1.00 98.38 735 LYS A O 1
ATOM 6012 N N . GLY A 1 736 ? 9.322 -19.985 -14.532 1.00 98.38 736 GLY A N 1
ATOM 6013 C CA . GLY A 1 736 ? 9.052 -20.248 -15.960 1.00 98.38 736 GLY A CA 1
ATOM 6014 C C . GLY A 1 736 ? 7.961 -19.339 -16.551 1.00 98.38 736 GLY A C 1
ATOM 6015 O O . GLY A 1 736 ? 7.199 -18.744 -15.796 1.00 98.38 736 GLY A O 1
ATOM 6016 N N . PHE A 1 737 ? 7.850 -19.248 -17.883 1.00 98.19 737 PHE A N 1
ATOM 6017 C CA . PHE A 1 737 ? 6.825 -18.411 -18.539 1.00 98.19 737 PHE A CA 1
ATOM 6018 C C . PHE A 1 737 ? 5.387 -18.826 -18.181 1.00 98.19 737 PHE A C 1
ATOM 6020 O O . PHE A 1 737 ? 4.573 -17.963 -17.862 1.00 98.19 737 PHE A O 1
ATOM 6027 N N . ASP A 1 738 ? 5.106 -20.133 -18.144 1.00 97.50 738 ASP A N 1
ATOM 6028 C CA . ASP A 1 738 ? 3.779 -20.686 -17.811 1.00 97.50 738 ASP A CA 1
ATOM 6029 C C . ASP A 1 738 ? 3.533 -20.864 -16.302 1.00 97.50 738 ASP A C 1
ATOM 6031 O O . ASP A 1 738 ? 2.464 -21.306 -15.869 1.00 97.50 738 ASP A O 1
ATOM 6035 N N . GLU A 1 739 ? 4.537 -20.585 -15.471 1.00 97.81 739 GLU A N 1
ATOM 6036 C CA . GLU A 1 739 ? 4.448 -20.794 -14.031 1.00 97.81 739 GLU A CA 1
ATOM 6037 C C . GLU A 1 739 ? 3.801 -19.576 -13.367 1.00 97.81 739 GLU A C 1
ATOM 6039 O O . GLU A 1 739 ? 4.331 -18.468 -13.457 1.00 97.81 739 GLU A O 1
ATOM 6044 N N . LYS A 1 740 ? 2.671 -19.772 -12.677 1.00 97.56 740 LYS A N 1
ATOM 6045 C CA . LYS A 1 740 ? 2.019 -18.703 -11.904 1.00 97.56 740 LYS A CA 1
ATOM 6046 C C . LYS A 1 740 ? 2.886 -18.276 -10.727 1.00 97.56 740 LYS A C 1
ATOM 6048 O O . LYS A 1 740 ? 3.527 -19.117 -10.096 1.00 97.56 740 LYS A O 1
ATOM 6053 N N . LEU A 1 741 ? 2.852 -16.991 -10.386 1.00 97.62 741 LEU A N 1
ATOM 6054 C CA . LEU A 1 741 ? 3.602 -16.448 -9.257 1.00 97.62 741 LEU A CA 1
ATOM 6055 C C . LEU A 1 741 ? 2.938 -16.794 -7.905 1.00 97.62 741 LEU A C 1
ATOM 6057 O O . LEU A 1 741 ? 2.292 -15.968 -7.261 1.00 97.62 741 LEU A O 1
ATOM 6061 N N . ASP A 1 742 ? 3.065 -18.058 -7.490 1.00 97.56 742 ASP A N 1
ATOM 6062 C CA . ASP A 1 742 ? 2.559 -18.585 -6.218 1.00 97.56 742 ASP A CA 1
ATOM 6063 C C . ASP A 1 742 ? 3.620 -18.577 -5.099 1.00 97.56 742 ASP A C 1
ATOM 6065 O O . ASP A 1 742 ? 4.787 -18.245 -5.312 1.00 97.56 742 ASP A O 1
ATOM 6069 N N . ASP A 1 743 ? 3.236 -18.975 -3.883 1.00 96.56 743 ASP A N 1
ATOM 6070 C CA . ASP A 1 743 ? 4.137 -18.957 -2.723 1.00 96.56 743 ASP A CA 1
ATOM 6071 C C . ASP A 1 743 ? 5.387 -19.838 -2.900 1.00 96.56 743 ASP A C 1
ATOM 6073 O O . ASP A 1 743 ? 6.446 -19.512 -2.361 1.00 96.56 743 ASP A O 1
ATOM 6077 N N . LYS A 1 744 ? 5.313 -20.916 -3.696 1.00 97.06 744 LYS A N 1
ATOM 6078 C CA . LYS A 1 744 ? 6.471 -21.779 -3.979 1.00 97.06 744 LYS A CA 1
ATOM 6079 C C . LYS A 1 744 ? 7.439 -21.105 -4.942 1.00 97.06 744 LYS A C 1
ATOM 6081 O O . LYS A 1 744 ? 8.653 -21.246 -4.785 1.00 97.06 744 LYS A O 1
ATOM 6086 N N . VAL A 1 745 ? 6.928 -20.382 -5.938 1.00 97.88 745 VAL A N 1
ATOM 6087 C CA . VAL A 1 745 ? 7.761 -19.568 -6.833 1.00 97.88 745 VAL A CA 1
ATOM 6088 C C . VAL A 1 745 ? 8.394 -18.416 -6.064 1.00 97.88 745 VAL A C 1
ATOM 6090 O O . VAL A 1 745 ? 9.599 -18.208 -6.182 1.00 97.88 745 VAL A O 1
ATOM 6093 N N . ARG A 1 746 ? 7.633 -17.728 -5.205 1.00 97.88 746 ARG A N 1
ATOM 6094 C CA . ARG A 1 746 ? 8.152 -16.661 -4.333 1.00 97.88 746 ARG A CA 1
ATOM 6095 C C . ARG A 1 746 ? 9.246 -17.163 -3.393 1.00 97.88 746 ARG A C 1
ATOM 6097 O O . ARG A 1 746 ? 10.243 -16.472 -3.182 1.00 97.88 746 ARG A O 1
ATOM 6104 N N . GLU A 1 747 ? 9.107 -18.374 -2.850 1.00 96.00 747 GLU A N 1
ATOM 6105 C CA . GLU A 1 747 ? 10.163 -19.030 -2.070 1.00 96.00 747 GLU A CA 1
ATOM 6106 C C . GLU A 1 747 ? 11.407 -19.311 -2.925 1.00 96.00 747 GLU A C 1
ATOM 6108 O O . GLU A 1 747 ? 12.521 -18.986 -2.514 1.00 96.00 747 GLU A O 1
ATOM 6113 N N . ARG A 1 748 ? 11.235 -19.826 -4.149 1.00 96.88 748 ARG A N 1
ATOM 6114 C CA . ARG A 1 748 ? 12.347 -20.081 -5.081 1.00 96.88 748 ARG A CA 1
ATOM 6115 C C . ARG A 1 748 ? 13.065 -18.801 -5.501 1.00 96.88 748 ARG A C 1
ATOM 6117 O O . ARG A 1 748 ? 14.291 -18.790 -5.552 1.00 96.88 748 ARG A O 1
ATOM 6124 N N . MET A 1 749 ? 12.328 -17.716 -5.738 1.00 97.88 749 MET A N 1
ATOM 6125 C CA . MET A 1 749 ? 12.885 -16.409 -6.092 1.00 97.88 749 MET A CA 1
ATOM 6126 C C . MET A 1 749 ? 13.789 -15.839 -4.993 1.00 97.88 749 MET A C 1
ATOM 6128 O O . MET A 1 749 ? 14.757 -15.160 -5.322 1.00 97.88 749 MET A O 1
ATOM 6132 N N . GLN A 1 750 ? 13.576 -16.175 -3.712 1.00 96.19 750 GLN A N 1
ATOM 6133 C CA . GLN A 1 750 ? 14.524 -15.815 -2.637 1.00 96.19 750 GLN A CA 1
ATOM 6134 C C . GLN A 1 750 ? 15.917 -16.420 -2.866 1.00 96.19 750 GLN A C 1
ATOM 6136 O O . GLN A 1 750 ? 16.918 -15.887 -2.382 1.00 96.19 750 GLN A O 1
ATOM 6141 N N . GLY A 1 751 ? 15.994 -17.497 -3.654 1.00 95.69 751 GLY A N 1
ATOM 6142 C CA . GLY A 1 751 ? 17.235 -18.076 -4.147 1.00 95.69 751 GLY A CA 1
ATOM 6143 C C . GLY A 1 751 ? 18.130 -17.064 -4.860 1.00 95.69 751 GLY A C 1
ATOM 6144 O O . GLY A 1 751 ? 19.340 -17.171 -4.713 1.00 95.69 751 GLY A O 1
ATOM 6145 N N . LEU A 1 752 ? 17.585 -16.037 -5.531 1.00 97.06 752 LEU A N 1
ATOM 6146 C CA . LEU A 1 752 ? 18.383 -14.963 -6.147 1.00 97.06 752 LEU A CA 1
ATOM 6147 C C . LEU A 1 752 ? 19.338 -14.327 -5.121 1.00 97.06 752 LEU A C 1
ATOM 6149 O O . LEU A 1 752 ? 20.537 -14.216 -5.358 1.00 97.06 752 LEU A O 1
ATOM 6153 N N . VAL A 1 753 ? 18.832 -13.990 -3.933 1.00 96.00 753 VAL A N 1
ATOM 6154 C CA . VAL A 1 753 ? 19.653 -13.397 -2.869 1.00 96.00 753 VAL A CA 1
ATOM 6155 C C . VAL A 1 753 ? 20.652 -14.421 -2.329 1.00 96.00 753 VAL A C 1
ATOM 6157 O O . VAL A 1 753 ? 21.833 -14.117 -2.180 1.00 96.00 753 VAL A O 1
ATOM 6160 N N . TYR A 1 754 ? 20.212 -15.650 -2.050 1.00 94.75 754 TYR A N 1
ATOM 6161 C CA . TYR A 1 754 ? 21.070 -16.665 -1.431 1.00 94.75 754 TYR A CA 1
ATOM 6162 C C . TYR A 1 754 ? 22.190 -17.185 -2.351 1.00 94.75 754 TYR A C 1
ATOM 6164 O O . TYR A 1 754 ? 23.268 -17.528 -1.864 1.00 94.75 754 TYR A O 1
ATOM 6172 N N . GLU A 1 755 ? 21.975 -17.222 -3.667 1.00 95.56 755 GLU A N 1
ATOM 6173 C CA . GLU A 1 755 ? 22.973 -17.658 -4.655 1.00 95.56 755 GLU A CA 1
ATOM 6174 C C . GLU A 1 755 ? 24.191 -16.729 -4.696 1.00 95.56 755 GLU A C 1
ATOM 6176 O O . GLU A 1 755 ? 25.317 -17.212 -4.784 1.00 95.56 755 GLU A O 1
ATOM 6181 N N . VAL A 1 756 ? 23.991 -15.413 -4.550 1.00 95.19 756 VAL A N 1
ATOM 6182 C CA . VAL A 1 756 ? 25.075 -14.410 -4.501 1.00 95.19 756 VAL A CA 1
ATOM 6183 C C . VAL A 1 756 ? 26.006 -14.619 -3.299 1.00 95.19 756 VAL A C 1
ATOM 6185 O O . VAL A 1 756 ? 27.194 -14.289 -3.353 1.00 95.19 756 VAL A O 1
ATOM 6188 N N . TYR A 1 757 ? 25.487 -15.192 -2.210 1.00 92.25 757 TYR A N 1
ATOM 6189 C CA . TYR A 1 757 ? 26.239 -15.484 -0.985 1.00 92.25 757 TYR A CA 1
ATOM 6190 C C . TYR A 1 757 ? 26.702 -16.946 -0.876 1.00 92.25 757 TYR A C 1
ATOM 6192 O O . TYR A 1 757 ? 27.174 -17.349 0.194 1.00 92.25 757 TYR A O 1
ATOM 6200 N N . ASP A 1 758 ? 26.567 -17.739 -1.945 1.00 93.50 758 ASP A N 1
ATOM 6201 C CA . ASP A 1 758 ? 26.845 -19.180 -1.962 1.00 93.50 758 ASP A CA 1
ATOM 6202 C C . ASP A 1 758 ? 26.154 -19.928 -0.792 1.00 93.50 758 ASP A C 1
ATOM 6204 O O . ASP A 1 758 ? 26.739 -20.809 -0.142 1.00 93.50 758 ASP A O 1
ATOM 6208 N N . SER A 1 759 ? 24.922 -19.522 -0.457 1.00 91.44 759 SER A N 1
ATOM 6209 C CA . SER A 1 759 ? 24.154 -20.032 0.685 1.00 91.44 759 SER A CA 1
ATOM 6210 C C . SER A 1 759 ? 22.802 -20.646 0.315 1.00 91.44 759 SER A C 1
ATOM 6212 O O . SER A 1 759 ? 22.093 -21.092 1.220 1.00 91.44 759 SER A O 1
ATOM 6214 N N . ASN A 1 760 ? 22.459 -20.733 -0.975 1.00 93.56 760 ASN A N 1
ATOM 6215 C CA . ASN A 1 760 ? 21.191 -21.291 -1.442 1.00 93.56 760 ASN A CA 1
ATOM 6216 C C . ASN A 1 760 ? 21.173 -22.829 -1.303 1.00 93.56 760 ASN A C 1
ATOM 6218 O O . ASN A 1 760 ? 21.941 -23.514 -1.990 1.00 93.56 760 ASN A O 1
ATOM 6222 N N . PRO A 1 761 ? 20.334 -23.433 -0.439 1.00 88.44 761 PRO A N 1
ATOM 6223 C CA . PRO A 1 761 ? 20.305 -24.885 -0.270 1.00 88.44 761 PRO A CA 1
ATOM 6224 C C . PRO A 1 761 ? 19.911 -25.609 -1.567 1.00 88.44 761 PRO A C 1
ATOM 6226 O O . PRO A 1 761 ? 18.828 -25.402 -2.099 1.00 88.44 761 PRO A O 1
ATOM 6229 N N . GLY A 1 762 ? 20.791 -26.475 -2.082 1.00 90.81 762 GLY A N 1
ATOM 6230 C CA . GLY A 1 762 ? 20.577 -27.163 -3.368 1.00 90.81 762 GLY A CA 1
ATOM 6231 C C . GLY A 1 762 ? 20.819 -26.292 -4.610 1.00 90.81 762 GLY A C 1
ATOM 6232 O O . GLY A 1 762 ? 20.684 -26.787 -5.727 1.00 90.81 762 GLY A O 1
ATOM 6233 N N . GLY A 1 763 ? 21.207 -25.032 -4.410 1.00 93.31 763 GLY A N 1
ATOM 6234 C CA . GLY A 1 763 ? 21.540 -24.070 -5.452 1.00 93.31 763 GLY A CA 1
ATOM 6235 C C . GLY A 1 763 ? 22.893 -24.296 -6.129 1.00 93.31 763 GLY A C 1
ATOM 6236 O O . GLY A 1 763 ? 23.643 -25.219 -5.795 1.00 93.31 763 GLY A O 1
ATOM 6237 N N . ASN A 1 764 ? 23.218 -23.430 -7.089 1.00 95.44 764 ASN A N 1
ATOM 6238 C CA . ASN A 1 764 ? 24.471 -23.488 -7.843 1.00 95.44 764 ASN A CA 1
ATOM 6239 C C . ASN A 1 764 ? 25.685 -23.030 -7.023 1.00 95.44 764 ASN A C 1
ATOM 6241 O O . ASN A 1 764 ? 26.756 -23.631 -7.132 1.00 95.44 764 ASN A O 1
ATOM 6245 N N . ASN A 1 765 ? 25.499 -21.996 -6.199 1.00 94.00 765 ASN A N 1
ATOM 6246 C CA . ASN A 1 765 ? 26.460 -21.453 -5.241 1.00 94.00 765 ASN A CA 1
ATOM 6247 C C . ASN A 1 765 ? 27.869 -21.311 -5.835 1.00 94.00 765 ASN A C 1
ATOM 6249 O O . ASN A 1 765 ? 28.852 -21.829 -5.294 1.00 94.00 765 ASN A O 1
ATOM 6253 N N . SER A 1 766 ? 27.937 -20.686 -7.012 1.00 94.31 766 SER A N 1
ATOM 6254 C CA . SER A 1 766 ? 29.165 -20.446 -7.764 1.00 94.31 766 SER A CA 1
ATOM 6255 C C . SER A 1 766 ? 29.338 -18.957 -8.076 1.00 94.31 766 SER A C 1
ATOM 6257 O O . SER A 1 766 ? 29.810 -18.600 -9.156 1.00 94.31 766 SER A O 1
ATOM 6259 N N . ALA A 1 767 ? 29.031 -18.080 -7.112 1.00 93.19 767 ALA A N 1
ATOM 6260 C CA . ALA A 1 767 ? 29.043 -16.621 -7.277 1.00 93.19 767 ALA A CA 1
ATOM 6261 C C . ALA A 1 767 ? 30.425 -16.053 -7.663 1.00 93.19 767 ALA A C 1
ATOM 6263 O O . ALA A 1 767 ? 30.559 -14.911 -8.094 1.00 93.19 767 ALA A O 1
ATOM 6264 N N . SER A 1 768 ? 31.497 -16.836 -7.548 1.00 91.19 768 SER A N 1
ATOM 6265 C CA . SER A 1 768 ? 32.831 -16.435 -8.021 1.00 91.19 768 SER A CA 1
ATOM 6266 C C . SER A 1 768 ? 32.965 -16.365 -9.552 1.00 91.19 768 SER A C 1
ATOM 6268 O O . SER A 1 768 ? 34.003 -15.913 -10.032 1.00 91.19 768 SER A O 1
ATOM 6270 N N . TYR A 1 769 ? 31.968 -16.832 -10.310 1.00 91.88 769 TYR A N 1
ATOM 6271 C CA . TYR A 1 769 ? 32.008 -16.917 -11.769 1.00 91.88 769 TYR A CA 1
ATOM 6272 C C . TYR A 1 769 ? 30.810 -16.213 -12.409 1.00 91.88 769 TYR A C 1
ATOM 6274 O O . TYR A 1 769 ? 29.699 -16.290 -11.891 1.00 91.88 769 TYR A O 1
ATOM 6282 N N . ASN A 1 770 ? 31.052 -15.583 -13.559 1.00 93.31 770 ASN A N 1
ATOM 6283 C CA . ASN A 1 770 ? 30.042 -14.902 -14.366 1.00 93.31 770 ASN A CA 1
ATOM 6284 C C . ASN A 1 770 ? 30.278 -15.214 -15.855 1.00 93.31 770 ASN A C 1
ATOM 6286 O O . ASN A 1 770 ? 31.144 -14.615 -16.497 1.00 93.31 770 ASN A O 1
ATOM 6290 N N . ASP A 1 771 ? 29.614 -16.241 -16.388 1.00 94.56 771 ASP A N 1
ATOM 6291 C CA . ASP A 1 771 ? 29.736 -16.674 -17.789 1.00 94.56 771 ASP A CA 1
ATOM 6292 C C . ASP A 1 771 ? 28.614 -16.075 -18.654 1.00 94.56 771 ASP A C 1
ATOM 6294 O O . ASP A 1 771 ? 27.827 -16.782 -19.283 1.00 94.56 771 ASP A O 1
ATOM 6298 N N . ASP A 1 772 ? 28.532 -14.742 -18.665 1.00 93.06 772 ASP A N 1
ATOM 6299 C CA . ASP A 1 772 ? 27.438 -13.958 -19.255 1.00 93.06 772 ASP A CA 1
ATOM 6300 C C . ASP A 1 772 ? 27.173 -14.357 -20.704 1.00 93.06 772 ASP A C 1
ATOM 6302 O O . ASP A 1 772 ? 26.032 -14.551 -21.101 1.00 93.06 772 ASP A O 1
ATOM 6306 N N . GLY A 1 773 ? 28.230 -14.506 -21.510 1.00 95.19 773 GLY A N 1
ATOM 6307 C CA . GLY A 1 773 ? 28.087 -14.811 -22.933 1.00 95.19 773 GLY A CA 1
ATOM 6308 C C . GLY A 1 773 ? 27.407 -16.158 -23.177 1.00 95.19 773 GLY A C 1
ATOM 6309 O O . GLY A 1 773 ? 26.638 -16.286 -24.126 1.00 95.19 773 GLY A O 1
ATOM 6310 N N . LYS A 1 774 ? 27.647 -17.149 -22.313 1.00 95.56 774 LYS A N 1
ATOM 6311 C CA . LYS A 1 774 ? 26.970 -18.443 -22.383 1.00 95.56 774 LYS A CA 1
ATOM 6312 C C . LYS A 1 774 ? 25.554 -18.358 -21.807 1.00 95.56 774 LYS A C 1
ATOM 6314 O O . LYS A 1 774 ? 24.616 -18.834 -22.435 1.00 95.56 774 LYS A O 1
ATOM 6319 N N . CYS A 1 775 ? 25.388 -17.723 -20.650 1.00 97.38 775 CYS A N 1
ATOM 6320 C CA . CYS A 1 775 ? 24.094 -17.613 -19.976 1.00 97.38 775 CYS A CA 1
ATOM 6321 C C . CYS A 1 775 ? 23.082 -16.784 -20.784 1.00 97.38 775 CYS A C 1
ATOM 6323 O O . CYS A 1 775 ? 21.938 -17.198 -20.925 1.00 97.38 775 CYS A O 1
ATOM 6325 N N . VAL A 1 776 ? 23.498 -15.668 -21.392 1.00 97.69 776 VAL A N 1
ATOM 6326 C CA . VAL A 1 776 ? 22.657 -14.866 -22.302 1.00 97.69 776 VAL A CA 1
ATOM 6327 C C . VAL A 1 776 ? 22.242 -15.683 -23.525 1.00 97.69 776 VAL A C 1
ATOM 6329 O O . VAL A 1 776 ? 21.118 -15.541 -24.000 1.00 97.69 776 VAL A O 1
ATOM 6332 N N . ARG A 1 777 ? 23.115 -16.571 -24.023 1.00 97.69 777 ARG A N 1
ATOM 6333 C CA . ARG A 1 777 ? 22.758 -17.472 -25.122 1.00 97.69 777 ARG A CA 1
ATOM 6334 C C . ARG A 1 777 ? 21.685 -18.473 -24.700 1.00 97.69 777 ARG A C 1
ATOM 6336 O O . ARG A 1 777 ? 20.682 -18.585 -25.389 1.00 97.69 777 ARG A O 1
ATOM 6343 N N . GLU A 1 778 ? 21.876 -19.145 -23.566 1.00 98.00 778 GLU A N 1
ATOM 6344 C CA . GLU A 1 778 ? 20.900 -20.102 -23.022 1.00 98.00 778 GLU A CA 1
ATOM 6345 C C . GLU A 1 778 ? 19.551 -19.426 -22.718 1.00 98.00 778 GLU A C 1
ATOM 6347 O O . GLU A 1 778 ? 18.501 -19.967 -23.050 1.00 98.00 778 GLU A O 1
ATOM 6352 N N . ALA A 1 779 ? 19.568 -18.220 -22.142 1.00 98.25 779 ALA A N 1
ATOM 6353 C CA . ALA A 1 779 ? 18.368 -17.415 -21.918 1.00 98.25 779 ALA A CA 1
ATOM 6354 C C . ALA A 1 779 ? 17.661 -17.075 -23.242 1.00 98.25 779 ALA A C 1
ATOM 6356 O O . ALA A 1 779 ? 16.443 -17.184 -23.344 1.00 98.25 779 ALA A O 1
ATOM 6357 N N . SER A 1 780 ? 18.432 -16.732 -24.279 1.00 98.44 780 SER A N 1
ATOM 6358 C CA . SER A 1 780 ? 17.895 -16.445 -25.611 1.00 98.44 780 SER A CA 1
ATOM 6359 C C . SER A 1 780 ? 17.253 -17.671 -26.240 1.00 98.44 780 SER A C 1
ATOM 6361 O O . SER A 1 780 ? 16.172 -17.552 -26.806 1.00 98.44 780 SER A O 1
ATOM 6363 N N . ASP A 1 781 ? 17.872 -18.843 -26.107 1.00 98.00 781 ASP A N 1
ATOM 6364 C CA . ASP A 1 781 ? 17.300 -20.083 -26.621 1.00 98.00 781 ASP A CA 1
ATOM 6365 C C . ASP A 1 781 ? 15.968 -20.405 -25.897 1.00 98.00 781 ASP A C 1
ATOM 6367 O O . ASP A 1 781 ? 14.997 -20.744 -26.564 1.00 98.00 781 ASP A O 1
ATOM 6371 N N . LEU A 1 782 ? 15.867 -20.184 -24.573 1.00 97.88 782 LEU A N 1
ATOM 6372 C CA . LEU A 1 782 ? 14.603 -20.326 -23.820 1.00 97.88 782 LEU A CA 1
ATOM 6373 C C . LEU A 1 782 ? 13.521 -19.337 -24.271 1.00 97.88 782 LEU A C 1
ATOM 6375 O O . LEU A 1 782 ? 12.355 -19.697 -24.372 1.00 97.88 782 LEU A O 1
ATOM 6379 N N . LEU A 1 783 ? 13.889 -18.077 -24.508 1.00 97.94 783 LEU A N 1
ATOM 6380 C CA . LEU A 1 783 ? 12.944 -17.056 -24.956 1.00 97.94 783 LEU A CA 1
ATOM 6381 C C . LEU A 1 783 ? 12.500 -17.292 -26.412 1.00 97.94 783 LEU A C 1
ATOM 6383 O O . LEU A 1 783 ? 11.380 -16.943 -26.768 1.00 97.94 783 LEU A O 1
ATOM 6387 N N . GLU A 1 784 ? 13.348 -17.893 -27.253 1.00 97.81 784 GLU A N 1
ATOM 6388 C CA . GLU A 1 784 ? 13.025 -18.205 -28.652 1.00 97.81 784 GLU A CA 1
ATOM 6389 C C . GLU A 1 784 ? 11.873 -19.207 -28.777 1.00 97.81 784 GLU A C 1
ATOM 6391 O O . GLU A 1 784 ? 11.086 -19.094 -29.718 1.00 97.81 784 GLU A O 1
ATOM 6396 N N . GLU A 1 785 ? 11.766 -20.142 -27.826 1.00 97.56 785 GLU A N 1
ATOM 6397 C CA . GLU A 1 785 ? 10.716 -21.169 -27.764 1.00 97.56 785 GLU A CA 1
ATOM 6398 C C . GLU A 1 785 ? 9.309 -20.581 -27.568 1.00 97.56 785 GLU A C 1
ATOM 6400 O O . GLU A 1 785 ? 8.321 -21.238 -27.896 1.00 97.56 785 GLU A O 1
ATOM 6405 N N . GLU A 1 786 ? 9.199 -19.338 -27.090 1.00 97.56 786 GLU A N 1
ATOM 6406 C CA . GLU A 1 786 ? 7.914 -18.676 -26.890 1.00 97.56 786 GLU A CA 1
ATOM 6407 C C . GLU A 1 786 ? 7.267 -18.250 -28.216 1.00 97.56 786 GLU A C 1
ATOM 6409 O O . GLU A 1 786 ? 7.858 -17.549 -29.042 1.00 97.56 786 GLU A O 1
ATOM 6414 N N . GLU A 1 787 ? 5.999 -18.617 -28.398 1.00 95.81 787 GLU A N 1
ATOM 6415 C CA . GLU A 1 787 ? 5.161 -18.181 -29.519 1.00 95.81 787 GLU A CA 1
ATOM 6416 C C . GLU A 1 787 ? 4.466 -16.849 -29.177 1.00 95.81 787 GLU A C 1
ATOM 6418 O O . GLU A 1 787 ? 3.265 -16.812 -28.898 1.00 95.81 787 GLU A O 1
ATOM 6423 N N . THR A 1 788 ? 5.234 -15.756 -29.126 1.00 95.19 788 THR A N 1
ATOM 6424 C CA . THR A 1 788 ? 4.724 -14.384 -28.938 1.00 95.19 788 THR A CA 1
ATOM 6425 C C . THR A 1 788 ? 5.314 -13.411 -29.951 1.00 95.19 788 THR A C 1
ATOM 6427 O O . THR A 1 788 ? 6.412 -13.615 -30.467 1.00 95.19 788 THR A O 1
ATOM 6430 N N . ASP A 1 789 ? 4.580 -12.331 -30.229 1.00 94.12 789 ASP A N 1
ATOM 6431 C CA . ASP A 1 789 ? 4.990 -11.314 -31.202 1.00 94.12 789 ASP A CA 1
ATOM 6432 C C . ASP A 1 789 ? 6.176 -10.480 -30.712 1.00 94.12 789 ASP A C 1
ATOM 6434 O O . ASP A 1 789 ? 6.965 -9.972 -31.512 1.00 94.12 789 ASP A O 1
ATOM 6438 N N . GLN A 1 790 ? 6.254 -10.241 -29.401 1.00 95.44 790 GLN A N 1
ATOM 6439 C CA . GLN A 1 790 ? 7.266 -9.394 -28.784 1.00 95.44 790 GLN A CA 1
ATOM 6440 C C . GLN A 1 790 ? 8.026 -10.169 -27.708 1.00 95.44 790 GLN A C 1
ATOM 6442 O O . GLN A 1 790 ? 7.574 -10.302 -26.571 1.00 95.44 790 GLN A O 1
ATOM 6447 N N . LYS A 1 791 ? 9.233 -10.613 -28.059 1.00 97.56 791 LYS A N 1
ATOM 6448 C CA . LYS A 1 791 ? 10.155 -11.306 -27.155 1.00 97.56 791 LYS A CA 1
ATOM 6449 C C . LYS A 1 791 ? 11.188 -10.332 -26.611 1.00 97.56 791 LYS A C 1
ATOM 6451 O O . LYS A 1 791 ? 12.014 -9.815 -27.368 1.00 97.56 791 LYS A O 1
ATOM 6456 N N . ILE A 1 792 ? 11.151 -10.054 -25.311 1.00 97.94 792 ILE A N 1
ATOM 6457 C CA . ILE A 1 792 ? 12.070 -9.106 -24.676 1.00 97.94 792 ILE A CA 1
ATOM 6458 C C . ILE A 1 792 ? 12.880 -9.787 -23.578 1.00 97.94 792 ILE A C 1
ATOM 6460 O O . ILE A 1 792 ? 12.337 -10.449 -22.702 1.00 97.94 792 ILE A O 1
ATOM 6464 N N . MET A 1 793 ? 14.186 -9.549 -23.589 1.00 98.38 793 MET A N 1
ATOM 6465 C CA . MET A 1 793 ? 15.119 -9.957 -22.551 1.00 98.38 793 MET A CA 1
ATOM 6466 C C . MET A 1 793 ? 15.699 -8.724 -21.858 1.00 98.38 793 MET A C 1
ATOM 6468 O O . MET A 1 793 ? 16.295 -7.859 -22.504 1.00 98.38 793 MET A O 1
ATOM 6472 N N . ILE A 1 794 ? 15.551 -8.652 -20.537 1.00 98.19 794 ILE A N 1
ATOM 6473 C CA . ILE A 1 794 ? 16.107 -7.584 -19.703 1.00 98.19 794 ILE A CA 1
ATOM 6474 C C . ILE A 1 794 ? 17.194 -8.193 -18.821 1.00 98.19 794 ILE A C 1
ATOM 6476 O O . ILE A 1 794 ? 16.907 -9.031 -17.969 1.00 98.19 794 ILE A O 1
ATOM 6480 N N . VAL A 1 795 ? 18.442 -7.776 -19.028 1.00 98.25 795 VAL A N 1
ATOM 6481 C CA . VAL A 1 795 ? 19.611 -8.289 -18.308 1.00 98.25 795 VAL A CA 1
ATOM 6482 C C . VAL A 1 795 ? 20.045 -7.292 -17.241 1.00 98.25 795 VAL A C 1
ATOM 6484 O O . VAL A 1 795 ? 20.389 -6.158 -17.561 1.00 98.25 795 VAL A O 1
ATOM 6487 N N . LEU A 1 796 ? 20.059 -7.712 -15.979 1.00 98.12 796 LEU A N 1
ATOM 6488 C CA . LEU A 1 796 ? 20.511 -6.933 -14.828 1.00 98.12 796 LEU A CA 1
ATOM 6489 C C . LEU A 1 796 ? 21.910 -7.414 -14.437 1.00 98.12 796 LEU A C 1
ATOM 6491 O O . LEU A 1 796 ? 22.047 -8.562 -14.027 1.00 98.12 796 LEU A O 1
ATOM 6495 N N . SER A 1 797 ? 22.939 -6.571 -14.546 1.00 96.38 797 SER A N 1
ATOM 6496 C CA . SER A 1 797 ? 24.313 -6.943 -14.170 1.00 96.38 797 SER A CA 1
ATOM 6497 C C . SER A 1 797 ? 25.100 -5.765 -13.605 1.00 96.38 797 SER A C 1
ATOM 6499 O O . SER A 1 797 ? 2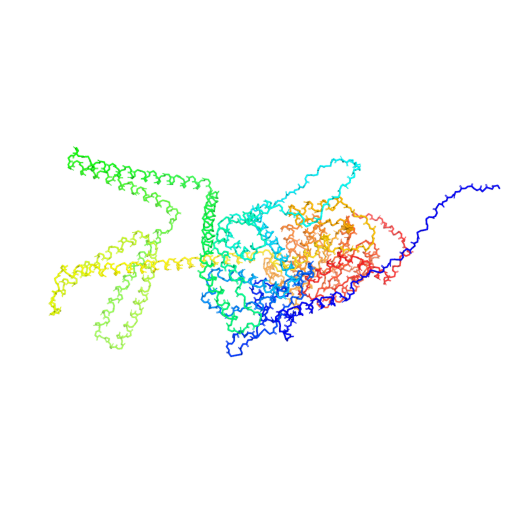4.902 -4.612 -13.990 1.00 96.38 797 SER A O 1
ATOM 6501 N N . ASP A 1 798 ? 26.022 -6.048 -12.689 1.00 92.06 798 ASP A N 1
ATOM 6502 C CA . ASP A 1 798 ? 26.930 -5.062 -12.102 1.00 92.06 798 ASP A CA 1
ATOM 6503 C C . ASP A 1 798 ? 28.399 -5.233 -12.538 1.00 92.06 798 ASP A C 1
ATOM 6505 O O . ASP A 1 798 ? 29.283 -4.484 -12.102 1.00 92.06 798 ASP A O 1
ATOM 6509 N N . GLY A 1 799 ? 28.669 -6.231 -13.384 1.00 81.06 799 GLY A N 1
ATOM 6510 C CA . GLY A 1 799 ? 29.988 -6.828 -13.541 1.00 81.06 799 GLY A CA 1
ATOM 6511 C C . GLY A 1 799 ? 30.491 -6.905 -14.979 1.00 81.06 799 GLY A C 1
ATOM 6512 O O . GLY A 1 799 ? 29.806 -6.586 -15.948 1.00 81.06 799 GLY A O 1
ATOM 6513 N N . GLN A 1 800 ? 31.761 -7.286 -15.107 1.00 87.38 800 GLN A N 1
ATOM 6514 C CA . GLN A 1 800 ? 32.379 -7.675 -16.376 1.00 87.38 800 GLN A CA 1
ATOM 6515 C C . GLN A 1 800 ? 32.323 -9.200 -16.489 1.00 87.38 800 GLN A C 1
ATOM 6517 O O . GLN A 1 800 ? 32.520 -9.866 -15.472 1.00 87.38 800 GLN A O 1
ATOM 6522 N N . PRO A 1 801 ? 32.191 -9.760 -17.702 1.00 89.19 801 PRO A N 1
ATOM 6523 C CA . PRO A 1 801 ? 32.143 -11.204 -17.875 1.00 89.19 801 PRO A CA 1
ATOM 6524 C C . PRO A 1 801 ? 33.439 -11.850 -17.357 1.00 89.19 801 PRO A C 1
ATOM 6526 O O . PRO A 1 801 ? 34.552 -11.466 -17.742 1.00 89.19 801 PRO A O 1
ATOM 6529 N N . ALA A 1 802 ? 33.284 -12.830 -16.468 1.00 89.56 802 ALA A N 1
ATOM 6530 C CA . ALA A 1 802 ? 34.336 -13.514 -15.720 1.00 89.56 802 ALA A CA 1
ATOM 6531 C C . ALA A 1 802 ? 34.079 -15.038 -15.695 1.00 89.56 802 ALA A C 1
ATOM 6533 O O . ALA A 1 802 ? 33.733 -15.608 -14.654 1.00 89.56 802 ALA A O 1
ATOM 6534 N N . PRO A 1 803 ? 34.229 -15.723 -16.843 1.00 86.00 803 PRO A N 1
ATOM 6535 C CA . PRO A 1 803 ? 33.834 -17.112 -17.000 1.00 86.00 803 PRO A CA 1
ATOM 6536 C C . PRO A 1 803 ? 34.750 -18.042 -16.203 1.00 86.00 803 PRO A C 1
ATOM 6538 O O . PRO A 1 803 ? 35.938 -17.781 -15.995 1.00 86.00 803 PRO A O 1
ATOM 6541 N N . LYS A 1 804 ? 34.193 -19.184 -15.801 1.00 81.00 804 LYS A N 1
ATOM 6542 C CA . LYS A 1 804 ? 34.898 -20.234 -15.051 1.00 81.00 804 LYS A CA 1
ATOM 6543 C C . LYS A 1 804 ? 36.007 -20.911 -15.849 1.00 81.00 804 LYS A C 1
ATOM 6545 O O . LYS A 1 804 ? 37.021 -21.324 -15.286 1.00 81.00 804 LYS A O 1
ATOM 6550 N N . TYR A 1 805 ? 35.805 -21.024 -17.158 1.00 85.44 805 TYR A N 1
ATOM 6551 C CA . TYR A 1 805 ? 36.724 -21.658 -18.094 1.00 85.44 805 TYR A CA 1
ATOM 6552 C C . TYR A 1 805 ? 37.096 -20.686 -19.213 1.00 85.44 805 TYR A C 1
ATOM 6554 O O . TYR A 1 805 ? 36.385 -19.722 -19.486 1.00 85.44 805 TYR A O 1
ATOM 6562 N N . SER A 1 806 ? 38.225 -20.940 -19.879 1.00 84.19 806 SER A N 1
ATOM 6563 C CA . SER A 1 806 ? 38.559 -20.214 -21.102 1.00 84.19 806 SER A CA 1
ATOM 6564 C C . SER A 1 806 ? 37.481 -20.475 -22.146 1.00 84.19 806 SER A C 1
ATOM 6566 O O . SER A 1 806 ? 37.266 -21.627 -22.523 1.00 84.19 806 SER A O 1
ATOM 6568 N N . VAL A 1 807 ? 36.841 -19.416 -22.623 1.00 88.00 807 VAL A N 1
ATOM 6569 C CA . VAL A 1 807 ? 35.863 -19.522 -23.699 1.00 88.00 807 VAL A CA 1
ATOM 6570 C C . VAL A 1 807 ? 36.590 -19.839 -25.001 1.00 88.00 807 VAL A C 1
ATOM 6572 O O . VAL A 1 807 ? 37.620 -19.230 -25.300 1.00 88.00 807 VAL A O 1
ATOM 6575 N N . THR A 1 808 ? 36.064 -20.778 -25.781 1.00 88.38 808 THR A N 1
ATOM 6576 C CA . THR A 1 808 ? 36.545 -21.073 -27.133 1.00 88.38 808 THR A CA 1
ATOM 6577 C C . THR A 1 808 ? 35.444 -20.841 -28.158 1.00 88.38 808 THR A C 1
ATOM 6579 O O . THR A 1 808 ? 34.301 -21.198 -27.895 1.00 88.38 808 THR A O 1
ATOM 6582 N N . ASP A 1 809 ? 35.786 -20.289 -29.325 1.00 85.25 809 ASP A N 1
ATOM 6583 C CA . ASP A 1 809 ? 34.870 -20.240 -30.473 1.00 85.25 809 ASP A CA 1
ATOM 6584 C C . ASP A 1 809 ? 34.586 -21.652 -31.028 1.00 85.25 809 ASP A C 1
ATOM 6586 O O . ASP A 1 809 ? 35.210 -22.638 -30.628 1.00 85.25 809 ASP A O 1
ATOM 6590 N N . GLU A 1 810 ? 33.683 -21.757 -32.007 1.00 79.94 810 GLU A N 1
ATOM 6591 C CA . GLU A 1 810 ? 33.376 -23.018 -32.706 1.00 79.94 810 GLU A CA 1
ATOM 6592 C C . GLU A 1 810 ? 34.608 -23.674 -33.363 1.00 79.94 810 GLU A C 1
ATOM 6594 O O . GLU A 1 810 ? 34.619 -24.872 -33.638 1.00 79.94 810 GLU A O 1
ATOM 6599 N N . SER A 1 811 ? 35.671 -22.901 -33.616 1.00 85.50 811 SER A N 1
ATOM 6600 C CA . SER A 1 811 ? 36.943 -23.393 -34.157 1.00 85.50 811 SER A CA 1
ATOM 6601 C C . SER A 1 811 ? 37.919 -23.864 -33.068 1.00 85.50 811 SER A C 1
ATOM 6603 O O . SER A 1 811 ? 39.059 -24.218 -33.380 1.00 85.50 811 SER A O 1
ATOM 6605 N N . GLY A 1 812 ? 37.511 -23.846 -31.796 1.00 89.12 812 GLY A N 1
ATOM 6606 C CA . GLY A 1 812 ? 38.339 -24.198 -30.644 1.00 89.12 812 GLY A CA 1
ATOM 6607 C C . GLY A 1 812 ? 39.394 -23.147 -30.282 1.00 89.12 812 GLY A C 1
ATOM 6608 O O . GLY A 1 812 ? 40.306 -23.441 -29.507 1.00 89.12 812 GLY A O 1
ATOM 6609 N N . ARG A 1 813 ? 39.329 -21.930 -30.840 1.00 88.75 813 ARG A N 1
ATOM 6610 C CA . ARG A 1 813 ? 40.266 -20.845 -30.510 1.00 88.75 813 ARG A CA 1
ATOM 6611 C C . ARG A 1 813 ? 39.780 -20.110 -29.275 1.00 88.75 813 ARG A C 1
ATOM 6613 O O . ARG A 1 813 ? 38.610 -19.768 -29.189 1.00 88.75 813 ARG A O 1
ATOM 6620 N N . GLY A 1 814 ? 40.690 -19.822 -28.347 1.00 91.12 814 GLY A N 1
ATOM 6621 C CA . GLY A 1 814 ? 40.374 -19.027 -27.163 1.00 91.12 814 GLY A CA 1
ATOM 6622 C C . GLY A 1 814 ? 39.875 -17.628 -27.537 1.00 91.12 814 GLY A C 1
ATOM 6623 O O . GLY A 1 814 ? 40.550 -16.915 -28.281 1.00 91.12 814 GLY A O 1
ATOM 6624 N N . VAL A 1 815 ? 38.719 -17.242 -27.005 1.00 93.56 815 VAL A N 1
ATOM 6625 C CA . VAL A 1 815 ? 38.100 -15.920 -27.158 1.00 93.56 815 VAL A CA 1
ATOM 6626 C C . VAL A 1 815 ? 38.053 -15.251 -25.788 1.00 93.56 815 VAL A C 1
ATOM 6628 O O . VAL A 1 815 ? 37.908 -15.919 -24.762 1.00 93.56 815 VAL A O 1
ATOM 6631 N N . SER A 1 816 ? 38.225 -13.927 -25.739 1.00 94.50 816 SER A N 1
ATOM 6632 C CA . SER A 1 816 ? 38.069 -13.211 -24.473 1.00 94.50 816 SER A CA 1
ATOM 6633 C C . SER A 1 816 ? 36.605 -13.257 -24.029 1.00 94.50 816 SER A C 1
ATOM 6635 O O . SER A 1 816 ? 35.700 -13.232 -24.857 1.00 94.50 816 SER A O 1
ATOM 6637 N N . ALA A 1 817 ? 36.349 -13.287 -22.723 1.00 92.94 817 ALA A N 1
ATOM 6638 C CA . ALA A 1 817 ? 34.982 -13.312 -22.200 1.00 92.94 817 ALA A CA 1
ATOM 6639 C C . ALA A 1 817 ? 34.123 -12.135 -22.702 1.00 92.94 817 ALA A C 1
ATOM 6641 O O . ALA A 1 817 ? 32.944 -12.291 -23.003 1.00 92.94 817 ALA A O 1
ATOM 6642 N N . LYS A 1 818 ? 34.753 -10.964 -22.856 1.00 94.62 818 LYS A N 1
ATOM 6643 C CA . LYS A 1 818 ? 34.128 -9.752 -23.396 1.00 94.62 818 LYS A CA 1
ATOM 6644 C C . LYS A 1 818 ? 33.739 -9.919 -24.860 1.00 94.62 818 LYS A C 1
ATOM 6646 O O . LYS A 1 818 ? 32.641 -9.537 -25.247 1.00 94.62 818 LYS A O 1
ATOM 6651 N N . ASP A 1 819 ? 34.637 -10.481 -25.667 1.00 93.19 819 ASP A N 1
ATOM 6652 C CA . ASP A 1 819 ? 34.370 -10.720 -27.086 1.00 93.19 819 ASP A CA 1
ATOM 6653 C C . ASP A 1 819 ? 33.318 -11.817 -27.269 1.00 93.19 819 ASP A C 1
ATOM 6655 O O . ASP A 1 819 ? 32.493 -11.705 -28.169 1.00 93.19 819 ASP A O 1
ATOM 6659 N N . HIS A 1 820 ? 33.293 -12.823 -26.388 1.00 93.94 820 HIS A N 1
ATOM 6660 C CA . HIS A 1 820 ? 32.241 -13.836 -26.376 1.00 93.94 820 HIS A CA 1
ATOM 6661 C C . HIS A 1 820 ? 30.870 -13.221 -26.103 1.00 93.94 820 HIS A C 1
ATOM 6663 O O . HIS A 1 820 ? 29.973 -13.404 -26.912 1.00 93.94 820 HIS A O 1
ATOM 6669 N N . LEU A 1 821 ? 30.720 -12.428 -25.034 1.00 95.44 821 LEU A N 1
ATOM 6670 C CA . LEU A 1 821 ? 29.455 -11.750 -24.739 1.00 95.44 821 LEU A CA 1
ATOM 6671 C C . LEU A 1 821 ? 29.020 -10.828 -25.889 1.00 95.44 821 LEU A C 1
ATOM 6673 O O . LEU A 1 821 ? 27.864 -10.872 -26.302 1.00 95.44 821 LEU A O 1
ATOM 6677 N N . ARG A 1 822 ? 29.943 -10.036 -26.457 1.00 93.81 822 ARG A N 1
ATOM 6678 C CA . ARG A 1 822 ? 29.646 -9.192 -27.630 1.00 93.81 822 ARG A CA 1
ATOM 6679 C C . ARG A 1 822 ? 29.162 -10.011 -28.820 1.00 93.81 822 ARG A C 1
ATOM 6681 O O . ARG A 1 822 ? 28.218 -9.592 -29.481 1.00 93.81 822 ARG A O 1
ATOM 6688 N N . GLN A 1 823 ? 29.813 -11.140 -29.097 1.00 93.31 823 GLN A N 1
ATOM 6689 C CA . GLN A 1 823 ? 29.425 -12.028 -30.186 1.00 93.31 823 GLN A CA 1
ATOM 6690 C C . GLN A 1 823 ? 28.054 -12.652 -29.917 1.00 93.31 823 GLN A C 1
ATOM 6692 O O . GLN A 1 823 ? 27.208 -12.610 -30.800 1.00 93.31 823 GLN A O 1
ATOM 6697 N N . THR A 1 824 ? 27.790 -13.129 -28.698 1.00 95.56 824 THR A N 1
ATOM 6698 C CA . THR A 1 824 ? 26.478 -13.665 -28.321 1.00 95.56 824 THR A CA 1
ATOM 6699 C C . THR A 1 824 ? 25.380 -12.625 -28.512 1.00 95.56 824 THR A C 1
ATOM 6701 O O . THR A 1 824 ? 24.400 -12.903 -29.195 1.00 95.56 824 THR A O 1
ATOM 6704 N N . VAL A 1 825 ? 25.529 -11.417 -27.957 1.00 95.81 825 VAL A N 1
ATOM 6705 C CA . VAL A 1 825 ? 24.505 -10.367 -28.091 1.00 95.81 825 VAL A CA 1
ATOM 6706 C C . VAL A 1 825 ? 24.318 -9.975 -29.558 1.00 95.81 825 VAL A C 1
ATOM 6708 O O . VAL A 1 825 ? 23.187 -9.803 -30.011 1.00 95.81 825 VAL A O 1
ATOM 6711 N N . ALA A 1 826 ? 25.409 -9.885 -30.324 1.00 93.81 826 ALA A N 1
ATOM 6712 C CA . ALA A 1 826 ? 25.351 -9.658 -31.763 1.00 93.81 826 ALA A CA 1
ATOM 6713 C C . ALA A 1 826 ? 24.561 -10.752 -32.493 1.00 93.81 826 ALA A C 1
ATOM 6715 O O . ALA A 1 826 ? 23.760 -10.431 -33.373 1.00 93.81 826 ALA A O 1
ATOM 6716 N N . ASP A 1 827 ? 24.775 -12.015 -32.132 1.00 94.31 827 ASP A N 1
ATOM 6717 C CA . ASP A 1 827 ? 24.106 -13.160 -32.737 1.00 94.31 827 ASP A CA 1
ATOM 6718 C C . ASP A 1 827 ? 22.614 -13.165 -32.399 1.00 94.31 827 ASP A C 1
ATOM 6720 O O . ASP A 1 827 ? 21.806 -13.278 -33.316 1.00 94.31 827 ASP A O 1
ATOM 6724 N N . VAL A 1 828 ? 22.235 -12.942 -31.135 1.00 95.94 828 VAL A N 1
ATOM 6725 C CA . VAL A 1 828 ? 20.826 -12.808 -30.719 1.00 95.94 828 VAL A CA 1
ATOM 6726 C C . VAL A 1 828 ? 20.152 -11.696 -31.524 1.00 95.94 828 VAL A C 1
ATOM 6728 O O . VAL A 1 828 ? 19.231 -11.943 -32.293 1.00 95.94 828 VAL A O 1
ATOM 6731 N N . VAL A 1 829 ? 20.705 -10.482 -31.488 1.00 94.44 829 VAL A N 1
ATOM 6732 C CA . VAL A 1 829 ? 20.139 -9.320 -32.193 1.00 94.44 829 VAL A CA 1
ATOM 6733 C C . VAL A 1 829 ? 20.086 -9.517 -33.712 1.00 94.44 829 VAL A C 1
ATOM 6735 O O . VAL A 1 829 ? 19.308 -8.846 -34.388 1.00 94.44 829 VAL A O 1
ATOM 6738 N N . THR A 1 830 ? 20.927 -10.369 -34.298 1.00 92.44 830 THR A N 1
ATOM 6739 C CA . THR A 1 830 ? 20.989 -10.572 -35.755 1.00 92.44 830 THR A CA 1
ATOM 6740 C C . THR A 1 830 ? 20.104 -11.712 -36.232 1.00 92.44 830 THR A C 1
ATOM 6742 O O . THR A 1 830 ? 19.503 -11.589 -37.303 1.00 92.44 830 THR A O 1
ATOM 6745 N N . PHE A 1 831 ? 20.064 -12.810 -35.484 1.00 94.25 831 PHE A N 1
ATOM 6746 C CA . PHE A 1 831 ? 19.487 -14.075 -35.926 1.00 94.25 831 PHE A CA 1
ATOM 6747 C C . PHE A 1 831 ? 18.149 -14.407 -35.270 1.00 94.25 831 PHE A C 1
ATOM 6749 O O . PHE A 1 831 ? 17.488 -15.317 -35.762 1.00 94.25 831 PHE A O 1
ATOM 6756 N N . THR A 1 832 ? 17.734 -13.669 -34.240 1.00 95.56 832 THR A N 1
ATOM 6757 C CA . THR A 1 832 ? 16.407 -13.799 -33.627 1.00 95.56 832 THR A CA 1
ATOM 6758 C C . THR A 1 832 ? 15.608 -12.499 -33.766 1.00 95.56 832 THR A C 1
ATOM 6760 O O . THR A 1 832 ? 16.114 -11.463 -34.222 1.00 95.56 832 THR A O 1
ATOM 6763 N N . ASP A 1 833 ? 14.324 -12.560 -33.426 1.00 94.62 833 ASP A N 1
ATOM 6764 C CA . ASP A 1 833 ? 13.424 -11.409 -33.295 1.00 94.62 833 ASP A CA 1
ATOM 6765 C C . ASP A 1 833 ? 13.426 -10.810 -31.875 1.00 94.62 833 ASP A C 1
ATOM 6767 O O . ASP A 1 833 ? 12.712 -9.843 -31.596 1.00 94.62 833 ASP A O 1
ATOM 6771 N N . GLN A 1 834 ? 14.278 -11.340 -30.995 1.00 96.50 834 GLN A N 1
ATOM 6772 C CA . GLN A 1 834 ? 14.357 -10.946 -29.598 1.00 96.50 834 GLN A CA 1
ATOM 6773 C C . GLN A 1 834 ? 14.975 -9.557 -29.429 1.00 96.50 834 GLN A C 1
ATOM 6775 O O . GLN A 1 834 ? 15.931 -9.157 -30.104 1.00 96.50 834 GLN A O 1
ATOM 6780 N N . LYS A 1 835 ? 14.445 -8.817 -28.458 1.00 96.25 835 LYS A N 1
ATOM 6781 C CA . LYS A 1 835 ? 14.896 -7.477 -28.080 1.00 96.25 835 LYS A CA 1
ATOM 6782 C C . LYS A 1 835 ? 15.629 -7.570 -26.750 1.00 96.25 835 LYS A C 1
ATOM 6784 O O . LYS A 1 835 ? 15.062 -8.056 -25.782 1.00 96.25 835 LYS A O 1
ATOM 6789 N N . ILE A 1 836 ? 16.873 -7.098 -26.689 1.00 96.88 836 ILE A N 1
ATOM 6790 C CA . ILE A 1 836 ? 17.711 -7.213 -25.488 1.00 96.88 836 ILE A CA 1
ATOM 6791 C C . ILE A 1 836 ? 18.058 -5.841 -24.903 1.00 96.88 836 ILE A C 1
ATOM 6793 O O . ILE A 1 836 ? 18.512 -4.943 -25.620 1.00 96.88 836 ILE A O 1
ATOM 6797 N N . VAL A 1 837 ? 17.844 -5.692 -23.595 1.00 97.44 837 VAL A N 1
ATOM 6798 C CA . VAL A 1 837 ? 18.103 -4.471 -22.822 1.00 97.44 837 VAL A CA 1
ATOM 6799 C C . VAL A 1 837 ? 19.051 -4.793 -21.668 1.00 97.44 837 VAL A C 1
ATOM 6801 O O . VAL A 1 837 ? 18.772 -5.693 -20.884 1.00 97.44 837 VAL A O 1
ATOM 6804 N N . GLY A 1 838 ? 20.165 -4.067 -21.552 1.00 97.38 838 GLY A N 1
ATOM 6805 C CA . GLY A 1 838 ? 21.159 -4.263 -20.489 1.00 97.38 838 GLY A CA 1
ATOM 6806 C C . GLY A 1 838 ? 21.136 -3.166 -19.426 1.00 97.38 838 GLY A C 1
ATOM 6807 O O . GLY A 1 838 ? 21.289 -1.986 -19.744 1.00 97.38 838 GLY A O 1
ATOM 6808 N N . LEU A 1 839 ? 20.998 -3.537 -18.157 1.00 97.88 839 LEU A N 1
ATOM 6809 C CA . LEU A 1 839 ? 20.930 -2.631 -17.010 1.00 97.88 839 LEU A CA 1
ATOM 6810 C C . LEU A 1 839 ? 22.186 -2.771 -16.156 1.00 97.88 839 LEU A C 1
ATOM 6812 O O . LEU A 1 839 ? 22.438 -3.833 -15.590 1.00 97.88 839 LEU A O 1
ATOM 6816 N N . GLY A 1 840 ? 22.969 -1.695 -16.082 1.00 97.50 840 GLY A N 1
ATOM 6817 C CA . GLY A 1 840 ? 24.178 -1.621 -15.270 1.00 97.50 840 GLY A CA 1
ATOM 6818 C C . GLY A 1 840 ? 23.869 -1.140 -13.862 1.00 97.50 840 GLY A C 1
ATOM 6819 O O . GLY A 1 840 ? 23.532 0.030 -13.682 1.00 97.50 840 GLY A O 1
ATOM 6820 N N . ILE A 1 841 ? 23.986 -2.026 -12.871 1.00 96.94 841 ILE A N 1
ATOM 6821 C CA . ILE A 1 841 ? 23.600 -1.741 -11.483 1.00 96.94 841 ILE A CA 1
ATOM 6822 C C . ILE A 1 841 ? 24.780 -1.176 -10.686 1.00 96.94 841 ILE A C 1
ATOM 6824 O O . ILE A 1 841 ? 25.773 -1.857 -10.429 1.00 96.94 841 ILE A O 1
ATOM 6828 N N . GLY A 1 842 ? 24.636 0.064 -10.222 1.00 94.62 842 GLY A N 1
ATOM 6829 C CA . GLY A 1 842 ? 25.639 0.771 -9.435 1.00 94.62 842 GLY A CA 1
ATOM 6830 C C . GLY A 1 842 ? 26.730 1.439 -10.272 1.00 94.62 842 GLY A C 1
ATOM 6831 O O . GLY A 1 842 ? 26.855 1.233 -11.480 1.00 94.62 842 GLY A O 1
ATOM 6832 N N . GLU A 1 843 ? 27.532 2.272 -9.607 1.00 92.06 843 GLU A N 1
ATOM 6833 C CA . GLU A 1 843 ? 28.620 3.026 -10.239 1.00 92.06 843 GLU A CA 1
ATOM 6834 C C . GLU A 1 843 ? 29.684 2.115 -10.877 1.00 92.06 843 GLU A C 1
ATOM 6836 O O . GLU A 1 843 ? 30.056 1.074 -10.323 1.00 92.06 843 GLU A O 1
ATOM 6841 N N . GLY A 1 844 ? 30.225 2.557 -12.017 1.00 92.62 844 GLY A N 1
ATOM 6842 C CA . GLY A 1 844 ? 31.295 1.867 -12.741 1.00 92.62 844 GLY A CA 1
ATOM 6843 C C . GLY A 1 844 ? 30.801 0.779 -13.695 1.00 92.62 844 GLY A C 1
ATOM 6844 O O . GLY A 1 844 ? 31.587 -0.076 -14.101 1.00 92.62 844 GLY A O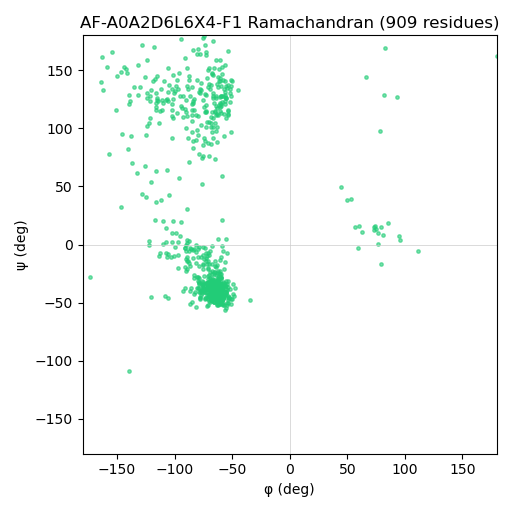 1
ATOM 6845 N N . THR A 1 845 ? 29.518 0.810 -14.058 1.00 95.31 845 THR A N 1
ATOM 6846 C CA . THR A 1 845 ? 28.880 -0.134 -14.987 1.00 95.31 845 THR A CA 1
ATOM 6847 C C . THR A 1 845 ? 28.690 0.449 -16.392 1.00 95.31 845 THR A C 1
ATOM 6849 O O . THR A 1 845 ? 27.910 -0.069 -17.188 1.00 95.31 845 THR A O 1
ATOM 6852 N N . ASP A 1 846 ? 29.451 1.495 -16.747 1.00 96.00 846 ASP A N 1
ATOM 6853 C CA . ASP A 1 846 ? 29.493 2.110 -18.089 1.00 96.00 846 ASP A CA 1
ATOM 6854 C C . ASP A 1 846 ? 29.623 1.088 -19.223 1.00 96.00 846 ASP A C 1
ATOM 6856 O O . ASP A 1 846 ? 28.998 1.214 -20.279 1.00 96.00 846 ASP A O 1
ATOM 6860 N N . HIS A 1 847 ? 30.410 0.039 -18.978 1.00 93.75 847 HIS A N 1
ATOM 6861 C CA . HIS A 1 8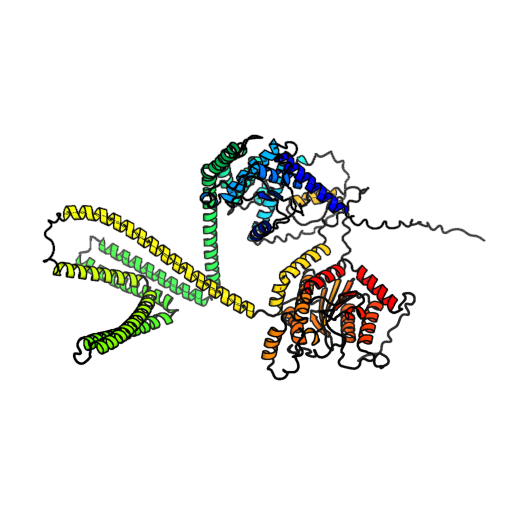47 ? 30.704 -1.016 -19.941 1.00 93.75 847 HIS A CA 1
ATOM 6862 C C . HIS A 1 847 ? 29.488 -1.827 -20.378 1.00 93.75 847 HIS A C 1
ATOM 6864 O O . HIS A 1 847 ? 29.571 -2.502 -21.397 1.00 93.75 847 HIS A O 1
ATOM 6870 N N . VAL A 1 848 ? 28.367 -1.793 -19.652 1.00 95.56 848 VAL A N 1
ATOM 6871 C CA . VAL A 1 848 ? 27.132 -2.474 -20.079 1.00 95.56 848 VAL A CA 1
ATOM 6872 C C . VAL A 1 848 ? 26.695 -1.964 -21.459 1.00 95.56 848 VAL A C 1
ATOM 6874 O O . VAL A 1 848 ? 26.261 -2.743 -22.306 1.00 95.56 848 VAL A O 1
ATOM 6877 N N . SER A 1 849 ? 26.944 -0.686 -21.751 1.00 94.81 849 SER A N 1
ATOM 6878 C CA . SER A 1 849 ? 26.673 -0.081 -23.063 1.00 94.81 849 SER A CA 1
ATOM 6879 C C . SER A 1 849 ? 27.606 -0.549 -24.182 1.00 94.81 849 SER A C 1
ATOM 6881 O O . SER A 1 849 ? 27.316 -0.328 -25.357 1.00 94.81 849 SER A O 1
ATOM 6883 N N . ASP A 1 850 ? 28.717 -1.209 -23.846 1.00 94.12 850 ASP A N 1
ATOM 6884 C CA . ASP A 1 850 ? 29.601 -1.832 -24.833 1.00 94.12 850 ASP A CA 1
ATOM 6885 C C . ASP A 1 850 ? 29.093 -3.208 -25.291 1.00 94.12 850 ASP A C 1
ATOM 6887 O O . ASP A 1 850 ? 29.603 -3.743 -26.283 1.00 94.12 850 ASP A O 1
ATOM 6891 N N . TYR A 1 851 ? 28.156 -3.804 -24.545 1.00 94.69 851 TYR A N 1
ATOM 6892 C CA . TYR A 1 851 ? 27.653 -5.158 -24.774 1.00 94.69 851 TYR A CA 1
ATOM 6893 C C . TYR A 1 851 ? 26.234 -5.162 -25.325 1.00 94.69 851 TYR A C 1
ATOM 6895 O O . TYR A 1 851 ? 25.972 -5.896 -26.273 1.00 94.69 851 TYR A O 1
ATOM 6903 N N . TYR A 1 852 ? 25.342 -4.336 -24.775 1.00 95.88 852 TYR A N 1
ATOM 6904 C CA . TYR A 1 852 ? 23.919 -4.352 -25.113 1.00 95.88 852 TYR A CA 1
ATOM 6905 C C . TYR A 1 852 ? 23.539 -3.170 -26.023 1.00 95.88 852 TYR A C 1
ATOM 6907 O O . TYR A 1 852 ? 24.003 -2.053 -25.796 1.00 95.88 852 TYR A O 1
ATOM 6915 N N . PRO A 1 853 ? 22.707 -3.385 -27.063 1.00 93.31 853 PRO A N 1
ATOM 6916 C CA . PRO A 1 853 ? 22.309 -2.342 -28.015 1.00 93.31 853 PRO A CA 1
ATOM 6917 C C . PRO A 1 853 ? 21.493 -1.229 -27.359 1.00 93.31 853 PRO A C 1
ATOM 6919 O O . PRO A 1 853 ? 21.634 -0.063 -27.721 1.00 93.31 853 PRO A O 1
ATOM 6922 N N . VAL A 1 854 ? 20.636 -1.609 -26.414 1.00 94.75 854 VAL A N 1
ATOM 6923 C CA . VAL A 1 854 ? 19.872 -0.711 -25.557 1.00 94.75 854 VAL A CA 1
ATOM 6924 C C . VAL A 1 854 ? 20.359 -0.960 -24.148 1.00 94.75 854 VAL A C 1
ATOM 6926 O O . VAL A 1 854 ? 20.310 -2.091 -23.664 1.00 94.75 854 VAL A O 1
ATOM 6929 N N . SER A 1 855 ? 20.862 0.080 -23.499 1.00 95.38 855 SER A N 1
ATOM 6930 C CA . SER A 1 855 ? 21.423 -0.045 -22.164 1.00 95.38 855 SER A CA 1
ATOM 6931 C C . SER A 1 855 ? 21.135 1.171 -21.302 1.00 95.38 855 SER A C 1
ATOM 6933 O O . SER A 1 855 ? 21.012 2.296 -21.791 1.00 95.38 855 SER A O 1
ATOM 6935 N N . ARG A 1 856 ? 21.083 0.936 -19.991 1.00 96.69 856 ARG A N 1
ATOM 6936 C CA . ARG A 1 856 ? 21.159 1.979 -18.966 1.00 96.69 856 ARG A CA 1
ATOM 6937 C C . ARG A 1 856 ? 22.294 1.638 -18.001 1.00 96.69 856 ARG A C 1
ATOM 6939 O O . ARG A 1 856 ? 22.085 0.830 -17.099 1.00 96.69 856 ARG A O 1
ATOM 6946 N N . PRO A 1 857 ? 23.511 2.167 -18.217 1.00 96.69 857 PRO A N 1
ATOM 6947 C CA . PRO A 1 857 ? 24.617 1.972 -17.289 1.00 96.69 857 PRO A CA 1
ATOM 6948 C C . PRO A 1 857 ? 24.486 2.887 -16.063 1.00 96.69 857 PRO A C 1
ATOM 6950 O O . PRO A 1 857 ? 23.792 3.902 -16.112 1.00 96.69 857 PRO A O 1
ATOM 6953 N N . ASN A 1 858 ? 25.236 2.579 -15.004 1.00 95.56 858 ASN A N 1
ATOM 6954 C CA . ASN A 1 858 ? 25.363 3.382 -13.784 1.00 95.56 858 ASN A CA 1
ATOM 6955 C C . ASN A 1 858 ? 24.029 3.738 -13.121 1.00 95.56 858 ASN A C 1
ATOM 6957 O O . ASN A 1 858 ? 23.852 4.858 -12.636 1.00 95.56 858 ASN A O 1
ATOM 6961 N N . ILE A 1 859 ? 23.083 2.803 -13.096 1.00 96.62 859 ILE A N 1
ATOM 6962 C CA . ILE A 1 859 ? 21.831 3.009 -12.376 1.00 96.62 859 ILE A CA 1
ATOM 6963 C C . ILE A 1 859 ? 22.160 3.135 -10.889 1.00 96.62 859 ILE A C 1
ATOM 6965 O O . ILE A 1 859 ? 22.820 2.262 -10.317 1.00 96.62 859 ILE A O 1
ATOM 6969 N N . ASN A 1 860 ? 21.712 4.229 -10.264 1.00 95.69 860 ASN A N 1
ATOM 6970 C CA . ASN A 1 860 ? 21.796 4.363 -8.816 1.00 95.69 860 ASN A CA 1
ATOM 6971 C C . ASN A 1 860 ? 21.008 3.212 -8.180 1.00 95.69 860 ASN A C 1
ATOM 6973 O O . ASN A 1 860 ? 19.849 2.999 -8.526 1.00 95.69 860 ASN A O 1
ATOM 6977 N N . ILE A 1 861 ? 21.657 2.496 -7.264 1.00 94.44 861 ILE A N 1
ATOM 6978 C CA . ILE A 1 861 ? 21.127 1.316 -6.581 1.00 94.44 861 ILE A CA 1
ATOM 6979 C C . ILE A 1 861 ? 19.762 1.651 -5.957 1.00 94.44 861 ILE A C 1
ATOM 6981 O O . ILE A 1 861 ? 18.797 0.945 -6.217 1.00 94.44 861 ILE A O 1
ATOM 6985 N N . GLU A 1 862 ? 19.649 2.798 -5.279 1.00 93.81 862 GLU A N 1
ATOM 6986 C CA . GLU A 1 862 ? 18.413 3.264 -4.621 1.00 93.81 862 GLU A CA 1
ATOM 6987 C C . GLU A 1 862 ? 17.245 3.523 -5.589 1.00 93.81 862 GLU A C 1
ATOM 6989 O O . GLU A 1 862 ? 16.088 3.435 -5.193 1.00 93.81 862 GLU A O 1
ATOM 6994 N N . ASN A 1 863 ? 17.534 3.799 -6.864 1.00 94.69 863 ASN A N 1
ATOM 6995 C CA . ASN A 1 863 ? 16.531 4.152 -7.873 1.00 94.69 863 ASN A CA 1
ATOM 6996 C C . ASN A 1 863 ? 16.303 3.005 -8.871 1.00 94.69 863 ASN A C 1
ATOM 6998 O O . ASN A 1 863 ? 15.776 3.221 -9.968 1.00 94.69 863 ASN A O 1
ATOM 7002 N N . LEU A 1 864 ? 16.765 1.787 -8.571 1.00 96.00 864 LEU A N 1
ATOM 7003 C CA . LEU A 1 864 ? 16.718 0.684 -9.530 1.00 96.00 864 LEU A CA 1
ATOM 7004 C C . LEU A 1 864 ? 15.280 0.248 -9.846 1.00 96.00 864 LEU A C 1
ATOM 7006 O O . LEU A 1 864 ? 14.989 -0.055 -11.002 1.00 96.00 864 LEU A O 1
ATOM 7010 N N . VAL A 1 865 ? 14.376 0.280 -8.861 1.00 96.25 865 VAL A N 1
ATOM 7011 C CA . VAL A 1 865 ? 12.945 -0.022 -9.058 1.00 96.25 865 VAL A CA 1
ATOM 7012 C C . VAL A 1 865 ? 12.308 0.976 -10.028 1.00 96.25 865 VAL A C 1
ATOM 7014 O O . VAL A 1 865 ? 11.688 0.574 -11.006 1.00 96.25 865 VAL A O 1
ATOM 7017 N N . GLU A 1 866 ? 12.537 2.272 -9.823 1.00 94.94 866 GLU A N 1
ATOM 7018 C CA . GLU A 1 866 ? 12.013 3.348 -10.678 1.00 94.94 866 GLU A CA 1
ATOM 7019 C C . GLU A 1 866 ? 12.574 3.261 -12.104 1.00 94.94 866 GLU A C 1
ATOM 7021 O O . GLU A 1 866 ? 11.852 3.425 -13.088 1.00 94.94 866 GLU A O 1
ATOM 7026 N N . ASN A 1 867 ? 13.868 2.946 -12.235 1.00 95.75 867 ASN A N 1
ATOM 7027 C CA . ASN A 1 867 ? 14.481 2.731 -13.543 1.00 95.75 867 ASN A CA 1
ATOM 7028 C C . ASN A 1 867 ? 13.863 1.522 -14.249 1.00 95.75 867 ASN A C 1
ATOM 7030 O O . ASN A 1 867 ? 13.582 1.608 -15.443 1.00 95.75 867 ASN A O 1
ATOM 7034 N N . MET A 1 868 ? 13.632 0.419 -13.530 1.00 96.50 868 MET A N 1
ATOM 7035 C CA . MET A 1 868 ? 12.969 -0.766 -14.077 1.00 96.50 868 MET A CA 1
ATOM 7036 C C . MET A 1 868 ? 11.564 -0.431 -14.591 1.00 96.50 868 MET A C 1
ATOM 7038 O O . MET A 1 868 ? 11.237 -0.802 -15.717 1.00 96.50 868 MET A O 1
ATOM 7042 N N . THR A 1 869 ? 10.779 0.331 -13.826 1.00 93.56 869 THR A N 1
ATOM 7043 C CA . THR A 1 869 ? 9.465 0.856 -14.237 1.00 93.56 869 THR A CA 1
ATOM 7044 C C . THR A 1 869 ? 9.562 1.626 -15.558 1.00 93.56 869 THR A C 1
ATOM 7046 O O . THR A 1 869 ? 8.845 1.328 -16.515 1.00 93.56 869 THR A O 1
ATOM 7049 N N . GLU A 1 870 ? 10.500 2.571 -15.667 1.00 94.31 870 GLU A N 1
ATOM 7050 C CA . GLU A 1 870 ? 10.675 3.383 -16.877 1.00 94.31 870 GLU A CA 1
ATOM 7051 C C . GLU A 1 870 ? 11.108 2.547 -18.095 1.00 94.31 870 GLU A C 1
ATOM 7053 O O . GLU A 1 870 ? 10.699 2.802 -19.234 1.00 94.31 870 GLU A O 1
ATOM 7058 N N . ILE A 1 871 ? 11.930 1.523 -17.868 1.00 95.62 871 ILE A N 1
ATOM 7059 C CA . ILE A 1 871 ? 12.356 0.588 -18.910 1.00 95.62 871 ILE A CA 1
ATOM 7060 C C . ILE A 1 871 ? 11.182 -0.257 -19.379 1.00 95.62 871 ILE A C 1
ATOM 7062 O O . ILE A 1 871 ? 10.965 -0.327 -20.584 1.00 95.62 871 ILE A O 1
ATOM 7066 N N . LEU A 1 872 ? 10.408 -0.855 -18.470 1.00 95.81 872 LEU A N 1
ATOM 7067 C CA . LEU A 1 872 ? 9.218 -1.629 -18.829 1.00 95.81 872 LEU A CA 1
ATOM 7068 C C . LEU A 1 872 ? 8.237 -0.777 -19.631 1.00 95.81 872 LEU A C 1
ATOM 7070 O O . LEU A 1 872 ? 7.779 -1.208 -20.689 1.00 95.81 872 LEU A O 1
ATOM 7074 N N . ARG A 1 873 ? 8.017 0.472 -19.211 1.00 92.31 873 ARG A N 1
ATOM 7075 C CA . ARG A 1 873 ? 7.209 1.435 -19.961 1.00 92.31 873 ARG A CA 1
ATOM 7076 C C . ARG A 1 873 ? 7.754 1.657 -21.370 1.00 92.31 873 ARG A C 1
ATOM 7078 O O . ARG A 1 873 ? 7.013 1.541 -22.339 1.00 92.31 873 ARG A O 1
ATOM 7085 N N . THR A 1 874 ? 9.046 1.940 -21.505 1.00 92.62 874 THR A N 1
ATOM 7086 C CA . THR A 1 874 ? 9.675 2.197 -22.811 1.00 92.62 874 THR A CA 1
ATOM 7087 C C . THR A 1 874 ? 9.595 0.967 -23.717 1.00 92.62 874 THR A C 1
ATOM 7089 O O . THR A 1 874 ? 9.297 1.069 -24.904 1.00 92.62 874 THR A O 1
ATOM 7092 N N . VAL A 1 875 ? 9.838 -0.215 -23.157 1.00 92.38 875 VAL A N 1
ATOM 7093 C CA . VAL A 1 875 ? 9.820 -1.493 -23.869 1.00 92.38 875 VAL A CA 1
ATOM 7094 C C . VAL A 1 875 ? 8.410 -1.835 -24.365 1.00 92.38 875 VAL A C 1
ATOM 7096 O O . VAL A 1 875 ? 8.262 -2.278 -25.506 1.00 92.38 875 VAL A O 1
ATOM 7099 N N . ILE A 1 876 ? 7.385 -1.626 -23.533 1.00 91.69 876 ILE A N 1
ATOM 7100 C CA . ILE A 1 876 ? 5.993 -1.974 -23.847 1.00 91.69 876 ILE A CA 1
ATOM 7101 C C . ILE A 1 876 ? 5.365 -0.934 -24.788 1.00 91.69 876 ILE A C 1
ATOM 7103 O O . ILE A 1 876 ? 4.774 -1.315 -25.803 1.00 91.69 876 ILE A O 1
ATOM 7107 N N . VAL A 1 877 ? 5.538 0.362 -24.497 1.00 87.88 877 VAL A N 1
ATOM 7108 C CA . VAL A 1 877 ? 4.934 1.479 -25.251 1.00 87.88 877 VAL A CA 1
ATOM 7109 C C . VAL A 1 877 ? 5.669 1.738 -26.565 1.00 87.88 877 VAL A C 1
ATOM 7111 O O . VAL A 1 877 ? 5.045 1.935 -27.610 1.00 87.88 877 VAL A O 1
ATOM 7114 N N . GLU A 1 878 ? 7.004 1.727 -26.542 1.00 87.94 878 GLU A N 1
ATOM 7115 C CA . GLU A 1 878 ? 7.852 2.174 -27.652 1.00 87.94 878 GLU A CA 1
ATOM 7116 C C . GLU A 1 878 ? 8.784 1.064 -28.178 1.00 87.94 878 GLU A C 1
ATOM 7118 O O . GLU A 1 878 ? 9.988 1.276 -28.363 1.00 87.94 878 GLU A O 1
ATOM 7123 N N . PRO A 1 879 ? 8.261 -0.123 -28.549 1.00 84.69 879 PRO A N 1
ATOM 7124 C CA . PRO A 1 879 ? 9.095 -1.258 -28.950 1.00 84.69 879 PRO A CA 1
ATOM 7125 C C . PRO A 1 879 ? 9.889 -1.009 -30.241 1.00 84.69 879 PRO A C 1
ATOM 7127 O O . PRO A 1 879 ? 10.820 -1.756 -30.552 1.00 84.69 879 PRO A O 1
ATOM 7130 N N . HIS A 1 880 ? 9.542 0.036 -30.997 1.00 86.94 880 HIS A N 1
ATOM 7131 C CA . HIS A 1 880 ? 10.264 0.481 -32.185 1.00 86.94 880 HIS A CA 1
ATOM 7132 C C . HIS A 1 880 ? 11.627 1.110 -31.850 1.00 86.94 880 HIS A C 1
ATOM 7134 O O . HIS A 1 880 ? 12.536 1.048 -32.679 1.00 86.94 880 HIS A O 1
ATOM 7140 N N . ILE A 1 881 ? 11.807 1.673 -30.648 1.00 87.25 881 ILE A N 1
ATOM 7141 C CA . ILE A 1 881 ? 13.105 2.191 -30.187 1.00 87.25 881 ILE A CA 1
ATOM 7142 C C . ILE A 1 881 ? 14.112 1.045 -30.084 1.00 87.25 881 ILE A C 1
ATOM 7144 O O . ILE A 1 881 ? 15.241 1.156 -30.566 1.00 87.25 881 ILE A O 1
ATOM 7148 N N . LEU A 1 882 ? 13.674 -0.096 -29.548 1.00 86.44 882 LEU A N 1
ATOM 7149 C CA . LEU A 1 882 ? 14.493 -1.304 -29.450 1.00 86.44 882 LEU A CA 1
ATOM 7150 C C . LEU A 1 882 ? 14.905 -1.814 -30.840 1.00 86.44 882 LEU A C 1
ATOM 7152 O O . LEU A 1 882 ? 16.056 -2.190 -31.056 1.00 86.44 882 LEU A O 1
ATOM 7156 N N . GLU A 1 883 ? 14.000 -1.757 -31.821 1.00 87.75 883 GLU A N 1
ATOM 7157 C CA . GLU A 1 883 ? 14.317 -2.129 -33.204 1.00 87.75 883 GLU A CA 1
ATOM 7158 C C . GLU A 1 883 ? 15.312 -1.179 -33.868 1.00 87.75 883 GLU A C 1
ATOM 7160 O O . GLU A 1 883 ? 16.174 -1.620 -34.632 1.00 87.75 883 GLU A O 1
ATOM 7165 N N . GLN A 1 884 ? 15.198 0.127 -33.619 1.00 90.44 884 GLN A N 1
ATOM 7166 C CA . GLN A 1 884 ? 16.146 1.105 -34.146 1.00 90.44 884 GLN A CA 1
ATOM 7167 C C . GLN A 1 884 ? 17.544 0.860 -33.576 1.00 90.44 884 GLN A C 1
ATOM 7169 O O . GLN A 1 884 ? 18.503 0.769 -34.345 1.00 90.44 884 GLN A O 1
ATOM 7174 N N . ALA A 1 885 ? 17.652 0.649 -32.264 1.00 87.38 885 ALA A N 1
ATOM 7175 C CA . ALA A 1 885 ? 18.915 0.325 -31.610 1.00 87.38 885 ALA A CA 1
ATOM 7176 C C . ALA A 1 885 ? 19.521 -0.991 -32.129 1.00 87.38 885 ALA A C 1
ATOM 7178 O O . ALA A 1 885 ? 20.710 -1.046 -32.454 1.00 87.38 885 ALA A O 1
ATOM 7179 N N . ALA A 1 886 ? 18.699 -2.028 -32.321 1.00 83.62 886 ALA A N 1
ATOM 7180 C CA . ALA A 1 886 ? 19.120 -3.280 -32.949 1.00 83.62 886 ALA A CA 1
ATOM 7181 C C . ALA A 1 886 ? 19.669 -3.056 -34.372 1.00 83.62 886 ALA A C 1
ATOM 7183 O O . ALA A 1 886 ? 20.736 -3.566 -34.729 1.00 83.62 886 ALA A O 1
ATOM 7184 N N . ARG A 1 887 ? 18.990 -2.243 -35.196 1.00 86.88 887 ARG A N 1
ATOM 7185 C CA . ARG A 1 887 ? 19.462 -1.887 -36.548 1.00 86.88 887 ARG A CA 1
ATOM 7186 C C . ARG A 1 887 ? 20.788 -1.126 -36.510 1.00 86.88 887 ARG A C 1
ATOM 7188 O O . ARG A 1 887 ? 21.662 -1.394 -37.338 1.00 86.88 887 ARG A O 1
ATOM 7195 N N . GLU A 1 888 ? 20.959 -0.192 -35.576 1.00 89.06 888 GLU A N 1
ATOM 7196 C CA . GLU A 1 888 ? 22.219 0.535 -35.407 1.00 89.06 888 GLU A CA 1
ATOM 7197 C C . GLU A 1 888 ? 23.365 -0.385 -34.989 1.00 89.06 888 GLU A C 1
ATOM 7199 O O . GLU A 1 888 ? 24.462 -0.283 -35.546 1.00 89.06 888 GLU A O 1
ATOM 7204 N N . MET A 1 889 ? 23.116 -1.320 -34.071 1.00 83.62 889 MET A N 1
ATOM 7205 C CA . MET A 1 889 ? 24.111 -2.306 -33.659 1.00 83.62 889 MET A CA 1
ATOM 7206 C C . MET A 1 889 ? 24.532 -3.196 -34.835 1.00 83.62 889 MET A C 1
ATOM 7208 O O . MET A 1 889 ? 25.729 -3.308 -35.110 1.00 83.62 889 MET A O 1
ATOM 7212 N N . ARG A 1 890 ? 23.578 -3.730 -35.615 1.00 82.19 890 ARG A N 1
ATOM 7213 C CA . ARG A 1 890 ? 23.875 -4.497 -36.844 1.00 82.19 890 ARG A CA 1
ATOM 7214 C C . ARG A 1 890 ? 24.748 -3.691 -37.811 1.00 82.19 890 ARG A C 1
ATOM 7216 O O . ARG A 1 890 ? 25.717 -4.207 -38.368 1.00 82.19 890 ARG A O 1
ATOM 7223 N N . LYS A 1 891 ? 24.468 -2.391 -37.960 1.00 86.81 891 LYS A N 1
ATOM 7224 C CA . LYS A 1 891 ? 25.274 -1.481 -38.789 1.00 86.81 891 LYS A CA 1
ATOM 7225 C C . LYS A 1 891 ? 26.695 -1.301 -38.245 1.00 86.81 891 LYS A C 1
ATOM 7227 O O . LYS A 1 891 ? 27.634 -1.336 -39.039 1.00 86.81 891 LYS A O 1
ATOM 7232 N N . ARG A 1 892 ? 26.872 -1.134 -36.927 1.00 84.38 892 ARG A N 1
ATOM 7233 C CA . ARG A 1 892 ? 28.198 -1.024 -36.279 1.00 84.38 892 ARG A CA 1
ATOM 7234 C C . ARG A 1 892 ? 29.032 -2.293 -36.460 1.00 84.38 892 ARG A C 1
ATOM 7236 O O . ARG A 1 892 ? 30.234 -2.195 -36.683 1.00 84.38 892 ARG A O 1
ATOM 7243 N N . LEU A 1 893 ? 28.387 -3.456 -36.438 1.00 79.25 893 LEU A N 1
ATOM 7244 C CA . LEU A 1 893 ? 29.022 -4.760 -36.648 1.00 79.25 893 LEU A CA 1
ATOM 7245 C C . LEU A 1 893 ? 29.294 -5.085 -38.129 1.00 79.25 893 LEU A C 1
ATOM 7247 O O . LEU A 1 893 ? 29.864 -6.127 -38.441 1.00 79.25 893 LEU A O 1
ATOM 7251 N N . GLY A 1 894 ? 28.907 -4.209 -39.063 1.00 85.25 894 GLY A N 1
ATOM 7252 C CA . GLY A 1 894 ? 29.095 -4.435 -40.500 1.00 85.25 894 GLY A CA 1
ATOM 7253 C C . GLY A 1 894 ? 28.123 -5.455 -41.108 1.00 85.25 894 GLY A C 1
ATOM 7254 O O . GLY A 1 894 ? 28.310 -5.884 -42.249 1.00 85.25 894 GLY A O 1
ATOM 7255 N N . LEU A 1 895 ? 27.061 -5.813 -40.388 1.00 78.38 895 LEU A N 1
ATOM 7256 C CA . LEU A 1 895 ? 26.011 -6.726 -40.829 1.00 78.38 895 LEU A CA 1
ATOM 7257 C C . LEU A 1 895 ? 24.978 -5.930 -41.643 1.00 78.38 895 LEU A C 1
ATOM 7259 O O . LEU A 1 895 ? 23.973 -5.443 -41.131 1.00 78.38 895 LEU A O 1
ATOM 7263 N N . THR A 1 896 ? 25.255 -5.709 -42.932 1.00 69.50 896 THR A N 1
ATOM 7264 C CA . THR A 1 896 ? 24.293 -5.047 -43.836 1.00 69.50 896 THR A CA 1
ATOM 7265 C C . THR A 1 896 ? 23.233 -6.035 -44.330 1.00 69.50 896 THR A C 1
ATOM 7267 O O . THR A 1 896 ? 23.542 -7.175 -44.665 1.00 69.50 896 THR A O 1
ATOM 7270 N N . SER A 1 897 ? 21.981 -5.582 -44.446 1.00 56.31 897 SER A N 1
ATOM 7271 C CA . SER A 1 897 ? 20.788 -6.380 -44.791 1.00 56.31 897 SER A CA 1
ATOM 7272 C C . SER A 1 897 ? 20.787 -7.055 -46.177 1.00 56.31 897 SER A C 1
ATOM 7274 O O . SER A 1 897 ? 19.792 -7.660 -46.564 1.00 56.31 897 SER A O 1
ATOM 7276 N N . LYS A 1 898 ? 21.874 -6.979 -46.957 1.00 45.78 898 LYS A N 1
ATOM 7277 C CA . LYS A 1 898 ? 21.918 -7.416 -48.367 1.00 45.78 898 LYS A CA 1
ATOM 7278 C C . LYS A 1 898 ? 22.425 -8.842 -48.607 1.00 45.78 898 LYS A C 1
ATOM 7280 O O . LYS A 1 898 ? 22.782 -9.178 -49.734 1.00 45.78 898 LYS A O 1
ATOM 7285 N N . GLY A 1 899 ? 22.415 -9.709 -47.603 1.00 46.03 899 GLY A N 1
ATOM 7286 C CA . GLY A 1 899 ? 22.787 -11.104 -47.814 1.00 46.03 899 GLY A CA 1
ATOM 7287 C C . GLY A 1 899 ? 22.220 -12.040 -46.770 1.00 46.03 899 GLY A C 1
ATOM 7288 O O . GLY A 1 899 ? 22.971 -12.515 -45.926 1.00 46.03 899 GLY A O 1
ATOM 7289 N N . SER A 1 900 ? 20.936 -12.381 -46.879 1.00 40.72 900 SER A N 1
ATOM 7290 C CA . SER A 1 900 ? 20.425 -13.641 -46.337 1.00 40.72 900 SER A CA 1
ATOM 7291 C C . SER A 1 900 ? 21.072 -14.805 -47.102 1.00 40.72 900 SER A C 1
ATOM 7293 O O . SER A 1 900 ? 20.477 -15.457 -47.957 1.00 40.72 900 SER A O 1
ATOM 7295 N N . ARG A 1 901 ? 22.354 -15.072 -46.831 1.00 41.41 901 ARG A N 1
ATOM 7296 C CA . ARG A 1 901 ? 22.868 -16.425 -47.020 1.00 41.41 901 ARG A CA 1
ATOM 7297 C C . ARG A 1 901 ? 22.180 -17.242 -45.945 1.00 41.41 901 ARG A C 1
ATOM 7299 O O . ARG A 1 901 ? 22.460 -17.041 -44.771 1.00 41.41 901 ARG A O 1
ATOM 7306 N N . SER A 1 902 ? 21.268 -18.114 -46.357 1.00 37.69 902 SER A N 1
ATOM 7307 C CA . SER A 1 902 ? 20.753 -19.192 -45.524 1.00 37.69 902 SER A CA 1
ATOM 7308 C C . SER A 1 902 ? 21.949 -19.953 -44.943 1.00 37.69 902 SER A C 1
ATOM 7310 O O . SER A 1 902 ? 22.559 -20.779 -45.626 1.00 37.69 902 SER A O 1
ATOM 7312 N N . PHE A 1 903 ? 22.338 -19.621 -43.715 1.00 40.06 903 PHE A N 1
ATOM 7313 C CA . PHE A 1 903 ? 23.236 -20.441 -42.923 1.00 40.06 903 PHE A CA 1
ATOM 7314 C C . PHE A 1 903 ? 22.391 -21.628 -42.472 1.00 40.06 903 PHE A C 1
ATOM 7316 O O . PHE A 1 903 ? 21.692 -21.581 -41.468 1.00 40.06 903 PHE A O 1
ATOM 7323 N N . THR A 1 904 ? 22.365 -22.681 -43.287 1.00 35.94 904 THR A N 1
ATOM 7324 C CA . THR A 1 904 ? 21.877 -23.978 -42.830 1.00 35.94 904 THR A CA 1
ATOM 7325 C C . THR A 1 904 ? 22.851 -24.444 -41.758 1.00 35.94 904 THR A C 1
ATOM 7327 O O . THR A 1 904 ? 23.970 -24.841 -42.093 1.00 35.94 904 THR A O 1
ATOM 7330 N N . PHE A 1 905 ? 22.451 -24.358 -40.489 1.00 37.31 905 PHE A N 1
ATOM 7331 C CA . PHE A 1 905 ? 23.123 -25.065 -39.407 1.00 37.31 905 PHE A CA 1
ATOM 7332 C C . PHE A 1 905 ? 23.189 -26.540 -39.811 1.00 37.31 905 PHE A C 1
ATOM 7334 O O . PHE A 1 905 ? 22.168 -27.210 -39.972 1.00 37.31 905 PHE A O 1
ATOM 7341 N N . GLY A 1 906 ? 24.398 -27.023 -40.093 1.00 34.16 906 GLY A N 1
ATOM 7342 C CA . GLY A 1 906 ? 24.622 -28.435 -40.348 1.00 34.16 906 GLY A CA 1
ATOM 7343 C C . GLY A 1 906 ? 24.276 -29.187 -39.073 1.00 34.16 906 GLY A C 1
ATOM 7344 O O . GLY A 1 906 ? 24.970 -29.024 -38.075 1.00 34.16 906 GLY A O 1
ATOM 7345 N N . GLY A 1 907 ? 23.200 -29.975 -39.110 1.00 34.81 907 GLY A N 1
ATOM 7346 C CA . GLY A 1 907 ? 22.800 -30.858 -38.022 1.00 34.81 907 GLY A CA 1
ATOM 7347 C C . GLY A 1 907 ? 23.925 -31.829 -37.676 1.00 34.81 907 GLY A C 1
ATOM 7348 O O . GLY A 1 907 ? 24.071 -32.881 -38.298 1.00 34.81 907 GLY A O 1
ATOM 7349 N N . GLY A 1 908 ? 24.742 -31.456 -36.698 1.00 32.00 908 GLY A N 1
ATOM 7350 C CA . GLY A 1 908 ? 25.578 -32.376 -35.951 1.00 32.00 908 GLY A CA 1
ATOM 7351 C C . GLY A 1 908 ? 24.719 -32.985 -34.855 1.00 32.00 908 GLY A C 1
ATOM 7352 O O . GLY A 1 908 ? 24.242 -32.264 -33.987 1.00 32.00 908 GLY A O 1
ATOM 7353 N N . ASN A 1 909 ? 24.497 -34.298 -34.921 1.00 35.25 909 ASN A N 1
ATOM 7354 C CA . ASN A 1 909 ? 23.912 -35.072 -33.829 1.00 35.25 909 ASN A CA 1
ATOM 7355 C C . ASN A 1 909 ? 24.711 -34.828 -32.542 1.00 35.25 909 ASN A C 1
ATOM 7357 O O . ASN A 1 909 ? 25.867 -35.247 -32.459 1.00 35.25 909 ASN A O 1
ATOM 7361 N N . TRP A 1 910 ? 24.071 -34.215 -31.551 1.00 31.27 910 TRP A N 1
ATOM 7362 C CA . TRP A 1 910 ? 24.505 -34.244 -30.160 1.00 31.27 910 TRP A CA 1
ATOM 7363 C C . TRP A 1 910 ? 23.609 -35.243 -29.418 1.00 31.27 910 TRP A C 1
ATOM 7365 O O . TRP A 1 910 ? 22.408 -35.027 -29.280 1.00 31.27 910 TRP A O 1
ATOM 7375 N N . TYR A 1 911 ? 24.216 -36.362 -29.024 1.00 30.56 911 TYR A N 1
ATOM 7376 C CA . TYR A 1 911 ? 23.768 -37.298 -27.992 1.00 30.56 911 TYR A CA 1
ATOM 7377 C C . TYR A 1 911 ? 24.887 -37.401 -26.962 1.00 30.56 911 TYR A C 1
ATOM 7379 O O . TYR A 1 911 ? 26.064 -37.387 -27.403 1.00 30.56 911 TYR A O 1
#

Solvent-accessible surface area (backbone atoms only — not comparable to full-atom values): 51995 Å² total; per-residue (Å²): 137,78,84,91,85,83,92,76,86,78,82,79,80,76,83,76,72,80,75,75,82,80,67,86,58,80,57,68,62,54,55,52,53,50,52,52,50,51,48,43,49,50,35,22,62,74,62,68,38,82,82,54,40,63,39,60,72,71,53,72,69,58,38,55,53,32,49,74,72,75,41,63,52,57,64,45,73,50,75,41,51,35,61,34,90,85,79,70,43,70,41,94,50,65,55,29,38,37,47,30,75,60,64,74,76,86,39,72,58,49,51,48,22,52,43,42,38,55,35,12,39,70,69,63,57,69,86,84,74,69,55,69,76,60,59,66,39,86,65,43,55,57,45,51,52,23,52,50,49,40,30,11,46,44,47,30,36,73,78,38,59,89,52,30,65,36,39,58,46,44,53,52,52,53,48,53,53,50,52,54,50,52,32,53,51,54,38,61,75,67,66,58,78,79,79,76,76,82,83,86,76,91,74,90,79,85,87,79,93,72,89,78,77,93,77,84,72,85,91,71,74,74,74,63,56,70,65,54,34,74,47,44,78,90,69,74,47,46,46,60,52,42,36,47,43,52,51,50,44,89,83,47,54,74,70,52,48,64,45,55,41,58,69,69,37,48,56,44,46,64,74,35,40,70,59,53,53,49,42,39,69,44,58,60,58,96,84,55,53,76,65,51,44,50,50,29,48,51,51,38,53,50,43,40,62,73,56,40,45,66,52,48,45,58,34,48,54,49,34,52,48,50,50,52,55,49,51,51,52,52,52,54,49,50,52,52,52,54,64,68,68,50,53,73,66,62,48,52,52,53,49,52,53,49,49,54,47,52,53,40,50,52,50,44,56,51,50,54,51,52,46,53,52,51,71,68,40,86,86,57,55,68,74,58,38,54,52,54,44,56,53,48,51,53,54,45,50,55,43,48,52,52,39,50,52,53,52,42,56,71,52,50,80,55,73,63,59,68,62,52,52,55,54,52,51,54,58,44,55,56,49,51,55,52,47,54,53,50,54,54,48,50,56,49,55,75,68,42,83,87,54,53,74,69,57,41,47,56,55,46,56,54,49,52,50,52,48,50,57,48,50,53,53,43,50,53,52,49,50,58,50,54,72,71,47,58,67,73,57,52,53,53,52,49,53,52,49,52,50,51,50,51,56,47,49,52,50,50,51,65,74,59,72,80,80,82,84,94,72,89,76,77,60,64,76,69,48,54,55,54,47,47,56,58,45,51,54,48,52,50,51,51,49,55,49,51,51,49,52,51,55,48,52,52,52,49,53,51,47,53,52,52,49,54,50,50,51,50,50,51,50,53,51,48,54,52,60,71,66,48,54,69,52,62,57,46,48,64,73,44,47,63,64,33,50,57,48,38,55,52,49,45,45,67,78,57,57,56,61,81,80,74,74,74,80,75,93,72,88,79,81,72,41,61,71,47,39,50,53,43,58,58,49,58,76,69,70,54,89,71,81,77,53,62,42,84,62,82,78,77,68,73,76,88,75,46,48,34,40,36,42,39,35,56,23,22,42,69,30,53,55,69,88,65,101,65,81,91,79,70,90,85,63,55,73,68,61,45,48,59,50,49,64,70,57,36,75,85,14,50,46,41,35,51,48,46,26,48,50,41,52,48,55,38,34,51,75,73,68,37,36,42,24,35,30,33,31,22,74,47,72,42,83,38,40,48,56,90,51,72,93,42,74,68,35,47,57,44,46,46,37,57,62,28,25,27,68,53,56,28,87,94,53,84,47,48,16,92,16,28,22,50,33,59,30,55,44,56,53,48,57,61,54,63,72,53,95,48,83,39,35,36,38,41,36,42,39,58,75,73,58,39,46,82,61,89,43,55,47,100,84,69,46,81,43,54,49,61,58,42,27,34,49,37,45,50,47,44,54,68,77,48,86,49,40,59,37,24,38,7,51,25,84,87,12,62,64,36,54,74,50,27,62,39,53,46,44,43,35,52,48,93,48,34,43,62,50,47,48,54,47,51,49,44,54,71,77,42,51,64,56,55,51,52,31,41,52,50,46,33,53,75,74,67,55,64,93,86,64,87,68,82,77,74,78,77,85,72,89,84,128

Sequence (911 aa):
MTEEEKSGSVEVEEEIKPTEPIIPSMEGKEDMGHLHEQIGSLIRAMTKDYDLSVTSHVDPMIRKVLMKQGKDPSQEYFARFKMDPRTKRPTREVQYVHIPEKIHVRNERIAIAIALHEAGHVVSTRNHIIPDEIAKTMGFGALMASVEERPTDQVARVRMPGMASWVDELRRDQVIDMLLEMQARVDMERGERSVIEPEESAEENEVLEGEVEEEPHIHDRKFDLESIALLMPKKGHRFQQLTGLLVFGPHYSEEELKILTDPDVLRIYEKIRQHVEFIEHSIPEEGADEEEADNAMMLRAATVQRKILPAAQELIDMDRQDFRDEEMRKRETRKKMLEQSMSDEEREEREKQRQKLDDLKNKKEELERKKEEIENDDSMDEEKKETAKSELDGEIEENEEEQENTEKEMRDGLGNEQQEIEDMANDIEDLQHEQDELRSQQIKIQHDESLDEDEKKIAMDELERQLQESEEKMRGKQDDLWDKIPDEIKEKIMKMAEQAMKDMEDQIMKEYEGDLSPEPMMTHKERDEKERDEEAEREEEERDEKEREEKEKAREKEREKMEKEKEEIERKMKELAENKPIYEKEFQLIREPYRELMDELDEILNPTTASQVTFTSTGTRLNIKKLFLWSGQRGGGSKELTVKPFETVKKPEARDYSIQLVVDLSSSMSAGGGYGSYGNRFGSAENKKKKSEQLYKGSRIDEAFKATICAAEVLDALGIRVSVVGFQDRIIPMKGFDEKLDDKVRERMQGLVYEVYDSNPGGNNSASYNDDGKCVREASDLLEEEETDQKIMIVLSDGQPAPKYSVTDESGRGVSAKDHLRQTVADVVTFTDQKIVGLGIGEGTDHVSDYYPVSRPNINIENLVENMTEILRTVIVEPHILEQAAREMRKRLGLTSKGSRSFTFGGGNWY

Foldseek 3Di:
DDDDDDDDDDDPPDPPDDDPDPDPPVVVVVVLVVLQVVLVVLLCQLLVPVVAAEEQDDDPVNCVVCVVVVHHSLADKDWAADADPVPRAGDLHTNHIHDRSCPPPPDSLLSSLVSQLRSLCNQQDDPRPDDPVQVPPPLLVLLLVLLSSLLSLVSCCVSPVVSSVSNLVNLVVVVVVVLLVLLVVVCVVVVPPPPPDDDDDDDDDDDDDDDDDDDDDPPPDDQPLLVSLVRADQAQQLLVLLSSCSNNVVSDDPVSCVSNHHPLSVVLCVQCVVLSVVLSVLRQPDPDDPVSSVVSVVSNSCSCSVRNVVSSVVVVVRSVVRVVVVVVVVVVVVVVVVLVPDDPVVNVVVVVLVVQLVVLVVVLVVLVVVLVVLVPPPVDDPVVNVVVNVVSVVVNVVSVVVNVVSVVVVVCVVVPLVVVLVVLVVVLVVLVVVLVVLVVVLVVLVPPPVDDPVRSVVVNVVSVVVNVVSVVVNVVSVVVSLVSDDVVVVVVVVVVVVVVVVVVVVVVCVVPVPDDDDDDDDDPVVCVVVCVVVVVVVVVVVVVVVVVVVVVVVVVVVVVVVVVVVVVVVVVVVVVLVPDDPLVVLCVVCVVVLVVLLVVVCCQQVVQQVPPDDQPPDDDDFPVVQCVVVVVVVSVSPPDHDDDRRDPPPPPDNFAEAEEEEEELALQQLDPPDPDQPPDPDDDLVVLVVVLVVRRVLGNLSLVLSLVSSVVVSCLVVVHQYWYWYDFLEIHGLGHRPGHPDPVSSVSSVVSSCLSSLNRVVDPNRNNAALQLVHLLVSLVSQQPDPGPAREYEYEDQDDHGHPDFDADPVRHGDDSNVSLQVSQLCSLPPHPYFYEYEHGAPPQPCSVVRHLHYDHHPDSVCSNVVSSVVVCCCSNPVVVSVVSSVVSCVVVVNDPPDPPPPPPDDDDDD

Secondary structure (DSSP, 8-state):
----------------PPPPP----THHHHHHHHHHHHHHHHHHHHHT-TT-EEESPPPHHHHHHHHHTT--TTT--EEEEEEPTTT-SEEEEEEEEE--TT--TT-HHHHHHHHHHHHHHHHH--TTSS-HHHHTSTTHHHHHHHHHHHHHHHHHHHH-TTTHHHHHHHHHHHHHHHHHHHHHHHHHHHT--------------------------GGG----HHHHHTTS-SSS-HHHHHHHHHHHGGGS-HHHHHHHS-HHHHHHHHHHHHHHHHHHH-PPPTT--HHHHHHHHHHHHHHIIIIIHHHHHHHHHHHHHHHHHHHHHHHHHHHHHHHHHS-HHHHHHHHHHHHHHHHHHHHHHHHHHHHHHHHT-TTS-HHHHHHHHHHHHHHHHHHHHHHHHHHHHHHHTTTTHHHHHHHHHHHHHHHHHHHHHHHHHHHHHHH-TTS-HHHHHHHHHHHHHHHHHHHHHHHHHHHHHHHHS-HHHHHHHHHHHHHHHHHHHHHHHHHHTTSS--PPPPPHHHHHHHHHHHHHHHHHHHHHHHHHHHHHHHHHHHHHHHHHHHHHHHHHHHHHHHHS-HHHHHHHHSHHHHHHHHHHHHHHHS--TTTT-----S-PPP-HHHHHHHHHHHTTT-------TT----PPP---EEEEEEEE-SGGGG-SS---GGG-TTS-HHHHHHHHHHH-TTSHHHHHHHHHHHHHHHHHHTT-EEEEEEESSSEEEEE-TT----HHHHHHHTHHHHHHTT--TTS---TT-B-HHHHHHHHHHHHHT---SEEEEEEEE-S--B-SS--B-TTS-B--HHHHHHHHHHHHHHHSS-EEEEEEESTT-GGGGGT-SEEEEEE-GGGHHHHHHHHHHHHHH-HHHHHHHHHHHHHHTT--TT-------------

Radius of gyration: 43.51 Å; Cα contacts (8 Å, |Δi|>4): 878; chains: 1; bounding box: 95×85×168 Å